Protein AF-A0A4Q4XNB4-F1 (afdb_monomer_lite)

Structure (mmCIF, N/CA/C/O backbone):
data_AF-A0A4Q4XNB4-F1
#
_entry.id   AF-A0A4Q4XNB4-F1
#
loop_
_atom_site.group_PDB
_atom_site.id
_atom_site.type_symbol
_atom_site.label_atom_id
_atom_site.label_alt_id
_atom_site.label_comp_id
_atom_site.label_asym_id
_atom_site.label_entity_id
_atom_site.label_seq_id
_atom_site.pdbx_PDB_ins_code
_atom_site.Cartn_x
_atom_site.Cartn_y
_atom_site.Cartn_z
_atom_site.occupancy
_atom_site.B_iso_or_equiv
_atom_site.auth_seq_id
_atom_site.auth_comp_id
_atom_site.auth_asym_id
_atom_site.auth_atom_id
_atom_site.pdbx_PDB_model_num
ATOM 1 N N . MET A 1 1 ? 18.491 42.499 -16.328 1.00 52.78 1 MET A N 1
ATOM 2 C CA . MET A 1 1 ? 18.107 42.067 -17.695 1.00 52.78 1 MET A CA 1
ATOM 3 C C . MET A 1 1 ? 19.271 42.086 -18.700 1.00 52.78 1 MET A C 1
ATOM 5 O O . MET A 1 1 ? 19.210 41.318 -19.648 1.00 52.78 1 MET A O 1
ATOM 9 N N . GLU A 1 2 ? 20.366 42.835 -18.490 1.00 52.53 2 GLU A N 1
ATOM 10 C CA . GLU A 1 2 ? 21.548 42.838 -19.393 1.00 52.53 2 GLU A CA 1
ATOM 11 C C . GLU A 1 2 ? 22.381 41.538 -19.425 1.00 52.53 2 GLU A C 1
ATOM 13 O O . GLU A 1 2 ? 23.162 41.324 -20.349 1.00 52.53 2 GLU A O 1
ATOM 18 N N . PHE A 1 3 ? 22.225 40.640 -18.447 1.00 54.53 3 PHE A N 1
ATOM 19 C CA . PHE A 1 3 ? 22.954 39.364 -18.424 1.00 54.53 3 PHE A CA 1
ATOM 20 C C . PHE A 1 3 ? 22.413 38.354 -19.457 1.00 54.53 3 PHE A C 1
ATOM 22 O O . PHE A 1 3 ? 23.175 37.597 -20.052 1.00 54.53 3 PHE A O 1
ATOM 29 N N . LEU A 1 4 ? 21.102 38.384 -19.734 1.00 57.94 4 LEU A N 1
ATOM 30 C CA . LEU A 1 4 ? 20.450 37.478 -20.691 1.00 57.94 4 LEU A CA 1
ATOM 31 C C . LEU A 1 4 ? 20.692 37.881 -22.156 1.00 57.94 4 LEU A C 1
ATOM 33 O O . LEU A 1 4 ? 20.670 37.018 -23.033 1.00 57.94 4 LEU A O 1
ATOM 37 N N . SER A 1 5 ? 20.964 39.164 -22.426 1.00 61.56 5 SER A N 1
ATOM 38 C CA . SER A 1 5 ? 21.263 39.674 -23.774 1.00 61.56 5 SER A CA 1
ATOM 39 C C . SER A 1 5 ? 22.709 39.425 -24.219 1.00 61.56 5 SER A C 1
ATOM 41 O O . SER A 1 5 ? 22.985 39.442 -25.417 1.00 61.56 5 SER A O 1
ATOM 43 N N . ARG A 1 6 ? 23.625 39.146 -23.280 1.00 68.56 6 ARG A N 1
ATOM 44 C CA . ARG A 1 6 ? 25.015 38.731 -23.559 1.00 68.56 6 ARG A CA 1
ATOM 45 C C . ARG A 1 6 ? 25.190 37.214 -23.666 1.00 68.56 6 ARG A C 1
ATOM 47 O O . ARG A 1 6 ? 26.278 36.749 -24.002 1.00 68.56 6 ARG A O 1
ATOM 54 N N . PHE A 1 7 ? 24.141 36.441 -23.387 1.00 70.94 7 PHE A N 1
ATOM 55 C CA . PHE A 1 7 ? 24.192 34.988 -23.469 1.00 70.94 7 PHE A CA 1
ATOM 56 C C . PHE A 1 7 ? 24.216 34.550 -24.947 1.00 70.94 7 PHE A C 1
ATOM 58 O O . PHE A 1 7 ? 23.402 35.027 -25.746 1.00 70.94 7 PHE A O 1
ATOM 65 N N . PRO A 1 8 ? 25.138 33.668 -25.367 1.00 79.88 8 PRO A N 1
ATOM 66 C CA . PRO A 1 8 ? 25.344 33.356 -26.776 1.00 79.88 8 PRO A CA 1
ATOM 67 C C . PRO A 1 8 ? 24.316 32.316 -27.263 1.00 79.88 8 PRO A C 1
ATOM 69 O O . PRO A 1 8 ? 24.637 31.167 -27.562 1.00 79.88 8 PRO A O 1
ATOM 72 N N . TRP A 1 9 ? 23.049 32.724 -27.367 1.00 84.94 9 TRP A N 1
ATOM 73 C CA . TRP A 1 9 ? 21.930 31.846 -27.736 1.00 84.94 9 TRP A CA 1
ATOM 74 C C . TRP A 1 9 ? 22.064 31.239 -29.138 1.00 84.94 9 TRP A C 1
ATOM 76 O O . TRP A 1 9 ? 21.653 30.105 -29.358 1.00 84.94 9 TRP A O 1
ATOM 86 N N . LYS A 1 10 ? 22.669 31.963 -30.091 1.00 88.12 10 LYS A N 1
ATOM 87 C CA . LYS A 1 10 ? 22.860 31.491 -31.475 1.00 88.12 10 LYS A CA 1
ATOM 88 C C . LYS A 1 10 ? 23.820 30.295 -31.586 1.00 88.12 10 LYS A C 1
ATOM 90 O O . LYS A 1 10 ? 23.414 29.294 -32.172 1.00 88.12 10 LYS A O 1
ATOM 95 N N . PRO A 1 11 ? 25.056 30.335 -31.046 1.00 89.00 11 PRO A N 1
ATOM 96 C CA . PRO A 1 11 ? 25.929 29.162 -31.065 1.00 89.00 11 PRO A CA 1
ATOM 97 C C . PRO A 1 11 ? 25.411 28.034 -30.167 1.00 89.00 11 PRO A C 1
ATOM 99 O O . PRO A 1 11 ? 25.590 26.877 -30.529 1.00 89.00 11 PRO A O 1
ATOM 102 N N . LEU A 1 12 ? 24.709 28.336 -29.065 1.00 90.62 12 LEU A N 1
ATOM 103 C CA . LEU A 1 12 ? 24.037 27.306 -28.264 1.00 90.62 12 LEU A CA 1
ATOM 104 C C . LEU A 1 12 ? 22.974 26.568 -29.089 1.00 90.62 12 LEU A C 1
ATOM 106 O O . LEU A 1 12 ? 22.984 25.341 -29.151 1.00 90.62 12 LEU A O 1
ATOM 110 N N . LEU A 1 13 ? 22.097 27.304 -29.777 1.00 92.62 13 LEU A N 1
ATOM 111 C CA . LEU A 1 13 ? 21.095 26.727 -30.671 1.00 92.62 13 LEU A CA 1
ATOM 112 C C . LEU A 1 13 ? 21.753 25.927 -31.804 1.00 92.62 13 LEU A C 1
ATOM 114 O O . LEU A 1 13 ? 21.332 24.806 -32.083 1.00 92.62 13 LEU A O 1
ATOM 118 N N . GLY A 1 14 ? 22.812 26.465 -32.417 1.00 94.31 14 GLY A N 1
ATOM 119 C CA . GLY A 1 14 ? 23.589 25.769 -33.444 1.00 94.31 14 GLY A CA 1
ATOM 120 C C . GLY A 1 14 ? 24.186 24.450 -32.944 1.00 94.31 14 GLY A C 1
ATOM 121 O O . GLY A 1 14 ? 24.055 23.426 -33.613 1.00 94.31 14 GLY A O 1
ATOM 122 N N . ALA A 1 15 ? 24.769 24.444 -31.742 1.00 93.69 15 ALA A N 1
ATOM 123 C CA . ALA A 1 15 ? 25.312 23.246 -31.109 1.00 93.69 15 ALA A CA 1
ATOM 124 C C . ALA A 1 15 ? 24.219 22.209 -30.801 1.00 93.69 15 ALA A C 1
ATOM 126 O O . ALA A 1 15 ? 24.410 21.025 -31.073 1.00 93.69 15 ALA A O 1
ATOM 127 N N . VAL A 1 16 ? 23.054 22.641 -30.301 1.00 94.06 16 VAL A N 1
ATOM 128 C CA . VAL A 1 16 ? 21.906 21.756 -30.044 1.00 94.06 16 VAL A CA 1
ATOM 129 C C . VAL A 1 16 ? 21.402 21.120 -31.339 1.00 94.06 16 VAL A C 1
ATOM 131 O O . VAL A 1 16 ? 21.210 19.907 -31.387 1.00 94.06 16 VAL A O 1
ATOM 134 N N . VAL A 1 17 ? 21.232 21.900 -32.410 1.00 95.50 17 VAL A N 1
ATOM 135 C CA . VAL A 1 17 ? 20.788 21.381 -33.715 1.00 95.50 17 VAL A CA 1
ATOM 136 C C . VAL A 1 17 ? 21.804 20.391 -34.287 1.00 95.50 17 VAL A C 1
ATOM 138 O O . VAL A 1 17 ? 21.413 19.304 -34.713 1.00 95.50 17 VAL A O 1
ATOM 141 N N . ALA A 1 18 ? 23.099 20.717 -34.253 1.00 96.19 18 ALA A N 1
ATOM 142 C CA . ALA A 1 18 ? 24.157 19.825 -34.725 1.00 96.19 18 ALA A CA 1
ATOM 143 C C . ALA A 1 18 ? 24.209 18.516 -33.916 1.00 96.19 18 ALA A C 1
ATOM 145 O O . ALA A 1 18 ? 24.305 17.426 -34.488 1.00 96.19 18 ALA A O 1
ATOM 146 N N . TYR A 1 19 ? 24.072 18.600 -32.591 1.00 96.62 19 TYR A N 1
ATOM 147 C CA . TYR A 1 19 ? 23.993 17.431 -31.720 1.00 96.62 19 TYR A CA 1
ATOM 148 C C . TYR A 1 19 ? 22.773 16.559 -32.048 1.00 96.62 19 TYR A C 1
ATOM 150 O O . TYR A 1 19 ? 22.910 15.355 -32.249 1.00 96.62 19 TYR A O 1
ATOM 158 N N . LEU A 1 20 ? 21.580 17.144 -32.181 1.00 95.81 20 LEU A N 1
ATOM 159 C CA . LEU A 1 20 ? 20.370 16.388 -32.514 1.00 95.81 20 LEU A CA 1
ATOM 160 C C . LEU A 1 20 ? 20.456 15.746 -33.904 1.00 95.81 20 LEU A C 1
ATOM 162 O O . LEU A 1 20 ? 20.110 14.574 -34.051 1.00 95.81 20 LEU A O 1
ATOM 166 N N . ALA A 1 21 ? 20.959 16.467 -34.908 1.00 96.81 21 ALA A N 1
ATOM 167 C CA . ALA A 1 21 ? 21.140 15.943 -36.260 1.00 96.81 21 ALA A CA 1
ATOM 168 C C . ALA A 1 21 ? 22.141 14.775 -36.295 1.00 96.81 21 ALA A C 1
ATOM 170 O O . ALA A 1 21 ? 21.848 13.729 -36.879 1.00 96.81 21 ALA A O 1
ATOM 171 N N . SER A 1 22 ? 23.288 14.915 -35.622 1.00 97.38 22 SER A N 1
ATOM 172 C CA . SER A 1 22 ? 24.289 13.843 -35.519 1.00 97.38 22 SER A CA 1
ATOM 173 C C . SER A 1 22 ? 23.762 12.631 -34.744 1.00 97.38 22 SER A C 1
ATOM 175 O O . SER A 1 22 ? 23.974 11.495 -35.170 1.00 97.38 22 SER A O 1
ATOM 177 N N . LEU A 1 23 ? 22.992 12.844 -33.674 1.00 97.00 23 LEU A N 1
ATOM 178 C CA . LEU A 1 23 ? 22.345 11.775 -32.914 1.00 97.00 23 LEU A CA 1
ATOM 179 C C . LEU A 1 23 ? 21.293 11.026 -33.745 1.00 97.00 23 LEU A C 1
ATOM 181 O O . LEU A 1 23 ? 21.242 9.796 -33.695 1.00 97.00 23 LEU A O 1
ATOM 185 N N . ILE A 1 24 ? 20.468 11.744 -34.516 1.00 97.94 24 ILE A N 1
ATOM 186 C CA . ILE A 1 24 ? 19.489 11.156 -35.445 1.00 97.94 24 ILE A CA 1
ATOM 187 C C . ILE A 1 24 ? 20.209 10.301 -36.487 1.00 97.94 24 ILE A C 1
ATOM 189 O O . ILE A 1 24 ? 19.843 9.142 -36.686 1.00 97.94 24 ILE A O 1
ATOM 193 N N . PHE A 1 25 ? 21.253 10.848 -37.114 1.00 98.19 25 PHE A N 1
ATOM 194 C CA . PHE A 1 25 ? 22.044 10.134 -38.110 1.00 98.19 25 PHE A CA 1
ATOM 195 C C . PHE A 1 25 ? 22.664 8.861 -37.519 1.00 98.19 25 PHE A C 1
ATOM 197 O O . PHE A 1 25 ? 22.484 7.770 -38.062 1.00 98.19 25 PHE A O 1
ATOM 204 N N . TYR A 1 26 ? 23.307 8.971 -36.354 1.00 98.38 26 TYR A N 1
ATOM 205 C CA . TYR A 1 26 ? 23.868 7.824 -35.649 1.00 98.38 26 TYR A CA 1
ATOM 206 C C . TYR A 1 26 ? 22.799 6.761 -35.360 1.00 98.38 26 TYR A C 1
ATOM 208 O O . TYR A 1 26 ? 22.970 5.601 -35.729 1.00 98.38 26 TYR A O 1
ATOM 216 N N . ARG A 1 27 ? 21.661 7.135 -34.761 1.00 97.94 27 ARG A N 1
ATOM 217 C CA . ARG A 1 27 ? 20.599 6.189 -34.372 1.00 97.94 27 ARG A CA 1
ATOM 218 C C . ARG A 1 27 ? 19.959 5.461 -35.551 1.00 97.94 27 ARG A C 1
ATOM 220 O O . ARG A 1 27 ? 19.566 4.303 -35.381 1.00 97.94 27 ARG A O 1
ATOM 227 N N . LEU A 1 28 ? 19.847 6.120 -36.703 1.00 97.81 28 LEU A N 1
ATOM 228 C CA . LEU A 1 28 ? 19.237 5.556 -37.906 1.00 97.81 28 LEU A CA 1
ATOM 229 C C . LEU A 1 28 ? 20.191 4.697 -38.735 1.00 97.81 28 LEU A C 1
ATOM 231 O O . LEU A 1 28 ? 19.729 3.718 -39.312 1.00 97.81 28 LEU A O 1
ATOM 235 N N . TYR A 1 29 ? 21.478 5.047 -38.802 1.00 97.75 29 TYR A N 1
ATOM 236 C CA . TYR A 1 29 ? 22.396 4.444 -39.778 1.00 97.75 29 TYR A CA 1
ATOM 237 C C . TYR A 1 29 ? 23.594 3.719 -39.160 1.00 97.75 29 TYR A C 1
ATOM 239 O O . TYR A 1 29 ? 24.064 2.747 -39.741 1.00 97.75 29 TYR A O 1
ATOM 247 N N . LEU A 1 30 ? 24.087 4.161 -38.000 1.00 97.81 30 LEU A N 1
ATOM 248 C CA . LEU A 1 30 ? 25.334 3.650 -37.407 1.00 97.81 30 LEU A CA 1
ATOM 249 C C . LEU A 1 30 ? 25.120 2.842 -36.122 1.00 97.81 30 LEU A C 1
ATOM 251 O O . LEU A 1 30 ? 25.980 2.058 -35.732 1.00 97.81 30 LEU A O 1
ATOM 255 N N . HIS A 1 31 ? 23.985 3.024 -35.447 1.00 97.62 31 HIS A N 1
ATOM 256 C CA . HIS A 1 31 ? 23.667 2.308 -34.218 1.00 97.62 31 HIS A CA 1
ATOM 257 C C . HIS A 1 31 ? 23.618 0.793 -34.477 1.00 97.62 31 HIS A C 1
ATOM 259 O O . HIS A 1 31 ? 23.062 0.384 -35.497 1.00 97.62 31 HIS A O 1
ATOM 265 N N . PRO A 1 32 ? 24.069 -0.071 -33.546 1.00 96.69 32 PRO A N 1
ATOM 266 C CA . PRO A 1 32 ? 24.053 -1.530 -33.737 1.00 96.69 32 PRO A CA 1
ATOM 267 C C . PRO A 1 32 ? 22.670 -2.114 -34.073 1.00 96.69 32 PRO A C 1
ATOM 269 O O . PRO A 1 32 ? 22.554 -3.167 -34.703 1.00 96.69 32 PRO A O 1
ATOM 272 N N . LEU A 1 33 ? 21.609 -1.402 -33.674 1.00 98.00 33 LEU A N 1
ATOM 273 C CA . LEU A 1 33 ? 20.217 -1.760 -33.960 1.00 98.00 33 LEU A CA 1
ATOM 274 C C . LEU A 1 33 ? 19.646 -1.156 -35.262 1.00 98.00 33 LEU A C 1
ATOM 276 O O . LEU A 1 33 ? 18.478 -1.376 -35.562 1.00 98.00 33 LEU A O 1
ATOM 280 N N . ALA A 1 34 ? 20.424 -0.400 -36.043 1.00 97.62 34 ALA A N 1
ATOM 281 C CA . ALA A 1 34 ? 19.978 0.227 -37.297 1.00 97.62 34 ALA A CA 1
ATOM 282 C C . ALA A 1 34 ? 19.527 -0.794 -38.357 1.00 97.62 34 ALA A C 1
ATOM 284 O O . ALA A 1 34 ? 18.652 -0.502 -39.165 1.00 97.62 34 ALA A O 1
ATOM 285 N N . LYS A 1 35 ? 20.085 -2.011 -38.317 1.00 96.75 35 LYS A N 1
ATOM 286 C CA . LYS A 1 35 ? 19.742 -3.116 -39.227 1.00 96.75 35 LYS A CA 1
ATOM 287 C C . LYS A 1 35 ? 18.368 -3.749 -38.969 1.00 96.75 35 LYS A C 1
ATOM 289 O O . LYS A 1 35 ? 17.878 -4.476 -39.827 1.00 96.75 35 LYS A O 1
ATOM 294 N N . PHE A 1 36 ? 17.772 -3.531 -37.794 1.00 98.19 36 PHE A N 1
ATOM 295 C CA . PHE A 1 36 ? 16.490 -4.139 -37.427 1.00 98.19 36 PHE A CA 1
ATOM 296 C C . PHE A 1 36 ? 15.323 -3.289 -37.947 1.00 98.19 36 PHE A C 1
ATOM 298 O O . PHE A 1 36 ? 15.386 -2.060 -37.866 1.00 98.19 36 PHE A O 1
ATOM 305 N N . PRO A 1 37 ? 14.249 -3.914 -38.462 1.00 98.06 37 PRO A N 1
ATOM 306 C CA . PRO A 1 37 ? 13.120 -3.183 -39.022 1.00 98.06 37 PRO A CA 1
ATOM 307 C C . PRO A 1 37 ? 12.288 -2.518 -37.915 1.00 98.06 37 PRO A C 1
ATOM 309 O O . PRO A 1 37 ? 12.283 -2.963 -36.771 1.00 98.06 37 PRO A O 1
ATOM 312 N N . GLY A 1 38 ? 11.571 -1.446 -38.244 1.00 97.75 38 GLY A N 1
ATOM 313 C CA . GLY A 1 38 ? 10.697 -0.733 -37.312 1.00 97.75 38 GLY A CA 1
ATOM 314 C C . GLY A 1 38 ? 10.481 0.728 -37.720 1.00 97.75 38 GLY A C 1
ATOM 315 O O . GLY A 1 38 ? 11.098 1.205 -38.680 1.00 97.75 38 GLY A O 1
ATOM 316 N N . PRO A 1 39 ? 9.616 1.471 -37.010 1.00 97.81 39 PRO A N 1
ATOM 317 C CA . PRO A 1 39 ? 9.386 2.883 -37.294 1.00 97.81 39 PRO A CA 1
ATOM 318 C C . PRO A 1 39 ? 10.654 3.720 -37.111 1.00 97.81 39 PRO A C 1
ATOM 320 O O . PRO A 1 39 ? 11.299 3.676 -36.062 1.00 97.81 39 PRO A O 1
ATOM 323 N N . LYS A 1 40 ? 10.971 4.577 -38.090 1.00 97.50 40 LYS A N 1
ATOM 324 C CA . LYS A 1 40 ? 12.123 5.493 -37.993 1.00 97.50 40 LYS A CA 1
ATOM 325 C C . LYS A 1 40 ? 12.022 6.422 -36.777 1.00 97.50 40 LYS A C 1
ATOM 327 O O . LYS A 1 40 ? 13.024 6.663 -36.117 1.00 97.50 40 LYS A O 1
ATOM 332 N N . LEU A 1 41 ? 10.818 6.894 -36.440 1.00 97.25 41 LEU A N 1
ATOM 333 C CA . LEU A 1 41 ? 10.595 7.738 -35.259 1.00 97.25 41 LEU A CA 1
ATOM 334 C C . LEU A 1 41 ? 10.912 7.001 -33.948 1.00 97.25 41 LEU A C 1
ATOM 336 O O . LEU A 1 41 ? 11.571 7.572 -33.080 1.00 97.25 41 LEU A O 1
ATOM 340 N N . ALA A 1 42 ? 10.529 5.724 -33.843 1.00 97.06 42 ALA A N 1
ATOM 341 C CA . ALA A 1 42 ? 10.875 4.875 -32.705 1.00 97.06 42 ALA A CA 1
ATOM 342 C C . ALA A 1 42 ? 12.391 4.652 -32.607 1.00 97.06 42 ALA A C 1
ATOM 344 O O . ALA A 1 42 ? 12.961 4.710 -31.521 1.00 97.06 42 ALA A O 1
ATOM 345 N N . ALA A 1 43 ? 13.073 4.464 -33.741 1.00 97.75 43 ALA A N 1
ATOM 346 C CA . ALA A 1 43 ? 14.530 4.354 -33.780 1.00 97.75 43 ALA A CA 1
ATOM 347 C C . ALA A 1 43 ? 15.243 5.657 -33.362 1.00 97.75 43 ALA A C 1
ATOM 349 O O . ALA A 1 43 ? 16.324 5.600 -32.773 1.00 97.75 43 ALA A O 1
ATOM 350 N N . ILE A 1 44 ? 14.648 6.823 -33.643 1.00 97.50 44 ILE A N 1
ATOM 351 C CA . ILE A 1 44 ? 15.206 8.141 -33.312 1.00 97.50 44 ILE A CA 1
ATOM 352 C C . ILE A 1 44 ? 15.029 8.485 -31.835 1.00 97.50 44 ILE A C 1
ATOM 354 O O . ILE A 1 44 ? 15.978 8.982 -31.230 1.00 97.50 44 ILE A O 1
ATOM 358 N N . SER A 1 45 ? 13.853 8.272 -31.238 1.00 94.81 45 SER A N 1
ATOM 359 C CA . SER A 1 45 ? 13.563 8.739 -29.876 1.00 94.81 45 SER A CA 1
ATOM 360 C C . SER A 1 45 ? 12.582 7.846 -29.119 1.00 94.81 45 SER A C 1
ATOM 362 O O . SER A 1 45 ? 11.633 7.315 -29.689 1.00 94.81 45 SER A O 1
ATOM 364 N N . ARG A 1 46 ? 12.760 7.765 -27.791 1.00 92.19 46 ARG A N 1
ATOM 365 C CA . ARG A 1 46 ? 11.779 7.158 -26.874 1.00 92.19 46 ARG A CA 1
ATOM 366 C C . ARG A 1 46 ? 10.470 7.952 -26.793 1.00 92.19 46 ARG A C 1
ATOM 368 O O . ARG A 1 46 ? 9.474 7.394 -26.355 1.00 92.19 46 ARG A O 1
ATOM 375 N N . TYR A 1 47 ? 10.431 9.201 -27.269 1.00 92.94 47 TYR A N 1
ATOM 376 C CA . TYR A 1 47 ? 9.184 9.974 -27.317 1.00 92.94 47 TYR A CA 1
ATOM 377 C C . TYR A 1 47 ? 8.118 9.365 -28.229 1.00 92.94 47 TYR A C 1
ATOM 379 O O . TYR A 1 47 ? 6.941 9.648 -28.043 1.00 92.94 47 TYR A O 1
ATOM 387 N N . TYR A 1 48 ? 8.505 8.488 -29.161 1.00 95.69 48 TYR A N 1
ATOM 388 C CA . TYR A 1 48 ? 7.535 7.685 -29.899 1.00 95.69 48 TYR A CA 1
ATOM 389 C C . TYR A 1 48 ? 6.728 6.783 -28.958 1.00 95.69 48 TYR A C 1
ATOM 391 O O . TYR A 1 48 ? 5.507 6.780 -29.012 1.00 95.69 48 TYR A O 1
ATOM 399 N N . GLU A 1 49 ? 7.402 6.075 -28.049 1.00 94.19 49 GLU A N 1
ATOM 400 C CA . GLU A 1 49 ? 6.740 5.289 -27.007 1.00 94.19 49 GLU A CA 1
ATOM 401 C C . GLU A 1 49 ? 6.011 6.189 -26.001 1.00 94.19 49 GLU A C 1
ATOM 403 O O . GLU A 1 49 ? 4.869 5.901 -25.660 1.00 94.19 49 GLU A O 1
ATOM 408 N N . ALA A 1 50 ? 6.622 7.303 -25.578 1.00 91.38 50 ALA A N 1
ATOM 409 C CA . ALA A 1 50 ? 5.997 8.241 -24.640 1.00 91.38 50 ALA A CA 1
ATOM 410 C C . ALA A 1 50 ? 4.668 8.800 -25.158 1.00 91.38 50 ALA A C 1
ATOM 412 O O . ALA A 1 50 ? 3.731 8.963 -24.385 1.00 91.38 50 ALA A O 1
ATOM 413 N N . TYR A 1 51 ? 4.562 9.054 -26.464 1.00 91.06 51 TYR A N 1
ATOM 414 C CA . TYR A 1 51 ? 3.312 9.473 -27.086 1.00 91.06 51 TYR A CA 1
ATOM 415 C C . TYR A 1 51 ? 2.205 8.435 -26.864 1.00 91.06 51 TYR A C 1
ATOM 417 O O . TYR A 1 51 ? 1.136 8.781 -26.374 1.00 91.06 51 TYR A O 1
ATOM 425 N N . TYR A 1 52 ? 2.464 7.155 -27.130 1.00 91.44 52 TYR A N 1
ATOM 426 C CA . TYR A 1 52 ? 1.445 6.124 -26.927 1.00 91.44 52 TYR A CA 1
ATOM 427 C C . TYR A 1 52 ? 1.179 5.819 -25.450 1.00 91.44 52 TYR A C 1
ATOM 429 O O . TYR A 1 52 ? 0.039 5.536 -25.089 1.00 91.44 52 TYR A O 1
ATOM 437 N N . ASP A 1 53 ? 2.205 5.881 -24.601 1.00 87.62 53 ASP A N 1
ATOM 438 C CA . ASP A 1 53 ? 2.087 5.628 -23.163 1.00 87.62 53 ASP A CA 1
ATOM 439 C C . ASP A 1 53 ? 1.325 6.747 -22.433 1.00 87.62 53 ASP A C 1
ATOM 441 O O . ASP A 1 53 ? 0.470 6.456 -21.596 1.00 87.62 53 ASP A O 1
ATOM 445 N N . VAL A 1 54 ? 1.621 8.011 -22.750 1.00 85.88 54 VAL A N 1
ATOM 446 C CA . VAL A 1 54 ? 1.115 9.188 -22.024 1.00 85.88 54 VAL A CA 1
ATOM 447 C C . VAL A 1 54 ? -0.030 9.865 -22.773 1.00 85.88 54 VAL A C 1
ATOM 449 O O . VAL A 1 54 ? -1.087 10.083 -22.194 1.00 85.88 54 VAL A O 1
ATOM 452 N N . VAL A 1 55 ? 0.144 10.182 -24.060 1.00 84.88 55 VAL A N 1
ATOM 453 C CA . VAL A 1 55 ? -0.856 10.941 -24.839 1.00 84.88 55 VAL A CA 1
ATOM 454 C C . VAL A 1 55 ? -1.999 10.042 -25.306 1.00 84.88 55 VAL A C 1
ATOM 456 O O . VAL A 1 55 ? -3.156 10.441 -25.241 1.00 84.88 55 VAL A O 1
ATOM 459 N N . CYS A 1 56 ? -1.704 8.812 -25.731 1.00 84.06 56 CYS A N 1
ATOM 460 C CA . CYS A 1 56 ? -2.724 7.826 -26.107 1.00 84.06 56 CYS A CA 1
ATOM 461 C C . CYS A 1 56 ? -3.111 6.896 -24.946 1.00 84.06 56 CYS A C 1
ATOM 463 O O . CYS A 1 56 ? -3.578 5.791 -25.192 1.00 84.06 56 CYS A O 1
ATOM 465 N N . ASN A 1 57 ? -2.876 7.300 -23.696 1.00 78.88 57 ASN A N 1
ATOM 466 C CA . ASN A 1 57 ? -3.253 6.569 -22.484 1.00 78.88 57 ASN A CA 1
ATOM 467 C C . ASN A 1 57 ? -2.779 5.097 -22.390 1.00 78.88 57 ASN A C 1
ATOM 469 O O . ASN A 1 57 ? -3.439 4.295 -21.752 1.00 78.88 57 ASN A O 1
ATOM 473 N N . GLY A 1 58 ? -1.638 4.698 -22.961 1.00 81.88 58 GLY A N 1
ATOM 474 C CA . GLY A 1 58 ? -1.094 3.335 -22.802 1.00 81.88 58 GLY A CA 1
ATOM 475 C C . GLY A 1 58 ? -1.315 2.384 -23.970 1.00 81.88 58 GLY A C 1
ATOM 476 O O . GLY A 1 58 ? -1.148 1.175 -23.829 1.00 81.88 58 GLY A O 1
ATOM 477 N N . GLN A 1 59 ? -1.615 2.915 -25.152 1.00 88.88 59 GLN A N 1
ATOM 478 C CA . GLN A 1 59 ? -1.888 2.134 -26.364 1.00 88.88 59 GLN A CA 1
ATOM 479 C C . GLN A 1 59 ? -0.642 1.493 -27.004 1.00 88.88 59 GLN A C 1
ATOM 481 O O . GLN A 1 59 ? -0.725 0.898 -28.081 1.00 88.88 59 GLN A O 1
ATOM 486 N N . TYR A 1 60 ? 0.538 1.578 -26.376 1.00 92.69 60 TYR A N 1
ATOM 487 C CA . TYR A 1 60 ? 1.773 1.145 -27.028 1.00 92.69 60 TYR A CA 1
ATOM 488 C C . TYR A 1 60 ? 1.861 -0.370 -27.244 1.00 92.69 60 TYR A C 1
ATOM 490 O O . TYR A 1 60 ? 2.389 -0.807 -28.264 1.00 92.69 60 TYR A O 1
ATOM 498 N N . THR A 1 61 ? 1.293 -1.183 -26.347 1.00 91.75 61 THR A N 1
ATOM 499 C CA . THR A 1 61 ? 1.209 -2.643 -26.533 1.00 91.75 61 THR A CA 1
ATOM 500 C C . THR A 1 61 ? 0.455 -3.006 -27.814 1.00 91.75 61 THR A C 1
ATOM 502 O O . THR A 1 61 ? 0.929 -3.816 -28.612 1.00 91.75 61 THR A O 1
ATOM 505 N N . PHE A 1 62 ? -0.701 -2.380 -28.039 1.00 91.44 62 PHE A N 1
ATOM 506 C CA . PHE A 1 62 ? -1.511 -2.609 -29.234 1.00 91.44 62 PHE A CA 1
ATOM 507 C C . PHE A 1 62 ? -0.829 -2.037 -30.473 1.00 91.44 62 PHE A C 1
ATOM 509 O O . PHE A 1 62 ? -0.790 -2.690 -31.517 1.00 91.44 62 PHE A O 1
ATOM 516 N N . LYS A 1 63 ? -0.155 -0.886 -30.335 1.00 95.44 63 LYS A N 1
ATOM 517 C CA . LYS A 1 63 ? 0.660 -0.346 -31.419 1.00 95.44 63 LYS A CA 1
ATOM 518 C C . LYS A 1 63 ? 1.779 -1.301 -31.827 1.00 95.44 63 LYS A C 1
ATOM 520 O O . LYS A 1 63 ? 1.993 -1.508 -33.016 1.00 95.44 63 LYS A O 1
ATOM 525 N N . ILE A 1 64 ? 2.471 -1.925 -30.876 1.00 96.62 64 ILE A N 1
ATOM 526 C CA . ILE A 1 64 ? 3.495 -2.946 -31.148 1.00 96.62 64 ILE A CA 1
ATOM 527 C C . ILE A 1 64 ? 2.903 -4.118 -31.945 1.00 96.62 64 ILE A C 1
ATOM 529 O O . ILE A 1 64 ? 3.542 -4.587 -32.889 1.00 96.62 64 ILE A O 1
ATOM 533 N N . ALA A 1 65 ? 1.681 -4.557 -31.631 1.00 95.06 65 ALA A N 1
ATOM 534 C CA . ALA A 1 65 ? 1.000 -5.603 -32.394 1.00 95.06 65 ALA A CA 1
ATOM 535 C C . ALA A 1 65 ? 0.776 -5.200 -33.863 1.00 95.06 65 ALA A C 1
ATOM 537 O O . ALA A 1 65 ? 1.062 -5.986 -34.767 1.00 95.06 65 ALA A O 1
ATOM 538 N N . GLU A 1 66 ? 0.343 -3.961 -34.121 1.00 96.44 66 GLU A N 1
ATOM 539 C CA . GLU A 1 66 ? 0.244 -3.421 -35.485 1.00 96.44 66 GLU A CA 1
ATOM 540 C C . GLU A 1 66 ? 1.607 -3.368 -36.182 1.00 96.44 66 GLU A C 1
ATOM 542 O O . GLU A 1 66 ? 1.731 -3.749 -37.345 1.00 96.44 66 GLU A O 1
ATOM 547 N N . LEU A 1 67 ? 2.651 -2.924 -35.476 1.00 97.81 67 LEU A N 1
ATOM 548 C CA . LEU A 1 67 ? 4.001 -2.831 -36.029 1.00 97.81 67 LEU A CA 1
ATOM 549 C C . LEU A 1 67 ? 4.544 -4.202 -36.444 1.00 97.81 67 LEU A C 1
ATOM 551 O O . LEU A 1 67 ? 5.208 -4.297 -37.474 1.00 97.81 67 LEU A O 1
ATOM 555 N N . HIS A 1 68 ? 4.221 -5.266 -35.710 1.00 97.81 68 HIS A N 1
ATOM 556 C CA . HIS A 1 68 ? 4.580 -6.627 -36.107 1.00 97.81 68 HIS A CA 1
ATOM 557 C C . HIS A 1 68 ? 3.911 -7.077 -37.409 1.00 97.81 68 HIS A C 1
ATOM 559 O O . HIS A 1 68 ? 4.543 -7.789 -38.190 1.00 97.81 68 HIS A O 1
ATOM 565 N N . ARG A 1 69 ? 2.682 -6.624 -37.692 1.00 96.38 69 ARG A N 1
ATOM 566 C CA . ARG A 1 69 ? 2.004 -6.901 -38.974 1.00 96.38 69 ARG A CA 1
ATOM 567 C C . ARG A 1 69 ? 2.704 -6.221 -40.156 1.00 96.38 69 ARG A C 1
ATOM 569 O O . ARG A 1 69 ? 2.670 -6.747 -41.260 1.00 96.38 69 ARG A O 1
ATOM 576 N N . ILE A 1 70 ? 3.346 -5.074 -39.923 1.00 97.81 70 ILE A N 1
ATOM 577 C CA . ILE A 1 70 ? 4.023 -4.277 -40.962 1.00 97.81 70 ILE A CA 1
ATOM 578 C C . ILE A 1 70 ? 5.470 -4.739 -41.180 1.00 97.81 70 ILE A C 1
ATOM 580 O O . ILE A 1 70 ? 5.919 -4.884 -42.313 1.00 97.81 70 ILE A O 1
ATOM 584 N N . TYR A 1 71 ? 6.223 -4.922 -40.095 1.00 98.06 71 TYR A N 1
ATOM 585 C CA . TYR A 1 71 ? 7.681 -5.072 -40.135 1.00 98.06 71 TYR A CA 1
ATOM 586 C C . TYR A 1 71 ? 8.164 -6.514 -39.924 1.00 98.06 71 TYR A C 1
ATOM 588 O O . TYR A 1 71 ? 9.335 -6.803 -40.178 1.00 98.06 71 TYR A O 1
ATOM 596 N N . GLY A 1 72 ? 7.286 -7.420 -39.484 1.00 96.69 72 GLY A N 1
ATOM 597 C CA . GLY A 1 72 ? 7.602 -8.827 -39.246 1.00 96.69 72 GLY A CA 1
ATOM 598 C C . GLY A 1 72 ? 7.828 -9.172 -37.767 1.00 96.69 72 GLY A C 1
ATOM 599 O O . GLY A 1 72 ? 7.496 -8.388 -36.880 1.00 96.69 72 GLY A O 1
ATOM 600 N N . PRO A 1 73 ? 8.377 -10.361 -37.461 1.00 96.38 73 PRO A N 1
ATOM 601 C CA . PRO A 1 73 ? 8.325 -10.949 -36.117 1.00 96.38 73 PRO A CA 1
ATOM 602 C C . PRO A 1 73 ? 9.326 -10.364 -35.110 1.00 96.38 73 PRO A C 1
ATOM 604 O O . PRO A 1 73 ? 9.187 -10.602 -33.914 1.00 96.38 73 PRO A O 1
ATOM 607 N N . ILE A 1 74 ? 10.304 -9.574 -35.559 1.00 98.44 74 ILE A N 1
ATOM 608 C CA . ILE A 1 74 ? 11.248 -8.834 -34.713 1.00 98.44 74 ILE A CA 1
ATOM 609 C C . ILE A 1 74 ? 11.303 -7.386 -35.177 1.00 98.44 74 ILE A C 1
ATOM 611 O O . ILE A 1 74 ? 11.504 -7.133 -36.363 1.00 98.44 74 ILE A O 1
ATOM 615 N N . ILE A 1 75 ? 11.132 -6.443 -34.254 1.00 98.50 75 ILE A N 1
ATOM 616 C CA . ILE A 1 75 ? 11.061 -5.016 -34.571 1.00 98.50 75 ILE A CA 1
ATOM 617 C C . ILE A 1 75 ? 11.826 -4.171 -33.553 1.00 98.50 75 ILE A C 1
ATOM 619 O O . ILE A 1 75 ? 11.914 -4.514 -32.375 1.00 98.50 75 ILE A O 1
ATOM 623 N N . ARG A 1 76 ? 12.355 -3.032 -33.995 1.00 98.44 76 ARG A N 1
ATOM 624 C CA . ARG A 1 76 ? 12.936 -1.994 -33.143 1.00 98.44 76 ARG A CA 1
ATOM 625 C C . ARG A 1 76 ? 11.851 -1.009 -32.718 1.00 98.44 76 ARG A C 1
ATOM 627 O O . ARG A 1 76 ? 11.273 -0.320 -33.556 1.00 98.44 76 ARG A O 1
ATOM 634 N N . ILE A 1 77 ? 11.606 -0.938 -31.411 1.00 97.62 77 ILE A N 1
ATOM 635 C CA . ILE A 1 77 ? 10.502 -0.167 -30.806 1.00 97.62 77 ILE A CA 1
ATOM 636 C C . ILE A 1 77 ? 10.988 1.040 -30.000 1.00 97.62 77 ILE A C 1
ATOM 638 O O . ILE A 1 77 ? 10.200 1.837 -29.507 1.00 97.62 77 ILE A O 1
ATOM 642 N N . SER A 1 78 ? 12.293 1.202 -29.842 1.00 96.25 78 SER A N 1
ATOM 643 C CA . SER A 1 78 ? 12.890 2.422 -29.308 1.00 96.25 78 SER A CA 1
ATOM 644 C C . SER A 1 78 ? 14.313 2.552 -29.855 1.00 96.25 78 SER A C 1
ATOM 646 O O . SER A 1 78 ? 14.790 1.650 -30.559 1.00 96.25 78 SER A O 1
ATOM 648 N N . PRO A 1 79 ? 15.070 3.612 -29.519 1.00 97.06 79 PRO A N 1
ATOM 649 C CA . PRO A 1 79 ? 16.463 3.680 -29.931 1.00 97.06 79 PRO A CA 1
ATOM 650 C C . PRO A 1 79 ? 17.297 2.503 -29.408 1.00 97.06 79 PRO A C 1
ATOM 652 O O . PRO A 1 79 ? 18.318 2.191 -30.013 1.00 97.06 79 PRO A O 1
ATOM 655 N N . TYR A 1 80 ? 16.845 1.838 -28.341 1.00 96.44 80 TYR A N 1
ATOM 656 C CA . TYR A 1 80 ? 17.631 0.870 -27.581 1.00 96.44 80 TYR A CA 1
ATOM 657 C C . TYR A 1 80 ? 17.003 -0.523 -27.494 1.00 96.44 80 TYR A C 1
ATOM 659 O O . TYR A 1 80 ? 17.716 -1.459 -27.178 1.00 96.44 80 TYR A O 1
ATOM 667 N N . GLU A 1 81 ? 15.703 -0.678 -27.747 1.00 97.62 81 GLU A N 1
ATOM 668 C CA . GLU A 1 81 ? 14.961 -1.905 -27.431 1.00 97.62 81 GLU A CA 1
ATOM 669 C C . GLU A 1 81 ? 14.357 -2.562 -28.675 1.00 97.62 81 GLU A C 1
ATOM 671 O O . GLU A 1 81 ? 13.837 -1.885 -29.573 1.00 97.62 81 GLU A O 1
ATOM 676 N N . LEU A 1 82 ? 14.393 -3.894 -28.680 1.00 98.62 82 LEU A N 1
ATOM 677 C CA . LEU A 1 82 ? 13.722 -4.741 -29.657 1.00 98.62 82 LEU A CA 1
ATOM 678 C C . LEU A 1 82 ? 12.514 -5.443 -29.026 1.00 98.62 82 LEU A C 1
ATOM 680 O O . LEU A 1 82 ? 12.528 -5.803 -27.848 1.00 98.62 82 LEU A O 1
ATOM 684 N N . HIS A 1 83 ? 11.491 -5.697 -29.833 1.00 98.56 83 HIS A N 1
ATOM 685 C CA . HIS A 1 83 ? 10.369 -6.551 -29.469 1.00 98.56 83 HIS A CA 1
ATOM 686 C C . HIS A 1 83 ? 10.262 -7.721 -30.446 1.00 98.56 83 HIS A C 1
ATOM 688 O O . HIS A 1 83 ? 10.432 -7.545 -31.655 1.00 98.56 83 HIS A O 1
ATOM 694 N N . ILE A 1 84 ? 9.993 -8.913 -29.915 1.00 98.38 84 ILE A N 1
ATOM 695 C CA . ILE A 1 84 ? 9.769 -10.135 -30.690 1.00 98.38 84 ILE A CA 1
ATOM 696 C C . ILE A 1 84 ? 8.337 -10.611 -30.441 1.00 98.38 84 ILE A C 1
ATOM 698 O O . ILE A 1 84 ? 7.880 -10.670 -29.302 1.00 98.38 84 ILE A O 1
ATOM 702 N N . ASN A 1 85 ? 7.627 -10.967 -31.508 1.00 96.31 85 ASN A N 1
ATOM 703 C CA . ASN A 1 85 ? 6.293 -11.557 -31.439 1.00 96.31 85 ASN A CA 1
ATOM 704 C C . ASN A 1 85 ? 6.284 -12.913 -32.151 1.00 96.31 85 ASN A C 1
ATOM 706 O O . ASN A 1 85 ? 5.673 -13.086 -33.201 1.00 96.31 85 ASN A O 1
ATOM 710 N N . ASP A 1 86 ? 7.032 -13.853 -31.579 1.00 95.06 86 ASP A N 1
ATOM 711 C CA . ASP A 1 86 ? 7.170 -15.228 -32.049 1.00 95.06 86 ASP A CA 1
ATOM 712 C C . ASP A 1 86 ? 7.169 -16.165 -30.831 1.00 95.06 86 ASP A C 1
ATOM 714 O O . ASP A 1 86 ? 8.154 -16.188 -30.083 1.00 95.06 86 ASP A O 1
ATOM 718 N N . PRO A 1 87 ? 6.088 -16.932 -30.599 1.00 93.44 87 PRO A N 1
ATOM 719 C CA . PRO A 1 87 ? 5.977 -17.790 -29.424 1.00 93.44 87 PRO A CA 1
ATOM 720 C C . PRO A 1 87 ? 7.095 -18.830 -29.294 1.00 93.44 87 PRO A C 1
ATOM 722 O O . PRO A 1 87 ? 7.472 -19.183 -28.179 1.00 93.44 87 PRO A O 1
ATOM 725 N N . SER A 1 88 ? 7.687 -19.276 -30.409 1.00 91.88 88 SER A N 1
ATOM 726 C CA . SER A 1 88 ? 8.793 -20.244 -30.392 1.00 91.88 88 SER A CA 1
ATOM 727 C C . SER A 1 88 ? 10.069 -19.688 -29.743 1.00 91.88 88 SER A C 1
ATOM 729 O O . SER A 1 88 ? 10.958 -20.442 -29.338 1.00 91.88 88 SER A O 1
ATOM 731 N N . PHE A 1 89 ? 10.163 -18.361 -29.620 1.00 94.56 89 PHE A N 1
ATOM 732 C CA . PHE A 1 89 ? 11.275 -17.673 -28.976 1.00 94.56 89 PHE A CA 1
ATOM 733 C C . PHE A 1 89 ? 11.049 -17.419 -27.477 1.00 94.56 89 PHE A C 1
ATOM 735 O O . PHE A 1 89 ? 12.002 -17.081 -26.772 1.00 94.56 89 PHE A O 1
ATOM 742 N N . TYR A 1 90 ? 9.831 -17.614 -26.960 1.00 93.75 90 TYR A N 1
ATOM 743 C CA . TYR A 1 90 ? 9.480 -17.240 -25.587 1.00 93.75 90 TYR A CA 1
ATOM 744 C C . TYR A 1 90 ? 10.361 -17.944 -24.548 1.00 93.75 90 TYR A C 1
ATOM 746 O O . TYR A 1 90 ? 10.998 -17.290 -23.721 1.00 93.75 90 TYR A O 1
ATOM 754 N N . GLU A 1 91 ? 10.513 -19.264 -24.656 1.00 91.12 91 GLU A N 1
ATOM 755 C CA . GLU A 1 91 ? 11.377 -20.045 -23.760 1.00 91.12 91 GLU A CA 1
ATOM 756 C C . GLU A 1 91 ? 12.875 -19.806 -23.993 1.00 91.12 91 GLU A C 1
ATOM 758 O O . GLU A 1 91 ? 13.689 -20.217 -23.178 1.00 91.12 91 GLU A O 1
ATOM 763 N N . LYS A 1 92 ? 13.285 -19.125 -25.070 1.00 92.31 92 LYS A N 1
ATOM 764 C CA . LYS A 1 92 ? 14.688 -18.708 -25.235 1.00 92.31 92 LYS A CA 1
ATOM 765 C C . LYS A 1 92 ? 14.988 -17.428 -24.462 1.00 92.31 92 LYS A C 1
ATOM 767 O O . LYS A 1 92 ? 16.110 -17.273 -23.984 1.00 92.31 92 LYS A O 1
ATOM 772 N N . LEU A 1 93 ? 14.003 -16.539 -24.340 1.00 94.44 93 LEU A N 1
ATOM 773 C CA . LEU A 1 93 ? 14.132 -15.251 -23.659 1.00 94.44 93 LEU A CA 1
ATOM 774 C C . LEU A 1 93 ? 13.799 -15.335 -22.159 1.00 94.44 93 LEU A C 1
ATOM 776 O O . LEU A 1 93 ? 14.459 -14.694 -21.343 1.00 94.44 93 LEU A O 1
ATOM 780 N N . TYR A 1 94 ? 12.801 -16.139 -21.781 1.00 94.81 94 TYR A N 1
ATOM 781 C CA . TYR A 1 94 ? 12.308 -16.288 -20.405 1.00 94.81 94 TYR A CA 1
ATOM 782 C C . TYR A 1 94 ? 12.634 -17.671 -19.830 1.00 94.81 94 TYR A C 1
ATOM 784 O O . TYR A 1 94 ? 11.744 -18.477 -19.563 1.00 94.81 94 TYR A O 1
ATOM 792 N N . ARG A 1 95 ? 13.927 -17.950 -19.628 1.00 91.94 95 ARG A N 1
ATOM 793 C CA . ARG A 1 95 ? 14.435 -19.264 -19.189 1.00 91.94 95 ARG A CA 1
ATOM 794 C C . ARG A 1 95 ? 15.092 -19.271 -17.812 1.00 91.94 95 ARG A C 1
ATOM 796 O O . ARG A 1 95 ? 15.247 -18.229 -17.171 1.00 91.94 95 ARG A O 1
ATOM 803 N N . GLN A 1 96 ? 15.410 -20.478 -17.345 1.00 90.25 96 GLN A N 1
ATOM 804 C CA . GLN A 1 96 ? 16.004 -20.724 -16.028 1.00 90.25 96 GLN A CA 1
ATOM 805 C C . GLN A 1 96 ? 17.533 -20.591 -16.019 1.00 90.25 96 GLN A C 1
ATOM 807 O O . GLN A 1 96 ? 18.105 -20.188 -15.013 1.00 90.25 96 GLN A O 1
ATOM 812 N N . ASP A 1 97 ? 18.201 -20.900 -17.127 1.00 91.12 97 ASP A N 1
ATOM 813 C CA . ASP A 1 97 ? 19.658 -20.855 -17.249 1.00 91.12 97 ASP A CA 1
ATOM 814 C C . ASP A 1 97 ? 20.175 -19.545 -17.856 1.00 91.12 97 ASP A C 1
ATOM 816 O O . ASP A 1 97 ? 19.492 -18.862 -18.625 1.00 91.12 97 ASP A O 1
ATOM 820 N N . GLY A 1 98 ? 21.426 -19.226 -17.529 1.00 91.62 98 GLY A N 1
ATOM 821 C CA . GLY A 1 98 ? 22.126 -18.037 -18.003 1.00 91.62 98 GLY A CA 1
ATOM 822 C C . GLY A 1 98 ? 21.780 -16.762 -17.236 1.00 91.62 98 GLY A C 1
ATOM 823 O O . GLY A 1 98 ? 20.843 -16.702 -16.436 1.00 91.62 98 GLY A O 1
ATOM 824 N N . ARG A 1 99 ? 22.560 -15.711 -17.503 1.00 95.19 99 ARG A N 1
ATOM 825 C CA . ARG A 1 99 ? 22.395 -14.406 -16.866 1.00 95.19 99 ARG A CA 1
ATOM 826 C C . ARG A 1 99 ? 21.398 -13.555 -17.652 1.00 95.19 99 ARG A C 1
ATOM 828 O O . ARG A 1 99 ? 21.533 -13.393 -18.867 1.00 95.19 99 ARG A O 1
ATOM 835 N N . TRP A 1 100 ? 20.392 -13.041 -16.946 1.00 95.62 100 TRP A N 1
ATOM 836 C CA . TRP A 1 100 ? 19.274 -12.276 -17.506 1.00 95.62 100 TRP A CA 1
ATOM 837 C C . TRP A 1 100 ? 18.945 -11.074 -16.628 1.00 95.62 100 TRP A C 1
ATOM 839 O O . TRP A 1 100 ? 18.344 -11.222 -15.554 1.00 95.62 100 TRP A O 1
ATOM 849 N N . ASN A 1 101 ? 19.315 -9.887 -17.101 1.00 97.06 101 ASN A N 1
ATOM 850 C CA . ASN A 1 101 ? 19.005 -8.629 -16.437 1.00 97.06 101 ASN A CA 1
ATOM 851 C C . ASN A 1 101 ? 17.616 -8.133 -16.863 1.00 97.06 101 ASN A C 1
ATOM 853 O O . ASN A 1 101 ? 17.169 -8.380 -17.988 1.00 97.06 101 ASN A O 1
ATOM 857 N N . LYS A 1 102 ? 16.919 -7.426 -15.972 1.00 95.62 102 LYS A N 1
ATOM 858 C CA . LYS A 1 102 ? 15.744 -6.629 -16.355 1.00 95.62 102 LYS A CA 1
ATOM 859 C C . LYS A 1 102 ? 16.207 -5.317 -16.986 1.00 95.62 102 LYS A C 1
ATOM 861 O O . LYS A 1 102 ? 17.323 -4.856 -16.754 1.00 95.62 102 LYS A O 1
ATOM 866 N N . TYR A 1 103 ? 15.335 -4.703 -17.778 1.00 94.25 103 TYR A N 1
ATOM 867 C CA . TYR A 1 103 ? 15.628 -3.406 -18.371 1.00 94.25 103 TYR A CA 1
ATOM 868 C C . TYR A 1 103 ? 15.397 -2.283 -17.358 1.00 94.25 103 TYR A C 1
ATOM 870 O O . TYR A 1 103 ? 14.265 -1.894 -17.094 1.00 94.25 103 TYR A O 1
ATOM 878 N N . GLU A 1 104 ? 16.480 -1.758 -16.791 1.00 91.88 104 GLU A N 1
ATOM 879 C CA . GLU A 1 104 ? 16.455 -0.768 -15.706 1.00 91.88 104 GLU A CA 1
ATOM 880 C C . GLU A 1 104 ? 15.502 0.412 -15.961 1.00 91.88 104 GLU A C 1
ATOM 882 O O . GLU A 1 104 ? 14.778 0.829 -15.059 1.00 91.88 104 GLU A O 1
ATOM 887 N N . TRP A 1 105 ? 15.443 0.912 -17.198 1.00 90.19 105 TRP A N 1
ATOM 888 C CA . TRP A 1 105 ? 14.592 2.044 -17.561 1.00 90.19 105 TRP A CA 1
ATOM 889 C C . TRP A 1 105 ? 13.102 1.815 -17.258 1.00 90.19 105 TRP A C 1
ATOM 891 O O . TRP A 1 105 ? 12.444 2.728 -16.767 1.00 90.19 105 TRP A O 1
ATOM 901 N N . SER A 1 106 ? 12.571 0.608 -17.488 1.00 86.38 106 SER A N 1
ATOM 902 C CA . SER A 1 106 ? 11.158 0.318 -17.213 1.00 86.38 106 SER A CA 1
ATOM 903 C C . SER A 1 106 ? 10.867 0.083 -15.730 1.00 86.38 106 SER A C 1
ATOM 905 O O . SER A 1 106 ? 9.730 0.261 -15.304 1.00 86.38 106 SER A O 1
ATOM 907 N N . TYR A 1 107 ? 11.867 -0.332 -14.945 1.00 86.56 107 TYR A N 1
ATOM 908 C CA . TYR A 1 107 ? 11.687 -0.677 -13.529 1.00 86.56 107 TYR A CA 1
ATOM 909 C C . TYR A 1 107 ? 11.999 0.485 -12.577 1.00 86.56 107 TYR A C 1
ATOM 911 O O . TYR A 1 107 ? 11.392 0.571 -11.515 1.00 86.56 107 TYR A O 1
ATOM 919 N N . LYS A 1 108 ? 12.850 1.442 -12.975 1.00 82.88 108 LYS A N 1
ATOM 920 C CA . LYS A 1 108 ? 13.072 2.691 -12.218 1.00 82.88 108 LYS A CA 1
ATOM 921 C C . LYS A 1 108 ? 11.780 3.478 -11.967 1.00 82.88 108 LYS A C 1
ATOM 923 O O . LYS A 1 108 ? 11.673 4.151 -10.949 1.00 82.88 108 LYS A O 1
ATOM 928 N N . ALA A 1 109 ? 10.797 3.344 -12.857 1.00 80.31 109 ALA A N 1
ATOM 929 C CA . ALA A 1 109 ? 9.489 3.991 -12.769 1.00 80.31 109 ALA A CA 1
ATOM 930 C C . ALA A 1 109 ? 8.683 3.629 -11.503 1.00 80.31 109 ALA A C 1
ATOM 932 O O . ALA A 1 109 ? 7.865 4.433 -11.061 1.00 80.31 109 ALA A O 1
ATOM 933 N N . PHE A 1 110 ? 8.930 2.457 -10.901 1.00 77.12 110 PHE A N 1
ATOM 934 C CA . PHE A 1 110 ? 8.262 2.012 -9.669 1.00 77.12 110 PHE A CA 1
ATOM 935 C C . PHE A 1 110 ? 8.822 2.665 -8.398 1.00 77.12 110 PHE A C 1
ATOM 937 O O . PHE A 1 110 ? 8.230 2.539 -7.334 1.00 77.12 110 PHE A O 1
ATOM 944 N N . SER A 1 111 ? 9.963 3.357 -8.481 1.00 79.12 111 SER A N 1
ATOM 945 C CA . SER A 1 111 ? 10.589 4.060 -7.353 1.00 79.12 111 SER A CA 1
ATOM 946 C C . SER A 1 111 ? 10.936 3.200 -6.120 1.00 79.12 111 SER A C 1
ATOM 948 O O . SER A 1 111 ? 11.196 3.772 -5.065 1.00 79.12 111 SER A O 1
ATOM 950 N N . ALA A 1 112 ? 11.026 1.872 -6.241 1.00 84.12 112 ALA A N 1
ATOM 951 C CA . ALA A 1 112 ? 11.417 0.943 -5.167 1.00 84.12 112 ALA A CA 1
ATOM 952 C C . ALA A 1 112 ? 12.713 0.182 -5.531 1.00 84.12 112 ALA A C 1
ATOM 954 O O . ALA A 1 112 ? 12.669 -1.027 -5.788 1.00 84.12 112 ALA A O 1
ATOM 955 N N . PRO A 1 113 ? 13.854 0.886 -5.686 1.00 85.38 113 PRO A N 1
ATOM 956 C CA . PRO A 1 113 ? 15.074 0.337 -6.283 1.00 85.38 113 PRO A CA 1
ATOM 957 C C . PRO A 1 113 ? 15.686 -0.830 -5.500 1.00 85.38 113 PRO A C 1
ATOM 959 O O . PRO A 1 113 ? 16.428 -1.615 -6.098 1.00 85.38 113 PRO A O 1
ATOM 962 N N . ASP A 1 114 ? 15.376 -0.967 -4.209 1.00 89.00 114 ASP A N 1
ATOM 963 C CA . ASP A 1 114 ? 15.953 -2.017 -3.375 1.00 89.00 114 ASP A CA 1
ATOM 964 C C . ASP A 1 114 ? 15.116 -3.303 -3.406 1.00 89.00 114 ASP A C 1
ATOM 966 O O . ASP A 1 114 ? 15.634 -4.361 -3.085 1.00 89.00 114 ASP A O 1
ATOM 970 N N . SER A 1 115 ? 13.880 -3.272 -3.911 1.00 91.50 115 SER A N 1
ATOM 971 C CA . SER A 1 115 ? 13.059 -4.483 -4.060 1.00 91.50 115 SER A CA 1
ATOM 972 C C . SER A 1 115 ? 13.606 -5.467 -5.106 1.00 91.50 115 SER A C 1
ATOM 974 O O . SER A 1 115 ? 14.113 -5.083 -6.173 1.00 91.50 115 SER A O 1
ATOM 976 N N . ALA A 1 116 ? 13.411 -6.767 -4.896 1.00 93.62 116 ALA A N 1
ATOM 977 C CA . ALA A 1 116 ? 13.707 -7.822 -5.857 1.00 93.62 116 ALA A CA 1
ATOM 978 C C . ALA A 1 116 ? 12.965 -7.589 -7.185 1.00 93.62 116 ALA A C 1
ATOM 980 O O . ALA A 1 116 ? 13.541 -7.722 -8.272 1.00 93.62 116 ALA A O 1
ATOM 981 N N . ILE A 1 117 ? 11.692 -7.180 -7.148 1.00 90.81 117 ILE A N 1
ATOM 982 C CA . ILE A 1 117 ? 10.925 -6.942 -8.378 1.00 90.81 117 ILE A CA 1
ATOM 983 C C . ILE A 1 117 ? 11.524 -5.817 -9.235 1.00 90.81 117 ILE A C 1
ATOM 985 O O . ILE A 1 117 ? 11.510 -5.942 -10.464 1.00 90.81 117 ILE A O 1
ATOM 989 N N . CYS A 1 118 ? 12.129 -4.789 -8.641 1.00 91.38 118 CYS A N 1
ATOM 990 C CA . CYS A 1 118 ? 12.757 -3.701 -9.393 1.00 91.38 118 CYS A CA 1
ATOM 991 C C . CYS A 1 118 ? 14.241 -3.932 -9.697 1.00 91.38 118 CYS A C 1
ATOM 993 O O . CYS A 1 118 ? 14.776 -3.261 -10.576 1.00 91.38 118 CYS A O 1
ATOM 995 N N . THR A 1 119 ? 14.886 -4.905 -9.045 1.00 95.19 119 THR A N 1
ATOM 996 C CA . THR A 1 119 ? 16.323 -5.196 -9.182 1.00 95.19 119 THR A CA 1
ATOM 997 C C . THR A 1 119 ? 16.700 -5.616 -10.615 1.00 95.19 119 THR A C 1
ATOM 999 O O . THR A 1 119 ? 16.336 -6.725 -11.048 1.00 95.19 119 THR A O 1
ATOM 1002 N N . PRO A 1 120 ? 17.461 -4.784 -11.365 1.00 95.56 120 PRO A N 1
ATOM 1003 C CA . PRO A 1 120 ? 17.824 -5.094 -12.744 1.00 95.56 120 PRO A CA 1
ATOM 1004 C C . PRO A 1 120 ? 18.829 -6.235 -12.860 1.00 95.56 120 PRO A C 1
ATOM 1006 O O . PRO A 1 120 ? 18.627 -7.135 -13.677 1.00 95.56 120 PRO A O 1
ATOM 1009 N N . ASP A 1 121 ? 19.879 -6.218 -12.038 1.00 96.62 121 ASP A N 1
ATOM 1010 C CA . ASP A 1 121 ? 20.939 -7.225 -12.071 1.00 96.62 121 ASP A CA 1
ATOM 1011 C C . ASP A 1 121 ? 20.402 -8.634 -11.758 1.00 96.62 121 ASP A C 1
ATOM 1013 O O . ASP A 1 121 ? 19.448 -8.819 -10.998 1.00 96.62 121 ASP A O 1
ATOM 1017 N N . HIS A 1 122 ? 20.961 -9.637 -12.431 1.00 96.56 122 HIS A N 1
ATOM 1018 C CA . HIS A 1 122 ? 20.573 -11.035 -12.278 1.00 96.56 122 HIS A CA 1
ATOM 1019 C C . HIS A 1 122 ? 20.976 -11.629 -10.937 1.00 96.56 122 HIS A C 1
ATOM 1021 O O . HIS A 1 122 ? 20.146 -12.271 -10.291 1.00 96.56 122 HIS A O 1
ATOM 1027 N N . ASP A 1 123 ? 22.223 -11.427 -10.533 1.00 96.06 123 ASP A N 1
ATOM 1028 C CA . ASP A 1 123 ? 22.805 -12.120 -9.393 1.00 96.06 123 ASP A CA 1
ATOM 1029 C C . ASP A 1 123 ? 22.266 -11.535 -8.086 1.00 96.06 123 ASP A C 1
ATOM 1031 O O . ASP A 1 123 ? 21.836 -12.289 -7.213 1.00 96.06 123 ASP A O 1
ATOM 1035 N N . LEU A 1 124 ? 22.152 -10.205 -7.997 1.00 95.81 124 LEU A N 1
ATOM 1036 C CA . LEU A 1 124 ? 21.525 -9.538 -6.854 1.00 95.81 124 LEU A CA 1
ATOM 1037 C C . LEU A 1 124 ? 20.051 -9.932 -6.704 1.00 95.81 124 LEU A C 1
ATOM 1039 O O . LEU A 1 124 ? 19.602 -10.286 -5.616 1.00 95.81 124 LEU A O 1
ATOM 1043 N N . HIS A 1 125 ? 19.291 -9.960 -7.803 1.00 96.75 125 HIS A N 1
ATOM 1044 C CA . HIS A 1 125 ? 17.913 -10.443 -7.747 1.00 96.75 125 HIS A CA 1
ATOM 1045 C C . HIS A 1 125 ? 17.832 -11.896 -7.298 1.00 96.75 125 HIS A C 1
ATOM 1047 O O . HIS A 1 125 ? 16.928 -12.241 -6.548 1.00 96.75 125 HIS A O 1
ATOM 1053 N N . LYS A 1 126 ? 18.717 -12.767 -7.795 1.00 96.25 126 LYS A N 1
ATOM 1054 C CA . LYS A 1 126 ? 18.723 -14.182 -7.419 1.00 96.25 126 LYS A CA 1
ATOM 1055 C C . LYS A 1 126 ? 18.904 -14.336 -5.908 1.00 96.25 126 LYS A C 1
ATOM 1057 O O . LYS A 1 126 ? 18.191 -15.140 -5.318 1.00 96.25 126 LYS A O 1
ATOM 1062 N N . GLN A 1 127 ? 19.788 -13.543 -5.300 1.00 95.88 127 GLN A N 1
ATOM 1063 C CA . GLN A 1 127 ? 19.982 -13.509 -3.847 1.00 95.88 127 GLN A CA 1
ATOM 1064 C C . GLN A 1 127 ? 18.714 -13.040 -3.119 1.00 95.88 127 GLN A C 1
ATOM 1066 O O . GLN A 1 127 ? 18.183 -13.779 -2.294 1.00 95.88 127 GLN A O 1
ATOM 1071 N N . ARG A 1 128 ? 18.160 -11.875 -3.487 1.00 96.12 128 ARG A N 1
ATOM 1072 C CA . ARG A 1 128 ? 16.924 -11.338 -2.876 1.00 96.12 128 ARG A CA 1
ATOM 1073 C C . ARG A 1 128 ? 15.735 -12.293 -3.029 1.00 96.12 128 ARG A C 1
ATOM 1075 O O . ARG A 1 128 ? 15.011 -12.563 -2.079 1.00 96.12 128 ARG A O 1
ATOM 1082 N N . ARG A 1 129 ? 15.576 -12.889 -4.214 1.00 95.62 129 ARG A N 1
ATOM 1083 C CA . ARG A 1 129 ? 14.522 -13.868 -4.513 1.00 95.62 129 ARG A CA 1
ATOM 1084 C C . ARG A 1 129 ? 14.672 -15.154 -3.704 1.00 95.62 129 ARG A C 1
ATOM 1086 O O . ARG A 1 129 ? 13.656 -15.747 -3.358 1.00 95.62 129 ARG A O 1
ATOM 1093 N N . ALA A 1 130 ? 15.895 -15.606 -3.428 1.00 95.62 130 ALA A N 1
ATOM 1094 C CA . ALA A 1 130 ? 16.117 -16.801 -2.618 1.00 95.62 130 ALA A CA 1
ATOM 1095 C C . ALA A 1 130 ? 15.603 -16.623 -1.180 1.00 95.62 130 ALA A C 1
ATOM 1097 O O . ALA A 1 130 ? 15.101 -17.585 -0.609 1.00 95.62 130 ALA A O 1
ATOM 1098 N N . ALA A 1 131 ? 15.651 -15.398 -0.644 1.00 94.69 131 ALA A N 1
ATOM 1099 C CA . ALA A 1 131 ? 15.124 -15.077 0.679 1.00 94.69 131 ALA A CA 1
ATOM 1100 C C . ALA A 1 131 ? 13.592 -15.090 0.750 1.00 94.69 131 ALA A C 1
ATOM 1102 O O . ALA A 1 131 ? 13.040 -15.424 1.786 1.00 94.69 131 ALA A O 1
ATOM 1103 N N . THR A 1 132 ? 12.886 -14.746 -0.331 1.00 94.81 132 THR A N 1
ATOM 1104 C CA . THR A 1 132 ? 11.417 -14.604 -0.305 1.00 94.81 132 THR A CA 1
ATOM 1105 C C . THR A 1 132 ? 10.666 -15.769 -0.951 1.00 94.81 132 THR A C 1
ATOM 1107 O O . THR A 1 132 ? 9.510 -16.028 -0.622 1.00 94.81 132 THR A O 1
ATOM 1110 N N . ALA A 1 133 ? 11.293 -16.518 -1.864 1.00 95.88 133 ALA A N 1
ATOM 1111 C CA . ALA A 1 133 ? 10.641 -17.609 -2.594 1.00 95.88 133 ALA A CA 1
ATOM 1112 C C . ALA A 1 133 ? 10.077 -18.749 -1.716 1.00 95.88 133 ALA A C 1
ATOM 1114 O O . ALA A 1 133 ? 8.981 -19.221 -2.039 1.00 95.88 133 ALA A O 1
ATOM 1115 N N . PRO A 1 134 ? 10.743 -19.210 -0.634 1.00 94.44 134 PRO A N 1
ATOM 1116 C CA . PRO A 1 134 ? 10.211 -20.284 0.210 1.00 94.44 134 PRO A CA 1
ATOM 1117 C C . PRO A 1 134 ? 8.852 -19.942 0.837 1.00 94.44 134 PRO A C 1
ATOM 1119 O O . PRO A 1 134 ? 7.964 -20.803 0.889 1.00 94.44 134 PRO A O 1
ATOM 1122 N N . PHE A 1 135 ? 8.661 -18.673 1.216 1.00 94.75 135 PHE A N 1
ATOM 1123 C CA . PHE A 1 135 ? 7.427 -18.148 1.805 1.00 94.75 135 PHE A CA 1
ATOM 1124 C C . PHE A 1 135 ? 6.206 -18.318 0.891 1.00 94.75 135 PHE A C 1
ATOM 1126 O O . PHE A 1 135 ? 5.111 -18.619 1.362 1.00 94.75 135 PHE A O 1
ATOM 1133 N N . PHE A 1 136 ? 6.406 -18.204 -0.425 1.00 96.12 136 PHE A N 1
ATOM 1134 C CA . PHE A 1 136 ? 5.362 -18.344 -1.449 1.00 96.12 136 PHE A CA 1
ATOM 1135 C C . PHE A 1 136 ? 5.357 -19.717 -2.137 1.00 96.12 136 PHE A C 1
ATOM 1137 O O . PHE A 1 136 ? 4.711 -19.903 -3.171 1.00 96.12 136 PHE A O 1
ATOM 1144 N N . SER A 1 137 ? 6.075 -20.703 -1.592 1.00 95.94 137 SER A N 1
ATOM 1145 C CA . SER A 1 137 ? 6.040 -22.073 -2.110 1.00 95.94 137 SER A CA 1
ATOM 1146 C C . SER A 1 137 ? 4.630 -22.669 -2.024 1.00 95.94 137 SER A C 1
ATOM 1148 O O . SER A 1 137 ? 3.862 -22.349 -1.115 1.00 95.94 137 SER A O 1
ATOM 1150 N N . LYS A 1 138 ? 4.299 -23.608 -2.923 1.00 95.50 138 LYS A N 1
ATOM 1151 C CA . LYS A 1 138 ? 3.003 -24.312 -2.900 1.00 95.50 138 LYS A CA 1
ATOM 1152 C C . LYS A 1 138 ? 2.691 -24.918 -1.524 1.00 95.50 138 LYS A C 1
ATOM 1154 O O . LYS A 1 138 ? 1.564 -24.816 -1.048 1.00 95.50 138 LYS A O 1
ATOM 1159 N N . ALA A 1 139 ? 3.697 -25.499 -0.868 1.00 94.19 139 ALA A N 1
ATOM 1160 C CA . ALA A 1 139 ? 3.552 -26.061 0.471 1.00 94.19 139 ALA A CA 1
ATOM 1161 C C . ALA A 1 139 ? 3.216 -24.989 1.522 1.00 94.19 139 ALA A C 1
ATOM 1163 O O . ALA A 1 139 ? 2.355 -25.223 2.361 1.00 94.19 139 ALA A O 1
ATOM 1164 N N . SER A 1 140 ? 3.866 -23.821 1.471 1.00 93.50 140 SER A N 1
ATOM 1165 C CA . SER A 1 140 ? 3.586 -22.704 2.383 1.00 93.50 140 SER A CA 1
ATOM 1166 C C . SER A 1 140 ? 2.166 -22.163 2.211 1.00 93.50 140 SER A C 1
ATOM 1168 O O . SER A 1 140 ? 1.421 -22.065 3.183 1.00 93.50 140 SER A O 1
ATOM 1170 N N . VAL A 1 141 ? 1.751 -21.924 0.963 1.00 95.25 141 VAL A N 1
ATOM 1171 C CA . VAL A 1 141 ? 0.390 -21.463 0.642 1.00 95.25 141 VAL A CA 1
ATOM 1172 C C . VAL A 1 141 ? -0.659 -22.465 1.120 1.00 95.25 141 VAL A C 1
ATOM 1174 O O . VAL A 1 141 ? -1.635 -22.076 1.750 1.00 95.25 141 VAL A O 1
ATOM 1177 N N . THR A 1 142 ? -0.430 -23.762 0.895 1.00 93.44 142 THR A N 1
ATOM 1178 C CA . THR A 1 142 ? -1.350 -24.820 1.345 1.00 93.44 142 THR A CA 1
ATOM 1179 C C . THR A 1 142 ? -1.476 -24.852 2.870 1.00 93.44 142 THR A C 1
ATOM 1181 O O . THR A 1 142 ? -2.579 -25.017 3.382 1.00 93.44 142 THR A O 1
ATOM 1184 N N . ARG A 1 143 ? -0.381 -24.662 3.622 1.00 91.25 143 ARG A N 1
ATOM 1185 C CA . ARG A 1 143 ? -0.448 -24.599 5.095 1.00 91.25 143 ARG A CA 1
ATOM 1186 C C . ARG A 1 143 ? -1.274 -23.410 5.588 1.00 91.25 143 ARG A C 1
ATOM 1188 O O . ARG A 1 143 ? -2.043 -23.556 6.527 1.00 91.25 143 ARG A O 1
ATOM 1195 N N . LYS A 1 144 ? -1.158 -22.261 4.921 1.00 91.56 144 LYS A N 1
ATOM 1196 C CA . LYS A 1 144 ? -1.847 -21.012 5.283 1.00 91.56 144 LYS A CA 1
ATOM 1197 C C . LYS A 1 144 ? -3.215 -20.819 4.606 1.00 91.56 144 LYS A C 1
ATOM 1199 O O . LYS A 1 144 ? -3.814 -19.756 4.743 1.00 91.56 144 LYS A O 1
ATOM 1204 N N . GLN A 1 145 ? -3.741 -21.826 3.900 1.00 92.88 145 GLN A N 1
ATOM 1205 C CA . GLN A 1 145 ? -4.985 -21.701 3.121 1.00 92.88 145 GLN A CA 1
ATOM 1206 C C . GLN A 1 145 ? -6.211 -21.311 3.968 1.00 92.88 145 GLN A C 1
ATOM 1208 O O . GLN A 1 145 ? -7.136 -20.699 3.443 1.00 92.88 145 GLN A O 1
ATOM 1213 N N . GLY A 1 146 ? -6.200 -21.599 5.278 1.00 93.12 146 GLY A N 1
ATOM 1214 C CA . GLY A 1 146 ? -7.275 -21.218 6.201 1.00 93.12 146 GLY A CA 1
ATOM 1215 C C . GLY A 1 146 ? -7.553 -19.710 6.241 1.00 93.12 146 GLY A C 1
ATOM 1216 O O . GLY A 1 146 ? -8.706 -19.315 6.376 1.00 93.12 146 GLY A O 1
ATOM 1217 N N . ILE A 1 147 ? -6.530 -18.869 6.028 1.00 94.12 147 ILE A N 1
ATOM 1218 C CA . ILE A 1 147 ? -6.692 -17.408 5.905 1.00 94.12 147 ILE A CA 1
ATOM 1219 C C . ILE A 1 147 ? -7.578 -17.075 4.697 1.00 94.12 147 ILE A C 1
ATOM 1221 O O . ILE A 1 147 ? -8.523 -16.297 4.801 1.00 94.12 147 ILE A O 1
ATOM 1225 N N . ILE A 1 148 ? -7.301 -17.712 3.556 1.00 95.94 148 ILE A N 1
ATOM 1226 C CA . ILE A 1 148 ? -8.023 -17.486 2.299 1.00 95.94 148 ILE A CA 1
ATOM 1227 C C . ILE A 1 148 ? -9.474 -17.960 2.432 1.00 95.94 148 ILE A C 1
ATOM 1229 O O . ILE A 1 148 ? -10.386 -17.253 2.011 1.00 95.94 148 ILE A O 1
ATOM 1233 N N . HIS A 1 149 ? -9.699 -19.123 3.054 1.00 94.81 149 HIS A N 1
ATOM 1234 C CA . HIS A 1 149 ? -11.046 -19.641 3.310 1.00 94.81 149 HIS A CA 1
ATOM 1235 C C . HIS A 1 149 ? -11.857 -18.730 4.228 1.00 94.81 149 HIS A C 1
ATOM 1237 O O . HIS A 1 149 ? -12.966 -18.357 3.860 1.00 94.81 149 HIS A O 1
ATOM 1243 N N . SER A 1 150 ? -11.285 -18.311 5.360 1.00 95.06 150 SER A N 1
ATOM 1244 C CA . SER A 1 150 ? -11.942 -17.400 6.305 1.00 95.06 150 SER A CA 1
ATOM 1245 C C . SER A 1 150 ? -12.387 -16.099 5.628 1.00 95.06 150 SER A C 1
ATOM 1247 O O . SER A 1 150 ? -13.532 -15.673 5.764 1.00 95.06 150 SER A O 1
ATOM 1249 N N . LEU A 1 151 ? -11.517 -15.500 4.812 1.00 96.88 151 LEU A N 1
ATOM 1250 C CA . LEU A 1 151 ? -11.839 -14.273 4.083 1.00 96.88 151 LEU A CA 1
ATOM 1251 C C . LEU A 1 151 ? -12.831 -14.500 2.933 1.00 96.88 151 LEU A C 1
ATOM 1253 O O . LEU A 1 151 ? -13.641 -13.620 2.647 1.00 96.88 151 LEU A O 1
ATOM 1257 N N . ALA A 1 152 ? -12.812 -15.670 2.289 1.00 96.00 152 ALA A N 1
ATOM 1258 C CA . ALA A 1 152 ? -13.785 -16.019 1.257 1.00 96.00 152 ALA A CA 1
ATOM 1259 C C . ALA A 1 152 ? -15.178 -16.259 1.857 1.00 96.00 152 ALA A C 1
ATOM 1261 O O . ALA A 1 152 ? -16.177 -15.854 1.263 1.00 96.00 152 ALA A O 1
ATOM 1262 N N . ASP A 1 153 ? -15.249 -16.880 3.035 1.00 94.69 153 ASP A N 1
ATOM 1263 C CA . ASP A 1 153 ? -16.483 -17.033 3.805 1.00 94.69 153 ASP A CA 1
ATOM 1264 C C . ASP A 1 153 ? -17.018 -15.666 4.230 1.00 94.69 153 ASP A C 1
ATOM 1266 O O . ASP A 1 153 ? -18.166 -15.348 3.935 1.00 94.69 153 ASP A O 1
ATOM 1270 N N . LYS A 1 154 ? -16.152 -14.793 4.752 1.00 95.50 154 LYS A N 1
ATOM 1271 C CA . LYS A 1 154 ? -16.504 -13.413 5.102 1.00 95.50 154 LYS A CA 1
ATOM 1272 C C . LYS A 1 154 ? -17.036 -12.601 3.916 1.00 95.50 154 LYS A C 1
ATOM 1274 O O . LYS A 1 154 ? -18.024 -11.882 4.047 1.00 95.50 154 LYS A O 1
ATOM 1279 N N . LEU A 1 155 ? -16.408 -12.723 2.744 1.00 95.81 155 LEU A N 1
ATOM 1280 C CA . LEU A 1 155 ? -16.908 -12.120 1.506 1.00 95.81 155 LEU A CA 1
ATOM 1281 C C . LEU A 1 155 ? -18.308 -12.653 1.162 1.00 95.81 155 LEU A C 1
ATOM 1283 O O . LEU A 1 155 ? -19.191 -11.876 0.805 1.00 95.81 155 LEU A O 1
ATOM 1287 N N . CYS A 1 156 ? -18.520 -13.966 1.283 1.00 94.81 156 CYS A N 1
ATOM 1288 C CA . CYS A 1 156 ? -19.829 -14.568 1.050 1.00 94.81 156 CYS A CA 1
ATOM 1289 C C . CYS A 1 156 ? -20.874 -14.061 2.051 1.00 94.81 156 CYS A C 1
ATOM 1291 O O . CYS A 1 156 ? -21.987 -13.764 1.636 1.00 94.81 156 CYS A O 1
ATOM 1293 N N . ASP A 1 157 ? -20.532 -13.899 3.328 1.00 93.44 157 ASP A N 1
ATOM 1294 C CA . ASP A 1 157 ? -21.457 -13.381 4.342 1.00 93.44 157 ASP A CA 1
ATOM 1295 C C . ASP A 1 157 ? -21.929 -11.958 4.008 1.00 93.44 157 ASP A C 1
ATOM 1297 O O . ASP A 1 157 ? -23.115 -11.647 4.124 1.00 93.44 157 ASP A O 1
ATOM 1301 N N . HIS A 1 158 ? -21.026 -11.093 3.537 1.00 90.62 158 HIS A N 1
ATOM 1302 C CA . HIS A 1 158 ? -21.376 -9.734 3.098 1.00 90.62 158 HIS A CA 1
ATOM 1303 C C . HIS A 1 158 ? -22.270 -9.722 1.851 1.00 90.62 158 HIS A C 1
ATOM 1305 O O . HIS A 1 158 ? -23.229 -8.948 1.779 1.00 90.62 158 HIS A O 1
ATOM 1311 N N . ILE A 1 159 ? -22.014 -10.617 0.892 1.00 91.00 159 ILE A N 1
ATOM 1312 C CA . ILE A 1 159 ? -22.892 -10.797 -0.274 1.00 91.00 159 ILE A CA 1
ATOM 1313 C C . ILE A 1 159 ? -24.264 -11.327 0.170 1.00 91.00 159 ILE A C 1
ATOM 1315 O O . ILE A 1 159 ? -25.286 -10.815 -0.280 1.00 91.00 159 ILE A O 1
ATOM 1319 N N . GLY A 1 160 ? -24.307 -12.293 1.092 1.00 89.62 160 GLY A N 1
ATOM 1320 C CA . GLY A 1 160 ? -25.541 -12.857 1.644 1.00 89.62 160 GLY A CA 1
ATOM 1321 C C . GLY A 1 160 ? -26.428 -11.803 2.305 1.00 89.62 160 GLY A C 1
ATOM 1322 O O . GLY A 1 160 ? -27.611 -11.717 1.986 1.00 89.62 160 GLY A O 1
ATOM 1323 N N . LYS A 1 161 ? -25.844 -10.913 3.116 1.00 86.88 161 LYS A N 1
ATOM 1324 C CA . LYS A 1 161 ? -26.570 -9.772 3.703 1.00 86.88 161 LYS A CA 1
ATOM 1325 C C . LYS A 1 161 ? -27.207 -8.875 2.639 1.00 86.88 161 LYS A C 1
ATOM 1327 O O . LYS A 1 161 ? -28.338 -8.439 2.821 1.00 86.88 161 LYS A O 1
ATOM 1332 N N . SER A 1 162 ? -26.505 -8.635 1.529 1.00 80.69 162 SER A N 1
ATOM 1333 C CA . SER A 1 162 ? -27.012 -7.820 0.414 1.00 80.69 162 SER A CA 1
ATOM 1334 C C . SER A 1 162 ? -28.177 -8.493 -0.325 1.00 80.69 162 SER A C 1
ATOM 1336 O O . SER A 1 162 ? -29.099 -7.817 -0.789 1.00 80.69 162 SER A O 1
ATOM 1338 N N . VAL A 1 163 ? -28.160 -9.829 -0.417 1.00 80.00 163 VAL A N 1
ATOM 1339 C CA . VAL A 1 163 ? -29.274 -10.626 -0.958 1.00 80.00 163 VAL A CA 1
ATOM 1340 C C . VAL A 1 163 ? -30.506 -10.498 -0.060 1.00 80.00 163 VAL A C 1
ATOM 1342 O O . VAL A 1 163 ? -31.598 -10.234 -0.567 1.00 80.00 163 VAL A O 1
ATOM 1345 N N . ASP A 1 164 ? -30.334 -10.609 1.260 1.00 77.56 164 ASP A N 1
ATOM 1346 C CA . ASP A 1 164 ? -31.426 -10.492 2.234 1.00 77.56 164 ASP A CA 1
ATOM 1347 C C . ASP A 1 164 ? -32.065 -9.094 2.223 1.00 77.56 164 ASP A C 1
ATOM 1349 O O . ASP A 1 164 ? -33.292 -8.962 2.268 1.00 77.56 164 ASP A O 1
ATOM 1353 N N . SER A 1 165 ? -31.250 -8.042 2.088 1.00 76.56 165 SER A N 1
ATOM 1354 C CA . SER A 1 165 ? -31.713 -6.653 1.967 1.00 76.56 165 SER A CA 1
ATOM 1355 C C . SER A 1 165 ? -32.212 -6.276 0.568 1.00 76.56 165 SER A C 1
ATOM 1357 O O . SER A 1 165 ? -32.727 -5.171 0.394 1.00 76.56 165 SER A O 1
ATOM 1359 N N . LYS A 1 166 ? -32.100 -7.171 -0.427 1.00 77.94 166 LYS A N 1
ATOM 1360 C CA . LYS A 1 166 ? -32.435 -6.928 -1.846 1.00 77.94 166 LYS A CA 1
ATOM 1361 C C . LYS A 1 166 ? -31.739 -5.693 -2.431 1.00 77.94 166 LYS A C 1
ATOM 1363 O O . LYS A 1 166 ? -32.328 -4.955 -3.223 1.00 77.94 166 LYS A O 1
ATOM 1368 N N . THR A 1 167 ? -30.489 -5.463 -2.042 1.00 79.56 167 THR A N 1
ATOM 1369 C CA . THR A 1 167 ? -29.673 -4.334 -2.506 1.00 79.56 167 THR A CA 1
ATOM 1370 C C . THR A 1 167 ? -28.603 -4.800 -3.488 1.00 79.56 167 THR A C 1
ATOM 1372 O O . THR A 1 167 ? -27.976 -5.838 -3.289 1.00 79.56 167 THR A O 1
ATOM 1375 N N . SER A 1 168 ? -28.351 -4.017 -4.538 1.00 83.69 168 SER A N 1
ATOM 1376 C CA . SER A 1 168 ? -27.215 -4.230 -5.443 1.00 83.69 168 SER A CA 1
ATOM 1377 C C . SER A 1 168 ? -25.902 -3.795 -4.790 1.00 83.69 168 SER A C 1
ATOM 1379 O O . SER A 1 168 ? -25.880 -2.788 -4.083 1.00 83.69 168 SER A O 1
ATOM 1381 N N . MET A 1 169 ? -24.797 -4.481 -5.090 1.00 86.19 169 MET A N 1
ATOM 1382 C CA . MET A 1 169 ? -23.463 -4.114 -4.602 1.00 86.19 169 MET A CA 1
ATOM 1383 C C . MET A 1 169 ? -22.411 -4.152 -5.715 1.00 86.19 169 MET A C 1
ATOM 1385 O O . MET A 1 169 ? -22.543 -4.894 -6.689 1.00 86.19 169 MET A O 1
ATOM 1389 N N . ASN A 1 170 ? -21.326 -3.392 -5.551 1.00 87.50 170 ASN A N 1
ATOM 1390 C CA . ASN A 1 170 ? -20.190 -3.445 -6.468 1.00 87.50 170 ASN A CA 1
ATOM 1391 C C . ASN A 1 170 ? -19.299 -4.656 -6.144 1.00 87.50 170 ASN A C 1
ATOM 1393 O O . ASN A 1 170 ? -18.421 -4.603 -5.284 1.00 87.50 170 ASN A O 1
ATOM 1397 N N . ILE A 1 171 ? -19.499 -5.760 -6.869 1.00 89.44 171 ILE A N 1
ATOM 1398 C CA . ILE A 1 171 ? -18.686 -6.973 -6.690 1.00 89.44 171 ILE A CA 1
ATOM 1399 C C . ILE A 1 171 ? -17.199 -6.730 -6.999 1.00 89.44 171 ILE A C 1
ATOM 1401 O O . ILE A 1 171 ? -16.327 -7.387 -6.439 1.00 89.44 171 ILE A O 1
ATOM 1405 N N . GLY A 1 172 ? -16.883 -5.763 -7.865 1.00 88.69 172 GLY A N 1
ATOM 1406 C CA . GLY A 1 172 ? -15.514 -5.434 -8.240 1.00 88.69 172 GLY A CA 1
ATOM 1407 C C . GLY A 1 172 ? -14.697 -4.841 -7.091 1.00 88.69 172 GLY A C 1
ATOM 1408 O O . GLY A 1 172 ? -13.522 -5.192 -6.962 1.00 88.69 172 GLY A O 1
ATOM 1409 N N . THR A 1 173 ? -15.295 -3.982 -6.259 1.00 90.00 173 THR A N 1
ATOM 1410 C CA . THR A 1 173 ? -14.637 -3.421 -5.065 1.00 90.00 173 THR A CA 1
ATOM 1411 C C . THR A 1 173 ? -14.576 -4.442 -3.935 1.00 90.00 173 THR A C 1
ATOM 1413 O O . THR A 1 173 ? -13.529 -4.566 -3.301 1.00 90.00 173 THR A O 1
ATOM 1416 N N . ALA A 1 174 ? -15.627 -5.251 -3.757 1.00 93.81 174 ALA A N 1
ATOM 1417 C CA . ALA A 1 174 ? -15.646 -6.347 -2.788 1.00 93.81 174 ALA A CA 1
ATOM 1418 C C . ALA A 1 174 ? -14.546 -7.391 -3.064 1.00 93.81 174 ALA A C 1
ATOM 1420 O O . ALA A 1 174 ? -13.835 -7.808 -2.151 1.00 93.81 174 ALA A O 1
ATOM 1421 N N . ILE A 1 175 ? -14.334 -7.761 -4.333 1.00 95.38 175 ILE A N 1
ATOM 1422 C CA . ILE A 1 175 ? -13.250 -8.672 -4.730 1.00 95.38 175 ILE A CA 1
ATOM 1423 C C . ILE A 1 175 ? -11.869 -8.054 -4.484 1.00 95.38 175 ILE A C 1
ATOM 1425 O O . ILE A 1 175 ? -10.985 -8.757 -3.998 1.00 95.38 175 ILE A O 1
ATOM 1429 N N . SER A 1 176 ? -11.670 -6.757 -4.747 1.00 93.19 176 SER A N 1
ATOM 1430 C CA . SER A 1 176 ? -10.400 -6.107 -4.385 1.00 93.19 176 SER A CA 1
ATOM 1431 C C . SER A 1 176 ? -10.192 -6.015 -2.878 1.00 93.19 176 SER A C 1
ATOM 1433 O O . SER A 1 176 ? -9.057 -6.112 -2.425 1.00 93.19 176 SER A O 1
ATOM 1435 N N . ALA A 1 177 ? -11.246 -5.831 -2.082 1.00 94.62 177 ALA A N 1
ATOM 1436 C CA . ALA A 1 177 ? -11.134 -5.882 -0.627 1.00 94.62 177 ALA A CA 1
ATOM 1437 C C . ALA A 1 177 ? -10.726 -7.277 -0.144 1.00 94.62 177 ALA A C 1
ATOM 1439 O O . ALA A 1 177 ? -9.821 -7.383 0.680 1.00 94.62 177 ALA A O 1
ATOM 1440 N N . PHE A 1 178 ? -11.314 -8.331 -0.717 1.00 97.69 178 PHE A N 1
ATOM 1441 C CA . PHE A 1 178 ? -10.936 -9.714 -0.434 1.00 97.69 178 PHE A CA 1
ATOM 1442 C C . PHE A 1 178 ? -9.451 -9.976 -0.716 1.00 97.69 178 PHE A C 1
ATOM 1444 O O . PHE A 1 178 ? -8.737 -10.431 0.175 1.00 97.69 178 PHE A O 1
ATOM 1451 N N . THR A 1 179 ? -8.952 -9.648 -1.912 1.00 96.75 179 THR A N 1
ATOM 1452 C CA . THR A 1 179 ? -7.538 -9.894 -2.251 1.00 96.75 179 THR A CA 1
ATOM 1453 C C . THR A 1 179 ? -6.587 -9.009 -1.446 1.00 96.75 179 THR A C 1
ATOM 1455 O O . THR A 1 179 ? -5.495 -9.452 -1.090 1.00 96.75 179 THR A O 1
ATOM 1458 N N . ARG A 1 180 ? -6.993 -7.777 -1.094 1.00 93.81 180 ARG A N 1
ATOM 1459 C CA . ARG A 1 180 ? -6.237 -6.9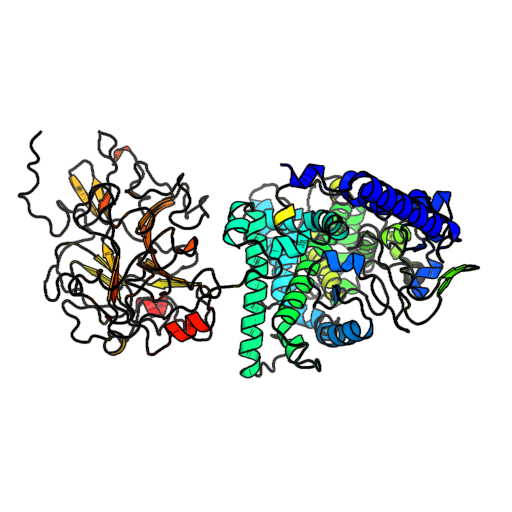18 -0.168 1.00 93.81 180 ARG A CA 1
ATOM 1460 C C . ARG A 1 180 ? -6.103 -7.552 1.208 1.00 93.81 180 ARG A C 1
ATOM 1462 O O . ARG A 1 180 ? -4.979 -7.663 1.690 1.00 93.81 180 ARG A O 1
ATOM 1469 N N . ASP A 1 181 ? -7.205 -7.997 1.806 1.00 95.38 181 ASP A N 1
ATOM 1470 C CA . ASP A 1 181 ? -7.182 -8.621 3.132 1.00 95.38 181 ASP A CA 1
ATOM 1471 C C . ASP A 1 181 ? -6.395 -9.940 3.117 1.00 95.38 181 ASP A C 1
ATOM 1473 O O . ASP A 1 181 ? -5.601 -10.189 4.027 1.00 95.38 181 ASP A O 1
ATOM 1477 N N . VAL A 1 182 ? -6.525 -10.755 2.057 1.00 96.88 182 VAL A N 1
ATOM 1478 C CA . VAL A 1 182 ? -5.717 -11.976 1.894 1.00 96.88 182 VAL A CA 1
ATOM 1479 C C . VAL A 1 182 ? -4.240 -11.616 1.845 1.00 96.88 182 VAL A C 1
ATOM 1481 O O . VAL A 1 182 ? -3.445 -12.196 2.581 1.00 96.88 182 VAL A O 1
ATOM 1484 N N . ALA A 1 183 ? -3.858 -10.651 1.010 1.00 93.62 183 ALA A N 1
ATOM 1485 C CA . ALA A 1 183 ? -2.473 -10.233 0.868 1.00 93.62 183 ALA A CA 1
ATOM 1486 C C . ALA A 1 183 ? -1.902 -9.703 2.189 1.00 93.62 183 ALA A C 1
ATOM 1488 O O . ALA A 1 183 ? -0.836 -10.151 2.610 1.00 93.62 183 ALA A O 1
ATOM 1489 N N . THR A 1 184 ? -2.595 -8.803 2.887 1.00 91.44 184 THR A N 1
ATOM 1490 C CA . THR A 1 184 ? -2.078 -8.228 4.135 1.00 91.44 184 THR A CA 1
ATOM 1491 C C . THR A 1 184 ? -2.000 -9.253 5.263 1.00 91.44 184 THR A C 1
ATOM 1493 O O . THR A 1 184 ? -0.987 -9.303 5.965 1.00 91.44 184 THR A O 1
ATOM 1496 N N . GLN A 1 185 ? -3.002 -10.125 5.410 1.00 92.62 185 GLN A N 1
ATOM 1497 C CA . GLN A 1 185 ? -2.974 -11.163 6.442 1.00 92.62 185 GLN A CA 1
ATOM 1498 C C . GLN A 1 185 ? -1.932 -12.240 6.121 1.00 92.62 185 GLN A C 1
ATOM 1500 O O . GLN A 1 185 ? -1.169 -12.641 6.995 1.00 92.62 185 GLN A O 1
ATOM 1505 N N . PHE A 1 186 ? -1.829 -12.675 4.863 1.00 93.25 186 PHE A N 1
ATOM 1506 C CA . PHE A 1 186 ? -0.880 -13.713 4.462 1.00 93.25 186 PHE A CA 1
ATOM 1507 C C . PHE A 1 186 ? 0.576 -13.234 4.526 1.00 93.25 186 PHE A C 1
ATOM 1509 O O . PHE A 1 186 ? 1.449 -13.975 4.981 1.00 93.25 186 PHE A O 1
ATOM 1516 N N . ILE A 1 187 ? 0.851 -12.017 4.043 1.00 91.44 187 ILE A N 1
ATOM 1517 C CA . ILE A 1 187 ? 2.210 -11.485 3.857 1.00 91.44 187 ILE A CA 1
ATOM 1518 C C . ILE A 1 187 ? 2.723 -10.822 5.139 1.00 91.44 187 ILE A C 1
ATOM 1520 O O . ILE A 1 187 ? 3.874 -11.050 5.522 1.00 91.44 187 ILE A O 1
ATOM 1524 N N . LEU A 1 188 ? 1.881 -10.024 5.806 1.00 86.88 188 LEU A N 1
ATOM 1525 C CA . LEU A 1 188 ? 2.261 -9.204 6.964 1.00 86.88 188 LEU A CA 1
ATOM 1526 C C . LEU A 1 188 ? 1.715 -9.725 8.292 1.00 86.88 188 LEU A C 1
ATOM 1528 O O . LEU A 1 188 ? 2.111 -9.213 9.334 1.00 86.88 188 LEU A O 1
ATOM 1532 N N . GLY A 1 189 ? 0.802 -10.700 8.278 1.00 87.44 189 GLY A N 1
ATOM 1533 C CA . GLY A 1 189 ? 0.093 -11.108 9.493 1.00 87.44 189 GLY A CA 1
ATOM 1534 C C . GLY A 1 189 ? -0.828 -10.013 10.038 1.00 87.44 189 GLY A C 1
ATOM 1535 O O . GLY A 1 189 ? -1.130 -10.016 11.228 1.00 87.44 189 GLY A O 1
ATOM 1536 N N . LYS A 1 190 ? -1.240 -9.052 9.195 1.00 83.81 190 LYS A N 1
ATOM 1537 C CA . LYS A 1 190 ? -2.058 -7.899 9.590 1.00 83.81 190 LYS A CA 1
ATOM 1538 C C . LYS A 1 190 ? -3.448 -7.940 8.970 1.00 83.81 190 LYS A C 1
ATOM 1540 O O . LYS A 1 190 ? -3.596 -8.103 7.758 1.00 83.81 190 LYS A O 1
ATOM 1545 N N . ASP A 1 191 ? -4.448 -7.714 9.812 1.00 84.75 191 ASP A N 1
ATOM 1546 C CA . ASP A 1 191 ? -5.847 -7.587 9.416 1.00 84.75 191 ASP A CA 1
ATOM 1547 C C . ASP A 1 191 ? -6.239 -6.108 9.285 1.00 84.75 191 ASP A C 1
ATOM 1549 O O . ASP A 1 191 ? -6.343 -5.400 10.284 1.00 84.75 191 ASP A O 1
ATOM 1553 N N . TYR A 1 192 ? -6.441 -5.642 8.048 1.00 79.94 192 TYR A N 1
ATOM 1554 C CA . TYR A 1 192 ? -6.892 -4.273 7.754 1.00 79.94 192 TYR A CA 1
ATOM 1555 C C . TYR A 1 192 ? -8.409 -4.172 7.579 1.00 79.94 192 TYR A C 1
ATOM 1557 O O . TYR A 1 192 ? -8.916 -3.065 7.401 1.00 79.94 192 TYR A O 1
ATOM 1565 N N . ARG A 1 193 ? -9.128 -5.303 7.630 1.00 84.56 193 ARG A N 1
ATOM 1566 C CA . ARG A 1 193 ? -10.594 -5.362 7.583 1.00 84.56 193 ARG A CA 1
ATOM 1567 C C . ARG A 1 193 ? -11.211 -4.590 6.412 1.00 84.56 193 ARG A C 1
ATOM 1569 O O . ARG A 1 193 ? -12.261 -3.970 6.566 1.00 84.56 193 ARG A O 1
ATOM 1576 N N . ASN A 1 194 ? -10.599 -4.633 5.224 1.00 86.31 194 ASN A N 1
ATOM 1577 C CA . ASN A 1 194 ? -11.142 -3.955 4.042 1.00 86.31 194 ASN A CA 1
ATOM 1578 C C . ASN A 1 194 ? -12.552 -4.462 3.710 1.00 86.31 194 ASN A C 1
ATOM 1580 O O . ASN A 1 194 ? -13.404 -3.668 3.317 1.00 86.31 194 ASN A O 1
ATOM 1584 N N . LEU A 1 195 ? -12.811 -5.760 3.898 1.00 88.75 195 LEU A N 1
ATOM 1585 C CA . LEU A 1 195 ? -14.133 -6.356 3.694 1.00 88.75 195 LEU A CA 1
ATOM 1586 C C . LEU A 1 195 ? -15.215 -5.827 4.649 1.00 88.75 195 LEU A C 1
ATOM 1588 O O . LEU A 1 195 ? -16.387 -5.977 4.335 1.00 88.75 195 LEU A O 1
ATOM 1592 N N . ASP A 1 196 ? -14.855 -5.226 5.787 1.00 88.19 196 ASP A N 1
ATOM 1593 C CA . ASP A 1 196 ? -15.824 -4.730 6.781 1.00 88.19 196 ASP A CA 1
ATOM 1594 C C . ASP A 1 196 ? -16.241 -3.275 6.560 1.00 88.19 196 ASP A C 1
ATOM 1596 O O . ASP A 1 196 ? -17.131 -2.774 7.244 1.00 88.19 196 ASP A O 1
ATOM 1600 N N . THR A 1 197 ? -15.590 -2.584 5.627 1.00 82.75 197 THR A N 1
ATOM 1601 C CA . THR A 1 197 ? -15.941 -1.206 5.276 1.00 82.75 197 THR A CA 1
ATOM 1602 C C . THR A 1 197 ? -17.180 -1.177 4.383 1.00 82.75 197 THR A C 1
ATOM 1604 O O . THR A 1 197 ? -17.339 -2.035 3.518 1.00 82.75 197 THR A O 1
ATOM 1607 N N . GLU A 1 198 ? -18.051 -0.182 4.573 1.00 79.75 198 GLU A N 1
ATOM 1608 C CA . GLU A 1 198 ? -19.343 -0.081 3.871 1.00 79.75 198 GLU A CA 1
ATOM 1609 C C . GLU A 1 198 ? -19.197 -0.072 2.337 1.00 79.75 198 GLU A C 1
ATOM 1611 O O . GLU A 1 198 ? -19.988 -0.690 1.629 1.00 79.75 198 GLU A O 1
ATOM 1616 N N . ASP A 1 199 ? -18.151 0.576 1.817 1.00 78.56 199 ASP A N 1
ATOM 1617 C CA . ASP A 1 199 ? -17.855 0.676 0.385 1.00 78.56 199 ASP A CA 1
ATOM 1618 C C . ASP A 1 199 ? -16.775 -0.314 -0.094 1.00 78.56 199 ASP A C 1
ATOM 1620 O O . ASP A 1 199 ? -16.323 -0.241 -1.243 1.00 78.56 199 ASP A O 1
ATOM 1624 N N . PHE A 1 200 ? -16.335 -1.233 0.772 1.00 85.50 200 PHE A N 1
ATOM 1625 C CA . PHE A 1 200 ? -15.185 -2.111 0.537 1.00 85.50 200 PHE A CA 1
ATOM 1626 C C . PHE A 1 200 ? -13.899 -1.339 0.209 1.00 85.50 200 PHE A C 1
ATOM 1628 O O . PHE A 1 200 ? -13.052 -1.826 -0.549 1.00 85.50 200 PHE A O 1
ATOM 1635 N N . ASN A 1 201 ? -13.745 -0.126 0.747 1.00 78.88 201 ASN A N 1
ATOM 1636 C CA . ASN A 1 201 ? -12.611 0.763 0.530 1.00 78.88 201 ASN A CA 1
ATOM 1637 C C . ASN A 1 201 ? -12.396 1.015 -0.976 1.00 78.88 201 ASN A C 1
ATOM 1639 O O . ASN A 1 201 ? -11.330 0.750 -1.554 1.00 78.88 201 ASN A O 1
ATOM 1643 N N . ALA A 1 202 ? -13.457 1.462 -1.653 1.00 75.31 202 ALA A N 1
ATOM 1644 C CA . ALA A 1 202 ? -13.500 1.638 -3.102 1.00 75.31 202 ALA A CA 1
ATOM 1645 C C . ALA A 1 202 ? -12.454 2.653 -3.582 1.00 75.31 202 ALA A C 1
ATOM 1647 O O . ALA A 1 202 ? -11.832 2.448 -4.627 1.00 75.31 202 ALA A O 1
ATOM 1648 N N . GLY A 1 203 ? -12.186 3.693 -2.787 1.00 72.88 203 GLY A N 1
ATOM 1649 C CA . GLY A 1 203 ? -11.131 4.671 -3.063 1.00 72.88 203 GLY A CA 1
ATOM 1650 C C . GLY A 1 203 ? -9.753 4.022 -3.231 1.00 72.88 203 GLY A C 1
ATOM 1651 O O . GLY A 1 203 ? -9.068 4.257 -4.227 1.00 72.88 203 GLY A O 1
ATOM 1652 N N . MET A 1 204 ? -9.373 3.124 -2.317 1.00 74.50 204 MET A N 1
ATOM 1653 C CA . MET A 1 204 ? -8.115 2.373 -2.407 1.00 74.50 204 MET A CA 1
ATOM 1654 C C . MET A 1 204 ? -8.043 1.520 -3.683 1.00 74.50 204 MET A C 1
ATOM 1656 O O . MET A 1 204 ? -6.997 1.439 -4.329 1.00 74.50 204 MET A O 1
ATOM 1660 N N . THR A 1 205 ? -9.167 0.918 -4.084 1.00 79.69 205 THR A N 1
ATOM 1661 C CA . THR A 1 205 ? -9.276 0.166 -5.347 1.00 79.69 205 THR A CA 1
ATOM 1662 C C . THR A 1 205 ? -8.997 1.066 -6.552 1.00 79.69 205 THR A C 1
ATOM 1664 O O . THR A 1 205 ? -8.168 0.723 -7.395 1.00 79.69 205 THR A O 1
ATOM 1667 N N . ALA A 1 206 ? -9.623 2.244 -6.608 1.00 73.50 206 ALA A N 1
ATOM 1668 C CA . ALA A 1 206 ? -9.446 3.198 -7.701 1.00 73.50 206 ALA A CA 1
ATOM 1669 C C . ALA A 1 206 ? -7.992 3.692 -7.822 1.00 73.50 206 ALA A C 1
ATOM 1671 O O . ALA A 1 206 ? -7.444 3.763 -8.929 1.00 73.50 206 ALA A O 1
ATOM 1672 N N . VAL A 1 207 ? -7.331 3.968 -6.692 1.00 72.56 207 VAL A N 1
ATOM 1673 C CA . VAL A 1 207 ? -5.909 4.348 -6.660 1.00 72.56 207 VAL A CA 1
ATOM 1674 C C . VAL A 1 207 ? -5.046 3.230 -7.241 1.00 72.56 207 VAL A C 1
ATOM 1676 O O . VAL A 1 207 ? -4.279 3.460 -8.178 1.00 72.56 207 VAL A O 1
ATOM 1679 N N . LEU A 1 208 ? -5.205 1.997 -6.757 1.00 76.00 208 LEU A N 1
ATOM 1680 C CA . LEU A 1 208 ? -4.410 0.854 -7.214 1.00 76.00 208 LEU A CA 1
ATOM 1681 C C . LEU A 1 208 ? -4.621 0.548 -8.703 1.00 76.00 208 LEU A C 1
ATOM 1683 O O . LEU A 1 208 ? -3.645 0.301 -9.417 1.00 76.00 208 LEU A O 1
ATOM 1687 N N . GLN A 1 209 ? -5.854 0.635 -9.202 1.00 76.31 209 GLN A N 1
ATOM 1688 C CA . GLN A 1 209 ? -6.162 0.478 -10.629 1.00 76.31 209 GLN A CA 1
ATOM 1689 C C . GLN A 1 209 ? -5.535 1.587 -11.493 1.00 76.31 209 GLN A C 1
ATOM 1691 O O . GLN A 1 209 ? -5.121 1.340 -12.628 1.00 76.31 209 GLN A O 1
ATOM 1696 N N . SER A 1 210 ? -5.356 2.788 -10.935 1.00 72.44 210 SER A N 1
ATOM 1697 C CA . SER A 1 210 ? -4.705 3.923 -11.605 1.00 72.44 210 SER A CA 1
ATOM 1698 C C . SER A 1 210 ? -3.171 3.815 -11.670 1.00 72.44 210 SER A C 1
ATOM 1700 O O . SER A 1 210 ? -2.523 4.545 -12.427 1.00 72.44 210 SER A O 1
ATOM 1702 N N . SER A 1 211 ? -2.554 2.876 -10.943 1.00 72.81 211 SER A N 1
ATOM 1703 C CA . SER A 1 211 ? -1.090 2.706 -10.883 1.00 72.81 211 SER A CA 1
ATOM 1704 C C . SER A 1 211 ? -0.422 2.485 -12.240 1.00 72.81 211 SER A C 1
ATOM 1706 O O . SER A 1 211 ? 0.683 2.982 -12.482 1.00 72.81 211 SER A O 1
ATOM 1708 N N . GLY A 1 212 ? -1.109 1.817 -13.170 1.00 76.56 212 GLY A N 1
ATOM 1709 C CA . GLY A 1 212 ? -0.617 1.618 -14.530 1.00 76.56 212 GLY A CA 1
ATOM 1710 C C . GLY A 1 212 ? -0.400 2.936 -15.276 1.00 76.56 212 GLY A C 1
ATOM 1711 O O . GLY A 1 212 ? 0.582 3.066 -16.007 1.00 76.56 212 GLY A O 1
ATOM 1712 N N . ALA A 1 213 ? -1.278 3.924 -15.084 1.00 75.31 213 ALA A N 1
ATOM 1713 C CA . ALA A 1 213 ? -1.145 5.244 -15.697 1.00 75.31 213 ALA A CA 1
ATOM 1714 C C . ALA A 1 213 ? 0.060 6.009 -15.139 1.00 75.31 213 ALA A C 1
ATOM 1716 O O . ALA A 1 213 ? 0.832 6.602 -15.892 1.00 75.31 213 ALA A O 1
ATOM 1717 N N . ILE A 1 214 ? 0.281 5.913 -13.831 1.00 75.00 214 ILE A N 1
ATOM 1718 C CA . ILE A 1 214 ? 1.404 6.566 -13.151 1.00 75.00 214 ILE A CA 1
ATOM 1719 C C . ILE A 1 214 ? 2.731 5.976 -13.609 1.00 75.00 214 ILE A C 1
ATOM 1721 O O . ILE A 1 214 ? 3.632 6.724 -13.988 1.00 75.00 214 ILE A O 1
ATOM 1725 N N . TRP A 1 215 ? 2.829 4.645 -13.678 1.00 82.94 215 TRP A N 1
ATOM 1726 C CA . TRP A 1 215 ? 4.007 3.970 -14.221 1.00 82.94 215 TRP A CA 1
ATOM 1727 C C . TRP A 1 215 ? 4.316 4.420 -15.657 1.00 82.94 215 TRP A C 1
ATOM 1729 O O . TRP A 1 215 ? 5.477 4.666 -15.992 1.00 82.94 215 TRP A O 1
ATOM 1739 N N . ARG A 1 216 ? 3.290 4.583 -16.508 1.00 84.81 216 ARG A N 1
ATOM 1740 C CA . ARG A 1 216 ? 3.463 5.081 -17.885 1.00 84.81 216 ARG A CA 1
ATOM 1741 C C . ARG A 1 216 ? 4.048 6.490 -17.918 1.00 84.81 216 ARG A C 1
ATOM 1743 O O . ARG A 1 216 ? 4.879 6.761 -18.777 1.00 84.81 216 ARG A O 1
ATOM 1750 N N . VAL A 1 217 ? 3.686 7.364 -16.981 1.00 83.50 217 VAL A N 1
ATOM 1751 C CA . VAL A 1 217 ? 4.240 8.724 -16.893 1.00 83.50 217 VAL A CA 1
ATOM 1752 C C . VAL A 1 217 ? 5.670 8.714 -16.344 1.00 83.50 217 VAL A C 1
ATOM 1754 O O . VAL A 1 217 ? 6.586 9.234 -16.986 1.00 83.50 217 VAL A O 1
ATOM 1757 N N . THR A 1 218 ? 5.907 8.101 -15.184 1.00 82.75 218 THR A N 1
ATOM 1758 C CA . THR A 1 218 ? 7.201 8.191 -14.475 1.00 82.75 218 THR A CA 1
ATOM 1759 C C . THR A 1 218 ? 8.341 7.483 -15.185 1.00 82.75 218 THR A C 1
ATOM 1761 O O . THR A 1 218 ? 9.500 7.878 -15.062 1.00 82.75 218 THR A O 1
ATOM 1764 N N . LYS A 1 219 ? 8.020 6.494 -16.017 1.00 86.38 219 LYS A N 1
ATOM 1765 C CA . LYS A 1 219 ? 8.965 5.852 -16.932 1.00 86.38 219 LYS A CA 1
ATOM 1766 C C . LYS A 1 219 ? 9.576 6.827 -17.949 1.00 86.38 219 LYS A C 1
ATOM 1768 O O . LYS A 1 219 ? 10.746 6.679 -18.313 1.00 86.38 219 LYS A O 1
ATOM 1773 N N . HIS A 1 220 ? 8.822 7.837 -18.391 1.00 87.94 220 HIS A N 1
ATOM 1774 C CA . HIS A 1 220 ? 9.295 8.874 -19.323 1.00 87.94 220 HIS A CA 1
ATOM 1775 C C . HIS A 1 220 ? 9.733 10.164 -18.619 1.00 87.94 220 HIS A C 1
ATOM 1777 O O . HIS A 1 220 ? 10.507 10.931 -19.191 1.00 87.94 220 HIS A O 1
ATOM 1783 N N . VAL A 1 221 ? 9.304 10.369 -17.370 1.00 85.69 221 VAL A N 1
ATOM 1784 C CA . VAL A 1 221 ? 9.645 11.526 -16.527 1.00 85.69 221 VAL A CA 1
ATOM 1785 C C . VAL A 1 221 ? 10.364 11.048 -15.252 1.00 85.69 221 VAL A C 1
ATOM 1787 O O . VAL A 1 221 ? 9.780 11.032 -14.169 1.00 85.69 221 VAL A O 1
ATOM 1790 N N . PRO A 1 222 ? 11.644 10.638 -15.346 1.00 77.44 222 PRO A N 1
ATOM 1791 C CA . PRO A 1 222 ? 12.330 9.907 -14.275 1.00 77.44 222 PRO A CA 1
ATOM 1792 C C . PRO A 1 222 ? 12.611 10.736 -13.016 1.00 77.44 222 PRO A C 1
ATOM 1794 O O . PRO A 1 222 ? 12.905 10.166 -11.970 1.00 77.44 222 PRO A O 1
ATOM 1797 N N . TRP A 1 223 ? 12.540 12.067 -13.101 1.00 77.75 223 TRP A N 1
ATOM 1798 C CA . TRP A 1 223 ? 12.678 12.951 -11.943 1.00 77.75 223 TRP A CA 1
ATOM 1799 C C . TRP A 1 223 ? 11.374 13.087 -11.144 1.00 77.75 223 TRP A C 1
ATOM 1801 O O . TRP A 1 223 ? 11.441 13.417 -9.968 1.00 77.75 223 TRP A O 1
ATOM 1811 N N . LEU A 1 224 ? 10.208 12.777 -11.731 1.00 75.94 224 LEU A N 1
ATOM 1812 C CA . LEU A 1 224 ? 8.907 12.997 -11.090 1.00 75.94 224 LEU A CA 1
ATOM 1813 C C . LEU A 1 224 ? 8.754 12.188 -9.795 1.00 75.94 224 LEU A C 1
ATOM 1815 O O . LEU A 1 224 ? 8.404 12.752 -8.765 1.00 75.94 224 LEU A O 1
ATOM 1819 N N . GLY A 1 225 ? 9.086 10.893 -9.825 1.00 70.50 225 GLY A N 1
ATOM 1820 C CA . GLY A 1 225 ? 9.026 10.031 -8.639 1.00 70.50 225 GLY A CA 1
ATOM 1821 C C . GLY A 1 225 ? 9.909 10.531 -7.484 1.00 70.50 225 GLY A C 1
ATOM 1822 O O . GLY A 1 225 ? 9.388 10.806 -6.405 1.00 70.50 225 GLY A O 1
ATOM 1823 N N . PRO A 1 226 ? 11.228 10.717 -7.692 1.00 70.00 226 PRO A N 1
ATOM 1824 C CA . PRO A 1 226 ? 12.120 11.285 -6.680 1.00 70.00 226 PRO A CA 1
ATOM 1825 C C . PRO A 1 226 ? 11.686 12.661 -6.165 1.00 70.00 226 PRO A C 1
ATOM 1827 O O . PRO A 1 226 ? 11.744 12.898 -4.962 1.00 70.00 226 PRO A O 1
ATOM 1830 N N . THR A 1 227 ? 11.224 13.555 -7.046 1.00 70.38 227 THR A N 1
ATOM 1831 C CA . THR A 1 227 ? 10.714 14.870 -6.637 1.00 70.38 227 THR A CA 1
ATOM 1832 C C . THR A 1 227 ? 9.507 14.727 -5.718 1.00 70.38 227 THR A C 1
ATOM 1834 O O . THR A 1 227 ? 9.450 15.399 -4.695 1.00 70.38 227 THR A O 1
ATOM 1837 N N . MET A 1 228 ? 8.583 13.815 -6.012 1.00 65.62 228 MET A N 1
ATOM 1838 C CA . MET A 1 228 ? 7.407 13.609 -5.169 1.00 65.62 228 MET A CA 1
ATOM 1839 C C . MET A 1 228 ? 7.742 13.044 -3.791 1.00 65.62 228 MET A C 1
ATOM 1841 O O . MET A 1 228 ? 7.178 13.502 -2.807 1.00 65.62 228 MET A O 1
ATOM 1845 N N . LYS A 1 229 ? 8.720 12.138 -3.693 1.00 64.44 229 LYS A N 1
ATOM 1846 C CA . LYS A 1 229 ? 9.236 11.666 -2.395 1.00 64.44 229 LYS A CA 1
ATOM 1847 C C . LYS A 1 229 ? 9.877 12.763 -1.549 1.00 64.44 229 LYS A C 1
ATOM 1849 O O . LYS A 1 229 ? 9.972 12.620 -0.339 1.00 64.44 229 LYS A O 1
ATOM 1854 N N . SER A 1 230 ? 10.379 13.818 -2.189 1.00 66.00 230 SER A N 1
ATOM 1855 C CA . SER A 1 230 ? 11.014 14.941 -1.494 1.00 66.00 230 SER A CA 1
ATOM 1856 C C . SER A 1 230 ? 10.026 16.017 -1.034 1.00 66.00 230 SER A C 1
ATOM 1858 O O . SER A 1 230 ? 10.438 16.971 -0.378 1.00 66.00 230 SER A O 1
ATOM 1860 N N . LEU A 1 231 ? 8.738 15.893 -1.383 1.00 61.84 231 LEU A N 1
ATOM 1861 C CA . LEU A 1 231 ? 7.712 16.832 -0.942 1.00 61.84 231 LEU A CA 1
ATOM 1862 C C . LEU A 1 231 ? 7.362 16.595 0.538 1.00 61.84 231 LEU A C 1
ATOM 1864 O O . LEU A 1 231 ? 7.258 15.441 0.956 1.00 61.84 231 LEU A O 1
ATOM 1868 N N . PRO A 1 232 ? 7.131 17.660 1.330 1.00 60.59 232 PRO A N 1
ATOM 1869 C CA . PRO A 1 232 ? 6.697 17.517 2.716 1.00 60.59 232 PRO A CA 1
ATOM 1870 C C . PRO A 1 232 ? 5.389 16.711 2.824 1.00 60.59 232 PRO A C 1
ATOM 1872 O O . PRO A 1 232 ? 4.472 16.966 2.035 1.00 60.59 232 PRO A O 1
ATOM 1875 N N . PRO A 1 233 ? 5.239 15.808 3.813 1.00 54.12 233 PRO A N 1
ATOM 1876 C CA . PRO A 1 233 ? 4.005 15.043 4.012 1.00 54.12 233 PRO A CA 1
ATOM 1877 C C . PRO A 1 233 ? 2.755 15.923 4.125 1.00 54.12 233 PRO A C 1
ATOM 1879 O O . PRO A 1 233 ? 1.745 15.625 3.503 1.00 54.12 233 PRO A O 1
ATOM 1882 N N . SER A 1 234 ? 2.852 17.075 4.794 1.00 50.69 234 SER A N 1
ATOM 1883 C CA . SER A 1 234 ? 1.758 18.051 4.915 1.00 50.69 234 SER A CA 1
ATOM 1884 C C . SER A 1 234 ? 1.342 18.677 3.579 1.00 50.69 234 SER A C 1
ATOM 1886 O O . SER A 1 234 ? 0.173 18.998 3.366 1.00 50.69 234 SER A O 1
ATOM 1888 N N . PHE A 1 235 ? 2.282 18.832 2.643 1.00 56.00 235 PHE A N 1
ATOM 1889 C CA . PHE A 1 235 ? 1.966 19.261 1.284 1.00 56.00 235 PHE A CA 1
ATOM 1890 C C . PHE A 1 235 ? 1.261 18.142 0.516 1.00 56.00 235 PHE A C 1
ATOM 1892 O O . PHE A 1 235 ? 0.262 18.407 -0.147 1.00 56.00 235 PHE A O 1
ATOM 1899 N N . MET A 1 236 ? 1.740 16.902 0.654 1.00 56.97 236 MET A N 1
ATOM 1900 C CA . MET A 1 236 ? 1.131 15.722 0.034 1.00 56.97 236 MET A CA 1
ATOM 1901 C C . MET A 1 236 ? -0.292 15.477 0.546 1.00 56.97 236 MET A C 1
ATOM 1903 O O . MET A 1 236 ? -1.194 15.280 -0.258 1.00 56.97 236 MET A O 1
ATOM 1907 N N . GLU A 1 237 ? -0.523 15.573 1.853 1.00 54.41 237 GLU A N 1
ATOM 1908 C CA . GLU A 1 237 ? -1.845 15.433 2.476 1.00 54.41 237 GLU A CA 1
ATOM 1909 C C . GLU A 1 237 ? -2.826 16.522 2.027 1.00 54.41 237 GLU A C 1
ATOM 1911 O O . GLU A 1 237 ? -4.014 16.251 1.866 1.00 54.41 237 GLU A O 1
ATOM 1916 N N . ARG A 1 238 ? -2.337 17.744 1.777 1.00 59.06 238 ARG A N 1
ATOM 1917 C CA . ARG A 1 238 ? -3.167 18.873 1.332 1.00 59.06 238 ARG A CA 1
ATOM 1918 C C . ARG A 1 238 ? -3.624 18.755 -0.122 1.00 59.06 238 ARG A C 1
ATOM 1920 O O . ARG A 1 238 ? -4.678 19.286 -0.463 1.00 59.06 238 ARG A O 1
ATOM 1927 N N . ILE A 1 239 ? -2.823 18.125 -0.980 1.00 56.94 239 ILE A N 1
ATOM 1928 C CA . ILE A 1 239 ? -3.135 17.964 -2.412 1.00 56.94 239 ILE A CA 1
ATOM 1929 C C . ILE A 1 239 ? -3.767 16.605 -2.738 1.00 56.94 239 ILE A C 1
ATOM 1931 O O . ILE A 1 239 ? -4.314 16.437 -3.825 1.00 56.94 239 ILE A O 1
ATOM 1935 N N . ALA A 1 240 ? -3.665 15.643 -1.821 1.00 57.00 240 ALA A N 1
ATOM 1936 C CA . ALA A 1 240 ? -4.220 14.307 -1.953 1.00 57.00 240 ALA A CA 1
ATOM 1937 C C . ALA A 1 240 ? -5.740 14.291 -1.753 1.00 57.00 240 ALA A C 1
ATOM 1939 O O . ALA A 1 240 ? -6.261 14.876 -0.802 1.00 57.00 240 ALA A O 1
ATOM 1940 N N . ASP A 1 241 ? -6.440 13.542 -2.604 1.00 57.84 241 ASP A N 1
ATOM 1941 C CA . ASP A 1 241 ? -7.802 13.096 -2.307 1.00 57.84 241 ASP A CA 1
ATOM 1942 C C . ASP A 1 241 ? -7.801 12.027 -1.194 1.00 57.84 241 ASP A C 1
ATOM 1944 O O . ASP A 1 241 ? -6.757 11.492 -0.809 1.00 57.84 241 ASP A O 1
ATOM 1948 N N . ASP A 1 242 ? -8.969 11.721 -0.631 1.00 56.91 242 ASP A N 1
ATOM 1949 C CA . ASP A 1 242 ? -9.061 10.819 0.526 1.00 56.91 242 ASP A CA 1
ATOM 1950 C C . ASP A 1 242 ? -8.612 9.391 0.197 1.00 56.91 242 ASP A C 1
ATOM 1952 O O . ASP A 1 242 ? -7.949 8.744 1.006 1.00 56.91 242 ASP A O 1
ATOM 1956 N N . ALA A 1 243 ? -8.864 8.935 -1.030 1.00 56.78 243 ALA A N 1
ATOM 1957 C CA . ALA A 1 243 ? -8.375 7.656 -1.530 1.00 56.78 243 ALA A CA 1
ATOM 1958 C C . ALA A 1 243 ? -6.836 7.595 -1.553 1.00 56.78 243 ALA A C 1
ATOM 1960 O O . ALA A 1 243 ? -6.226 6.613 -1.119 1.00 56.78 243 ALA A O 1
ATOM 1961 N N . THR A 1 244 ? -6.196 8.668 -2.017 1.00 60.50 244 THR A N 1
ATOM 1962 C CA . THR A 1 244 ? -4.743 8.838 -2.003 1.00 60.50 244 THR A CA 1
ATOM 1963 C C . THR A 1 244 ? -4.209 8.838 -0.579 1.00 60.50 244 THR A C 1
ATOM 1965 O O . THR A 1 244 ? -3.224 8.152 -0.305 1.00 60.50 244 THR A O 1
ATOM 1968 N N . LYS A 1 245 ? -4.857 9.553 0.348 1.00 63.62 245 LYS A N 1
ATOM 1969 C CA . LYS A 1 245 ? -4.460 9.553 1.764 1.00 63.62 245 LYS A CA 1
ATOM 1970 C C . LYS A 1 245 ? -4.520 8.144 2.352 1.00 63.62 245 LYS A C 1
ATOM 1972 O O . LYS A 1 245 ? -3.546 7.723 2.968 1.00 63.62 245 LYS A O 1
ATOM 1977 N N . SER A 1 246 ? -5.586 7.382 2.101 1.00 63.72 246 SER A N 1
ATOM 1978 C CA . SER A 1 246 ? -5.699 5.984 2.547 1.00 63.72 246 SER A CA 1
ATOM 1979 C C . SER A 1 246 ? -4.566 5.104 2.015 1.00 63.72 246 SER A C 1
ATOM 1981 O O . SER A 1 246 ? -4.011 4.291 2.756 1.00 63.72 246 SER A O 1
ATOM 1983 N N . PHE A 1 247 ? -4.159 5.300 0.759 1.00 67.69 247 PHE A N 1
ATOM 1984 C CA . PHE A 1 247 ? -3.015 4.594 0.186 1.00 67.69 247 PHE A CA 1
ATOM 1985 C C . PHE A 1 247 ? -1.678 5.002 0.828 1.00 67.69 247 PHE A C 1
ATOM 1987 O O . PHE A 1 247 ? -0.853 4.143 1.143 1.00 67.69 247 PHE A O 1
ATOM 1994 N N . LEU A 1 248 ? -1.464 6.296 1.075 1.00 67.25 248 LEU A N 1
ATOM 1995 C CA . LEU A 1 248 ? -0.270 6.797 1.763 1.00 67.25 248 LEU A CA 1
ATOM 1996 C C . LEU A 1 248 ? -0.184 6.287 3.211 1.00 67.25 248 LEU A C 1
ATOM 1998 O O . LEU A 1 248 ? 0.893 5.892 3.658 1.00 67.25 248 LEU A O 1
ATOM 2002 N N . ILE A 1 249 ? -1.315 6.227 3.919 1.00 67.06 249 ILE A N 1
ATOM 2003 C CA . ILE A 1 249 ? -1.423 5.639 5.262 1.00 67.06 249 ILE A CA 1
ATOM 2004 C C . ILE A 1 249 ? -1.033 4.160 5.229 1.00 67.06 249 ILE A C 1
ATOM 2006 O O . ILE A 1 249 ? -0.251 3.716 6.067 1.00 67.06 249 ILE A O 1
ATOM 2010 N N . PHE A 1 250 ? -1.513 3.405 4.240 1.00 71.94 250 PHE A N 1
ATOM 2011 C CA . PHE A 1 250 ? -1.128 2.005 4.062 1.00 71.94 250 PHE A CA 1
ATOM 2012 C C . PHE A 1 250 ? 0.384 1.836 3.839 1.00 71.94 250 PHE A C 1
ATOM 2014 O O . PHE A 1 250 ? 1.007 0.983 4.474 1.00 71.94 250 PHE A O 1
ATOM 2021 N N . LEU A 1 251 ? 0.999 2.658 2.980 1.00 71.00 251 LEU A N 1
ATOM 2022 C CA . LEU A 1 251 ? 2.450 2.613 2.757 1.00 71.00 251 LEU A CA 1
ATOM 2023 C C . LEU A 1 251 ? 3.241 2.959 4.025 1.00 71.00 251 LEU A C 1
ATOM 2025 O O . LEU A 1 251 ? 4.250 2.315 4.315 1.00 71.00 251 LEU A O 1
ATOM 2029 N N . LYS A 1 252 ? 2.765 3.934 4.803 1.00 70.25 252 LYS A N 1
ATOM 2030 C CA . LYS A 1 252 ? 3.348 4.295 6.099 1.00 70.25 252 LYS A CA 1
ATOM 2031 C C . LYS A 1 252 ? 3.245 3.145 7.103 1.00 70.25 252 LYS A C 1
ATOM 2033 O O . LYS A 1 252 ? 4.217 2.844 7.792 1.00 70.25 252 LYS A O 1
ATOM 2038 N N . ASP A 1 253 ? 2.104 2.461 7.161 1.00 69.00 253 ASP A N 1
ATOM 2039 C CA . ASP A 1 253 ? 1.930 1.310 8.049 1.00 69.00 253 ASP A CA 1
ATOM 2040 C C . ASP A 1 253 ? 2.793 0.110 7.625 1.00 69.00 253 ASP A C 1
ATOM 2042 O O . ASP A 1 253 ? 3.338 -0.590 8.480 1.00 69.00 253 ASP A O 1
ATOM 2046 N N . CYS A 1 254 ? 3.011 -0.101 6.322 1.00 70.00 254 CYS A N 1
ATOM 2047 C CA . CYS A 1 254 ? 3.980 -1.086 5.831 1.00 70.00 254 CYS A CA 1
ATOM 2048 C C . CYS A 1 254 ? 5.398 -0.795 6.350 1.00 70.00 254 CYS A C 1
ATOM 2050 O O . CYS A 1 254 ? 6.060 -1.705 6.857 1.00 70.00 254 CYS A O 1
ATOM 2052 N N . GLU A 1 255 ? 5.843 0.465 6.295 1.00 71.94 255 GLU A N 1
ATOM 2053 C CA . GLU A 1 255 ? 7.155 0.871 6.815 1.00 71.94 255 GLU A CA 1
ATOM 2054 C C . GLU A 1 255 ? 7.258 0.649 8.328 1.00 71.94 255 GLU A C 1
ATOM 2056 O O . GLU A 1 255 ? 8.247 0.089 8.810 1.00 71.94 255 GLU A O 1
ATOM 2061 N N . LEU A 1 256 ? 6.229 1.045 9.080 1.00 67.81 256 LEU A N 1
ATOM 2062 C CA . LEU A 1 256 ? 6.163 0.836 10.528 1.00 67.81 256 LEU A CA 1
ATOM 2063 C C . LEU A 1 256 ? 6.210 -0.650 10.889 1.00 67.81 256 LEU A C 1
ATOM 2065 O O . LEU A 1 256 ? 6.931 -1.043 11.806 1.00 67.81 256 LEU A O 1
ATOM 2069 N N . THR A 1 257 ? 5.505 -1.489 10.130 1.00 70.62 257 THR A N 1
ATOM 2070 C CA . THR A 1 257 ? 5.523 -2.950 10.297 1.00 70.62 257 THR A CA 1
ATOM 2071 C C . THR A 1 257 ? 6.919 -3.511 10.064 1.00 70.62 257 THR A C 1
ATOM 2073 O O . THR A 1 257 ? 7.423 -4.269 10.893 1.00 70.62 257 THR A O 1
ATOM 2076 N N . ALA A 1 258 ? 7.569 -3.110 8.967 1.00 71.81 258 ALA A N 1
ATOM 2077 C CA . ALA A 1 258 ? 8.938 -3.503 8.654 1.00 71.81 258 ALA A CA 1
ATOM 2078 C C . ALA A 1 258 ? 9.905 -3.088 9.770 1.00 71.81 258 ALA A C 1
ATOM 2080 O O . ALA A 1 258 ? 10.709 -3.899 10.226 1.00 71.81 258 ALA A O 1
ATOM 2081 N N . ARG A 1 259 ? 9.790 -1.851 10.261 1.00 73.50 259 ARG A N 1
ATOM 2082 C CA . ARG A 1 259 ? 10.621 -1.316 11.344 1.00 73.50 259 ARG A CA 1
ATOM 2083 C C . ARG A 1 259 ? 10.429 -2.090 12.646 1.00 73.50 259 ARG A C 1
ATOM 2085 O O . ARG A 1 259 ? 11.416 -2.526 13.232 1.00 73.50 259 ARG A O 1
ATOM 2092 N N . ALA A 1 260 ? 9.184 -2.309 13.065 1.00 68.94 260 ALA A N 1
ATOM 2093 C CA . ALA A 1 260 ? 8.868 -3.055 14.281 1.00 68.94 260 ALA A CA 1
ATOM 2094 C C . ALA A 1 260 ? 9.381 -4.502 14.218 1.00 68.94 260 ALA A C 1
ATOM 2096 O O . ALA A 1 260 ? 9.956 -4.999 15.186 1.00 68.94 260 ALA A O 1
ATOM 2097 N N . ALA A 1 261 ? 9.224 -5.167 13.072 1.00 70.25 261 ALA A N 1
ATOM 2098 C CA . ALA A 1 261 ? 9.697 -6.532 12.875 1.00 70.25 261 ALA A CA 1
ATOM 2099 C C . ALA A 1 261 ? 11.234 -6.629 12.863 1.00 70.25 261 ALA A C 1
ATOM 2101 O O . ALA A 1 261 ? 11.785 -7.542 13.474 1.00 70.25 261 ALA A O 1
ATOM 2102 N N . ILE A 1 262 ? 11.936 -5.669 12.247 1.00 70.88 262 ILE A N 1
ATOM 2103 C CA . ILE A 1 262 ? 13.408 -5.596 12.290 1.00 70.88 262 ILE A CA 1
ATOM 2104 C C . ILE A 1 262 ? 13.905 -5.431 13.726 1.00 70.88 262 ILE A C 1
ATOM 2106 O O . ILE A 1 262 ? 14.806 -6.158 14.144 1.00 70.88 262 ILE A O 1
ATOM 2110 N N . SER A 1 263 ? 13.300 -4.521 14.491 1.00 68.56 263 SER A N 1
ATOM 2111 C CA . SER A 1 263 ? 13.662 -4.299 15.895 1.00 68.56 263 SER A CA 1
ATOM 2112 C C . SER A 1 263 ? 13.395 -5.535 16.762 1.00 68.56 263 SER A C 1
ATOM 2114 O O . SER A 1 263 ? 14.221 -5.889 17.600 1.00 68.56 263 SER A O 1
ATOM 2116 N N . ALA A 1 264 ? 12.279 -6.233 16.531 1.00 65.38 264 ALA A N 1
ATOM 2117 C CA . ALA A 1 264 ? 11.906 -7.436 17.277 1.00 65.38 264 ALA A CA 1
ATOM 2118 C C . ALA A 1 264 ? 12.736 -8.678 16.909 1.00 65.38 264 ALA A C 1
ATOM 2120 O O . ALA A 1 264 ? 12.879 -9.590 17.724 1.00 65.38 264 ALA A O 1
ATOM 2121 N N . HIS A 1 265 ? 13.301 -8.741 15.700 1.00 63.50 265 HIS A N 1
ATOM 2122 C CA . HIS A 1 265 ? 14.113 -9.882 15.272 1.00 63.50 265 HIS A CA 1
ATOM 2123 C C . HIS A 1 265 ? 15.396 -10.049 16.102 1.00 63.50 265 HIS A C 1
ATOM 2125 O O . HIS A 1 265 ? 15.911 -11.157 16.213 1.00 63.50 265 HIS A O 1
ATOM 2131 N N . ALA A 1 266 ? 15.877 -8.981 16.745 1.00 51.56 266 ALA A N 1
ATOM 2132 C CA . ALA A 1 266 ? 16.995 -9.057 17.683 1.00 51.56 266 ALA A CA 1
ATOM 2133 C C . ALA A 1 266 ? 16.649 -9.787 19.000 1.00 51.56 266 ALA A C 1
ATOM 2135 O O . ALA A 1 266 ? 17.562 -10.149 19.739 1.00 51.56 266 ALA A O 1
ATOM 2136 N N . THR A 1 267 ? 15.361 -9.990 19.313 1.00 44.38 267 THR A N 1
ATOM 2137 C CA . THR A 1 267 ? 14.902 -10.453 20.637 1.00 44.38 267 THR A CA 1
ATOM 2138 C C . THR A 1 267 ? 13.941 -11.647 20.621 1.00 44.38 267 THR A C 1
ATOM 2140 O O . THR A 1 267 ? 13.765 -12.275 21.663 1.00 44.38 267 THR A O 1
ATOM 2143 N N . LYS A 1 268 ? 13.326 -12.001 19.482 1.00 48.88 268 LYS A N 1
ATOM 2144 C CA . LYS A 1 268 ? 12.332 -13.090 19.391 1.00 48.88 268 LYS A CA 1
ATOM 2145 C C . LYS A 1 268 ? 12.768 -14.263 18.506 1.00 48.88 268 LYS A C 1
ATOM 2147 O O . LYS A 1 268 ? 12.756 -14.168 17.276 1.00 48.88 268 LYS A O 1
ATOM 2152 N N . ASP A 1 269 ? 12.960 -15.422 19.133 1.00 52.91 269 ASP A N 1
ATOM 2153 C CA . ASP A 1 269 ? 12.891 -16.726 18.464 1.00 52.91 269 ASP A CA 1
ATOM 2154 C C . ASP A 1 269 ? 11.418 -17.134 18.281 1.00 52.91 269 ASP A C 1
ATOM 2156 O O . ASP A 1 269 ? 10.822 -17.841 19.091 1.00 52.91 269 ASP A O 1
ATOM 2160 N N . VAL A 1 270 ? 10.777 -16.633 17.220 1.00 54.28 270 VAL A N 1
ATOM 2161 C CA . VAL A 1 270 ? 9.499 -17.199 16.753 1.00 54.28 270 VAL A CA 1
ATOM 2162 C C . VAL A 1 270 ? 9.810 -18.485 15.990 1.00 54.28 270 VAL A C 1
ATOM 2164 O O . VAL A 1 270 ? 10.119 -18.460 14.795 1.00 54.28 270 VAL A O 1
ATOM 2167 N N . ASP A 1 271 ? 9.793 -19.610 16.701 1.00 59.09 271 ASP A N 1
ATOM 2168 C CA . ASP A 1 271 ? 10.155 -20.909 16.125 1.00 59.09 271 ASP A CA 1
ATOM 2169 C C . ASP A 1 271 ? 9.024 -21.497 15.255 1.00 59.09 271 ASP A C 1
ATOM 2171 O O . ASP A 1 271 ? 9.271 -22.232 14.295 1.00 59.09 271 ASP A O 1
ATOM 2175 N N . ASP A 1 272 ? 7.779 -21.075 15.497 1.00 69.06 272 ASP A N 1
ATOM 2176 C CA . ASP A 1 272 ? 6.619 -21.467 14.701 1.00 69.06 272 ASP A CA 1
ATOM 2177 C C . ASP A 1 272 ? 6.707 -20.914 13.265 1.00 69.06 272 ASP A C 1
ATOM 2179 O O . ASP A 1 272 ? 6.859 -19.716 13.039 1.00 69.06 272 ASP A O 1
ATOM 2183 N N . LYS A 1 273 ? 6.646 -21.807 12.271 1.00 67.62 273 LYS A N 1
ATOM 2184 C CA . LYS A 1 273 ? 6.695 -21.458 10.841 1.00 67.62 273 LYS A CA 1
ATOM 2185 C C . LYS A 1 273 ? 5.382 -20.876 10.331 1.00 67.62 273 LYS A C 1
ATOM 2187 O O . LYS A 1 273 ? 5.401 -20.200 9.300 1.00 67.62 273 LYS A O 1
ATOM 2192 N N . ASP A 1 274 ? 4.273 -21.135 11.011 1.00 64.44 274 ASP A N 1
ATOM 2193 C CA . ASP A 1 274 ? 2.946 -20.764 10.530 1.00 64.44 274 ASP A CA 1
ATOM 2194 C C . ASP A 1 274 ? 2.607 -19.302 10.861 1.00 64.44 274 ASP A C 1
ATOM 2196 O O . ASP A 1 274 ? 1.939 -18.636 10.068 1.00 64.44 274 ASP A O 1
ATOM 2200 N N . SER A 1 275 ? 3.188 -18.752 11.929 1.00 70.62 275 SER A N 1
ATOM 2201 C CA . SER A 1 275 ? 3.084 -17.334 12.310 1.00 70.62 275 SER A CA 1
ATOM 2202 C C . SER A 1 275 ? 4.103 -16.397 11.642 1.00 70.62 275 SER A C 1
ATOM 2204 O O . SER A 1 275 ? 4.008 -15.181 11.805 1.00 70.62 275 SER A O 1
ATOM 2206 N N . ARG A 1 276 ? 5.059 -16.913 10.854 1.00 84.44 276 ARG A N 1
ATOM 2207 C CA . ARG A 1 276 ? 6.084 -16.072 10.199 1.00 84.44 276 ARG A CA 1
ATOM 2208 C C . ARG A 1 276 ? 5.477 -15.175 9.126 1.00 84.44 276 ARG A C 1
ATOM 2210 O O . ARG A 1 276 ? 4.655 -15.627 8.322 1.00 84.44 276 ARG A O 1
ATOM 2217 N N . THR A 1 277 ? 5.953 -13.937 9.068 1.00 89.50 277 THR A N 1
ATOM 2218 C CA . THR A 1 277 ? 5.677 -12.957 8.007 1.00 89.50 277 THR A CA 1
ATOM 2219 C C . THR A 1 277 ? 6.746 -13.001 6.909 1.00 89.50 277 THR A C 1
ATOM 2221 O O . THR A 1 277 ? 7.764 -13.685 7.034 1.00 89.50 277 THR A O 1
ATOM 2224 N N . ILE A 1 278 ? 6.565 -12.251 5.817 1.00 91.06 278 ILE A N 1
ATOM 2225 C CA . ILE A 1 278 ? 7.631 -12.114 4.811 1.00 91.06 278 ILE A CA 1
ATOM 2226 C C . ILE A 1 278 ? 8.870 -11.408 5.378 1.00 91.06 278 ILE A C 1
ATOM 2228 O O . ILE A 1 278 ? 9.992 -11.698 4.967 1.00 91.06 278 ILE A O 1
ATOM 2232 N N . ILE A 1 279 ? 8.674 -10.505 6.343 1.00 90.31 279 ILE A N 1
ATOM 2233 C CA . ILE A 1 279 ? 9.765 -9.776 6.992 1.00 90.31 279 ILE A CA 1
ATOM 2234 C C . ILE A 1 279 ? 10.608 -10.755 7.809 1.00 90.31 279 ILE A C 1
ATOM 2236 O O . ILE A 1 279 ? 11.830 -10.763 7.689 1.00 90.31 279 ILE A O 1
ATOM 2240 N N . ASP A 1 280 ? 9.953 -11.644 8.559 1.00 88.06 280 ASP A N 1
ATOM 2241 C CA . ASP A 1 280 ? 10.606 -12.729 9.293 1.00 88.06 280 ASP A CA 1
ATOM 2242 C C . ASP A 1 280 ? 11.474 -13.614 8.398 1.00 88.06 280 ASP A C 1
ATOM 2244 O O . ASP A 1 280 ? 12.563 -14.018 8.812 1.00 88.06 280 ASP A O 1
ATOM 2248 N N . GLU A 1 281 ? 10.996 -13.916 7.190 1.00 89.81 281 GLU A N 1
ATOM 2249 C CA . GLU A 1 281 ? 11.718 -14.742 6.223 1.00 89.81 281 GLU A CA 1
ATOM 2250 C C . GLU A 1 281 ? 12.955 -14.011 5.678 1.00 89.81 281 GLU A C 1
ATOM 2252 O O . GLU A 1 281 ? 14.053 -14.571 5.660 1.00 89.81 281 GLU A O 1
ATOM 2257 N N . ILE A 1 282 ? 12.820 -12.729 5.313 1.00 92.12 282 ILE A N 1
ATOM 2258 C CA . ILE A 1 282 ? 13.944 -11.901 4.847 1.00 92.12 282 ILE A CA 1
ATOM 2259 C C . ILE A 1 282 ? 15.020 -11.809 5.931 1.00 92.12 282 ILE A C 1
ATOM 2261 O O . ILE A 1 282 ? 16.204 -12.012 5.648 1.00 92.12 282 ILE A O 1
ATOM 2265 N N . LEU A 1 283 ? 14.628 -11.547 7.178 1.00 89.81 283 LEU A N 1
ATOM 2266 C CA . LEU A 1 283 ? 15.567 -11.354 8.279 1.00 89.81 283 LEU A CA 1
ATOM 2267 C C . LEU A 1 283 ? 16.276 -12.647 8.700 1.00 89.81 283 LEU A C 1
ATOM 2269 O O . LEU A 1 283 ? 17.456 -12.592 9.045 1.00 89.81 283 LEU A O 1
ATOM 2273 N N . ARG A 1 284 ? 15.623 -13.808 8.569 1.00 87.56 284 ARG A N 1
ATOM 2274 C CA . ARG A 1 284 ? 16.222 -15.129 8.842 1.00 87.56 284 ARG A CA 1
ATOM 2275 C C . ARG A 1 284 ? 17.013 -15.719 7.677 1.00 87.56 284 ARG A C 1
ATOM 2277 O O . ARG A 1 284 ? 17.762 -16.666 7.885 1.00 87.56 284 ARG A O 1
ATOM 2284 N N . SER A 1 285 ? 16.854 -15.188 6.469 1.00 91.38 285 SER A N 1
ATOM 2285 C CA . SER A 1 285 ? 17.545 -15.693 5.279 1.00 91.38 285 SER A CA 1
ATOM 2286 C C . SER A 1 285 ? 19.069 -15.517 5.336 1.00 91.38 285 SER A C 1
ATOM 2288 O O . SER A 1 285 ? 19.595 -14.730 6.124 1.00 91.38 285 SER A O 1
ATOM 2290 N N . ASP A 1 286 ? 19.779 -16.157 4.407 1.00 92.44 286 ASP A N 1
ATOM 2291 C CA . ASP A 1 286 ? 21.232 -16.009 4.229 1.00 92.44 286 ASP A CA 1
ATOM 2292 C C . ASP A 1 286 ? 21.646 -14.677 3.567 1.00 92.44 286 ASP A C 1
ATOM 2294 O O . ASP A 1 286 ? 22.790 -14.518 3.132 1.00 92.44 286 ASP A O 1
ATOM 2298 N N . LEU A 1 287 ? 20.732 -13.705 3.449 1.00 93.06 287 LEU A N 1
ATOM 2299 C CA . LEU A 1 287 ? 21.080 -12.380 2.941 1.00 93.06 287 LEU A CA 1
ATOM 2300 C C . LEU A 1 287 ? 22.126 -11.704 3.845 1.00 93.06 287 LEU A C 1
ATOM 2302 O O . LEU A 1 287 ? 22.015 -11.766 5.076 1.00 93.06 287 LEU A O 1
ATOM 2306 N N . PRO A 1 288 ? 23.119 -11.007 3.263 1.00 91.31 288 PRO A N 1
ATOM 2307 C CA . PRO A 1 288 ? 24.079 -10.241 4.045 1.00 91.31 288 PRO A CA 1
ATOM 2308 C C . PRO A 1 288 ? 23.373 -9.101 4.790 1.00 91.31 288 PRO A C 1
ATOM 2310 O O . PRO A 1 288 ? 22.346 -8.596 4.341 1.00 91.31 288 PRO A O 1
ATOM 2313 N N . SER A 1 289 ? 23.951 -8.625 5.896 1.00 86.62 289 SER A N 1
ATOM 2314 C CA . SER A 1 289 ? 23.351 -7.549 6.704 1.00 86.62 289 SER A CA 1
ATOM 2315 C C . SER A 1 289 ? 23.098 -6.257 5.912 1.00 86.62 289 SER A C 1
ATOM 2317 O O . SER A 1 289 ? 22.147 -5.537 6.202 1.00 86.62 289 SER A O 1
ATOM 2319 N N . SER A 1 290 ? 23.890 -5.985 4.866 1.00 86.62 290 SER A N 1
ATOM 2320 C CA . SER A 1 290 ? 23.666 -4.862 3.938 1.00 86.62 290 SER A CA 1
ATOM 2321 C C . SER A 1 290 ? 22.348 -4.966 3.159 1.00 86.62 290 SER A C 1
ATOM 2323 O O . SER A 1 290 ? 21.803 -3.954 2.732 1.00 86.62 290 SER A O 1
ATOM 2325 N N . GLU A 1 291 ? 21.820 -6.179 3.004 1.00 90.31 291 GLU A N 1
ATOM 2326 C CA . GLU A 1 291 ? 20.548 -6.503 2.358 1.00 90.31 291 GLU A CA 1
ATOM 2327 C C . GLU A 1 291 ? 19.433 -6.766 3.389 1.00 90.31 291 GLU A C 1
ATOM 2329 O O . GLU A 1 291 ? 18.364 -7.241 3.029 1.00 90.31 291 GLU A O 1
ATOM 2334 N N . LYS A 1 292 ? 19.630 -6.446 4.673 1.00 89.00 292 LYS A N 1
ATOM 2335 C CA . LYS A 1 292 ? 18.591 -6.531 5.721 1.00 89.00 292 LYS A CA 1
ATOM 2336 C C . LYS A 1 292 ? 18.275 -5.162 6.331 1.00 89.00 292 LYS A C 1
ATOM 2338 O O . LYS A 1 292 ? 17.861 -5.050 7.480 1.00 89.00 292 LYS A O 1
ATOM 2343 N N . THR A 1 293 ? 18.507 -4.100 5.563 1.00 86.50 293 THR A N 1
ATOM 2344 C CA . THR A 1 293 ? 18.224 -2.722 5.981 1.00 86.50 293 THR A CA 1
ATOM 2345 C C . THR A 1 293 ? 16.725 -2.438 5.946 1.00 86.50 293 THR A C 1
ATOM 2347 O O . THR A 1 293 ? 16.005 -2.993 5.116 1.00 86.50 293 THR A O 1
ATOM 2350 N N . LEU A 1 294 ? 16.258 -1.511 6.791 1.00 81.19 294 LEU A N 1
ATOM 2351 C CA . LEU A 1 294 ? 14.862 -1.059 6.782 1.00 81.19 294 LEU A CA 1
ATOM 2352 C C . LEU A 1 294 ? 14.402 -0.633 5.386 1.00 81.19 294 LEU A C 1
ATOM 2354 O O . LEU A 1 294 ? 13.303 -0.978 4.973 1.00 81.19 294 LEU A O 1
ATOM 2358 N N . LYS A 1 295 ? 15.260 0.069 4.641 1.00 83.56 295 LYS A N 1
ATOM 2359 C CA . LYS A 1 295 ? 14.945 0.530 3.290 1.00 83.56 295 LYS A CA 1
ATOM 2360 C C . LYS A 1 295 ? 14.657 -0.631 2.335 1.00 83.56 295 LYS A C 1
ATOM 2362 O O . LYS A 1 295 ? 13.634 -0.607 1.659 1.00 83.56 295 LYS A O 1
ATOM 2367 N N . HIS A 1 296 ? 15.513 -1.656 2.315 1.00 88.12 296 HIS A N 1
ATOM 2368 C CA . HIS A 1 296 ? 15.288 -2.833 1.475 1.00 88.12 296 HIS A CA 1
ATOM 2369 C C . HIS A 1 296 ? 14.044 -3.607 1.916 1.00 88.12 296 HIS A C 1
ATOM 2371 O O . HIS A 1 296 ? 13.204 -3.920 1.080 1.00 88.12 296 HIS A O 1
ATOM 2377 N N . VAL A 1 297 ? 13.886 -3.867 3.217 1.00 88.62 297 VAL A N 1
ATOM 2378 C CA . VAL A 1 297 ? 12.717 -4.594 3.736 1.00 88.62 297 VAL A CA 1
ATOM 2379 C C . VAL A 1 297 ? 11.420 -3.843 3.422 1.00 88.62 297 VAL A C 1
ATOM 2381 O O . VAL A 1 297 ? 10.455 -4.472 3.004 1.00 88.62 297 VAL A O 1
ATOM 2384 N N . ASN A 1 298 ? 11.398 -2.515 3.559 1.00 84.31 298 ASN A N 1
ATOM 2385 C CA . ASN A 1 298 ? 10.235 -1.691 3.230 1.00 84.31 298 ASN A CA 1
ATOM 2386 C C . ASN A 1 298 ? 9.909 -1.721 1.727 1.00 84.31 298 ASN A C 1
ATOM 2388 O O . ASN A 1 298 ? 8.759 -1.949 1.355 1.00 84.31 298 ASN A O 1
ATOM 2392 N N . ASP A 1 299 ? 10.915 -1.556 0.858 1.00 86.75 299 ASP A N 1
ATOM 2393 C CA . ASP A 1 299 ? 10.741 -1.672 -0.596 1.00 86.75 299 ASP A CA 1
ATOM 2394 C C . ASP A 1 299 ? 10.209 -3.070 -0.980 1.00 86.75 299 ASP A C 1
ATOM 2396 O O . ASP A 1 299 ? 9.315 -3.193 -1.822 1.00 86.75 299 ASP A O 1
ATOM 2400 N N . GLU A 1 300 ? 10.724 -4.135 -0.360 1.00 89.56 300 GLU A N 1
ATOM 2401 C CA . GLU A 1 300 ? 10.304 -5.516 -0.617 1.00 89.56 300 GLU A CA 1
ATOM 2402 C C . GLU A 1 300 ? 8.865 -5.760 -0.134 1.00 89.56 300 GLU A C 1
ATOM 2404 O O . GLU A 1 300 ? 8.022 -6.217 -0.905 1.00 89.56 300 GLU A O 1
ATOM 2409 N N . VAL A 1 301 ? 8.539 -5.371 1.100 1.00 87.44 301 VAL A N 1
ATOM 2410 C CA . VAL A 1 301 ? 7.193 -5.491 1.682 1.00 87.44 301 VAL A CA 1
ATOM 2411 C C . VAL A 1 301 ? 6.158 -4.714 0.875 1.00 87.44 301 VAL A C 1
ATOM 2413 O O . VAL A 1 301 ? 5.128 -5.280 0.499 1.00 87.44 301 VAL A O 1
ATOM 2416 N N . GLY A 1 302 ? 6.425 -3.440 0.581 1.00 84.44 302 GLY A N 1
ATOM 2417 C CA . GLY A 1 302 ? 5.489 -2.580 -0.138 1.00 84.44 302 GLY A CA 1
ATOM 2418 C C . GLY A 1 302 ? 5.217 -3.093 -1.551 1.00 84.44 302 GLY A C 1
ATOM 2419 O O . GLY A 1 302 ? 4.065 -3.155 -1.983 1.00 84.44 302 GLY A O 1
ATOM 2420 N N . THR A 1 303 ? 6.261 -3.535 -2.263 1.00 86.38 303 THR A N 1
ATOM 2421 C CA . THR A 1 303 ? 6.103 -4.045 -3.632 1.00 86.38 303 THR A CA 1
ATOM 2422 C C . THR A 1 303 ? 5.458 -5.428 -3.694 1.00 86.38 303 THR A C 1
ATOM 2424 O O . THR A 1 303 ? 4.615 -5.647 -4.564 1.00 86.38 303 THR A O 1
ATOM 2427 N N . ILE A 1 304 ? 5.797 -6.352 -2.787 1.00 90.31 304 ILE A N 1
ATOM 2428 C CA . ILE A 1 304 ? 5.179 -7.686 -2.732 1.00 90.31 304 ILE A CA 1
ATOM 2429 C C . ILE A 1 304 ? 3.698 -7.573 -2.361 1.00 90.31 304 ILE A C 1
ATOM 2431 O O . ILE A 1 304 ? 2.859 -8.167 -3.039 1.00 90.31 304 ILE A O 1
ATOM 2435 N N . THR A 1 305 ? 3.372 -6.793 -1.327 1.00 88.06 305 THR A N 1
ATOM 2436 C CA . THR A 1 305 ? 1.988 -6.632 -0.852 1.00 88.06 305 THR A CA 1
ATOM 2437 C C . THR A 1 305 ? 1.136 -5.920 -1.901 1.00 88.06 305 THR A C 1
ATOM 2439 O O . THR A 1 305 ? 0.089 -6.431 -2.289 1.00 88.06 305 THR A O 1
ATOM 2442 N N . GLY A 1 306 ? 1.624 -4.808 -2.464 1.00 83.50 306 GLY A N 1
ATOM 2443 C CA . GLY A 1 306 ? 0.903 -4.073 -3.507 1.00 83.50 306 GLY A CA 1
ATOM 2444 C C . GLY A 1 306 ? 0.677 -4.885 -4.788 1.00 83.50 306 GLY A C 1
ATOM 2445 O O . GLY A 1 306 ? -0.381 -4.778 -5.407 1.00 83.50 306 GLY A O 1
ATOM 2446 N N . ALA A 1 307 ? 1.627 -5.745 -5.177 1.00 86.75 307 ALA A N 1
ATOM 2447 C CA . ALA A 1 307 ? 1.472 -6.613 -6.345 1.00 86.75 307 ALA A CA 1
ATOM 2448 C C . ALA A 1 307 ? 0.355 -7.660 -6.179 1.00 86.75 307 ALA A C 1
ATOM 2450 O O . ALA A 1 307 ? -0.238 -8.067 -7.180 1.00 86.75 307 ALA A O 1
ATOM 2451 N N . ALA A 1 308 ? 0.067 -8.088 -4.947 1.00 88.50 308 ALA A N 1
ATOM 2452 C CA . ALA A 1 308 ? -0.940 -9.106 -4.647 1.00 88.50 308 ALA A CA 1
ATOM 2453 C C . ALA A 1 308 ? -2.382 -8.564 -4.631 1.00 88.50 308 ALA A C 1
ATOM 2455 O O . ALA A 1 308 ? -3.319 -9.342 -4.749 1.00 88.50 308 ALA A O 1
ATOM 2456 N N . PHE A 1 309 ? -2.573 -7.245 -4.543 1.00 88.81 309 PHE A N 1
ATOM 2457 C CA . PHE A 1 309 ? -3.901 -6.640 -4.433 1.00 88.81 309 PHE A CA 1
ATOM 2458 C C . PHE A 1 309 ? -4.723 -6.780 -5.719 1.00 88.81 309 PHE A C 1
ATOM 2460 O O . PHE A 1 309 ? -5.680 -7.548 -5.792 1.00 88.81 309 PHE A O 1
ATOM 2467 N N . GLU A 1 310 ? -4.357 -6.032 -6.758 1.00 87.12 310 GLU A N 1
ATOM 2468 C CA . GLU A 1 310 ? -5.251 -5.840 -7.903 1.00 87.12 310 GLU A CA 1
ATOM 2469 C C . GLU A 1 310 ? -5.063 -6.899 -8.999 1.00 87.12 310 GLU A C 1
ATOM 2471 O O . GLU A 1 310 ? -5.968 -7.144 -9.793 1.00 87.12 310 GLU A O 1
ATOM 2476 N N . THR A 1 311 ? -3.908 -7.575 -9.037 1.00 87.94 311 THR A N 1
ATOM 2477 C CA . THR A 1 311 ? -3.612 -8.574 -10.078 1.00 87.94 311 THR A CA 1
ATOM 2478 C C . THR A 1 311 ? -4.514 -9.804 -9.967 1.00 87.94 311 THR A C 1
ATOM 2480 O O . THR A 1 311 ? -5.106 -10.218 -10.967 1.00 87.94 311 THR A O 1
ATOM 2483 N N . THR A 1 312 ? -4.673 -10.356 -8.759 1.00 93.44 312 THR A N 1
ATOM 2484 C CA . THR A 1 312 ? -5.603 -11.461 -8.493 1.00 93.44 312 THR A CA 1
ATOM 2485 C C . THR A 1 312 ? -7.054 -10.996 -8.607 1.00 93.44 312 THR A C 1
ATOM 2487 O O . THR A 1 312 ? -7.869 -11.696 -9.210 1.00 93.44 312 THR A O 1
ATOM 2490 N N . ALA A 1 313 ? -7.372 -9.789 -8.116 1.00 93.88 313 ALA A N 1
ATOM 2491 C CA . ALA A 1 313 ? -8.720 -9.226 -8.198 1.00 93.88 313 ALA A CA 1
ATOM 2492 C C . ALA A 1 313 ? -9.195 -9.110 -9.650 1.00 93.88 313 ALA A C 1
ATOM 2494 O O . ALA A 1 313 ? -10.307 -9.521 -9.975 1.00 93.88 313 ALA A O 1
ATOM 2495 N N . GLN A 1 314 ? -8.330 -8.634 -10.551 1.00 90.31 314 GLN A N 1
ATOM 2496 C CA . GLN A 1 314 ? -8.655 -8.524 -11.969 1.00 90.31 314 GLN A CA 1
ATOM 2497 C C . GLN A 1 314 ? -8.935 -9.889 -12.610 1.00 90.31 314 GLN A C 1
ATOM 2499 O O . GLN A 1 314 ? -9.895 -10.030 -13.370 1.00 90.31 314 GLN A O 1
ATOM 2504 N N . ALA A 1 315 ? -8.142 -10.912 -12.281 1.00 92.81 315 ALA A N 1
ATOM 2505 C CA . ALA A 1 315 ? -8.394 -12.268 -12.759 1.00 92.81 315 ALA A CA 1
ATOM 2506 C C . ALA A 1 315 ? -9.729 -12.817 -12.222 1.00 92.81 315 ALA A C 1
ATOM 2508 O O . ALA A 1 315 ? -10.499 -13.389 -12.992 1.00 92.81 315 ALA A O 1
ATOM 2509 N N . LEU A 1 316 ? -10.050 -12.583 -10.945 1.00 95.94 316 LEU A N 1
ATOM 2510 C CA . LEU A 1 316 ? -11.338 -12.961 -10.354 1.00 95.94 316 LEU A CA 1
ATOM 2511 C C . LEU A 1 316 ? -12.518 -12.239 -11.015 1.00 95.94 316 LEU A C 1
ATOM 2513 O O . LEU A 1 316 ? -13.520 -12.883 -11.311 1.00 95.94 316 LEU A O 1
ATOM 2517 N N . ARG A 1 317 ? -12.409 -10.942 -11.329 1.00 93.00 317 ARG A N 1
ATOM 2518 C CA . ARG A 1 317 ? -13.460 -10.225 -12.077 1.00 93.00 317 ARG A CA 1
ATOM 2519 C C . ARG A 1 317 ? -13.704 -10.834 -13.449 1.00 93.00 317 ARG A C 1
ATOM 2521 O O . ARG A 1 317 ? -14.857 -11.063 -13.806 1.00 93.00 317 ARG A O 1
ATOM 2528 N N . GLN A 1 318 ? -12.638 -11.155 -14.186 1.00 93.00 318 GLN A N 1
ATOM 2529 C CA . GLN A 1 318 ? -12.751 -11.852 -15.467 1.00 93.00 318 GLN A CA 1
ATOM 2530 C C . GLN A 1 318 ? -13.455 -13.208 -15.298 1.00 93.00 318 GLN A C 1
ATOM 2532 O O . GLN A 1 318 ? -14.340 -13.535 -16.083 1.00 93.00 318 GLN A O 1
ATOM 2537 N N . VAL A 1 319 ? -13.097 -13.989 -14.274 1.00 96.25 319 VAL A N 1
ATOM 2538 C CA . VAL A 1 319 ? -13.738 -15.280 -13.978 1.00 96.25 319 VAL A CA 1
ATOM 2539 C C . VAL A 1 319 ? -15.231 -15.100 -13.696 1.00 96.25 319 VAL A C 1
ATOM 2541 O O . VAL A 1 319 ? -16.055 -15.742 -14.346 1.00 96.25 319 VAL A O 1
ATOM 2544 N N . LEU A 1 320 ? -15.590 -14.210 -12.769 1.00 95.38 320 LEU A N 1
ATOM 2545 C CA . LEU A 1 320 ? -16.976 -13.994 -12.353 1.00 95.38 320 LEU A CA 1
ATOM 2546 C C . LEU A 1 320 ? -17.831 -13.458 -13.502 1.00 95.38 320 LEU A C 1
ATOM 2548 O O . LEU A 1 320 ? -18.908 -13.994 -13.752 1.00 95.38 320 LEU A O 1
ATOM 2552 N N . TYR A 1 321 ? -17.335 -12.473 -14.254 1.00 94.50 321 TYR A N 1
ATOM 2553 C CA . TYR A 1 321 ? -18.043 -11.950 -15.420 1.00 94.50 321 TYR A CA 1
ATOM 2554 C C . TYR A 1 321 ? -18.353 -13.055 -16.432 1.00 94.50 321 TYR A C 1
ATOM 2556 O O . TYR A 1 321 ? -19.488 -13.171 -16.886 1.00 94.50 321 TYR A O 1
ATOM 2564 N N . GLN A 1 322 ? -17.373 -13.900 -16.762 1.00 94.69 322 GLN A N 1
ATOM 2565 C CA . GLN A 1 322 ? -17.548 -14.952 -17.769 1.00 94.69 322 GLN A CA 1
ATOM 2566 C C . GLN A 1 322 ? -18.476 -16.073 -17.294 1.00 94.69 322 GLN A C 1
ATOM 2568 O O . GLN A 1 322 ? -19.258 -16.598 -18.085 1.00 94.69 322 GLN A O 1
ATOM 2573 N N . ILE A 1 323 ? -18.424 -16.420 -16.006 1.00 96.25 323 ILE A N 1
ATOM 2574 C CA . ILE A 1 323 ? -19.320 -17.412 -15.408 1.00 96.25 323 ILE A CA 1
ATOM 2575 C C . ILE A 1 323 ? -20.763 -16.895 -15.404 1.00 96.25 323 ILE A C 1
ATOM 2577 O O . ILE A 1 323 ? -21.648 -17.562 -15.936 1.00 96.25 323 ILE A O 1
ATOM 2581 N N . TYR A 1 324 ? -21.011 -15.708 -14.845 1.00 94.75 324 TYR A N 1
ATOM 2582 C CA . TYR A 1 324 ? -22.374 -15.198 -14.659 1.00 94.75 324 TYR A CA 1
ATOM 2583 C C . TYR A 1 324 ? -22.992 -14.615 -15.938 1.00 94.75 324 TYR A C 1
ATOM 2585 O O . TYR A 1 324 ? -24.212 -14.588 -16.067 1.00 94.75 324 TYR A O 1
ATOM 2593 N N . SER A 1 325 ? -22.183 -14.263 -16.944 1.00 93.12 325 SER A N 1
ATOM 2594 C CA . SER A 1 325 ? -22.686 -13.905 -18.282 1.00 93.12 325 SER A CA 1
ATOM 2595 C C . SER A 1 325 ? -23.037 -15.122 -19.149 1.00 93.12 325 SER A C 1
ATOM 2597 O O . SER A 1 325 ? -23.650 -14.967 -20.206 1.00 93.12 325 SER A O 1
ATOM 2599 N N . ASN A 1 326 ? -22.654 -16.342 -18.748 1.00 94.56 326 ASN A N 1
ATOM 2600 C CA . ASN A 1 326 ? -22.863 -17.554 -19.539 1.00 94.56 326 ASN A CA 1
ATOM 2601 C C . ASN A 1 326 ? -23.461 -18.695 -18.703 1.00 94.56 326 ASN A C 1
ATOM 2603 O O . ASN A 1 326 ? -22.756 -19.484 -18.069 1.00 94.56 326 ASN A O 1
ATOM 2607 N N . LYS A 1 327 ? -24.787 -18.855 -18.800 1.00 94.19 327 LYS A N 1
ATOM 2608 C CA . LYS A 1 327 ? -25.545 -19.885 -18.067 1.00 94.19 327 LYS A CA 1
ATOM 2609 C C . LYS A 1 327 ? -25.051 -21.315 -18.311 1.00 94.19 327 LYS A C 1
ATOM 2611 O O . LYS A 1 327 ? -25.171 -22.148 -17.413 1.00 94.19 327 LYS A O 1
ATOM 2616 N N . ALA A 1 328 ? -24.493 -21.619 -19.487 1.00 96.81 328 ALA A N 1
ATOM 2617 C CA . ALA A 1 328 ? -23.960 -22.949 -19.783 1.00 96.81 328 ALA A CA 1
ATOM 2618 C C . ALA A 1 328 ? -22.661 -23.225 -19.008 1.00 96.81 328 ALA A C 1
ATOM 2620 O O . ALA A 1 328 ? -22.516 -24.304 -18.431 1.00 96.81 328 ALA A O 1
ATOM 2621 N N . ILE A 1 329 ? -21.760 -22.236 -18.937 1.00 97.69 329 ILE A N 1
ATOM 2622 C CA . ILE A 1 329 ? -20.534 -22.315 -18.128 1.00 97.69 329 ILE A CA 1
ATOM 2623 C C . ILE A 1 329 ? -20.899 -22.446 -16.648 1.00 97.69 329 ILE A C 1
ATOM 2625 O O . ILE A 1 329 ? -20.426 -23.372 -15.988 1.00 97.69 329 ILE A O 1
ATOM 2629 N N . LEU A 1 330 ? -21.787 -21.582 -16.143 1.00 97.62 330 LEU A N 1
ATOM 2630 C CA . LEU A 1 330 ? -22.239 -21.615 -14.750 1.00 97.62 330 LEU A CA 1
ATOM 2631 C C . LEU A 1 330 ? -22.851 -22.970 -14.371 1.00 97.62 330 LEU A C 1
ATOM 2633 O O . LEU A 1 330 ? -22.465 -23.563 -13.365 1.00 97.62 330 LEU A O 1
ATOM 2637 N N . SER A 1 331 ? -23.767 -23.492 -15.192 1.00 97.31 331 SER A N 1
ATOM 2638 C CA . SER A 1 331 ? -24.447 -24.766 -14.917 1.00 97.31 331 SER A CA 1
ATOM 2639 C C . SER A 1 331 ? -23.473 -25.943 -14.897 1.00 97.31 331 SER A C 1
ATOM 2641 O O . SER A 1 331 ? -23.537 -26.785 -14.002 1.00 97.31 331 SER A O 1
ATOM 2643 N N . ARG A 1 332 ? -22.534 -25.996 -15.851 1.00 97.75 332 ARG A N 1
ATOM 2644 C CA . ARG A 1 332 ? -21.526 -27.061 -15.905 1.00 97.75 332 ARG A CA 1
ATOM 2645 C C . ARG A 1 332 ? -20.529 -26.970 -14.753 1.00 97.75 332 ARG A C 1
ATOM 2647 O O . ARG A 1 332 ? -20.181 -28.000 -14.183 1.00 97.75 332 ARG A O 1
ATOM 2654 N N . LEU A 1 333 ? -20.105 -25.761 -14.383 1.00 97.62 333 LEU A N 1
ATOM 2655 C CA . LEU A 1 333 ? -19.229 -25.556 -13.233 1.00 97.62 333 LEU A CA 1
ATOM 2656 C C . LEU A 1 333 ? -19.917 -25.968 -11.927 1.00 97.62 333 LEU A C 1
ATOM 2658 O O . LEU A 1 333 ? -19.315 -26.682 -11.133 1.00 97.62 333 LEU A O 1
ATOM 2662 N N . ARG A 1 334 ? -21.187 -25.596 -11.719 1.00 96.38 334 ARG A N 1
ATOM 2663 C CA . ARG A 1 334 ? -21.968 -26.051 -10.556 1.00 96.38 334 ARG A CA 1
ATOM 2664 C C . ARG A 1 334 ? -22.111 -27.574 -10.524 1.00 96.38 334 ARG A C 1
ATOM 2666 O O . ARG A 1 334 ? -21.952 -28.163 -9.459 1.00 96.38 334 ARG A O 1
ATOM 2673 N N . ALA A 1 335 ? -22.351 -28.213 -11.672 1.00 96.62 335 ALA A N 1
ATOM 2674 C CA . ALA A 1 335 ? -22.412 -29.671 -11.759 1.00 96.62 335 ALA A CA 1
ATOM 2675 C C . ALA A 1 335 ? -21.083 -30.324 -11.343 1.00 96.62 335 ALA A C 1
ATOM 2677 O O . ALA A 1 335 ? -21.091 -31.250 -10.537 1.00 96.62 335 ALA A O 1
ATOM 2678 N N . GLU A 1 336 ? -19.941 -29.813 -11.810 1.00 95.75 336 GLU A N 1
ATOM 2679 C CA . GLU A 1 336 ? -18.628 -30.306 -11.377 1.00 95.75 336 GLU A CA 1
ATOM 2680 C C . GLU A 1 336 ? -18.394 -30.061 -9.878 1.00 95.75 336 GLU A C 1
ATOM 2682 O O . GLU A 1 336 ? -18.028 -30.982 -9.149 1.00 95.75 336 GLU A O 1
ATOM 2687 N N . LEU A 1 337 ? -18.672 -28.851 -9.390 1.00 94.00 337 LEU A N 1
ATOM 2688 C CA . LEU A 1 337 ? -18.521 -28.498 -7.979 1.00 94.00 337 LEU A CA 1
ATOM 2689 C C . LEU A 1 337 ? -19.410 -29.347 -7.060 1.00 94.00 337 LEU A C 1
ATOM 2691 O O . LEU A 1 337 ? -19.016 -29.609 -5.929 1.00 94.00 337 LEU A O 1
ATOM 2695 N N . SER A 1 338 ? -20.575 -29.809 -7.518 1.00 91.94 338 SER A N 1
ATOM 2696 C CA . SER A 1 338 ? -21.459 -30.689 -6.737 1.00 91.94 338 SER A CA 1
ATOM 2697 C C . SER A 1 338 ? -20.895 -32.096 -6.496 1.00 91.94 338 SER A C 1
ATOM 2699 O O . SER A 1 338 ? -21.438 -32.840 -5.686 1.00 91.94 338 SER A O 1
ATOM 2701 N N . THR A 1 339 ? -19.806 -32.472 -7.180 1.00 91.00 339 THR A N 1
ATOM 2702 C CA . THR A 1 339 ? -19.179 -33.795 -7.018 1.00 91.00 339 THR A CA 1
ATOM 2703 C C . THR A 1 339 ? -18.260 -33.902 -5.800 1.00 91.00 339 THR A C 1
ATOM 2705 O O . THR A 1 339 ? -17.894 -35.013 -5.415 1.00 91.00 339 THR A O 1
ATOM 2708 N N . LEU A 1 340 ? -17.880 -32.778 -5.187 1.00 86.81 340 LEU A N 1
ATOM 2709 C CA . LEU A 1 340 ? -17.048 -32.782 -3.986 1.00 86.81 340 LEU A CA 1
ATOM 2710 C C . LEU A 1 340 ? -17.890 -33.079 -2.727 1.00 86.81 340 LEU A C 1
ATOM 2712 O O . LEU A 1 340 ? -18.990 -32.543 -2.589 1.00 86.81 340 LEU A O 1
ATOM 2716 N N . PRO A 1 341 ? -17.387 -33.907 -1.792 1.00 75.31 341 PRO A N 1
ATOM 2717 C CA . PRO A 1 341 ? -18.004 -34.100 -0.481 1.00 75.31 341 PRO A CA 1
ATOM 2718 C C . PRO A 1 341 ? -18.010 -32.815 0.356 1.00 75.31 341 PRO A C 1
ATOM 2720 O O . PRO A 1 341 ? -17.033 -32.071 0.342 1.00 75.31 341 PRO A O 1
ATOM 2723 N N . SER A 1 342 ? -19.024 -32.628 1.209 1.00 68.06 342 SER A N 1
ATOM 2724 C CA . SER A 1 342 ? -19.153 -31.424 2.051 1.00 68.06 342 SER A CA 1
ATOM 2725 C C . SER A 1 342 ? -17.961 -31.135 2.979 1.00 68.06 342 SER A C 1
ATOM 2727 O O . SER A 1 342 ? -17.753 -29.994 3.372 1.00 68.06 342 SER A O 1
ATOM 2729 N N . ALA A 1 343 ? -17.158 -32.150 3.326 1.00 54.19 343 ALA A N 1
ATOM 2730 C CA . ALA A 1 343 ? -15.937 -31.998 4.128 1.00 54.19 343 ALA A CA 1
ATOM 2731 C C . ALA A 1 343 ? -14.693 -31.596 3.301 1.00 54.19 343 ALA A C 1
ATOM 2733 O O . ALA A 1 343 ? -13.758 -31.019 3.851 1.00 54.19 343 ALA A O 1
ATOM 2734 N N . ASP A 1 344 ? -14.687 -31.870 1.991 1.00 58.16 344 ASP A N 1
ATOM 2735 C CA . ASP A 1 344 ? -13.621 -31.478 1.053 1.00 58.16 344 ASP A CA 1
ATOM 2736 C C . ASP A 1 344 ? -13.883 -30.102 0.417 1.00 58.16 344 ASP A C 1
ATOM 2738 O O . ASP A 1 344 ? -13.029 -29.565 -0.293 1.00 58.16 344 ASP A O 1
ATOM 2742 N N . ASP A 1 345 ? -15.047 -29.510 0.698 1.00 56.06 345 ASP A N 1
ATOM 2743 C CA . ASP A 1 345 ? -15.524 -28.249 0.126 1.00 56.06 345 ASP A CA 1
ATOM 2744 C C . ASP A 1 345 ? -14.614 -27.046 0.387 1.00 56.06 345 ASP A C 1
ATOM 2746 O O . ASP A 1 345 ? -14.711 -26.046 -0.326 1.00 56.06 345 ASP A O 1
ATOM 2750 N N . GLN A 1 346 ? -13.719 -27.155 1.370 1.00 65.12 346 GLN A N 1
ATOM 2751 C CA . GLN A 1 346 ? -12.746 -26.130 1.737 1.00 65.12 346 GLN A CA 1
ATOM 2752 C C . GLN A 1 346 ? -11.286 -26.592 1.598 1.00 65.12 346 GLN A C 1
ATOM 2754 O O . GLN A 1 346 ? -10.395 -26.013 2.205 1.00 65.12 346 GLN A O 1
ATOM 2759 N N . ASN A 1 347 ? -11.001 -27.653 0.837 1.00 85.19 347 ASN A N 1
ATOM 2760 C CA . ASN A 1 347 ? -9.622 -28.095 0.630 1.00 85.19 347 ASN A CA 1
ATOM 2761 C C . ASN A 1 347 ? -9.106 -27.651 -0.744 1.00 85.19 347 ASN A C 1
ATOM 2763 O O . ASN A 1 347 ? -9.556 -28.153 -1.778 1.00 85.19 347 ASN A O 1
ATOM 2767 N N . LEU A 1 348 ? -8.095 -26.777 -0.769 1.00 92.81 348 LEU A N 1
ATOM 2768 C CA . LEU A 1 348 ? -7.442 -26.320 -1.999 1.00 92.81 348 LEU A CA 1
ATOM 2769 C C . LEU A 1 348 ? -7.012 -27.489 -2.900 1.00 92.81 348 LEU A C 1
ATOM 2771 O O . LEU A 1 348 ? -7.200 -27.438 -4.113 1.00 92.81 348 LEU A O 1
ATOM 2775 N N . ALA A 1 349 ? -6.488 -28.573 -2.321 1.00 92.81 349 ALA A N 1
ATOM 2776 C CA . ALA A 1 349 ? -6.031 -29.731 -3.088 1.00 92.81 349 ALA A CA 1
ATOM 2777 C C . ALA A 1 349 ? -7.177 -30.492 -3.781 1.00 92.81 349 ALA A C 1
ATOM 2779 O O . ALA A 1 349 ? -6.936 -31.173 -4.779 1.00 92.81 349 ALA A O 1
ATOM 2780 N N . ALA A 1 350 ? -8.404 -30.405 -3.258 1.00 92.81 350 ALA A N 1
ATOM 2781 C CA . ALA A 1 350 ? -9.589 -30.964 -3.899 1.00 92.81 350 ALA A CA 1
ATOM 2782 C C . ALA A 1 350 ? -10.040 -30.077 -5.070 1.00 92.81 350 ALA A C 1
ATOM 2784 O O . ALA A 1 350 ? -10.270 -30.588 -6.166 1.00 92.81 350 ALA A O 1
ATOM 2785 N N . LEU A 1 351 ? -10.062 -28.753 -4.875 1.00 94.62 351 LEU A N 1
ATOM 2786 C CA . LEU A 1 351 ? -10.399 -27.780 -5.922 1.00 94.62 351 LEU A CA 1
ATOM 2787 C C . LEU A 1 351 ? -9.425 -27.835 -7.110 1.00 94.62 351 LEU A C 1
ATOM 2789 O O . LEU A 1 351 ? -9.857 -27.819 -8.259 1.00 94.62 351 LEU A O 1
ATOM 2793 N N . GLU A 1 352 ? -8.123 -27.991 -6.851 1.00 94.62 352 GLU A N 1
ATOM 2794 C CA . GLU A 1 352 ? -7.087 -28.137 -7.888 1.00 94.62 352 GLU A CA 1
ATOM 2795 C C . GLU A 1 352 ? -7.276 -29.376 -8.786 1.00 94.62 352 GLU A C 1
ATOM 2797 O O . GLU A 1 352 ? -6.693 -29.452 -9.869 1.00 94.62 352 GLU A O 1
ATOM 2802 N N . ARG A 1 353 ? -8.056 -30.375 -8.349 1.00 93.50 353 ARG A N 1
ATOM 2803 C CA . ARG A 1 353 ? -8.329 -31.592 -9.133 1.00 93.50 353 ARG A CA 1
ATOM 2804 C C . ARG A 1 353 ? -9.521 -31.442 -10.069 1.00 93.50 353 ARG A C 1
ATOM 2806 O O . ARG A 1 353 ? -9.713 -32.318 -10.908 1.00 93.50 353 ARG A O 1
ATOM 2813 N N . LEU A 1 354 ? -10.300 -30.368 -9.943 1.00 94.69 354 LEU A N 1
ATOM 2814 C CA . LEU A 1 354 ? -11.489 -30.130 -10.752 1.00 94.69 354 LEU A CA 1
ATOM 2815 C C . LEU A 1 354 ? -11.097 -29.616 -12.149 1.00 94.69 354 LEU A C 1
ATOM 2817 O O . LEU A 1 354 ? -10.593 -28.490 -12.279 1.00 94.69 354 LEU A O 1
ATOM 2821 N N . PRO A 1 355 ? -11.262 -30.426 -13.212 1.00 95.75 355 PRO A N 1
ATOM 2822 C CA . PRO A 1 355 ? -10.719 -30.098 -14.523 1.00 95.75 355 PRO A CA 1
ATOM 2823 C C . PRO A 1 355 ? -11.403 -28.904 -15.194 1.00 95.75 355 PRO A C 1
ATOM 2825 O O . PRO A 1 355 ? -10.707 -28.174 -15.907 1.00 95.75 355 PRO A O 1
ATOM 2828 N N . TYR A 1 356 ? -12.707 -28.694 -14.996 1.00 97.75 356 TYR A N 1
ATOM 2829 C CA . TYR A 1 356 ? -13.458 -27.605 -15.620 1.00 97.75 356 TYR A CA 1
ATOM 2830 C C . TYR A 1 356 ? -13.281 -26.277 -14.876 1.00 97.75 356 TYR A C 1
ATOM 2832 O O . TYR A 1 356 ? -13.038 -25.260 -15.523 1.00 97.75 356 TYR A O 1
ATOM 2840 N N . LEU A 1 357 ? -13.267 -26.275 -13.540 1.00 97.56 357 LEU A N 1
ATOM 2841 C CA . LEU A 1 357 ? -12.854 -25.113 -12.745 1.00 97.56 357 LEU A CA 1
ATOM 2842 C C . LEU A 1 357 ? -11.450 -24.657 -13.156 1.00 97.56 357 LEU A C 1
ATOM 2844 O O . LEU A 1 357 ? -11.258 -23.500 -13.524 1.00 97.56 357 LEU A O 1
ATOM 2848 N N . THR A 1 358 ? -10.486 -25.581 -13.197 1.00 96.75 358 THR A N 1
ATOM 2849 C CA . THR A 1 358 ? -9.119 -25.284 -13.657 1.00 96.75 358 THR A CA 1
ATOM 2850 C C . THR A 1 358 ? -9.116 -24.693 -15.068 1.00 96.75 358 THR A C 1
ATOM 2852 O O . THR A 1 358 ? -8.406 -23.725 -15.331 1.00 96.75 358 THR A O 1
ATOM 2855 N N . ALA A 1 359 ? -9.930 -25.235 -15.980 1.00 97.31 359 ALA A N 1
ATOM 2856 C CA . ALA A 1 359 ? -10.048 -24.735 -17.346 1.00 97.31 359 ALA A CA 1
ATOM 2857 C C . ALA A 1 359 ? -10.559 -23.287 -17.415 1.00 97.31 359 ALA A C 1
ATOM 2859 O O . ALA A 1 359 ? -10.014 -22.481 -18.169 1.00 97.31 359 ALA A O 1
ATOM 2860 N N . ILE A 1 360 ? -11.574 -22.945 -16.617 1.00 98.12 360 ILE A N 1
ATOM 2861 C CA . ILE A 1 360 ? -12.122 -21.585 -16.517 1.00 98.12 360 ILE A CA 1
ATOM 2862 C C . ILE A 1 360 ? -11.049 -20.617 -16.014 1.00 98.12 360 ILE A C 1
ATOM 2864 O O . ILE A 1 360 ? -10.843 -19.561 -16.613 1.00 98.12 360 ILE A O 1
ATOM 2868 N N . LEU A 1 361 ? -10.332 -20.988 -14.950 1.00 97.81 361 LEU A N 1
ATOM 2869 C CA . LEU A 1 361 ? -9.274 -20.154 -14.378 1.00 97.81 361 LEU A CA 1
ATOM 2870 C C . LEU A 1 361 ? -8.105 -19.962 -15.358 1.00 97.81 361 LEU A C 1
ATOM 2872 O O . LEU A 1 361 ? -7.602 -18.848 -15.507 1.00 97.81 361 LEU A O 1
ATOM 2876 N N . MET A 1 362 ? -7.698 -21.018 -16.073 1.00 96.56 362 MET A N 1
ATOM 2877 C CA . MET A 1 362 ? -6.675 -20.928 -17.120 1.00 96.56 362 MET A CA 1
ATOM 2878 C C . MET A 1 362 ? -7.101 -19.989 -18.252 1.00 96.56 362 MET A C 1
ATOM 2880 O O . MET A 1 362 ? -6.307 -19.148 -18.674 1.00 96.56 362 MET A O 1
ATOM 2884 N N . GLU A 1 363 ? -8.347 -20.085 -18.720 1.00 96.38 363 GLU A N 1
ATOM 2885 C CA . GLU A 1 363 ? -8.848 -19.221 -19.792 1.00 96.38 363 GLU A CA 1
ATOM 2886 C C . GLU A 1 363 ? -8.967 -17.757 -19.350 1.00 96.38 363 GLU A C 1
ATOM 2888 O O . GLU A 1 363 ? -8.617 -16.848 -20.108 1.00 96.38 363 GLU A O 1
ATOM 2893 N N . ALA A 1 364 ? -9.367 -17.514 -18.099 1.00 95.50 364 ALA A N 1
ATOM 2894 C CA . ALA A 1 364 ? -9.395 -16.171 -17.528 1.00 95.50 364 ALA A CA 1
ATOM 2895 C C . ALA A 1 364 ? -7.991 -15.564 -17.450 1.00 95.50 364 ALA A C 1
ATOM 2897 O O . ALA A 1 364 ? -7.782 -14.444 -17.912 1.00 95.50 364 ALA A O 1
ATOM 2898 N N . LEU A 1 365 ? -7.005 -16.321 -16.963 1.00 94.94 365 LEU A N 1
ATOM 2899 C CA . LEU A 1 365 ? -5.603 -15.896 -16.924 1.00 94.94 365 LEU A CA 1
ATOM 2900 C C . LEU A 1 365 ? -4.994 -15.716 -18.325 1.00 94.94 365 LEU A C 1
ATOM 2902 O O . LEU A 1 365 ? -4.097 -14.888 -18.505 1.00 94.94 365 LEU A O 1
ATOM 2906 N N . ARG A 1 366 ? -5.464 -16.463 -19.335 1.00 95.25 366 ARG A N 1
ATOM 2907 C CA . ARG A 1 366 ? -5.041 -16.278 -20.730 1.00 95.25 366 ARG A CA 1
ATOM 2908 C C . ARG A 1 366 ? -5.461 -14.900 -21.242 1.00 95.25 366 ARG A C 1
ATOM 2910 O O . ARG A 1 366 ? -4.619 -14.191 -21.795 1.00 95.25 366 ARG A O 1
ATOM 2917 N N . LEU A 1 367 ? -6.733 -14.541 -21.057 1.00 91.62 367 LEU A N 1
ATOM 2918 C CA . LEU A 1 367 ? -7.313 -13.280 -21.538 1.00 91.62 367 LEU A CA 1
ATOM 2919 C C . LEU A 1 367 ? -6.951 -12.068 -20.675 1.00 91.62 367 LEU A C 1
ATOM 2921 O O . LEU A 1 367 ? -6.838 -10.963 -21.202 1.00 91.62 367 LEU A O 1
ATOM 2925 N N . SER A 1 368 ? -6.726 -12.279 -19.381 1.00 87.62 368 SER A N 1
ATOM 2926 C CA . SER A 1 368 ? -6.383 -11.242 -18.411 1.00 87.62 368 SER A CA 1
ATOM 2927 C C . SER A 1 368 ? -5.081 -11.585 -17.672 1.00 87.62 368 SER A C 1
ATOM 2929 O O . SER A 1 368 ? -5.100 -11.854 -16.466 1.00 87.62 368 SER A O 1
ATOM 2931 N N . PRO A 1 369 ? -3.921 -11.598 -18.362 1.00 86.81 369 PRO A N 1
ATOM 2932 C CA . PRO A 1 369 ? -2.643 -11.756 -17.685 1.00 86.81 369 PRO A CA 1
ATOM 2933 C C . PRO A 1 369 ? -2.394 -10.541 -16.785 1.00 86.81 369 PRO A C 1
ATOM 2935 O O . PRO A 1 369 ? -2.574 -9.403 -17.218 1.00 86.81 369 PRO A O 1
ATOM 2938 N N . GLY A 1 370 ? -1.908 -10.766 -15.560 1.00 80.19 370 GLY A N 1
ATOM 2939 C CA . GLY A 1 370 ? -1.692 -9.685 -14.585 1.00 80.19 370 GLY A CA 1
ATOM 2940 C C . GLY A 1 370 ? -0.747 -8.577 -15.072 1.00 80.19 370 GLY A C 1
ATOM 2941 O O . GLY A 1 370 ? -0.825 -7.446 -14.605 1.00 80.19 370 GLY A O 1
ATOM 2942 N N . VAL A 1 371 ? 0.122 -8.875 -16.049 1.00 85.88 371 VAL A N 1
ATOM 2943 C CA . VAL A 1 371 ? 0.927 -7.875 -16.761 1.00 85.88 371 VAL A CA 1
ATOM 2944 C C . VAL A 1 371 ? 0.681 -7.976 -18.266 1.00 85.88 371 VAL A C 1
ATOM 2946 O O . VAL A 1 371 ? 1.142 -8.904 -18.932 1.00 85.88 371 VAL A O 1
ATOM 2949 N N . ALA A 1 372 ? -0.004 -6.972 -18.813 1.00 85.31 372 ALA A N 1
ATOM 2950 C CA . ALA A 1 372 ? -0.352 -6.882 -20.232 1.00 85.31 372 ALA A CA 1
ATOM 2951 C C . ALA A 1 372 ? 0.705 -6.170 -21.103 1.00 85.31 372 ALA A C 1
ATOM 2953 O O . ALA A 1 372 ? 0.544 -6.081 -22.319 1.00 85.31 372 ALA A O 1
ATOM 2954 N N . THR A 1 373 ? 1.784 -5.649 -20.511 1.00 88.81 373 THR A N 1
ATOM 2955 C CA . THR A 1 373 ? 2.883 -4.992 -21.241 1.00 88.81 373 THR A CA 1
ATOM 2956 C C . THR A 1 373 ? 4.083 -5.919 -21.435 1.00 88.81 373 THR A C 1
ATOM 2958 O O . THR A 1 373 ? 4.188 -6.984 -20.822 1.00 88.81 373 THR A O 1
ATOM 2961 N N . ARG A 1 374 ? 5.007 -5.521 -22.310 1.00 92.62 374 ARG A N 1
ATOM 2962 C CA . ARG A 1 374 ? 6.209 -6.296 -22.630 1.00 92.62 374 ARG A CA 1
ATOM 2963 C C . ARG A 1 374 ? 7.162 -6.383 -21.437 1.00 92.62 374 ARG A C 1
ATOM 2965 O O . ARG A 1 374 ? 7.413 -5.398 -20.744 1.00 92.62 374 ARG A O 1
ATOM 2972 N N . LEU A 1 375 ? 7.774 -7.549 -21.248 1.00 93.00 375 LEU A N 1
ATOM 2973 C CA . LEU A 1 375 ? 8.734 -7.787 -20.167 1.00 93.00 375 LEU A CA 1
ATOM 2974 C C . LEU A 1 375 ? 10.153 -7.922 -20.723 1.00 93.00 375 LEU A C 1
ATOM 2976 O O . LEU A 1 375 ? 10.623 -9.032 -20.952 1.00 93.00 375 LEU A O 1
ATOM 2980 N N . ALA A 1 376 ? 10.859 -6.812 -20.931 1.00 95.75 376 ALA A N 1
ATOM 2981 C CA . ALA A 1 376 ? 12.204 -6.855 -21.505 1.00 95.75 376 ALA A CA 1
ATOM 2982 C C . ALA A 1 376 ? 13.219 -7.620 -20.629 1.00 95.75 376 ALA A C 1
ATOM 2984 O O . ALA A 1 376 ? 13.212 -7.536 -19.391 1.00 95.75 376 ALA A O 1
ATOM 2985 N N . ARG A 1 377 ? 14.114 -8.357 -21.290 1.00 96.81 377 ARG A N 1
ATOM 2986 C CA . ARG A 1 377 ? 15.286 -9.022 -20.714 1.00 96.81 377 ARG A CA 1
ATOM 2987 C C . ARG A 1 377 ? 16.533 -8.621 -21.489 1.00 96.81 377 ARG A C 1
ATOM 2989 O O . ARG A 1 377 ? 16.478 -8.369 -22.689 1.00 96.81 377 ARG A O 1
ATOM 2996 N N . ILE A 1 378 ? 17.652 -8.560 -20.783 1.00 97.69 378 ILE A N 1
ATOM 2997 C CA . ILE A 1 378 ? 18.968 -8.249 -21.332 1.00 97.69 378 ILE A CA 1
ATOM 2998 C C . ILE A 1 378 ? 19.880 -9.437 -21.043 1.00 97.69 378 ILE A C 1
ATOM 3000 O O . ILE A 1 378 ? 19.999 -9.852 -19.889 1.00 97.69 378 ILE A O 1
ATOM 3004 N N . ALA A 1 379 ? 20.539 -9.954 -22.077 1.00 97.00 379 ALA A N 1
ATOM 3005 C CA . ALA A 1 379 ? 21.682 -10.846 -21.926 1.00 97.00 379 ALA A CA 1
ATOM 3006 C C . ALA A 1 379 ? 22.961 -9.985 -21.920 1.00 97.00 379 ALA A C 1
ATOM 3008 O O . ALA A 1 379 ? 23.299 -9.407 -22.955 1.00 97.00 379 ALA A O 1
ATOM 3009 N N . PRO A 1 380 ? 23.632 -9.804 -20.768 1.00 95.62 380 PRO A N 1
ATOM 3010 C CA . PRO A 1 380 ? 24.773 -8.891 -20.671 1.00 95.62 380 PRO A CA 1
ATOM 3011 C C . PRO A 1 380 ? 26.071 -9.480 -21.246 1.00 95.62 380 PRO A C 1
ATOM 3013 O O . PRO A 1 380 ? 26.990 -8.741 -21.573 1.00 95.62 380 PRO A O 1
ATOM 3016 N N . ASP A 1 381 ? 26.149 -10.801 -21.357 1.00 96.06 381 ASP A N 1
ATOM 3017 C CA . ASP A 1 381 ? 27.368 -11.585 -21.573 1.00 96.06 381 ASP A CA 1
ATOM 3018 C C . ASP A 1 381 ? 27.440 -12.252 -22.954 1.00 96.06 381 ASP A C 1
ATOM 3020 O O . ASP A 1 381 ? 28.453 -12.860 -23.293 1.00 96.06 381 ASP A O 1
ATOM 3024 N N . ARG A 1 382 ? 26.374 -12.161 -23.756 1.00 96.19 382 ARG A N 1
ATOM 3025 C CA . ARG A 1 382 ? 26.281 -12.831 -25.057 1.00 96.19 382 ARG A CA 1
ATOM 3026 C C . ARG A 1 382 ? 25.296 -12.154 -25.994 1.00 96.19 382 ARG A C 1
ATOM 3028 O O . ARG A 1 382 ? 24.307 -11.565 -25.555 1.00 96.19 382 ARG A O 1
ATOM 3035 N N . ASP A 1 383 ? 25.544 -12.321 -27.284 1.00 97.06 383 ASP A N 1
ATOM 3036 C CA . ASP A 1 383 ? 24.574 -12.000 -28.322 1.00 97.06 383 ASP A CA 1
ATOM 3037 C C . ASP A 1 383 ? 23.392 -12.979 -28.270 1.00 97.06 383 ASP A C 1
ATOM 3039 O O . ASP A 1 383 ? 23.549 -14.174 -27.996 1.00 97.06 383 ASP A O 1
ATOM 3043 N N . LEU A 1 384 ? 22.190 -12.480 -28.562 1.00 96.81 384 LEU A N 1
ATOM 3044 C CA . LEU A 1 384 ? 21.008 -13.318 -28.746 1.00 96.81 384 LEU A CA 1
ATOM 3045 C C . LEU A 1 384 ? 20.798 -13.594 -30.231 1.00 96.81 384 LEU A C 1
ATOM 3047 O O . LEU A 1 384 ? 20.798 -12.681 -31.054 1.00 96.81 384 LEU A O 1
ATOM 3051 N N . VAL A 1 385 ? 20.563 -14.858 -30.573 1.00 96.62 385 VAL A N 1
ATOM 3052 C CA . VAL A 1 385 ? 20.311 -15.272 -31.957 1.00 96.62 385 VAL A CA 1
ATOM 3053 C C . VAL A 1 385 ? 18.820 -15.528 -32.158 1.00 96.62 385 VAL A C 1
ATOM 3055 O O . VAL A 1 385 ? 18.246 -16.423 -31.534 1.00 96.62 385 VAL A O 1
ATOM 3058 N N . TYR A 1 386 ? 18.201 -14.768 -33.062 1.00 97.12 386 TYR A N 1
ATOM 3059 C CA . TYR A 1 386 ? 16.822 -14.965 -33.511 1.00 97.12 386 TYR A CA 1
ATOM 3060 C C . TYR A 1 386 ? 16.780 -15.156 -35.031 1.00 97.12 386 TYR A C 1
ATOM 3062 O O . TYR A 1 386 ? 16.882 -14.199 -35.802 1.00 97.12 386 TYR A O 1
ATOM 3070 N N . GLY A 1 387 ? 16.653 -16.406 -35.482 1.00 94.75 387 GLY A N 1
ATOM 3071 C CA . GLY A 1 387 ? 16.757 -16.742 -36.903 1.00 94.75 387 GLY A CA 1
ATOM 3072 C C . GLY A 1 387 ? 18.093 -16.261 -37.479 1.00 94.75 387 GLY A C 1
ATOM 3073 O O . GLY A 1 387 ? 19.152 -16.632 -36.983 1.00 94.75 387 GLY A O 1
ATOM 3074 N N . LYS A 1 388 ? 18.042 -15.393 -38.496 1.00 94.62 388 LYS A N 1
ATOM 3075 C CA . LYS A 1 388 ? 19.231 -14.766 -39.105 1.00 94.62 388 LYS A CA 1
ATOM 3076 C C . LYS A 1 388 ? 19.795 -13.570 -38.325 1.00 94.62 388 LYS A C 1
ATOM 3078 O O . LYS A 1 388 ? 20.811 -13.003 -38.719 1.00 94.62 388 LYS A O 1
ATOM 3083 N N . TRP A 1 389 ? 19.105 -13.116 -37.282 1.00 96.94 389 TRP A N 1
ATOM 3084 C CA . TRP A 1 389 ? 19.468 -11.909 -36.552 1.00 96.94 389 TRP A CA 1
ATOM 3085 C C . TRP A 1 389 ? 20.399 -12.236 -35.387 1.00 96.94 389 TRP A C 1
ATOM 3087 O O . TRP A 1 389 ? 20.008 -12.965 -34.479 1.00 96.94 389 TRP A O 1
ATOM 3097 N N . SER A 1 390 ? 21.593 -11.633 -35.384 1.00 97.25 390 SER A N 1
ATOM 3098 C CA . SER A 1 390 ? 22.422 -11.506 -34.175 1.00 97.25 390 SER A CA 1
ATOM 3099 C C . SER A 1 390 ? 22.102 -10.183 -33.490 1.00 97.25 390 SER A C 1
ATOM 3101 O O . SER A 1 390 ? 22.334 -9.106 -34.065 1.00 97.25 390 SER A O 1
ATOM 3103 N N . ILE A 1 391 ? 21.518 -10.278 -32.300 1.00 98.31 391 ILE A N 1
ATOM 3104 C CA . ILE A 1 391 ? 21.167 -9.170 -31.419 1.00 98.31 391 ILE A CA 1
ATOM 3105 C C . ILE A 1 391 ? 22.349 -8.950 -30.469 1.00 98.31 391 ILE A C 1
ATOM 3107 O O . ILE A 1 391 ? 22.653 -9.862 -29.700 1.00 98.31 391 ILE A O 1
ATOM 3111 N N . PRO A 1 392 ? 22.991 -7.769 -30.498 1.00 98.00 392 PRO A N 1
ATOM 3112 C CA . PRO A 1 392 ? 24.157 -7.495 -29.664 1.00 98.00 392 PRO A CA 1
ATOM 3113 C C . PRO A 1 392 ? 23.878 -7.688 -28.171 1.00 98.00 392 PRO A C 1
ATOM 3115 O O . PRO A 1 392 ? 22.799 -7.311 -27.691 1.00 98.00 392 PRO A O 1
ATOM 3118 N N . SER A 1 393 ? 24.861 -8.203 -27.433 1.00 97.62 393 SER A N 1
ATOM 3119 C CA . SER A 1 393 ? 24.829 -8.242 -25.968 1.00 97.62 393 SER A CA 1
ATOM 3120 C C . SER A 1 393 ? 24.495 -6.869 -25.366 1.00 97.62 393 SER A C 1
ATOM 3122 O O . SER A 1 393 ? 24.756 -5.812 -25.945 1.00 97.62 393 SER A O 1
ATOM 3124 N N . GLY A 1 394 ? 23.824 -6.870 -24.215 1.00 96.81 394 GLY A N 1
ATOM 3125 C CA . GLY A 1 394 ? 23.354 -5.641 -23.569 1.00 96.81 394 GLY A CA 1
ATOM 3126 C C . GLY A 1 394 ? 22.077 -5.037 -24.174 1.00 96.81 394 GLY A C 1
ATOM 3127 O O . GLY A 1 394 ? 21.516 -4.116 -23.583 1.00 96.81 394 GLY A O 1
ATOM 3128 N N . THR A 1 395 ? 21.567 -5.561 -25.295 1.00 98.31 395 THR A N 1
ATOM 3129 C CA . THR A 1 395 ? 20.311 -5.090 -25.904 1.00 98.31 395 THR A CA 1
ATOM 3130 C C . THR A 1 395 ? 19.087 -5.604 -25.128 1.00 98.31 395 THR A C 1
ATOM 3132 O O . THR A 1 395 ? 18.925 -6.818 -24.987 1.00 98.31 395 THR A O 1
ATOM 3135 N N . PRO A 1 396 ? 18.177 -4.724 -24.667 1.00 98.12 396 PRO A N 1
ATOM 3136 C CA . PRO A 1 396 ? 16.861 -5.118 -24.177 1.00 98.12 396 PRO A CA 1
ATOM 3137 C C . PRO A 1 396 ? 16.009 -5.731 -25.292 1.00 98.12 396 PRO A C 1
ATOM 3139 O O . PRO A 1 396 ? 15.761 -5.100 -26.324 1.00 98.12 396 PRO A O 1
ATOM 3142 N N . VAL A 1 397 ? 15.528 -6.949 -25.056 1.00 98.44 397 VAL A N 1
ATOM 3143 C CA . VAL A 1 397 ? 14.583 -7.654 -25.927 1.00 98.44 397 VAL A CA 1
ATOM 3144 C C . VAL A 1 397 ? 13.361 -8.035 -25.103 1.00 98.44 397 VAL A C 1
ATOM 3146 O O . VAL A 1 397 ? 13.500 -8.646 -24.044 1.00 98.44 397 VAL A O 1
ATOM 3149 N N . GLY A 1 398 ? 12.168 -7.657 -25.555 1.00 97.12 398 GLY A N 1
ATOM 3150 C CA . GLY A 1 398 ? 10.907 -7.962 -24.878 1.00 97.12 398 GLY A CA 1
ATOM 3151 C C . GLY A 1 398 ? 9.932 -8.751 -25.743 1.00 97.12 398 GLY A C 1
ATOM 3152 O O . GLY A 1 398 ? 9.968 -8.683 -26.970 1.00 97.12 398 GLY A O 1
ATOM 3153 N N . MET A 1 399 ? 9.032 -9.471 -25.082 1.00 97.00 399 MET A N 1
ATOM 3154 C CA . MET A 1 399 ? 7.813 -10.027 -25.666 1.00 97.00 399 MET A CA 1
ATOM 3155 C C . MET A 1 399 ? 6.639 -9.696 -24.740 1.00 97.00 399 MET A C 1
ATOM 3157 O O . MET A 1 399 ? 6.829 -9.467 -23.540 1.00 97.00 399 MET A O 1
ATOM 3161 N N . THR A 1 400 ? 5.426 -9.699 -25.287 1.00 95.38 400 THR A N 1
ATOM 3162 C CA . THR A 1 400 ? 4.197 -9.422 -24.535 1.00 95.38 400 THR A CA 1
ATOM 3163 C C . THR A 1 400 ? 3.354 -10.688 -24.411 1.00 95.38 400 THR A C 1
ATOM 3165 O O . THR A 1 400 ? 2.897 -11.222 -25.421 1.00 95.38 400 THR A O 1
ATOM 3168 N N . ALA A 1 401 ? 3.102 -11.138 -23.175 1.00 92.75 401 ALA A N 1
ATOM 3169 C CA . ALA A 1 401 ? 2.293 -12.330 -22.909 1.00 92.75 401 ALA A CA 1
ATOM 3170 C C . ALA A 1 401 ? 0.872 -12.201 -23.478 1.00 92.75 401 ALA A C 1
ATOM 3172 O O . ALA A 1 401 ? 0.406 -13.130 -24.123 1.00 92.75 401 ALA A O 1
ATOM 3173 N N . LEU A 1 402 ? 0.235 -11.030 -23.349 1.00 92.56 402 LEU A N 1
ATOM 3174 C CA . LEU A 1 402 ? -1.090 -10.767 -23.925 1.00 92.56 402 LEU A CA 1
ATOM 3175 C C . LEU A 1 402 ? -1.129 -10.982 -25.449 1.00 92.56 402 LEU A C 1
ATOM 3177 O O . LEU A 1 402 ? -2.053 -11.610 -25.952 1.00 92.56 402 LEU A O 1
ATOM 3181 N N . LEU A 1 403 ? -0.115 -10.516 -26.191 1.00 93.94 403 LEU A N 1
ATOM 3182 C CA . LEU A 1 403 ? -0.052 -10.710 -27.647 1.00 93.94 403 LEU A CA 1
ATOM 3183 C C . LEU A 1 403 ? 0.173 -12.181 -28.015 1.00 93.94 403 LEU A C 1
ATOM 3185 O O . LEU A 1 403 ? -0.424 -12.675 -28.967 1.00 93.94 403 LEU A O 1
ATOM 3189 N N . MET A 1 404 ? 0.993 -12.892 -27.237 1.00 93.62 404 MET A N 1
ATOM 3190 C CA . MET A 1 404 ? 1.203 -14.332 -27.404 1.00 93.62 404 MET A CA 1
ATOM 3191 C C . MET A 1 404 ? -0.073 -15.131 -27.099 1.00 93.62 404 MET A C 1
ATOM 3193 O O . MET A 1 404 ? -0.434 -16.027 -27.854 1.00 93.62 404 MET A O 1
ATOM 3197 N N . HIS A 1 405 ? -0.781 -14.788 -26.025 1.00 94.06 405 HIS A N 1
ATOM 3198 C CA . HIS A 1 405 ? -2.041 -15.409 -25.615 1.00 94.06 405 HIS A CA 1
ATOM 3199 C C . HIS A 1 405 ? -3.200 -15.124 -26.575 1.00 94.06 405 HIS A C 1
ATOM 3201 O O . HIS A 1 405 ? -4.164 -15.886 -26.607 1.00 94.06 405 HIS A O 1
ATOM 3207 N N . LYS A 1 406 ? -3.097 -14.047 -27.360 1.00 91.69 406 LYS A N 1
ATOM 3208 C CA . LYS A 1 406 ? -4.032 -13.689 -28.431 1.00 91.69 406 LYS A CA 1
ATOM 3209 C C . LYS A 1 406 ? -3.571 -14.137 -29.822 1.00 91.69 406 LYS A C 1
ATOM 3211 O O . LYS A 1 406 ? -4.172 -13.759 -30.823 1.00 91.69 406 LYS A O 1
ATOM 3216 N N . ASN A 1 407 ? -2.499 -14.925 -29.911 1.00 92.50 407 ASN A N 1
ATOM 3217 C CA . ASN A 1 407 ? -2.044 -15.451 -31.188 1.00 92.50 407 ASN A CA 1
ATOM 3218 C C . ASN A 1 407 ? -2.978 -16.575 -31.657 1.00 92.50 407 ASN A C 1
ATOM 3220 O O . ASN A 1 407 ? -3.017 -17.649 -31.059 1.00 92.50 407 ASN A O 1
ATOM 3224 N N . GLU A 1 408 ? -3.681 -16.328 -32.759 1.00 92.38 408 GLU A N 1
ATOM 3225 C CA . GLU A 1 408 ? -4.644 -17.249 -33.367 1.00 92.38 408 GLU A CA 1
ATOM 3226 C C . GLU A 1 408 ? -4.029 -18.597 -33.775 1.00 92.38 408 GLU A C 1
ATOM 3228 O O . GLU A 1 408 ? -4.706 -19.622 -33.737 1.00 92.38 408 GLU A O 1
ATOM 3233 N N . SER A 1 409 ? -2.724 -18.643 -34.079 1.00 90.38 409 SER A N 1
ATOM 3234 C CA . SER A 1 409 ? -2.037 -19.904 -34.387 1.00 90.38 409 SER A CA 1
ATOM 3235 C C . SER A 1 409 ? -1.861 -20.813 -33.167 1.00 90.38 409 SER A C 1
ATOM 3237 O O . SER A 1 409 ? -1.596 -22.002 -33.324 1.00 90.38 409 SER A O 1
ATOM 3239 N N . LEU A 1 410 ? -1.922 -20.251 -31.957 1.00 90.81 410 LEU A N 1
ATOM 3240 C CA . LEU A 1 410 ? -1.846 -20.992 -30.695 1.00 90.81 410 LEU A CA 1
ATOM 3241 C C . LEU A 1 410 ? -3.234 -21.227 -30.102 1.00 90.81 410 LEU A C 1
ATOM 3243 O O . LEU A 1 410 ? -3.510 -22.304 -29.580 1.00 90.81 410 LEU A O 1
ATOM 3247 N N . TYR A 1 411 ? -4.089 -20.209 -30.185 1.00 92.19 411 TYR A N 1
ATOM 3248 C CA . TYR A 1 411 ? -5.422 -20.186 -29.606 1.00 92.19 411 TYR A CA 1
ATOM 3249 C C . TYR A 1 411 ? -6.421 -19.768 -30.697 1.00 92.19 411 TYR A C 1
ATOM 3251 O O . TYR A 1 411 ? -6.636 -18.570 -30.874 1.00 92.19 411 TYR A O 1
ATOM 3259 N N . PRO A 1 412 ? -7.019 -20.719 -31.442 1.00 91.88 412 PRO A N 1
ATOM 3260 C CA . PRO A 1 412 ? -8.020 -20.415 -32.472 1.00 91.88 412 PRO A CA 1
ATOM 3261 C C . PRO A 1 412 ? -9.188 -19.609 -31.894 1.00 91.88 412 PRO A C 1
ATOM 3263 O O . PRO A 1 412 ? -9.617 -19.914 -30.790 1.00 91.88 412 PRO A O 1
ATOM 3266 N N . ASP A 1 413 ? -9.723 -18.600 -32.579 1.00 94.44 413 ASP A N 1
ATOM 3267 C CA . ASP A 1 413 ? -10.692 -17.652 -31.990 1.00 94.44 413 ASP A CA 1
ATOM 3268 C C . ASP A 1 413 ? -10.194 -17.026 -30.666 1.00 94.44 413 ASP A C 1
ATOM 3270 O O . ASP A 1 413 ? -10.844 -17.154 -29.623 1.00 94.44 413 ASP A O 1
ATOM 3274 N N . PRO A 1 414 ? -9.022 -16.365 -30.658 1.00 93.06 414 PRO A N 1
ATOM 3275 C CA . PRO A 1 414 ? -8.298 -16.021 -29.432 1.00 93.06 414 PRO A CA 1
ATOM 3276 C C . PRO A 1 414 ? -9.048 -15.074 -28.486 1.00 93.06 414 PRO A C 1
ATOM 3278 O O . PRO A 1 414 ? -8.725 -15.020 -27.302 1.00 93.06 414 PRO A O 1
ATOM 3281 N N . GLU A 1 415 ? -10.035 -14.323 -28.969 1.00 91.19 415 GLU A N 1
ATOM 3282 C CA . GLU A 1 415 ? -10.837 -13.401 -28.151 1.00 91.19 415 GLU A CA 1
ATOM 3283 C C . GLU A 1 415 ? -12.005 -14.098 -27.434 1.00 91.19 415 GLU A C 1
ATOM 3285 O O . GLU A 1 415 ? -12.535 -13.578 -26.454 1.00 91.19 415 GLU A O 1
ATOM 3290 N N . LYS A 1 416 ? -12.404 -15.293 -27.888 1.00 93.44 416 LYS A N 1
ATOM 3291 C CA . LYS A 1 416 ? -13.487 -16.063 -27.273 1.00 93.44 416 LYS A CA 1
ATOM 3292 C C . LYS A 1 416 ? -13.001 -16.678 -25.963 1.00 93.44 416 LYS A C 1
ATOM 3294 O O . LYS A 1 416 ? -12.016 -17.419 -25.970 1.00 93.44 416 LYS A O 1
ATOM 3299 N N . PHE A 1 417 ? -13.737 -16.430 -24.878 1.00 95.12 417 PHE A N 1
ATOM 3300 C CA . PHE A 1 417 ? -13.581 -17.162 -23.623 1.00 95.12 417 PHE A CA 1
ATOM 3301 C C . PHE A 1 417 ? -14.109 -18.589 -23.794 1.00 95.12 417 PHE A C 1
ATOM 3303 O O . PHE A 1 417 ? -15.319 -18.809 -23.876 1.00 95.12 417 PHE A O 1
ATOM 3310 N N . ASP A 1 418 ? -13.200 -19.554 -23.900 1.00 95.38 418 ASP A N 1
ATOM 3311 C CA . ASP A 1 418 ? -13.541 -20.954 -24.138 1.00 95.38 418 ASP A CA 1
ATOM 3312 C C . ASP A 1 418 ? -12.764 -21.896 -23.200 1.00 95.38 418 ASP A C 1
ATOM 3314 O O . ASP A 1 418 ? -11.616 -22.259 -23.483 1.00 95.38 418 ASP A O 1
ATOM 3318 N N . PRO A 1 419 ? -13.379 -22.326 -22.080 1.00 96.31 419 PRO A N 1
ATOM 3319 C CA . PRO A 1 419 ? -12.772 -23.303 -21.182 1.00 96.31 419 PRO A CA 1
ATOM 3320 C C . PRO A 1 419 ? -12.470 -24.651 -21.861 1.00 96.31 419 PRO A C 1
ATOM 3322 O O . PRO A 1 419 ? -11.544 -25.347 -21.443 1.00 96.31 419 PRO A O 1
ATOM 3325 N N . GLU A 1 420 ? -13.181 -25.036 -22.930 1.00 95.00 420 GLU A N 1
ATOM 3326 C CA . GLU A 1 420 ? -12.969 -26.337 -23.586 1.00 95.00 420 GLU A CA 1
ATOM 3327 C C . GLU A 1 420 ? -11.565 -26.480 -24.174 1.00 95.00 420 GLU A C 1
ATOM 3329 O O . GLU A 1 420 ? -11.054 -27.597 -24.259 1.00 95.00 420 GLU A O 1
ATOM 3334 N N . ARG A 1 421 ? -10.889 -25.364 -24.490 1.00 93.25 421 ARG A N 1
ATOM 3335 C CA . ARG A 1 421 ? -9.480 -25.341 -24.936 1.00 93.25 421 ARG A CA 1
ATOM 3336 C C . ARG A 1 421 ? -8.557 -26.110 -24.012 1.00 93.25 421 ARG A C 1
ATOM 3338 O O . ARG A 1 421 ? -7.553 -26.672 -24.444 1.00 93.25 421 ARG A O 1
ATOM 3345 N N . TRP A 1 422 ? -8.894 -26.092 -22.731 1.00 94.44 422 TRP A N 1
ATOM 3346 C CA . TRP A 1 422 ? -8.099 -26.698 -21.694 1.00 94.44 422 TRP A CA 1
ATOM 3347 C C . TRP A 1 422 ? -8.606 -28.103 -21.374 1.00 94.44 422 TRP A C 1
ATOM 3349 O O . TRP A 1 422 ? -7.902 -28.831 -20.711 1.00 94.44 422 TRP A O 1
ATOM 3359 N N . MET A 1 423 ? -9.780 -28.559 -21.798 1.00 94.69 423 MET A N 1
ATOM 3360 C CA . MET A 1 423 ? -10.270 -29.877 -21.356 1.00 94.69 423 MET A CA 1
ATOM 3361 C C . MET A 1 423 ? -9.461 -31.055 -21.925 1.00 94.69 423 MET A C 1
ATOM 3363 O O . MET A 1 423 ? -9.360 -32.096 -21.277 1.00 94.69 423 MET A O 1
ATOM 3367 N N . ASP A 1 424 ? -8.814 -30.878 -23.080 1.00 89.94 424 ASP A N 1
ATOM 3368 C CA . ASP A 1 424 ? -7.847 -31.841 -23.613 1.00 89.94 424 ASP A CA 1
ATOM 3369 C C . ASP A 1 424 ? -6.480 -31.705 -22.910 1.00 89.94 424 ASP A C 1
ATOM 3371 O O . ASP A 1 424 ? -5.787 -30.690 -23.021 1.00 89.94 424 ASP A O 1
ATOM 3375 N N . ILE A 1 425 ? -6.061 -32.766 -22.214 1.00 86.62 425 ILE A N 1
ATOM 3376 C CA . ILE A 1 425 ? -4.769 -32.852 -21.515 1.00 86.62 425 ILE A CA 1
ATOM 3377 C C . ILE A 1 425 ? -3.595 -32.668 -22.484 1.00 86.62 425 ILE A C 1
ATOM 3379 O O . ILE A 1 425 ? -2.602 -32.026 -22.134 1.00 86.62 425 ILE A O 1
ATOM 3383 N N . GLU A 1 426 ? -3.682 -33.201 -23.702 1.00 84.44 426 GLU A N 1
ATOM 3384 C CA . GLU A 1 426 ? -2.609 -33.062 -24.684 1.00 84.44 426 GLU A CA 1
ATOM 3385 C C . GLU A 1 426 ? -2.560 -31.637 -25.248 1.00 84.44 426 GLU A C 1
ATOM 3387 O O . GLU A 1 426 ? -1.470 -31.093 -25.445 1.00 84.44 426 GLU A O 1
ATOM 3392 N N . ALA A 1 427 ? -3.711 -30.981 -25.433 1.00 83.19 427 ALA A N 1
ATOM 3393 C CA . ALA A 1 427 ? -3.765 -29.552 -25.744 1.00 83.19 427 ALA A CA 1
ATOM 3394 C C . ALA A 1 427 ? -3.155 -28.699 -24.624 1.00 83.19 427 ALA A C 1
ATOM 3396 O O . ALA A 1 427 ? -2.308 -27.853 -24.916 1.00 83.19 427 ALA A O 1
ATOM 3397 N N . ARG A 1 428 ? -3.482 -28.975 -23.352 1.00 85.94 428 ARG A N 1
ATOM 3398 C CA . ARG A 1 428 ? -2.860 -28.313 -22.187 1.00 85.94 428 ARG A CA 1
ATOM 3399 C C . ARG A 1 428 ? -1.339 -28.450 -22.203 1.00 85.94 428 ARG A C 1
ATOM 3401 O O . ARG A 1 428 ? -0.637 -27.453 -22.062 1.00 85.94 428 ARG A O 1
ATOM 3408 N N . LYS A 1 429 ? -0.816 -29.663 -22.414 1.00 85.44 429 LYS A N 1
ATOM 3409 C CA . LYS A 1 429 ? 0.636 -29.917 -22.470 1.00 85.44 429 LYS A CA 1
ATOM 3410 C C . LYS A 1 429 ? 1.317 -29.158 -23.606 1.00 85.44 429 LYS A C 1
ATOM 3412 O O . LYS A 1 429 ? 2.412 -28.634 -23.413 1.00 85.44 429 LYS A O 1
ATOM 3417 N N . ARG A 1 430 ? 0.688 -29.079 -24.785 1.00 82.94 430 ARG A N 1
ATOM 3418 C CA . ARG A 1 430 ? 1.204 -28.275 -25.909 1.00 82.94 430 ARG A CA 1
ATOM 3419 C C . ARG A 1 430 ? 1.223 -26.787 -25.566 1.00 82.94 430 ARG A C 1
ATOM 3421 O O . ARG A 1 430 ? 2.209 -26.115 -25.863 1.00 82.94 430 ARG A O 1
ATOM 3428 N N . ALA A 1 431 ? 0.162 -26.298 -24.927 1.00 84.88 431 ALA A N 1
ATOM 3429 C CA . ALA A 1 431 ? 0.021 -24.902 -24.545 1.00 84.88 431 ALA A CA 1
ATOM 3430 C C . ALA A 1 431 ? 0.965 -24.486 -23.411 1.00 84.88 431 ALA A C 1
ATOM 3432 O O . ALA A 1 431 ? 1.292 -23.306 -23.347 1.00 84.88 431 ALA A O 1
ATOM 3433 N N . ASP A 1 432 ? 1.443 -25.410 -22.565 1.00 83.25 432 ASP A N 1
ATOM 3434 C CA . ASP A 1 432 ? 2.290 -25.108 -21.401 1.00 83.25 432 ASP A CA 1
ATOM 3435 C C . ASP A 1 432 ? 3.431 -24.139 -21.753 1.00 83.25 432 ASP A C 1
ATOM 3437 O O . ASP A 1 432 ? 3.566 -23.082 -21.144 1.00 83.25 432 ASP A O 1
ATOM 3441 N N . LYS A 1 433 ? 4.165 -24.392 -22.840 1.00 82.62 433 LYS A N 1
ATOM 3442 C CA . LYS A 1 433 ? 5.299 -23.553 -23.280 1.00 82.62 433 LYS A CA 1
ATOM 3443 C C . LYS A 1 433 ? 4.932 -22.105 -23.628 1.00 82.62 433 LYS A C 1
ATOM 3445 O O . LYS A 1 433 ? 5.788 -21.223 -23.592 1.00 82.62 433 LYS A O 1
ATOM 3450 N N . THR A 1 434 ? 3.674 -21.864 -23.982 1.00 85.94 434 THR A N 1
ATOM 3451 C CA . THR A 1 434 ? 3.152 -20.582 -24.481 1.00 85.94 434 THR A CA 1
ATOM 3452 C C . THR A 1 434 ? 2.034 -20.000 -23.615 1.00 85.94 434 THR A C 1
ATOM 3454 O O . THR A 1 434 ? 1.531 -18.918 -23.909 1.00 85.94 434 THR A O 1
ATOM 3457 N N . PHE A 1 435 ? 1.629 -20.697 -22.555 1.00 93.38 435 PHE A N 1
ATOM 3458 C CA . PHE A 1 435 ? 0.737 -20.205 -21.518 1.00 93.38 435 PHE A CA 1
ATOM 3459 C C . PHE A 1 435 ? 1.600 -19.660 -20.380 1.00 93.38 435 PHE A C 1
ATOM 3461 O O . PHE A 1 435 ? 2.224 -20.403 -19.620 1.00 93.38 435 PHE A O 1
ATOM 3468 N N . ALA A 1 436 ? 1.701 -18.336 -20.306 1.00 93.62 436 ALA A N 1
ATOM 3469 C CA . ALA A 1 436 ? 2.609 -17.650 -19.394 1.00 93.62 436 ALA A CA 1
ATOM 3470 C C . ALA A 1 436 ? 1.969 -16.419 -18.720 1.00 93.62 436 ALA A C 1
ATOM 3472 O O . ALA A 1 436 ? 2.559 -15.334 -18.753 1.00 93.62 436 ALA A O 1
ATOM 3473 N N . PRO A 1 437 ? 0.799 -16.554 -18.059 1.00 94.00 437 PRO A N 1
ATOM 3474 C CA . PRO A 1 437 ? 0.162 -15.432 -17.356 1.00 94.00 437 PRO A CA 1
ATOM 3475 C C . PRO A 1 437 ? 1.015 -14.886 -16.199 1.00 94.00 437 PRO A C 1
ATOM 3477 O O . PRO A 1 437 ? 0.896 -13.720 -15.837 1.00 94.00 437 PRO A O 1
ATOM 3480 N N . PHE A 1 438 ? 1.927 -15.706 -15.669 1.00 94.00 438 PHE A N 1
ATOM 3481 C CA . PHE A 1 438 ? 2.865 -15.362 -14.598 1.00 94.00 438 PHE A CA 1
ATOM 3482 C C . PHE A 1 438 ? 4.304 -15.130 -15.095 1.00 94.00 438 PHE A C 1
ATOM 3484 O O . PHE A 1 438 ? 5.234 -15.088 -14.283 1.00 94.00 438 PHE A O 1
ATOM 3491 N N . SER A 1 439 ? 4.503 -14.975 -16.415 1.00 92.75 439 SER A N 1
ATOM 3492 C CA . SER A 1 439 ? 5.813 -15.048 -17.085 1.00 92.75 439 SER A CA 1
ATOM 3493 C C . SER A 1 439 ? 6.474 -16.433 -16.915 1.00 92.75 439 SER A C 1
ATOM 3495 O O . SER A 1 439 ? 5.864 -17.378 -16.420 1.00 92.75 439 SER A O 1
ATOM 3497 N N . ARG A 1 440 ? 7.726 -16.585 -17.365 1.00 92.25 440 ARG A N 1
ATOM 3498 C CA . ARG A 1 440 ? 8.574 -17.770 -17.145 1.00 92.25 440 ARG A CA 1
ATOM 3499 C C . ARG A 1 440 ? 10.001 -17.396 -16.715 1.00 92.25 440 ARG A C 1
ATOM 3501 O O . ARG A 1 440 ? 10.372 -16.216 -16.666 1.00 92.25 440 ARG A O 1
ATOM 3508 N N . GLY A 1 441 ? 10.791 -18.423 -16.400 1.00 92.69 441 GLY A N 1
ATOM 3509 C CA . GLY A 1 441 ? 12.220 -18.333 -16.098 1.00 92.69 441 GLY A CA 1
ATOM 3510 C C . GLY A 1 441 ? 12.542 -17.858 -14.681 1.00 92.69 441 GLY A C 1
ATOM 3511 O O . GLY A 1 441 ? 11.686 -17.836 -13.799 1.00 92.69 441 GLY A O 1
ATOM 3512 N N . THR A 1 442 ? 13.784 -17.418 -14.474 1.00 92.69 442 THR A N 1
ATOM 3513 C CA . THR A 1 442 ? 14.290 -16.966 -13.157 1.00 92.69 442 THR A CA 1
ATOM 3514 C C . THR A 1 442 ? 13.563 -15.747 -12.580 1.00 92.69 442 THR A C 1
ATOM 3516 O O . THR A 1 442 ? 13.756 -15.401 -11.419 1.00 92.69 442 THR A O 1
ATOM 3519 N N . ARG A 1 443 ? 12.736 -15.072 -13.387 1.00 93.50 443 ARG A N 1
ATOM 3520 C CA . ARG A 1 443 ? 11.978 -13.862 -13.031 1.00 93.50 443 ARG A CA 1
ATOM 3521 C C . ARG A 1 443 ? 10.460 -14.099 -13.030 1.00 93.50 443 ARG A C 1
ATOM 3523 O O . ARG A 1 443 ? 9.708 -13.149 -13.237 1.00 93.50 443 ARG A O 1
ATOM 3530 N N . ILE A 1 444 ? 10.026 -15.352 -12.889 1.00 94.75 444 ILE A N 1
ATOM 3531 C CA . ILE A 1 444 ? 8.610 -15.725 -12.781 1.00 94.75 444 ILE A CA 1
ATOM 3532 C C . ILE A 1 444 ? 7.963 -15.086 -11.538 1.00 94.75 444 ILE A C 1
ATOM 3534 O O . ILE A 1 444 ? 8.652 -14.789 -10.552 1.00 94.75 444 ILE A O 1
ATOM 3538 N N . CYS A 1 445 ? 6.646 -14.859 -11.588 1.00 96.00 445 CYS A N 1
ATOM 3539 C CA . CYS A 1 445 ? 5.868 -14.301 -10.478 1.00 96.00 445 CYS A CA 1
ATOM 3540 C C . CYS A 1 445 ? 6.226 -14.959 -9.130 1.00 96.00 445 CYS A C 1
ATOM 3542 O O . CYS A 1 445 ? 6.429 -16.172 -9.045 1.00 96.00 445 CYS A O 1
ATOM 3544 N N . LEU A 1 446 ? 6.359 -14.147 -8.077 1.00 96.62 446 LEU A N 1
ATOM 3545 C CA . LEU A 1 446 ? 6.615 -14.631 -6.716 1.00 96.62 446 LEU A CA 1
ATOM 3546 C C . LEU A 1 446 ? 5.371 -15.289 -6.120 1.00 96.62 446 LEU A C 1
ATOM 3548 O O . LEU A 1 446 ? 5.435 -16.436 -5.695 1.00 96.62 446 LEU A O 1
ATOM 3552 N N . GLY A 1 447 ? 4.238 -14.590 -6.178 1.00 96.00 447 GLY A N 1
ATOM 3553 C CA . GLY A 1 447 ? 2.970 -15.009 -5.583 1.00 96.00 447 GLY A CA 1
ATOM 3554 C C . GLY A 1 447 ? 2.122 -15.948 -6.441 1.00 96.00 447 GLY A C 1
ATOM 3555 O O . GLY A 1 447 ? 0.929 -16.052 -6.192 1.00 96.00 447 GLY A O 1
ATOM 3556 N N . MET A 1 448 ? 2.685 -16.629 -7.450 1.00 96.56 448 MET A N 1
ATOM 3557 C CA . MET A 1 448 ? 1.903 -17.460 -8.383 1.00 96.56 448 MET A CA 1
ATOM 3558 C C . MET A 1 448 ? 1.016 -18.483 -7.659 1.00 96.56 448 MET A C 1
ATOM 3560 O O . MET A 1 448 ? -0.148 -18.640 -8.008 1.00 96.56 448 MET A O 1
ATOM 3564 N N . HIS A 1 449 ? 1.554 -19.180 -6.656 1.00 97.94 449 HIS A N 1
ATOM 3565 C CA . HIS A 1 449 ? 0.796 -20.192 -5.918 1.00 97.94 449 HIS A CA 1
ATOM 3566 C C . HIS A 1 449 ? -0.306 -19.589 -5.041 1.00 97.94 449 HIS A C 1
ATOM 3568 O O . HIS A 1 449 ? -1.370 -20.191 -4.936 1.00 97.94 449 HIS A O 1
ATOM 3574 N N . LEU A 1 450 ? -0.069 -18.408 -4.460 1.00 97.75 450 LEU A N 1
ATOM 3575 C CA . LEU A 1 450 ? -1.074 -17.684 -3.680 1.00 97.75 450 LEU A CA 1
ATOM 3576 C C . LEU A 1 450 ? -2.233 -17.236 -4.582 1.00 97.75 450 LEU A C 1
ATOM 3578 O O . LEU A 1 450 ? -3.377 -17.566 -4.295 1.00 97.75 450 LEU A O 1
ATOM 3582 N N . ALA A 1 451 ? -1.923 -16.636 -5.736 1.00 97.31 451 ALA A N 1
ATOM 3583 C CA . ALA A 1 451 ? -2.929 -16.216 -6.710 1.00 97.31 451 ALA A CA 1
ATOM 3584 C C . ALA A 1 451 ? -3.792 -17.389 -7.206 1.00 97.31 451 ALA A C 1
ATOM 3586 O O . ALA A 1 451 ? -5.009 -17.267 -7.302 1.00 97.31 451 ALA A O 1
ATOM 3587 N N . TRP A 1 452 ? -3.189 -18.552 -7.490 1.00 98.00 452 TRP A N 1
ATOM 3588 C CA . TRP A 1 452 ? -3.958 -19.756 -7.827 1.00 98.00 452 TRP A CA 1
ATOM 3589 C C . TRP A 1 452 ? -4.887 -20.185 -6.688 1.00 98.00 452 TRP A C 1
ATOM 3591 O O . TRP A 1 452 ? -6.041 -20.507 -6.954 1.00 98.00 452 TRP A O 1
ATOM 3601 N N . ALA A 1 453 ? -4.410 -20.177 -5.441 1.00 97.94 453 ALA A N 1
ATOM 3602 C CA . ALA A 1 453 ? -5.224 -20.554 -4.290 1.00 97.94 453 ALA A CA 1
ATOM 3603 C C . ALA A 1 453 ? -6.435 -19.628 -4.112 1.00 97.94 453 ALA A C 1
ATOM 3605 O O . ALA A 1 453 ? -7.557 -20.115 -3.984 1.00 97.94 453 ALA A O 1
ATOM 3606 N N . GLU A 1 454 ? -6.226 -18.313 -4.191 1.00 97.69 454 GLU A N 1
ATOM 3607 C CA . GLU A 1 454 ? -7.300 -17.314 -4.177 1.00 97.69 454 GLU A CA 1
ATOM 3608 C C . GLU A 1 454 ? -8.316 -17.555 -5.303 1.00 97.69 454 GLU A C 1
ATOM 3610 O O . GLU A 1 454 ? -9.520 -17.582 -5.050 1.00 97.69 454 GLU A O 1
ATOM 3615 N N . LEU A 1 455 ? -7.841 -17.796 -6.533 1.00 98.00 455 LEU A N 1
ATOM 3616 C CA . LEU A 1 455 ? -8.695 -18.057 -7.694 1.00 98.00 455 LEU A CA 1
ATOM 3617 C C . LEU A 1 455 ? -9.565 -19.305 -7.514 1.00 98.00 455 LEU A C 1
ATOM 3619 O O . LEU A 1 455 ? -10.761 -19.251 -7.802 1.00 98.00 455 LEU A O 1
ATOM 3623 N N . TYR A 1 456 ? -8.997 -20.412 -7.030 1.00 98.06 456 TYR A N 1
ATOM 3624 C CA . TYR A 1 456 ? -9.760 -21.634 -6.762 1.00 98.06 456 TYR A CA 1
ATOM 3625 C C . TYR A 1 456 ? -10.804 -21.414 -5.668 1.00 98.06 456 TYR A C 1
ATOM 3627 O O . TYR A 1 456 ? -11.983 -21.704 -5.882 1.00 98.06 456 TYR A O 1
ATOM 3635 N N . ILE A 1 457 ? -10.373 -20.899 -4.515 1.00 96.75 457 ILE A N 1
ATOM 3636 C CA . ILE A 1 457 ? -11.199 -20.809 -3.309 1.00 96.75 457 ILE A CA 1
ATOM 3637 C C . ILE A 1 457 ? -12.333 -19.804 -3.509 1.00 96.75 457 ILE A C 1
ATOM 3639 O O . ILE A 1 457 ? -13.495 -20.163 -3.338 1.00 96.75 457 ILE A O 1
ATOM 3643 N N . ALA A 1 458 ? -12.030 -18.577 -3.938 1.00 96.69 458 ALA A N 1
ATOM 3644 C CA . ALA A 1 458 ? -13.052 -17.544 -4.093 1.00 96.69 458 ALA A CA 1
ATOM 3645 C C . ALA A 1 458 ? -14.081 -17.915 -5.173 1.00 96.69 458 ALA A C 1
ATOM 3647 O O . ALA A 1 458 ? -15.283 -17.770 -4.954 1.00 96.69 458 ALA A O 1
ATOM 3648 N N . THR A 1 459 ? -13.635 -18.462 -6.312 1.00 97.31 459 THR A N 1
ATOM 3649 C CA . THR A 1 459 ? -14.549 -18.877 -7.390 1.00 97.31 459 THR A CA 1
ATOM 3650 C C . THR A 1 459 ? -15.484 -19.990 -6.928 1.00 97.31 459 THR A C 1
ATOM 3652 O O . THR A 1 459 ? -16.695 -19.896 -7.129 1.00 97.31 459 THR A O 1
ATOM 3655 N N . ALA A 1 460 ? -14.948 -21.035 -6.288 1.00 95.50 460 ALA A N 1
ATOM 3656 C CA . ALA A 1 460 ? -15.755 -22.151 -5.806 1.00 95.50 460 ALA A CA 1
ATOM 3657 C C . ALA A 1 460 ? -16.763 -21.706 -4.735 1.00 95.50 460 ALA A C 1
ATOM 3659 O O . ALA A 1 460 ? -17.938 -22.073 -4.822 1.00 95.50 460 ALA A O 1
ATOM 3660 N N . SER A 1 461 ? -16.334 -20.882 -3.772 1.00 93.94 461 SER A N 1
ATOM 3661 C CA . SER A 1 461 ? -17.196 -20.360 -2.705 1.00 93.94 461 SER A CA 1
ATOM 3662 C C . SER A 1 461 ? -18.357 -19.529 -3.252 1.00 93.94 461 SER A C 1
ATOM 3664 O O . SER A 1 461 ? -19.505 -19.752 -2.869 1.00 93.94 461 SER A O 1
ATOM 3666 N N . LEU A 1 462 ? -18.088 -18.618 -4.192 1.00 94.50 462 LEU A N 1
ATOM 3667 C CA . LEU A 1 462 ? -19.110 -17.733 -4.753 1.00 94.50 462 LEU A CA 1
ATOM 3668 C C . LEU A 1 462 ? -20.121 -18.490 -5.624 1.00 94.50 462 LEU A C 1
ATOM 3670 O O . LEU A 1 462 ? -21.326 -18.341 -5.440 1.00 94.50 462 LEU A O 1
ATOM 3674 N N . VAL A 1 463 ? -19.645 -19.333 -6.546 1.00 95.31 463 VAL A N 1
ATOM 3675 C CA . VAL A 1 463 ? -20.499 -20.038 -7.527 1.00 95.31 463 VAL A CA 1
ATOM 3676 C C . VAL A 1 463 ? -21.449 -21.043 -6.875 1.00 95.31 463 VAL A C 1
ATOM 3678 O O . VAL A 1 463 ? -22.543 -21.297 -7.391 1.00 95.31 463 VAL A O 1
ATOM 3681 N N . ARG A 1 464 ? -21.039 -21.628 -5.746 1.00 90.81 464 ARG A N 1
ATOM 3682 C CA . ARG A 1 464 ? -21.866 -22.563 -4.975 1.00 90.81 464 ARG A CA 1
ATOM 3683 C C . ARG A 1 464 ? -22.982 -21.876 -4.199 1.00 90.81 464 ARG A C 1
ATOM 3685 O O . ARG A 1 464 ? -24.042 -22.473 -4.044 1.00 90.81 464 ARG A O 1
ATOM 3692 N N . ARG A 1 465 ? -22.732 -20.671 -3.683 1.00 91.56 465 ARG A N 1
ATOM 3693 C CA . ARG A 1 465 ? -23.624 -20.001 -2.726 1.00 91.56 465 ARG A CA 1
ATOM 3694 C C . ARG A 1 465 ? -24.594 -19.025 -3.379 1.00 91.56 465 ARG A C 1
ATOM 3696 O O . ARG A 1 465 ? -25.680 -18.832 -2.846 1.00 91.56 465 ARG A O 1
ATOM 3703 N N . PHE A 1 466 ? -24.230 -18.437 -4.517 1.00 92.62 466 PHE A N 1
ATOM 3704 C CA . PHE A 1 466 ? -24.982 -17.319 -5.083 1.00 92.62 466 PHE A CA 1
ATOM 3705 C C . PHE A 1 466 ? -25.356 -17.532 -6.542 1.00 92.62 466 PHE A C 1
ATOM 3707 O O . PHE A 1 466 ? -24.606 -18.129 -7.315 1.00 92.62 466 PHE A O 1
ATOM 3714 N N . ASP A 1 467 ? -26.517 -16.992 -6.914 1.00 90.50 467 ASP A N 1
ATOM 3715 C CA . ASP A 1 467 ? -26.919 -16.748 -8.295 1.00 90.50 467 ASP A CA 1
ATOM 3716 C C . ASP A 1 467 ? -26.913 -15.236 -8.516 1.00 90.50 467 ASP A C 1
ATOM 3718 O O . ASP A 1 467 ? -27.798 -14.527 -8.045 1.00 90.50 467 ASP A O 1
ATOM 3722 N N . LEU A 1 468 ? -25.841 -14.736 -9.130 1.00 89.56 468 LEU A N 1
ATOM 3723 C CA . LEU A 1 468 ? -25.640 -13.307 -9.333 1.00 89.56 468 LEU A CA 1
ATOM 3724 C C . LEU A 1 468 ? -26.142 -12.909 -10.719 1.00 89.56 468 LEU A C 1
ATOM 3726 O O . LEU A 1 468 ? -25.765 -13.518 -11.722 1.00 89.56 468 LEU A O 1
ATOM 3730 N N . GLU A 1 469 ? -26.938 -11.847 -10.772 1.00 88.81 469 GLU A N 1
ATOM 3731 C CA . GLU A 1 469 ? -27.272 -11.155 -12.014 1.00 88.81 469 GLU A CA 1
ATOM 3732 C C . GLU A 1 469 ? -26.409 -9.898 -12.124 1.00 88.81 469 GLU A C 1
ATOM 3734 O O . GLU A 1 469 ? -26.341 -9.085 -11.202 1.00 88.81 469 GLU A O 1
ATOM 3739 N N . LEU A 1 470 ? -25.699 -9.760 -13.244 1.00 88.25 470 LEU A N 1
ATOM 3740 C CA . LEU A 1 470 ? -24.841 -8.607 -13.485 1.00 88.25 470 LEU A CA 1
ATOM 3741 C C . LEU A 1 470 ? -25.689 -7.447 -14.009 1.00 88.25 470 LEU A C 1
ATOM 3743 O O . LEU A 1 470 ? -26.179 -7.500 -15.136 1.00 88.25 470 LEU A O 1
ATOM 3747 N N . ASP A 1 471 ? -25.826 -6.396 -13.206 1.00 82.00 471 ASP A N 1
ATOM 3748 C CA . ASP A 1 471 ? -26.438 -5.142 -13.639 1.00 82.00 471 ASP A CA 1
ATOM 3749 C C . ASP A 1 471 ? -25.377 -4.213 -14.245 1.00 82.00 471 ASP A C 1
ATOM 3751 O O . ASP A 1 471 ? -24.307 -4.014 -13.669 1.00 82.00 471 ASP A O 1
ATOM 3755 N N . ASN A 1 472 ? -25.661 -3.655 -15.423 1.00 73.31 472 ASN A N 1
ATOM 3756 C CA . ASN A 1 472 ? -24.807 -2.692 -16.133 1.00 73.31 472 ASN A CA 1
ATOM 3757 C C . ASN A 1 472 ? -23.338 -3.111 -16.400 1.00 73.31 472 ASN A C 1
ATOM 3759 O O . ASN A 1 472 ? -22.524 -2.252 -16.741 1.00 73.31 472 ASN A O 1
ATOM 3763 N N . ALA A 1 473 ? -22.989 -4.400 -16.313 1.00 76.38 473 ALA A N 1
ATOM 3764 C CA . ALA A 1 473 ? -21.650 -4.900 -16.641 1.00 76.38 473 ALA A CA 1
ATOM 3765 C C . ALA A 1 473 ? -21.533 -5.310 -18.118 1.00 76.38 473 ALA A C 1
ATOM 3767 O O . ALA A 1 473 ? -22.423 -5.953 -18.678 1.00 76.38 473 ALA A O 1
ATOM 3768 N N . GLY A 1 474 ? -20.404 -4.995 -18.750 1.00 77.69 474 GLY A N 1
ATOM 3769 C CA . GLY A 1 474 ? -20.093 -5.394 -20.119 1.00 77.69 474 GLY A CA 1
ATOM 3770 C C . GLY A 1 474 ? -18.630 -5.796 -20.318 1.00 77.69 474 GLY A C 1
ATOM 3771 O O . GLY A 1 474 ? -17.820 -5.731 -19.395 1.00 77.69 474 GLY A O 1
ATOM 3772 N N . PRO A 1 475 ? -18.242 -6.180 -21.550 1.00 73.44 475 PRO A N 1
ATOM 3773 C CA . PRO A 1 475 ? -16.879 -6.626 -21.836 1.00 73.44 475 PRO A CA 1
ATOM 3774 C C . PRO A 1 475 ? -15.808 -5.596 -21.455 1.00 73.44 475 PRO A C 1
ATOM 3776 O O . PRO A 1 475 ? -14.735 -5.976 -21.000 1.00 73.44 475 PRO A O 1
ATOM 3779 N N . LYS A 1 476 ? -16.112 -4.299 -21.580 1.00 71.88 476 LYS A N 1
ATOM 3780 C CA . LYS A 1 476 ? -15.221 -3.186 -21.206 1.00 71.88 476 LYS A CA 1
ATOM 3781 C C . LYS A 1 476 ? -14.771 -3.206 -19.737 1.00 71.88 476 LYS A C 1
ATOM 3783 O O . LYS A 1 476 ? -13.709 -2.683 -19.432 1.00 71.88 476 LYS A O 1
ATOM 3788 N N . ASP A 1 477 ? -15.546 -3.827 -18.845 1.00 70.31 477 ASP A N 1
ATOM 3789 C CA . ASP A 1 477 ? -15.281 -3.829 -17.399 1.00 70.31 477 ASP A CA 1
ATOM 3790 C C . ASP A 1 477 ? -14.298 -4.939 -16.982 1.00 70.31 477 ASP A C 1
ATOM 3792 O O . ASP A 1 477 ? -13.835 -4.983 -15.842 1.00 70.31 477 ASP A O 1
ATOM 3796 N N . VAL A 1 478 ? -13.966 -5.851 -17.905 1.00 74.44 478 VAL A N 1
ATOM 3797 C CA . VAL A 1 478 ? -13.069 -6.993 -17.651 1.00 74.44 478 VAL A CA 1
ATOM 3798 C C . VAL A 1 478 ? -11.988 -7.186 -18.715 1.00 74.44 478 VAL A C 1
ATOM 3800 O O . VAL A 1 478 ? -10.933 -7.760 -18.437 1.00 74.44 478 VAL A O 1
ATOM 3803 N N . VAL A 1 479 ? -12.204 -6.665 -19.925 1.00 65.62 479 VAL A N 1
ATOM 3804 C CA . VAL A 1 479 ? -11.163 -6.555 -20.945 1.00 65.62 479 VAL A CA 1
ATOM 3805 C C . VAL A 1 479 ? -10.116 -5.549 -20.454 1.00 65.62 479 VAL A C 1
ATOM 3807 O O . VAL A 1 479 ? -10.480 -4.546 -19.846 1.00 65.62 479 VAL A O 1
ATOM 3810 N N . PRO A 1 480 ? -8.817 -5.773 -20.724 1.00 55.25 480 PRO A N 1
ATOM 3811 C CA . PRO A 1 480 ? -7.774 -4.784 -20.470 1.00 55.25 480 PRO A CA 1
ATOM 3812 C C . PRO A 1 480 ? -7.955 -3.519 -21.339 1.00 55.25 480 PRO A C 1
ATOM 3814 O O . PRO A 1 480 ? -7.225 -3.310 -22.308 1.00 55.25 480 PRO A O 1
ATOM 3817 N N . GLU A 1 481 ? -8.934 -2.677 -21.019 1.00 46.12 481 GLU A N 1
ATOM 3818 C CA . GLU A 1 481 ? -9.039 -1.297 -21.483 1.00 46.12 481 GLU A CA 1
ATOM 3819 C C . GLU A 1 481 ? -8.495 -0.351 -20.407 1.00 46.12 481 GLU A C 1
ATOM 3821 O O . GLU A 1 481 ? -8.453 -0.653 -19.214 1.00 46.12 481 GLU A O 1
ATOM 3826 N N . LEU A 1 482 ? -7.931 0.765 -20.855 1.00 45.34 482 LEU A N 1
ATOM 3827 C CA . LEU A 1 482 ? -7.088 1.617 -20.025 1.00 45.34 482 LEU A CA 1
ATOM 3828 C C . LEU A 1 482 ? -7.972 2.544 -19.193 1.00 45.34 482 LEU A C 1
ATOM 3830 O O . LEU A 1 482 ? -8.687 3.363 -19.763 1.00 45.34 482 LEU A O 1
ATOM 3834 N N . ALA A 1 483 ? -7.880 2.436 -17.864 1.00 40.22 483 ALA A N 1
ATOM 3835 C CA . ALA A 1 483 ? -8.528 3.355 -16.931 1.00 40.22 483 ALA A CA 1
ATOM 3836 C C . ALA A 1 483 ? -8.250 4.822 -17.317 1.00 40.22 483 ALA A C 1
ATOM 3838 O O . ALA A 1 483 ? -7.123 5.178 -17.696 1.00 40.22 483 ALA A O 1
ATOM 3839 N N . GLU A 1 484 ? -9.280 5.666 -17.253 1.00 31.27 484 GLU A N 1
ATOM 3840 C CA . GLU A 1 484 ? -9.138 7.107 -17.451 1.00 31.27 484 GLU A CA 1
ATOM 3841 C C . GLU A 1 484 ? -8.308 7.717 -16.312 1.00 31.27 484 GLU A C 1
ATOM 3843 O O . GLU A 1 484 ? -8.478 7.389 -15.140 1.00 31.27 484 GLU A O 1
ATOM 3848 N N . LEU A 1 485 ? -7.379 8.608 -16.666 1.00 33.25 485 LEU A N 1
ATOM 3849 C CA . LEU A 1 485 ? -6.604 9.389 -15.704 1.00 33.25 485 LEU A CA 1
ATOM 3850 C C . LEU A 1 485 ? -7.505 10.459 -15.078 1.00 33.25 485 LEU A C 1
ATOM 3852 O O . LEU A 1 485 ? -7.780 11.477 -15.715 1.00 33.25 485 LEU A O 1
ATOM 3856 N N . SER A 1 486 ? -7.875 10.303 -13.807 1.00 29.80 486 SER A N 1
ATOM 3857 C CA . SER A 1 486 ? -8.150 11.479 -12.984 1.00 29.80 486 SER A CA 1
ATOM 3858 C C . SER A 1 486 ? -6.796 12.096 -12.592 1.00 29.80 486 SER A C 1
ATOM 3860 O O . SER A 1 486 ? -5.896 11.427 -12.083 1.00 29.80 486 SER A O 1
ATOM 3862 N N . PHE A 1 487 ? -6.603 13.385 -12.883 1.00 28.84 487 PHE A N 1
ATOM 3863 C CA . PHE A 1 487 ? -5.338 14.100 -12.641 1.00 28.84 487 PHE A CA 1
ATOM 3864 C C . PHE A 1 487 ? -4.918 14.141 -11.151 1.00 28.84 487 PHE A C 1
ATOM 3866 O O . PHE A 1 487 ? -3.766 14.453 -10.860 1.00 28.84 487 PHE A O 1
ATOM 3873 N N . LEU A 1 488 ? -5.826 13.816 -10.222 1.00 29.48 488 LEU A N 1
ATOM 3874 C CA . LEU A 1 488 ? -5.611 13.839 -8.769 1.00 29.48 488 LEU A CA 1
ATOM 3875 C C . LEU A 1 488 ? -5.023 12.522 -8.221 1.00 29.48 488 LEU A C 1
ATOM 3877 O O . LEU A 1 488 ? -4.099 12.570 -7.412 1.00 29.48 488 LEU A O 1
ATOM 3881 N N . CYS A 1 489 ? -5.423 11.353 -8.742 1.00 31.47 489 CYS A N 1
ATOM 3882 C CA . CYS A 1 489 ? -4.897 10.055 -8.284 1.00 31.47 489 CYS A CA 1
ATOM 3883 C C . CYS A 1 489 ? -3.416 9.821 -8.654 1.00 31.47 489 CYS A C 1
ATOM 3885 O O . CYS A 1 489 ? -2.753 8.952 -8.084 1.00 31.47 489 CYS A O 1
ATOM 3887 N N . ALA A 1 490 ? -2.864 10.613 -9.584 1.00 33.00 490 ALA A N 1
ATOM 3888 C CA . ALA A 1 490 ? -1.465 10.538 -10.008 1.00 33.00 490 ALA A CA 1
ATOM 3889 C C . ALA A 1 490 ? -0.454 10.878 -8.893 1.00 33.00 490 ALA A C 1
ATOM 3891 O O . ALA A 1 490 ? 0.712 10.483 -8.977 1.00 33.00 490 ALA A O 1
ATOM 3892 N N . PHE A 1 491 ? -0.892 11.585 -7.845 1.00 38.44 491 PHE A N 1
ATOM 3893 C CA . PHE A 1 491 ? -0.016 12.081 -6.786 1.00 38.44 491 PHE A CA 1
ATOM 3894 C C . PHE A 1 491 ? 0.319 11.029 -5.702 1.00 38.44 491 PHE A C 1
ATOM 3896 O O . PHE A 1 491 ? 1.324 11.162 -5.012 1.00 38.44 491 PHE A O 1
ATOM 3903 N N . ALA A 1 492 ? -0.447 9.941 -5.582 1.00 39.34 492 ALA A N 1
ATOM 3904 C CA . ALA A 1 492 ? -0.350 8.977 -4.474 1.00 39.34 492 ALA A CA 1
ATOM 3905 C C . ALA A 1 492 ? 0.797 7.957 -4.577 1.00 39.34 492 ALA A C 1
ATOM 3907 O O . ALA A 1 492 ? 1.492 7.651 -3.610 1.00 39.34 492 ALA A O 1
ATOM 3908 N N . LEU A 1 493 ? 0.972 7.376 -5.766 1.00 39.06 493 LEU A N 1
ATOM 3909 C CA . LEU A 1 493 ? 1.698 6.108 -5.944 1.00 39.06 493 LEU A CA 1
ATOM 3910 C C . LEU A 1 493 ? 3.217 6.251 -6.057 1.00 39.06 493 LEU A C 1
ATOM 3912 O O . LEU A 1 493 ? 3.921 5.270 -6.289 1.00 39.06 493 LEU A O 1
ATOM 3916 N N . LEU A 1 494 ? 3.733 7.469 -5.892 1.00 42.78 494 LEU A N 1
ATOM 3917 C CA . LEU A 1 494 ? 5.155 7.780 -6.040 1.00 42.78 494 LEU A CA 1
ATOM 3918 C C . LEU A 1 494 ? 5.872 8.027 -4.713 1.00 42.78 494 LEU A C 1
ATOM 3920 O O . LEU A 1 494 ? 7.061 8.342 -4.729 1.00 42.78 494 LEU A O 1
ATOM 3924 N N . ALA A 1 495 ? 5.199 7.808 -3.582 1.00 37.81 495 ALA A N 1
ATOM 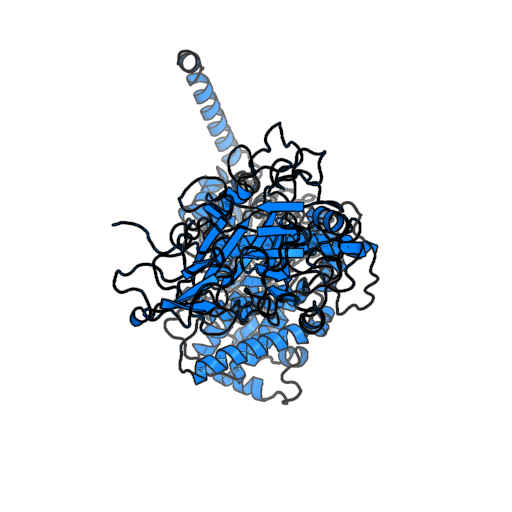3925 C CA . ALA A 1 495 ? 5.767 7.982 -2.250 1.00 37.81 495 ALA A CA 1
ATOM 3926 C C . ALA A 1 495 ? 6.151 6.655 -1.560 1.00 37.81 495 ALA A C 1
ATOM 3928 O O . ALA A 1 495 ? 5.489 6.240 -0.615 1.00 37.81 495 ALA A O 1
ATOM 3929 N N . PRO A 1 496 ? 7.246 5.977 -1.953 1.00 35.81 496 PRO A N 1
ATOM 3930 C CA . PRO A 1 496 ? 7.939 5.137 -0.980 1.00 35.81 496 PRO A CA 1
ATOM 3931 C C . PRO A 1 496 ? 8.717 6.014 0.004 1.00 35.81 496 PRO A C 1
ATOM 3933 O O . PRO A 1 496 ? 9.699 6.650 -0.394 1.00 35.81 496 PRO A O 1
ATOM 3936 N N . GLY A 1 497 ? 8.261 6.010 1.258 1.00 40.97 497 GLY A N 1
ATOM 3937 C CA . GLY A 1 497 ? 8.891 6.653 2.413 1.00 40.97 497 GLY A CA 1
ATOM 3938 C C . GLY A 1 497 ? 8.125 7.882 2.894 1.00 40.97 497 GLY A C 1
ATOM 3939 O O . GLY A 1 497 ? 8.479 9.001 2.538 1.00 40.97 497 GLY A O 1
ATOM 3940 N N . ILE A 1 498 ? 7.092 7.676 3.716 1.00 38.44 498 ILE A N 1
ATOM 3941 C CA . ILE A 1 498 ? 6.624 8.722 4.630 1.00 38.44 498 ILE A CA 1
ATOM 3942 C C . ILE A 1 498 ? 7.249 8.378 5.971 1.00 38.44 498 ILE A C 1
ATOM 3944 O O . ILE A 1 498 ? 6.799 7.448 6.637 1.00 38.44 498 ILE A O 1
ATOM 3948 N N . TYR A 1 499 ? 8.283 9.133 6.338 1.00 39.00 499 TYR A N 1
ATOM 3949 C CA . TYR A 1 499 ? 8.922 9.042 7.643 1.00 39.00 499 TYR A CA 1
ATOM 3950 C C . TYR A 1 499 ? 7.841 9.072 8.731 1.00 39.00 499 TYR A C 1
ATOM 3952 O O . TYR A 1 499 ? 7.048 10.013 8.833 1.00 39.00 499 TYR A O 1
ATOM 3960 N N . ALA A 1 500 ? 7.730 7.974 9.475 1.00 42.09 500 ALA A N 1
ATOM 3961 C CA . ALA A 1 500 ? 6.782 7.865 10.563 1.00 42.09 500 ALA A CA 1
ATOM 3962 C C . ALA A 1 500 ? 7.375 8.477 11.830 1.00 42.09 500 ALA A C 1
ATOM 3964 O O . ALA A 1 500 ? 8.374 7.981 12.345 1.00 42.09 500 ALA A O 1
ATOM 3965 N N . ASN A 1 501 ? 6.720 9.526 12.321 1.00 59.84 501 ASN A N 1
ATOM 3966 C CA . ASN A 1 501 ? 6.947 10.077 13.652 1.00 59.84 501 ASN A CA 1
ATOM 3967 C C . ASN A 1 501 ? 6.030 9.372 14.659 1.00 59.84 501 ASN A C 1
ATOM 3969 O O . ASN A 1 501 ? 4.941 8.921 14.283 1.00 59.84 501 ASN A O 1
ATOM 3973 N N . ALA A 1 502 ? 6.469 9.269 15.915 1.00 58.91 502 ALA A N 1
ATOM 3974 C CA . ALA A 1 502 ? 5.685 8.692 17.006 1.00 58.91 502 ALA A CA 1
ATOM 3975 C C . ALA A 1 502 ? 4.303 9.365 17.125 1.00 58.91 502 ALA A C 1
ATOM 3977 O O . ALA A 1 502 ? 4.222 10.589 17.151 1.00 58.91 502 ALA A O 1
ATOM 3978 N N . VAL A 1 503 ? 3.223 8.594 17.244 1.00 79.50 503 VAL A N 1
ATOM 3979 C CA . VAL A 1 503 ? 1.884 9.101 17.596 1.00 79.50 503 VAL A CA 1
ATOM 3980 C C . VAL A 1 503 ? 1.252 8.107 18.555 1.00 79.50 503 VAL A C 1
ATOM 3982 O O . VAL A 1 503 ? 0.590 7.169 18.122 1.00 79.50 503 VAL A O 1
ATOM 3985 N N . LEU A 1 504 ? 1.437 8.276 19.858 1.00 86.69 504 LEU A N 1
ATOM 3986 C CA . LEU A 1 504 ? 0.663 7.506 20.827 1.00 86.69 504 LEU A CA 1
ATOM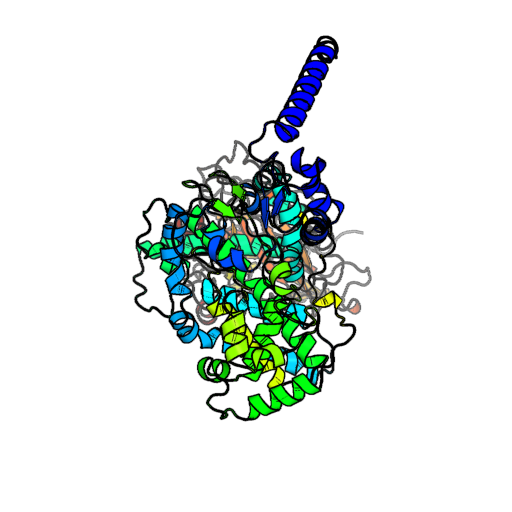 3987 C C . LEU A 1 504 ? -0.764 8.046 20.823 1.00 86.69 504 LEU A C 1
ATOM 3989 O O . LEU A 1 504 ? -0.955 9.248 20.979 1.00 86.69 504 LEU A O 1
ATOM 3993 N N . ARG A 1 505 ? -1.746 7.165 20.627 1.00 87.88 505 ARG A N 1
ATOM 3994 C CA . ARG A 1 505 ? -3.182 7.465 20.731 1.00 87.88 505 ARG A CA 1
ATOM 3995 C C . ARG A 1 505 ? -3.834 6.359 21.540 1.00 87.88 505 ARG A C 1
ATOM 3997 O O . ARG A 1 505 ? -3.843 5.213 21.086 1.00 87.88 505 ARG A O 1
ATOM 4004 N N . PHE A 1 506 ? -4.403 6.702 22.685 1.00 90.56 506 PHE A N 1
ATOM 4005 C CA . PHE A 1 506 ? -5.023 5.741 23.594 1.00 90.56 506 PHE A CA 1
ATOM 4006 C C . PHE A 1 506 ? -6.159 6.386 24.395 1.00 90.56 506 PHE A C 1
ATOM 4008 O O . PHE A 1 506 ? -6.225 7.609 24.514 1.00 90.56 506 PHE A O 1
ATOM 4015 N N . GLY A 1 507 ? -7.078 5.556 24.889 1.00 92.25 507 GLY A N 1
ATOM 4016 C CA . GLY A 1 507 ? -8.206 5.995 25.712 1.00 92.25 507 GLY A CA 1
ATOM 4017 C C . GLY A 1 507 ? -7.889 5.915 27.196 1.00 92.25 507 GLY A C 1
ATOM 4018 O O . GLY A 1 507 ? -7.097 5.063 27.617 1.00 92.25 507 GLY A O 1
ATOM 4019 N N . CYS A 1 508 ? -8.531 6.779 27.974 1.00 96.50 508 CYS A N 1
ATOM 4020 C CA . CYS A 1 508 ? -8.465 6.785 29.425 1.00 96.50 508 CYS A CA 1
ATOM 4021 C C . CYS A 1 508 ? -9.868 7.002 29.988 1.00 96.50 508 CYS A C 1
ATOM 4023 O O . CYS A 1 508 ? -10.418 8.098 29.885 1.00 96.50 508 CYS A O 1
ATOM 4025 N N . SER A 1 509 ? -10.426 5.979 30.636 1.00 96.69 509 SER A N 1
ATOM 4026 C CA . SER A 1 509 ? -11.765 6.072 31.222 1.00 96.69 509 SER A CA 1
ATOM 4027 C C . SER A 1 509 ? -11.836 7.111 32.340 1.00 96.69 509 SER A C 1
ATOM 4029 O O . SER A 1 509 ? -10.834 7.466 32.968 1.00 96.69 509 SER A O 1
ATOM 4031 N N . THR A 1 510 ? -13.048 7.574 32.632 1.00 95.81 510 THR A N 1
ATOM 4032 C CA . THR A 1 510 ? -13.331 8.453 33.776 1.00 95.81 510 THR A CA 1
ATOM 4033 C C . THR A 1 510 ? -12.847 7.825 35.078 1.00 95.81 510 THR A C 1
ATOM 4035 O O . THR A 1 510 ? -13.297 6.733 35.415 1.00 95.81 510 THR A O 1
ATOM 4038 N N . ILE A 1 511 ? -11.992 8.518 35.838 1.00 96.00 511 ILE A N 1
ATOM 4039 C CA . ILE A 1 511 ? -11.644 8.080 37.199 1.00 96.00 511 ILE A CA 1
ATOM 4040 C C . ILE A 1 511 ? -12.562 8.714 38.246 1.00 96.00 511 ILE A C 1
ATOM 4042 O O . ILE A 1 511 ? -12.999 8.031 39.170 1.00 96.00 511 ILE A O 1
ATOM 4046 N N . VAL A 1 512 ? -12.883 10.004 38.088 1.00 95.31 512 VAL A N 1
ATOM 4047 C CA . VAL A 1 512 ? -13.848 10.735 38.919 1.00 95.31 512 VAL A CA 1
ATOM 4048 C C . VAL A 1 512 ? -14.306 12.020 38.215 1.00 95.31 512 VAL A C 1
ATOM 4050 O O . VAL A 1 512 ? -13.587 12.588 37.391 1.00 95.31 512 VAL A O 1
ATOM 4053 N N . VAL A 1 513 ? -15.520 12.473 38.540 1.00 95.25 513 VAL A N 1
ATOM 4054 C CA . VAL A 1 513 ? -16.070 13.780 38.152 1.00 95.25 513 VAL A CA 1
ATOM 4055 C C . VAL A 1 513 ? -16.401 14.546 39.423 1.00 95.25 513 VAL A C 1
ATOM 4057 O O . VAL A 1 513 ? -17.333 14.187 40.147 1.00 95.25 513 VAL A O 1
ATOM 4060 N N . GLU A 1 514 ? -15.626 15.582 39.725 1.00 95.31 514 GLU A N 1
ATOM 4061 C CA . GLU A 1 514 ? -15.824 16.400 40.920 1.00 95.31 514 GLU A CA 1
ATOM 4062 C C . GLU A 1 514 ? -15.151 17.772 40.807 1.00 95.31 514 GLU A C 1
ATOM 4064 O O . GLU A 1 514 ? -14.477 18.088 39.826 1.00 95.31 514 GLU A O 1
ATOM 4069 N N . ARG A 1 515 ? -15.362 18.612 41.820 1.00 95.00 515 ARG A N 1
ATOM 4070 C CA . ARG A 1 515 ? -14.735 19.931 41.941 1.00 95.00 515 ARG A CA 1
ATOM 4071 C C . ARG A 1 515 ? -13.465 19.837 42.765 1.00 95.00 515 ARG A C 1
ATOM 4073 O O . ARG A 1 515 ? -13.430 20.265 43.917 1.00 95.00 515 ARG A O 1
ATOM 4080 N N . LEU A 1 516 ? -12.442 19.247 42.170 1.00 95.06 516 LEU A N 1
ATOM 4081 C CA . LEU A 1 516 ? -11.080 19.292 42.678 1.00 95.06 516 LEU A CA 1
ATOM 4082 C C . LEU A 1 516 ? -10.150 19.760 41.569 1.00 95.06 516 LEU A C 1
ATOM 4084 O O . LEU A 1 516 ? -10.385 19.489 40.393 1.00 95.06 516 LEU A O 1
ATOM 4088 N N . ASP A 1 517 ? -9.113 20.480 41.969 1.00 94.50 517 ASP A N 1
ATOM 4089 C CA . ASP A 1 517 ? -8.064 20.960 41.081 1.00 94.50 517 ASP A CA 1
ATOM 4090 C C . ASP A 1 517 ? -6.774 21.135 41.893 1.00 94.50 517 ASP A C 1
ATOM 4092 O O . ASP A 1 517 ? -6.533 22.201 42.473 1.00 94.50 517 ASP A O 1
ATOM 4096 N N . PRO A 1 518 ? -5.968 20.069 42.022 1.00 93.50 518 PRO A N 1
ATOM 4097 C CA . PRO A 1 518 ? -4.726 20.122 42.780 1.00 93.50 518 PRO A CA 1
ATOM 4098 C C . PRO A 1 518 ? -3.630 20.946 42.104 1.00 93.50 518 PRO A C 1
ATOM 4100 O O . PRO A 1 518 ? -2.596 21.168 42.738 1.00 93.50 518 PRO A O 1
ATOM 4103 N N . LEU A 1 519 ? -3.808 21.352 40.842 1.00 91.50 519 LEU A N 1
ATOM 4104 C CA . LEU A 1 519 ? -2.840 22.176 40.128 1.00 91.50 519 LEU A CA 1
ATOM 4105 C C . LEU A 1 519 ? -3.105 23.652 40.426 1.00 91.50 519 LEU A C 1
ATOM 4107 O O . LEU A 1 519 ? -2.240 24.317 40.986 1.00 91.50 519 LEU A O 1
ATOM 4111 N N . VAL A 1 520 ? -4.318 24.139 40.156 1.00 92.31 520 VAL A N 1
ATOM 4112 C CA . VAL A 1 520 ? -4.664 25.565 40.281 1.00 92.31 520 VAL A CA 1
ATOM 4113 C C . VAL A 1 520 ? -5.059 25.954 41.707 1.00 92.31 520 VAL A C 1
ATOM 4115 O O . VAL A 1 520 ? -4.684 27.026 42.185 1.00 92.31 520 VAL A O 1
ATOM 4118 N N . THR A 1 521 ? -5.794 25.095 42.419 1.00 92.62 521 THR A N 1
ATOM 4119 C CA . THR A 1 521 ? -6.300 25.368 43.779 1.00 92.62 521 THR A CA 1
ATOM 4120 C C . THR A 1 521 ? -5.911 24.259 44.766 1.00 92.62 521 THR A C 1
ATOM 4122 O O . THR A 1 521 ? -6.774 23.584 45.336 1.00 92.62 521 THR A O 1
ATOM 4125 N N . PRO A 1 522 ? -4.603 24.032 45.002 1.00 92.69 522 PRO A N 1
ATOM 4126 C CA . PRO A 1 522 ? -4.127 22.910 45.804 1.00 92.69 522 PRO A CA 1
ATOM 4127 C C . PRO A 1 522 ? -4.639 22.967 47.250 1.00 92.69 522 PRO A C 1
ATOM 4129 O O . PRO A 1 522 ? -4.265 23.845 48.036 1.00 92.69 522 PRO A O 1
ATOM 4132 N N . GLY A 1 523 ? -5.411 21.953 47.637 1.00 92.62 523 GLY A N 1
ATOM 4133 C CA . GLY A 1 523 ? -6.026 21.775 48.953 1.00 92.62 523 GLY A CA 1
ATOM 4134 C C . GLY A 1 523 ? -7.401 22.427 49.115 1.00 92.62 523 GLY A C 1
ATOM 4135 O O . GLY A 1 523 ? -7.954 22.363 50.212 1.00 92.62 523 GLY A O 1
ATOM 4136 N N . GLU A 1 524 ? -7.948 23.054 48.073 1.00 93.69 524 GLU A N 1
ATOM 4137 C CA . GLU A 1 524 ? -9.296 23.620 48.095 1.00 93.69 524 GLU A CA 1
ATOM 4138 C C . GLU A 1 524 ? -10.341 22.531 47.813 1.00 93.69 524 GLU A C 1
ATOM 4140 O O . GLU A 1 524 ? -10.286 21.843 46.794 1.00 93.69 524 GLU A O 1
ATOM 4145 N N . ILE A 1 525 ? -11.298 22.368 48.730 1.00 92.69 525 ILE A N 1
ATOM 4146 C CA . ILE A 1 525 ? -12.410 21.422 48.597 1.00 92.69 525 ILE A CA 1
ATOM 4147 C C . ILE A 1 525 ? -13.711 22.177 48.906 1.00 92.69 525 ILE A C 1
ATOM 4149 O O . ILE A 1 525 ? -13.947 22.495 50.077 1.00 92.69 525 ILE A O 1
ATOM 4153 N N . PRO A 1 526 ? -14.586 22.445 47.921 1.00 93.56 526 PRO A N 1
ATOM 4154 C CA . PRO A 1 526 ? -14.452 22.184 46.480 1.00 93.56 526 PRO A CA 1
ATOM 4155 C C . PRO A 1 526 ? -13.701 23.294 45.715 1.00 93.56 526 PRO A C 1
ATOM 4157 O O . PRO A 1 526 ? -13.815 24.461 46.076 1.00 93.56 526 PRO A O 1
ATOM 4160 N N . SER A 1 527 ? -13.042 22.951 44.604 1.00 93.69 527 SER A N 1
ATOM 4161 C CA . SER A 1 527 ? -12.467 23.905 43.636 1.00 93.69 527 SER A CA 1
ATOM 4162 C C . SER A 1 527 ? -13.554 24.724 42.906 1.00 93.69 527 SER A C 1
ATOM 4164 O O . SER A 1 527 ? -14.741 24.396 42.998 1.00 93.69 527 SER A O 1
ATOM 4166 N N . PRO A 1 528 ? -13.228 25.794 42.155 1.00 93.44 528 PRO A N 1
ATOM 4167 C CA . PRO A 1 528 ? -14.238 26.699 41.589 1.00 93.44 528 PRO A CA 1
ATOM 4168 C C . PRO A 1 528 ? -15.260 26.071 40.626 1.00 93.44 528 PRO A C 1
ATOM 4170 O O . PRO A 1 528 ? -16.385 26.560 40.552 1.00 93.44 528 PRO A O 1
ATOM 4173 N N . HIS A 1 529 ? -14.907 25.005 39.899 1.00 95.12 529 HIS A N 1
ATOM 4174 C CA . HIS A 1 529 ? -15.780 24.381 38.899 1.00 95.12 529 HIS A CA 1
ATOM 4175 C C . HIS A 1 529 ? -15.499 22.882 38.721 1.00 95.12 529 HIS A C 1
ATOM 4177 O O . HIS A 1 529 ? -14.527 22.352 39.253 1.00 95.12 529 HIS A O 1
ATOM 4183 N N . VAL A 1 530 ? -16.417 22.179 38.045 1.00 96.38 530 VAL A N 1
ATOM 4184 C CA . VAL A 1 530 ? -16.387 20.710 37.910 1.00 96.38 530 VAL A CA 1
ATOM 4185 C C . VAL A 1 530 ? -15.422 20.289 36.815 1.00 96.38 530 VAL A C 1
ATOM 4187 O O . VAL A 1 530 ? -15.563 20.740 35.673 1.00 96.38 530 VAL A O 1
ATOM 4190 N N . HIS A 1 531 ? -14.548 19.342 37.132 1.00 96.06 531 HIS A N 1
ATOM 4191 C CA . HIS A 1 531 ? -13.655 18.710 36.174 1.00 96.06 531 HIS A CA 1
ATOM 4192 C C . HIS A 1 531 ? -14.084 17.276 35.871 1.00 96.06 531 HIS A C 1
ATOM 4194 O O . HIS A 1 531 ? -14.713 16.596 36.684 1.00 96.06 531 HIS A O 1
ATOM 4200 N N . GLN A 1 532 ? -13.737 16.829 34.671 1.00 93.88 532 GLN A N 1
ATOM 4201 C CA . GLN A 1 532 ? -13.665 15.427 34.288 1.00 93.88 532 GLN A CA 1
ATOM 4202 C C . GLN A 1 532 ? -12.207 14.990 34.433 1.00 93.88 532 GLN A C 1
ATOM 4204 O O . GLN A 1 532 ? -11.347 15.572 33.773 1.00 93.88 532 GLN A O 1
ATOM 4209 N N . ILE A 1 533 ? -11.933 13.978 35.256 1.00 96.50 533 ILE A N 1
ATOM 4210 C CA . ILE A 1 533 ? -10.572 13.520 35.546 1.00 96.50 533 ILE A CA 1
ATOM 4211 C C . ILE A 1 533 ? -10.376 12.099 35.013 1.00 96.50 533 ILE A C 1
ATOM 4213 O O . ILE A 1 533 ? -11.267 11.250 35.135 1.00 96.50 533 ILE A O 1
ATOM 4217 N N . VAL A 1 534 ? -9.199 11.826 34.448 1.00 97.69 534 VAL A N 1
ATOM 4218 C CA . VAL A 1 534 ? -8.750 10.485 34.036 1.00 97.69 534 VAL A CA 1
ATOM 4219 C C . VAL A 1 534 ? -7.282 10.248 34.428 1.00 97.69 534 VAL A C 1
ATOM 4221 O O . VAL A 1 534 ? -6.565 11.178 34.816 1.00 97.69 534 VAL A O 1
ATOM 4224 N N . GLY A 1 535 ? -6.821 9.004 34.293 1.00 97.19 535 GLY A N 1
ATOM 4225 C CA . GLY A 1 535 ? -5.425 8.615 34.482 1.00 97.19 535 GLY A CA 1
ATOM 4226 C C . GLY A 1 535 ? -5.177 7.892 35.805 1.00 97.19 535 GLY A C 1
ATOM 4227 O O . GLY A 1 535 ? -5.949 7.011 36.183 1.00 97.19 535 GLY A O 1
ATOM 4228 N N . GLY A 1 536 ? -4.078 8.219 36.486 1.00 96.88 536 GLY A N 1
ATOM 4229 C CA . GLY A 1 536 ? -3.631 7.536 37.703 1.00 96.88 536 GLY A CA 1
ATOM 4230 C C . GLY A 1 536 ? -4.497 7.804 38.942 1.00 96.88 536 GLY A C 1
ATOM 4231 O O . GLY A 1 536 ? -5.018 8.901 39.135 1.00 96.88 536 GLY A O 1
ATOM 4232 N N . ASN A 1 537 ? -4.591 6.843 39.863 1.00 96.25 537 ASN A N 1
ATOM 4233 C CA . ASN A 1 537 ? -5.341 7.019 41.121 1.00 96.25 537 ASN A CA 1
ATOM 4234 C C . ASN A 1 537 ? -4.625 7.838 42.215 1.00 96.25 537 ASN A C 1
ATOM 4236 O O . ASN A 1 537 ? -5.050 7.819 43.369 1.00 96.25 537 ASN A O 1
ATOM 4240 N N . ALA A 1 538 ? -3.559 8.562 41.867 1.00 94.25 538 ALA A N 1
ATOM 4241 C CA . ALA A 1 538 ? -2.901 9.524 42.755 1.00 94.25 538 ALA A CA 1
ATOM 4242 C C . ALA A 1 538 ? -3.652 10.861 42.866 1.00 94.25 538 ALA A C 1
ATOM 4244 O O . ALA A 1 538 ? -3.279 11.699 43.689 1.00 94.25 538 ALA A O 1
ATOM 4245 N N . PHE A 1 539 ? -4.686 11.076 42.044 1.00 94.75 539 PHE A N 1
ATOM 4246 C CA . PHE A 1 539 ? -5.456 12.312 42.051 1.00 94.75 539 PHE A CA 1
ATOM 4247 C C . PHE A 1 539 ? -6.100 12.557 43.424 1.00 94.75 539 PHE A C 1
ATOM 4249 O O . PHE A 1 539 ? -6.806 11.702 43.959 1.00 94.75 539 PHE A O 1
ATOM 4256 N N . ALA A 1 540 ? -5.846 13.731 43.996 1.00 92.94 540 ALA A N 1
ATOM 4257 C CA . ALA A 1 540 ? -6.304 14.135 45.323 1.00 92.94 540 ALA A CA 1
ATOM 4258 C C . ALA A 1 540 ? -6.410 15.664 45.396 1.00 92.94 540 ALA A C 1
ATOM 4260 O O . ALA A 1 540 ? -5.922 16.357 44.510 1.00 92.94 540 ALA A O 1
ATOM 4261 N N . GLU A 1 541 ? -6.979 16.213 46.473 1.00 92.56 541 GLU A N 1
ATOM 4262 C CA . GLU A 1 541 ? -7.080 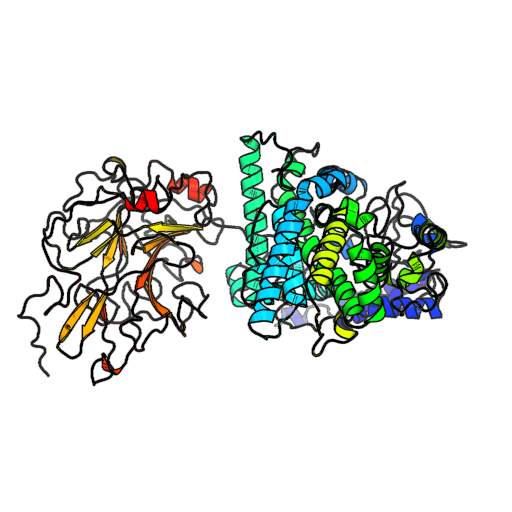17.662 46.702 1.00 92.56 541 GLU A CA 1
ATOM 4263 C C . GLU A 1 541 ? -5.717 18.369 46.715 1.00 92.56 541 GLU A C 1
ATOM 4265 O O . GLU A 1 541 ? -5.593 19.532 46.336 1.00 92.56 541 GLU A O 1
ATOM 4270 N N . ARG A 1 542 ? -4.679 17.662 47.167 1.00 91.56 542 ARG A N 1
ATOM 4271 C CA . ARG A 1 542 ? -3.291 18.108 47.202 1.00 91.56 542 ARG A CA 1
ATOM 4272 C C . ARG A 1 542 ? -2.412 16.907 46.916 1.00 91.56 542 ARG A C 1
ATOM 4274 O O . ARG A 1 542 ? -2.476 15.914 47.633 1.00 91.56 542 ARG A O 1
ATOM 4281 N N . ILE A 1 543 ? -1.538 17.042 45.928 1.00 87.75 543 ILE A N 1
ATOM 4282 C CA . ILE A 1 543 ? -0.592 15.992 45.560 1.00 87.75 543 ILE A CA 1
ATOM 4283 C C . ILE A 1 543 ? 0.776 16.345 46.172 1.00 87.75 543 ILE A C 1
ATOM 4285 O O . ILE A 1 543 ? 1.369 17.358 45.788 1.00 87.75 543 ILE A O 1
ATOM 4289 N N . PRO A 1 544 ? 1.241 15.588 47.188 1.00 75.62 544 PRO A N 1
ATOM 4290 C CA . PRO A 1 544 ? 2.396 15.961 48.006 1.00 75.62 544 PRO A CA 1
ATOM 4291 C C . PRO A 1 544 ? 3.746 15.649 47.351 1.00 75.62 544 PRO A C 1
ATOM 4293 O O . PRO A 1 544 ? 4.750 16.226 47.759 1.00 75.62 544 PRO A O 1
ATOM 4296 N N . GLU A 1 545 ? 3.768 14.752 46.364 1.00 75.25 545 GLU A N 1
ATOM 4297 C CA . GLU A 1 545 ? 4.964 14.384 45.605 1.00 75.25 545 GLU A CA 1
ATOM 4298 C C . GLU A 1 545 ? 4.926 15.035 44.219 1.00 75.25 545 GLU A C 1
ATOM 4300 O O . GLU A 1 545 ? 3.872 15.182 43.599 1.00 75.25 545 GLU A O 1
ATOM 4305 N N . SER A 1 546 ? 6.089 15.457 43.739 1.00 77.38 546 SER A N 1
ATOM 4306 C CA . SER A 1 546 ? 6.244 16.033 42.404 1.00 77.38 546 SER A CA 1
ATOM 4307 C C . SER A 1 546 ? 6.039 14.987 41.305 1.00 77.38 546 SER A C 1
ATOM 4309 O O . SER A 1 546 ? 5.424 15.283 40.283 1.00 77.38 546 SER A O 1
ATOM 4311 N N . ASP A 1 547 ? 6.491 13.758 41.551 1.00 88.44 547 ASP A N 1
ATOM 4312 C CA . ASP A 1 547 ? 6.296 12.599 40.687 1.00 88.44 547 ASP A CA 1
ATOM 4313 C C . ASP A 1 547 ? 5.053 11.796 41.098 1.00 88.44 547 ASP A C 1
ATOM 4315 O O . ASP A 1 547 ? 5.074 11.001 42.043 1.00 88.44 547 ASP A O 1
ATOM 4319 N N . VAL A 1 548 ? 3.954 11.978 40.365 1.00 90.25 548 VAL A N 1
ATOM 4320 C CA . VAL A 1 548 ? 2.690 11.287 40.665 1.00 90.25 548 VAL A CA 1
ATOM 4321 C C . VAL A 1 548 ? 2.757 9.783 40.380 1.00 90.25 548 VAL A C 1
ATOM 4323 O O . VAL A 1 548 ? 1.969 9.017 40.941 1.00 90.25 548 VAL A O 1
ATOM 4326 N N . SER A 1 549 ? 3.735 9.332 39.584 1.00 92.19 549 SER A N 1
ATOM 4327 C CA . SER A 1 549 ? 3.924 7.913 39.267 1.00 92.19 549 SER A CA 1
ATOM 4328 C C . SER A 1 549 ? 4.375 7.083 40.476 1.00 92.19 549 SER A C 1
ATOM 4330 O O . SER A 1 549 ? 4.150 5.873 40.507 1.00 92.19 549 SER A O 1
ATOM 4332 N N . LEU A 1 550 ? 4.950 7.727 41.501 1.00 92.81 550 LEU A N 1
ATOM 4333 C CA . LEU A 1 550 ? 5.341 7.089 42.764 1.00 92.81 550 LEU A CA 1
ATOM 4334 C C . LEU A 1 550 ? 4.168 6.915 43.739 1.00 92.81 550 LEU A C 1
ATOM 4336 O O . LEU A 1 550 ? 4.271 6.143 44.693 1.00 92.81 550 LEU A O 1
ATOM 4340 N N . LEU A 1 551 ? 3.070 7.644 43.522 1.00 92.94 551 LEU A N 1
ATOM 4341 C CA . LEU A 1 551 ? 1.883 7.629 44.378 1.00 92.94 551 LEU A CA 1
ATOM 4342 C C . LEU A 1 551 ? 0.780 6.725 43.818 1.00 92.94 551 LEU A C 1
ATOM 4344 O O . LEU A 1 551 ? 0.090 6.046 44.581 1.00 92.94 551 LEU A O 1
ATOM 4348 N N . ALA A 1 552 ? 0.605 6.725 42.496 1.00 94.94 552 ALA A N 1
ATOM 4349 C CA . ALA A 1 552 ? -0.424 5.943 41.827 1.00 94.94 552 ALA A CA 1
ATOM 4350 C C . ALA A 1 552 ? -0.016 4.467 41.712 1.00 94.94 552 ALA A C 1
ATOM 4352 O O . ALA A 1 552 ? 1.131 4.124 41.433 1.00 94.94 552 ALA A O 1
ATOM 4353 N N . ASN A 1 553 ? -0.984 3.571 41.889 1.00 95.19 553 ASN A N 1
ATOM 4354 C CA . ASN A 1 553 ? -0.791 2.127 41.726 1.00 95.19 553 ASN A CA 1
ATOM 4355 C C . ASN A 1 553 ? -1.648 1.517 40.605 1.00 95.19 553 ASN A C 1
ATOM 4357 O O . ASN A 1 553 ? -1.406 0.375 40.218 1.00 95.19 553 ASN A O 1
ATOM 4361 N N . CYS A 1 554 ? -2.594 2.278 40.053 1.00 97.06 554 CYS A N 1
ATOM 4362 C CA . CYS A 1 554 ? -3.367 1.929 38.866 1.00 97.06 554 CYS A CA 1
ATOM 4363 C C . CYS A 1 554 ? -3.622 3.174 38.006 1.00 97.06 554 CYS A C 1
ATOM 4365 O O . CYS A 1 554 ? -3.439 4.300 38.473 1.00 97.06 554 CYS A O 1
ATOM 4367 N N . THR A 1 555 ? -4.067 2.964 36.766 1.00 97.94 555 THR A N 1
ATOM 4368 C CA . THR A 1 555 ? -4.482 4.020 35.830 1.00 97.94 555 THR A CA 1
ATOM 4369 C C . THR A 1 555 ? -5.706 3.587 35.034 1.00 97.94 555 THR A C 1
ATOM 4371 O O . THR A 1 555 ? -5.861 2.397 34.744 1.00 97.94 555 THR A O 1
ATOM 4374 N N . THR A 1 556 ? -6.558 4.544 34.664 1.00 97.62 556 THR A N 1
ATOM 4375 C CA . THR A 1 556 ? -7.684 4.318 33.746 1.00 97.62 556 THR A CA 1
ATOM 4376 C C . THR A 1 556 ? -7.280 4.342 32.267 1.00 97.62 556 THR A C 1
ATOM 4378 O O . THR A 1 556 ? -8.125 4.103 31.403 1.00 97.62 556 THR A O 1
ATOM 4381 N N . CYS A 1 557 ? -6.006 4.603 31.956 1.00 96.25 557 CYS A N 1
ATOM 4382 C CA . CYS A 1 557 ? -5.464 4.637 30.597 1.00 96.25 557 CYS A CA 1
ATOM 4383 C C . CYS A 1 557 ? -5.081 3.254 30.053 1.00 96.25 557 CYS A C 1
ATOM 4385 O O . CYS A 1 557 ? -4.708 2.351 30.804 1.00 96.25 557 CYS A O 1
ATOM 4387 N N . SER A 1 558 ? -5.099 3.086 28.724 1.00 92.75 558 SER A N 1
ATOM 4388 C CA . SER A 1 558 ? -4.719 1.810 28.094 1.00 92.75 558 SER A CA 1
ATOM 4389 C C . SER A 1 558 ? -3.254 1.411 28.326 1.00 92.75 558 SER A C 1
ATOM 4391 O O . SER A 1 558 ? -2.971 0.218 28.324 1.00 92.75 558 SER A O 1
ATOM 4393 N N . PHE A 1 559 ? -2.326 2.358 28.524 1.00 95.00 559 PHE A N 1
ATOM 4394 C CA . PHE A 1 559 ? -0.922 2.069 28.854 1.00 95.00 559 PHE A CA 1
ATOM 4395 C C . PHE A 1 559 ? -0.701 2.078 30.370 1.00 95.00 559 PHE A C 1
ATOM 4397 O O . PHE A 1 559 ? -0.999 3.061 31.039 1.00 95.00 559 PHE A O 1
ATOM 4404 N N . THR A 1 560 ? -0.152 0.995 30.921 1.00 95.62 560 THR A N 1
ATOM 4405 C CA . THR A 1 560 ? -0.018 0.820 32.384 1.00 95.62 560 THR A CA 1
ATOM 4406 C C . THR A 1 560 ? 1.115 1.639 33.007 1.00 95.62 560 THR A C 1
ATOM 4408 O O . THR A 1 560 ? 1.152 1.855 34.221 1.00 95.62 560 THR A O 1
ATOM 4411 N N . GLU A 1 561 ? 2.070 2.064 32.185 1.00 96.31 561 GLU A N 1
ATOM 4412 C CA . GLU A 1 561 ? 3.168 2.943 32.565 1.00 96.31 561 GLU A CA 1
ATOM 4413 C C . GLU A 1 561 ? 2.731 4.405 32.664 1.00 96.31 561 GLU A C 1
ATOM 4415 O O . GLU A 1 561 ? 3.447 5.193 33.275 1.00 96.31 561 GLU A O 1
ATOM 4420 N N . ASP A 1 562 ? 1.576 4.763 32.099 1.00 96.81 562 ASP A N 1
ATOM 4421 C CA . ASP A 1 562 ? 1.029 6.110 32.167 1.00 96.81 562 ASP A CA 1
ATOM 4422 C C . ASP A 1 562 ? 0.145 6.285 33.407 1.00 96.81 562 ASP A C 1
ATOM 4424 O O . ASP A 1 562 ? -1.052 5.985 33.408 1.00 96.81 562 ASP A O 1
ATOM 4428 N N . LEU A 1 563 ? 0.754 6.773 34.486 1.00 97.25 563 LEU A N 1
ATOM 4429 C CA . LEU A 1 563 ? 0.066 7.130 35.726 1.00 97.25 563 LEU A CA 1
ATOM 4430 C C . LEU A 1 563 ? -0.185 8.640 35.837 1.00 97.25 563 LEU A C 1
ATOM 4432 O O . LEU A 1 563 ? -0.432 9.142 36.933 1.00 97.25 563 LEU A O 1
ATOM 4436 N N . SER A 1 564 ? -0.093 9.368 34.724 1.00 97.38 564 SER A N 1
ATOM 4437 C CA . SER A 1 564 ? -0.347 10.807 34.687 1.00 97.38 564 SER A CA 1
ATOM 4438 C C . SER A 1 564 ? -1.784 11.122 35.099 1.00 97.38 564 SER A C 1
ATOM 4440 O O . SER A 1 564 ? -2.674 10.275 35.008 1.00 97.38 564 SER A O 1
ATOM 4442 N N . ASN A 1 565 ? -2.031 12.360 35.519 1.00 97.00 565 ASN A N 1
ATOM 4443 C CA . ASN A 1 565 ? -3.387 12.870 35.687 1.00 97.00 565 ASN A CA 1
ATOM 4444 C C . ASN A 1 565 ? -3.696 13.899 34.606 1.00 97.00 565 ASN A C 1
ATOM 4446 O O . ASN A 1 565 ? -2.907 14.815 34.361 1.00 97.00 565 ASN A O 1
ATOM 4450 N N . TYR A 1 566 ? -4.864 13.729 33.991 1.00 97.50 566 TYR A N 1
ATOM 4451 C CA . TYR A 1 566 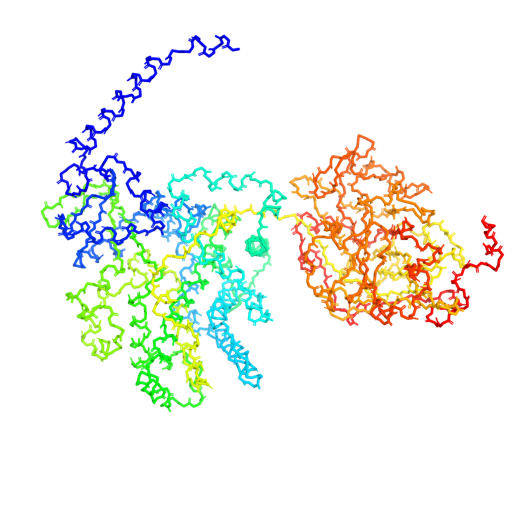? -5.385 14.587 32.936 1.00 97.50 566 TYR A CA 1
ATOM 4452 C C . TYR A 1 566 ? -6.786 15.032 33.323 1.00 97.50 566 TYR A C 1
ATOM 4454 O O . TYR A 1 566 ? -7.623 14.193 33.678 1.00 97.50 566 TYR A O 1
ATOM 4462 N N . TRP A 1 567 ? -7.064 16.328 33.246 1.00 96.94 567 TRP A N 1
ATOM 4463 C CA . TRP A 1 567 ? -8.422 16.812 33.447 1.00 96.94 567 TRP A CA 1
ATOM 4464 C C . TRP A 1 567 ? -8.751 18.039 32.610 1.00 96.94 567 TRP A C 1
ATOM 4466 O O . TRP A 1 567 ? -7.889 18.692 32.026 1.00 96.94 567 TRP A O 1
ATOM 4476 N N . THR A 1 568 ? -10.050 18.276 32.468 1.00 96.44 568 THR A N 1
ATOM 4477 C CA . THR A 1 568 ? -10.616 19.409 31.736 1.00 96.44 568 THR A CA 1
ATOM 4478 C C . THR A 1 568 ? -12.001 19.733 32.290 1.00 96.44 568 THR A C 1
ATOM 4480 O O . THR A 1 568 ? -12.625 18.907 32.970 1.00 96.44 568 THR A O 1
ATOM 4483 N N . ALA A 1 569 ? -12.492 20.935 32.005 1.00 95.44 569 ALA A N 1
ATOM 4484 C CA . ALA A 1 569 ? -13.832 21.359 32.376 1.00 95.44 56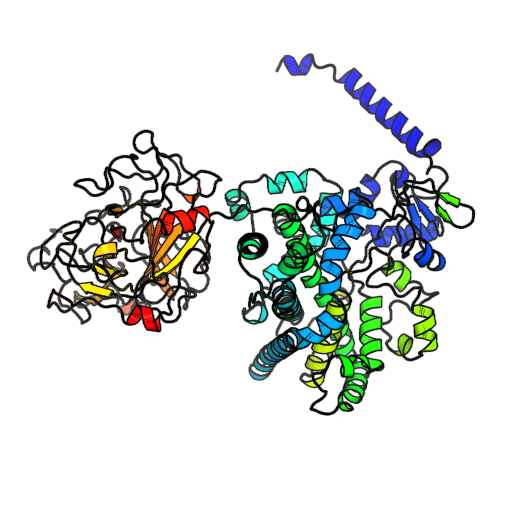9 ALA A CA 1
ATOM 4485 C C . ALA A 1 569 ? -14.921 20.466 31.760 1.00 95.44 569 ALA A C 1
ATOM 4487 O O . ALA A 1 569 ? -14.806 19.970 30.639 1.00 95.44 569 ALA A O 1
ATOM 4488 N N . ASN A 1 570 ? -16.011 20.285 32.504 1.00 95.69 570 ASN A N 1
ATOM 4489 C CA . ASN A 1 570 ? -17.159 19.499 32.062 1.00 95.69 570 ASN A CA 1
ATOM 4490 C C . ASN A 1 570 ? -18.157 20.348 31.254 1.00 95.69 570 ASN A C 1
ATOM 4492 O O . ASN A 1 570 ? -18.245 21.559 31.464 1.00 95.69 570 ASN A O 1
ATOM 4496 N N . LEU A 1 571 ? -18.940 19.721 30.374 1.00 97.56 571 LEU A N 1
ATOM 4497 C CA . LEU A 1 571 ? -19.957 20.389 29.561 1.00 97.56 571 LEU A CA 1
ATOM 4498 C C . LEU A 1 571 ? -21.357 20.156 30.145 1.00 97.56 571 LEU A C 1
ATOM 4500 O O . LEU A 1 571 ? -21.706 19.048 30.544 1.00 97.56 571 LEU A O 1
ATOM 4504 N N . TYR A 1 572 ? -22.183 21.197 30.161 1.00 98.12 572 TYR A N 1
ATOM 4505 C CA . TYR A 1 572 ? -23.568 21.167 30.622 1.00 98.12 572 TYR A CA 1
ATOM 4506 C C . TYR A 1 572 ? -24.498 21.721 29.546 1.00 98.12 572 TYR A C 1
ATOM 4508 O O . TYR A 1 572 ? -24.189 22.713 28.895 1.00 98.12 572 TYR A O 1
ATOM 4516 N N . PHE A 1 573 ? -25.667 21.113 29.394 1.00 97.81 573 PHE A N 1
ATOM 4517 C CA . PHE A 1 573 ? -26.789 21.644 28.631 1.00 97.81 573 PHE A CA 1
ATOM 4518 C C . PHE A 1 573 ? -27.694 22.471 29.552 1.00 97.81 573 PHE A C 1
ATOM 4520 O O . PHE A 1 573 ? -28.054 22.002 30.633 1.00 97.81 573 PHE A O 1
ATOM 4527 N N . LYS A 1 574 ? -28.090 23.676 29.130 1.00 96.88 574 LYS A N 1
ATOM 4528 C CA . LYS A 1 574 ? -29.068 24.517 29.830 1.00 96.88 574 LYS A CA 1
ATOM 4529 C C . LYS A 1 574 ? -30.429 24.453 29.132 1.00 96.88 574 LYS A C 1
ATOM 4531 O O . LYS A 1 574 ? -30.575 24.925 28.008 1.00 96.88 574 LYS A O 1
ATOM 4536 N N . ALA A 1 575 ? -31.435 23.920 29.819 1.00 93.06 575 ALA A N 1
ATOM 4537 C CA . ALA A 1 575 ? -32.804 23.841 29.316 1.00 93.06 575 ALA A CA 1
ATOM 4538 C C . ALA A 1 575 ? -33.527 25.201 29.363 1.00 93.06 575 ALA A C 1
ATOM 4540 O O . ALA A 1 575 ? -33.186 26.080 30.159 1.00 93.06 575 ALA A O 1
ATOM 4541 N N . ARG A 1 576 ? -34.605 25.346 28.574 1.00 91.69 576 ARG A N 1
ATOM 4542 C CA . ARG A 1 576 ? -35.476 26.546 28.556 1.00 91.69 576 ARG A CA 1
ATOM 4543 C C . ARG A 1 576 ? -36.004 26.959 29.935 1.00 91.69 576 ARG A C 1
ATOM 4545 O O . ARG A 1 576 ? -36.184 28.142 30.193 1.00 91.69 576 ARG A O 1
ATOM 4552 N N . ASN A 1 577 ? -36.236 26.000 30.832 1.00 90.06 577 ASN A N 1
ATOM 4553 C CA . ASN A 1 577 ? -36.692 26.270 32.201 1.00 90.06 577 ASN A CA 1
ATOM 4554 C C . ASN A 1 577 ? -35.575 26.794 33.136 1.00 90.06 577 ASN A C 1
ATOM 4556 O O . ASN A 1 577 ? -35.835 27.026 34.313 1.00 90.06 577 ASN A O 1
ATOM 4560 N N . GLY A 1 578 ? -34.346 26.958 32.635 1.00 91.50 578 GLY A N 1
ATOM 4561 C CA . GLY A 1 578 ? -33.190 27.461 33.377 1.00 91.50 578 GLY A CA 1
ATOM 4562 C C . GLY A 1 578 ? -32.363 26.392 34.095 1.00 91.50 578 GLY A C 1
ATOM 4563 O O . GLY A 1 578 ? -31.296 26.730 34.603 1.00 91.50 578 GLY A O 1
ATOM 4564 N N . THR A 1 579 ? -32.815 25.134 34.116 1.00 95.06 579 THR A N 1
ATOM 4565 C CA . THR A 1 579 ? -32.083 24.018 34.737 1.00 95.06 579 THR A CA 1
ATOM 4566 C C . THR A 1 579 ? -30.954 23.501 33.840 1.00 95.06 579 THR A C 1
ATOM 4568 O O . THR A 1 579 ? -30.993 23.650 32.618 1.00 95.06 579 THR A O 1
ATOM 4571 N N . TYR A 1 580 ? -29.942 22.889 34.450 1.00 97.25 580 TYR A N 1
ATOM 4572 C CA . TYR A 1 580 ? -28.739 22.377 33.800 1.00 97.25 580 TYR A CA 1
ATOM 4573 C C . TYR A 1 580 ? -28.673 20.855 33.898 1.00 97.25 580 TYR A C 1
ATOM 4575 O O . TYR A 1 580 ? -29.053 20.282 34.915 1.00 97.25 580 TYR A O 1
ATOM 4583 N N . LYS A 1 581 ? -28.137 20.202 32.872 1.00 97.38 581 LYS A N 1
ATOM 4584 C CA . LYS A 1 581 ? -27.852 18.764 32.856 1.00 97.38 581 LYS A CA 1
ATOM 4585 C C . LYS A 1 581 ? -26.447 18.550 32.321 1.00 97.38 581 LYS A C 1
ATOM 4587 O O . LYS A 1 581 ? -26.104 19.109 31.281 1.00 97.38 581 LYS A O 1
ATOM 4592 N N . ARG A 1 582 ? -25.627 17.765 33.017 1.00 97.31 582 ARG A N 1
ATOM 4593 C CA . ARG A 1 582 ? -24.290 17.421 32.526 1.00 97.31 582 ARG A CA 1
ATOM 4594 C C . ARG A 1 582 ? -24.396 16.604 31.242 1.00 97.31 582 ARG A C 1
ATOM 4596 O O . ARG A 1 582 ? -25.235 15.710 31.147 1.00 97.31 582 ARG A O 1
ATOM 4603 N N . VAL A 1 583 ? -23.559 16.932 30.266 1.00 97.31 583 VAL A N 1
ATOM 4604 C CA . VAL A 1 583 ? -23.437 16.182 29.017 1.00 97.31 583 VAL A CA 1
ATOM 4605 C C . VAL A 1 583 ? -22.473 15.028 29.259 1.00 97.31 583 VAL A C 1
ATOM 4607 O O . VAL A 1 583 ? -21.354 15.231 29.734 1.00 97.31 583 VAL A O 1
ATOM 4610 N N . GLU A 1 584 ? -22.920 13.811 28.972 1.00 94.88 584 GLU A N 1
ATOM 4611 C CA . GLU A 1 584 ? -22.096 12.618 29.145 1.00 94.88 584 GLU A CA 1
ATOM 4612 C C . GLU A 1 584 ? -20.985 12.570 28.096 1.00 94.88 584 GLU A C 1
ATOM 4614 O O . GLU A 1 584 ? -21.140 13.050 26.970 1.00 94.88 584 GLU A O 1
ATOM 4619 N N . GLN A 1 585 ? -19.845 11.996 28.472 1.00 93.88 585 GLN A N 1
ATOM 4620 C CA . GLN A 1 585 ? -18.785 11.684 27.528 1.00 93.88 585 GLN A CA 1
ATOM 4621 C C . GLN A 1 585 ? -19.001 10.291 26.952 1.00 93.88 585 GLN A C 1
ATOM 4623 O O . GLN A 1 585 ? -19.404 9.377 27.672 1.00 93.88 585 GLN A O 1
ATOM 4628 N N . ILE A 1 586 ? -18.673 10.114 25.678 1.00 91.12 586 ILE A N 1
ATOM 4629 C CA . ILE A 1 586 ? -18.678 8.803 25.026 1.00 91.12 586 ILE A CA 1
ATOM 4630 C C . ILE A 1 586 ? -17.286 8.456 24.495 1.00 91.12 586 ILE A C 1
ATOM 4632 O O . ILE A 1 586 ? -16.510 9.363 24.175 1.00 91.12 586 ILE A O 1
ATOM 4636 N N . PRO A 1 587 ? -16.966 7.156 24.369 1.00 88.94 587 PRO A N 1
ATOM 4637 C CA . PRO A 1 587 ? -15.697 6.724 23.807 1.00 88.94 587 PRO A CA 1
ATOM 4638 C C . PRO A 1 587 ? -15.469 7.298 22.414 1.00 88.94 587 PRO A C 1
ATOM 4640 O O . PRO A 1 587 ? -16.375 7.361 21.578 1.00 88.94 587 PRO A O 1
ATOM 4643 N N . ASN A 1 588 ? -14.230 7.684 22.140 1.00 83.19 588 ASN A N 1
ATOM 4644 C CA . ASN A 1 588 ? -13.824 8.073 20.797 1.00 83.19 588 ASN A CA 1
ATOM 4645 C C . ASN A 1 588 ? -13.706 6.827 19.899 1.00 83.19 588 ASN A C 1
ATOM 4647 O O . ASN A 1 588 ? -13.655 5.688 20.367 1.00 83.19 588 ASN A O 1
ATOM 4651 N N . ARG A 1 589 ? -13.616 7.025 18.580 1.00 77.06 589 ARG A N 1
ATOM 4652 C CA . ARG A 1 589 ? -13.523 5.925 17.607 1.00 77.06 589 ARG A CA 1
ATOM 4653 C C . ARG A 1 589 ? -12.413 4.935 17.973 1.00 77.06 589 ARG A C 1
ATOM 4655 O O . ARG A 1 589 ? -11.281 5.347 18.256 1.00 77.06 589 ARG A O 1
ATOM 4662 N N . PHE A 1 590 ? -12.719 3.643 17.854 1.00 74.19 590 PHE A N 1
ATOM 4663 C CA . PHE A 1 590 ? -11.797 2.522 18.083 1.00 74.19 590 PHE A CA 1
ATOM 4664 C C . PHE A 1 590 ? -11.344 2.328 19.541 1.00 74.19 590 PHE A C 1
ATOM 4666 O O . PHE A 1 590 ? -10.312 1.698 19.769 1.00 74.19 590 PHE A O 1
ATOM 4673 N N . LEU A 1 591 ? -12.079 2.872 20.515 1.00 80.19 591 LEU A N 1
ATOM 4674 C CA . LEU A 1 591 ? -11.813 2.721 21.952 1.00 80.19 591 LEU A CA 1
ATOM 4675 C C . LEU A 1 591 ? -13.002 2.054 22.666 1.00 80.19 591 LEU A C 1
ATOM 4677 O O . LEU A 1 591 ? -13.404 2.451 23.756 1.00 80.19 591 LEU A O 1
ATOM 4681 N N . ASP A 1 592 ? -13.589 1.041 22.023 1.00 78.00 592 ASP A N 1
ATOM 4682 C CA . ASP A 1 592 ? -14.742 0.313 22.555 1.00 78.00 592 ASP A CA 1
ATOM 4683 C C . ASP A 1 592 ? -14.418 -0.301 23.932 1.00 78.00 592 ASP A C 1
ATOM 4685 O O . ASP A 1 592 ? -13.446 -1.045 24.081 1.00 78.00 592 ASP A O 1
ATOM 4689 N N . GLY A 1 593 ? -15.241 0.012 24.938 1.00 83.38 593 GLY A N 1
ATOM 4690 C CA . GLY A 1 593 ? -15.069 -0.431 26.329 1.00 83.38 593 GLY A CA 1
ATOM 4691 C C . GLY A 1 593 ? -14.594 0.657 27.302 1.00 83.38 593 GLY A C 1
ATOM 4692 O O . GLY A 1 593 ? -14.684 0.457 28.515 1.00 83.38 593 GLY A O 1
ATOM 4693 N N . GLU A 1 594 ? -14.136 1.810 26.803 1.00 88.12 594 GLU A N 1
ATOM 4694 C CA . GLU A 1 594 ? -13.908 3.007 27.625 1.00 88.12 594 GLU A CA 1
ATOM 4695 C C . GLU A 1 594 ? -15.231 3.464 28.283 1.00 88.12 594 GLU A C 1
ATOM 4697 O O . GLU A 1 594 ? -16.304 3.367 27.681 1.00 88.12 594 GLU A O 1
ATOM 4702 N N . ILE A 1 595 ? -15.181 3.938 29.534 1.00 92.19 595 ILE A N 1
ATOM 4703 C CA . ILE A 1 595 ? -16.357 4.451 30.261 1.00 92.19 595 ILE A CA 1
ATOM 4704 C C . ILE A 1 595 ? -16.215 5.965 30.436 1.00 92.19 595 ILE A C 1
ATOM 4706 O O . ILE A 1 595 ? -15.470 6.455 31.295 1.00 92.19 595 ILE A O 1
ATOM 4710 N N . GLY A 1 596 ? -16.950 6.716 29.613 1.00 89.00 596 GLY A N 1
ATOM 4711 C CA . GLY A 1 596 ? -16.769 8.161 29.492 1.00 89.00 596 GLY A CA 1
ATOM 4712 C C . GLY A 1 596 ? -15.340 8.485 29.063 1.00 89.00 596 GLY A C 1
ATOM 4713 O O . GLY A 1 596 ? -14.843 7.881 28.121 1.00 89.00 596 GLY A O 1
ATOM 4714 N N . GLY A 1 597 ? -14.671 9.380 29.789 1.00 91.50 597 GLY A N 1
ATOM 4715 C CA . GLY A 1 597 ? -13.222 9.543 29.679 1.00 91.50 597 GLY A CA 1
ATOM 4716 C C . GLY A 1 597 ? -12.755 10.549 28.628 1.00 91.50 597 GLY A C 1
ATOM 4717 O O . GLY A 1 597 ? -13.454 11.513 28.301 1.00 91.50 597 GLY A O 1
ATOM 4718 N N . MET A 1 598 ? -11.518 10.360 28.173 1.00 95.25 598 MET A N 1
ATOM 4719 C CA . MET A 1 598 ? -10.878 11.172 27.141 1.00 95.25 598 MET A CA 1
ATOM 4720 C C . MET A 1 598 ? -9.819 10.373 26.380 1.00 95.25 598 MET A C 1
ATOM 4722 O O . MET A 1 598 ? -9.124 9.516 26.925 1.00 95.25 598 MET A O 1
ATOM 4726 N N . THR A 1 599 ? -9.631 10.721 25.109 1.00 94.81 599 THR A N 1
ATOM 4727 C CA . THR A 1 599 ? -8.513 10.213 24.310 1.00 94.81 599 THR A CA 1
ATOM 4728 C C . THR A 1 599 ? -7.294 11.100 24.493 1.00 94.81 599 THR A C 1
ATOM 4730 O O . THR A 1 599 ? -7.357 12.307 24.246 1.00 94.81 599 THR A O 1
ATOM 4733 N N . VAL A 1 600 ? -6.172 10.491 24.863 1.00 95.75 600 VAL A N 1
ATOM 4734 C CA . VAL A 1 600 ? -4.894 11.171 25.072 1.00 95.75 600 VAL A CA 1
ATOM 4735 C C . VAL A 1 600 ? -3.951 10.859 23.914 1.00 95.75 600 VAL A C 1
ATOM 4737 O O . VAL A 1 600 ? -3.860 9.722 23.436 1.00 95.75 600 VAL A O 1
ATOM 4740 N N . TYR A 1 601 ? -3.245 11.892 23.457 1.00 93.12 601 TYR A N 1
ATOM 4741 C CA . TYR A 1 601 ? -2.258 11.797 22.393 1.00 93.12 601 TYR A CA 1
ATOM 4742 C C . TYR A 1 601 ? -0.898 12.311 22.848 1.00 93.12 601 TYR A C 1
ATOM 4744 O O . TYR A 1 601 ? -0.819 13.406 23.396 1.00 93.12 601 TYR A O 1
ATOM 4752 N N . TYR A 1 602 ? 0.167 11.580 22.513 1.00 93.50 602 TYR A N 1
ATOM 4753 C CA . TYR A 1 602 ? 1.541 12.093 22.522 1.00 93.50 602 TYR A CA 1
ATOM 4754 C C . TYR A 1 602 ? 2.133 11.945 21.129 1.00 93.50 602 TYR A C 1
ATOM 4756 O O . TYR A 1 602 ? 2.384 10.830 20.668 1.00 93.50 602 TYR A O 1
ATOM 4764 N N . THR A 1 603 ? 2.359 13.070 20.457 1.00 85.00 603 THR A N 1
ATOM 4765 C CA . THR A 1 603 ? 2.846 13.082 19.074 1.00 85.00 603 THR A CA 1
ATOM 4766 C C . THR A 1 603 ? 4.267 13.633 19.002 1.00 85.00 603 THR A C 1
ATOM 4768 O O . THR A 1 603 ? 4.538 14.737 19.469 1.00 85.00 603 THR A O 1
ATOM 4771 N N . GLY A 1 604 ? 5.185 12.865 18.415 1.00 83.06 604 GLY A N 1
ATOM 4772 C CA . GLY A 1 604 ? 6.514 13.329 18.020 1.00 83.06 604 GLY A CA 1
ATOM 4773 C C . GLY A 1 604 ? 6.429 14.332 16.862 1.00 83.06 604 GLY A C 1
ATOM 4774 O O . GLY A 1 604 ? 5.419 14.379 16.159 1.00 83.06 604 GLY A O 1
ATOM 4775 N N . PRO A 1 605 ? 7.459 15.164 16.657 1.00 69.69 605 PRO A N 1
ATOM 4776 C CA . PRO A 1 605 ? 7.402 16.253 15.689 1.00 69.69 605 PRO A CA 1
ATOM 4777 C C . PRO A 1 605 ? 7.288 15.704 14.264 1.00 69.69 605 PRO A C 1
ATOM 4779 O O . PRO A 1 605 ? 7.689 14.580 13.998 1.00 69.69 605 PRO A O 1
ATOM 4782 N N . TYR A 1 606 ? 6.751 16.490 13.328 1.00 63.66 606 TYR A N 1
ATOM 4783 C CA . TYR A 1 606 ? 6.563 16.042 11.940 1.00 63.66 606 TYR A CA 1
ATOM 4784 C C . TYR A 1 606 ? 7.859 16.009 11.098 1.00 63.66 606 TYR A C 1
ATOM 4786 O O . TYR A 1 606 ? 7.812 15.710 9.903 1.00 63.66 606 TYR A O 1
ATOM 4794 N N . ASP A 1 607 ? 9.006 16.312 11.706 1.00 65.81 607 ASP A N 1
ATOM 4795 C CA . ASP A 1 607 ? 10.348 16.300 11.123 1.00 65.81 607 ASP A CA 1
ATOM 4796 C C . ASP A 1 607 ? 11.284 15.357 11.905 1.00 65.81 607 ASP A C 1
ATOM 4798 O O . ASP A 1 607 ? 10.944 14.876 12.979 1.00 65.81 607 ASP A O 1
ATOM 4802 N N . ASP A 1 608 ? 12.508 15.141 11.413 1.00 63.78 608 ASP A N 1
ATOM 4803 C CA . ASP A 1 608 ? 13.529 14.346 12.120 1.00 63.78 608 ASP A CA 1
ATOM 4804 C C . ASP A 1 608 ? 14.119 15.072 13.356 1.00 63.78 608 ASP A C 1
ATOM 4806 O O . ASP A 1 608 ? 15.223 14.750 13.813 1.00 63.78 608 ASP A O 1
ATOM 4810 N N . SER A 1 609 ? 13.452 16.108 13.882 1.00 70.00 609 SER A N 1
ATOM 4811 C CA . SER A 1 609 ? 13.963 16.811 15.056 1.00 70.00 609 SER A CA 1
ATOM 4812 C C . SER A 1 609 ? 13.798 15.960 16.309 1.00 70.00 609 SER A C 1
ATOM 4814 O O . SER A 1 609 ? 12.807 15.262 16.509 1.00 70.00 609 SER A O 1
ATOM 4816 N N . LYS A 1 610 ? 14.804 16.012 17.183 1.00 80.62 610 LYS A N 1
ATOM 4817 C CA . LYS A 1 610 ? 14.704 15.370 18.490 1.00 80.62 610 LYS A CA 1
ATOM 4818 C C . LYS A 1 610 ? 13.770 16.177 19.383 1.00 80.62 610 LYS A C 1
ATOM 4820 O O . LYS A 1 610 ? 13.919 17.395 19.480 1.00 80.62 610 LYS A O 1
ATOM 4825 N N . VAL A 1 611 ? 12.872 15.476 20.065 1.00 88.56 611 VAL A N 1
ATOM 4826 C CA . VAL A 1 611 ? 12.082 16.018 21.173 1.00 88.56 611 VAL A CA 1
ATOM 4827 C C . VAL A 1 611 ? 12.530 15.405 22.485 1.00 88.56 611 VAL A C 1
ATOM 4829 O O . VAL A 1 611 ? 12.950 14.248 22.539 1.00 88.56 611 VAL A O 1
ATOM 4832 N N . THR A 1 612 ? 12.406 16.196 23.539 1.00 93.06 612 THR A N 1
ATOM 4833 C CA . THR A 1 612 ? 12.579 15.745 24.915 1.00 93.06 612 THR A CA 1
ATOM 4834 C C . THR A 1 612 ? 11.189 15.488 25.479 1.00 93.06 612 THR A C 1
ATOM 4836 O O . THR A 1 612 ? 10.360 16.396 25.511 1.00 93.06 612 THR A O 1
ATOM 4839 N N . ALA A 1 613 ? 10.901 14.252 25.871 1.00 93.56 613 ALA A N 1
ATOM 4840 C CA . ALA A 1 613 ? 9.681 13.926 26.588 1.00 93.56 613 ALA A CA 1
ATOM 4841 C C . ALA A 1 613 ? 9.668 14.620 27.957 1.00 93.56 613 ALA A C 1
ATOM 4843 O O . ALA A 1 613 ? 10.706 14.978 28.514 1.00 93.56 613 ALA A O 1
ATOM 4844 N N . PHE A 1 614 ? 8.468 14.799 28.493 1.00 94.69 614 PHE A N 1
ATOM 4845 C CA . PHE A 1 614 ? 8.263 15.299 29.846 1.00 94.69 614 PHE A CA 1
ATOM 4846 C C . PHE A 1 614 ? 8.960 14.389 30.878 1.00 94.69 614 PHE A C 1
ATOM 4848 O O . PHE A 1 614 ? 9.118 13.190 30.645 1.00 94.69 614 PHE A O 1
ATOM 4855 N N . THR A 1 615 ? 9.364 14.955 32.016 1.00 90.88 615 THR A N 1
ATOM 4856 C CA . THR A 1 615 ? 10.045 14.233 33.105 1.00 90.88 615 THR A CA 1
ATOM 4857 C C . THR A 1 615 ? 9.257 14.333 34.415 1.00 90.88 615 THR A C 1
ATOM 4859 O O . THR A 1 615 ? 8.435 15.241 34.550 1.00 90.88 615 THR A O 1
ATOM 4862 N N . PRO A 1 616 ? 9.513 13.460 35.409 1.00 92.38 616 PRO A N 1
ATOM 4863 C CA . PRO A 1 616 ? 8.899 13.553 36.734 1.00 92.38 616 PRO A CA 1
ATOM 4864 C C . PRO A 1 616 ? 8.919 14.968 37.317 1.00 92.38 616 PRO A C 1
ATOM 4866 O O . PRO A 1 616 ? 9.951 15.636 37.268 1.00 92.38 616 PRO A O 1
ATOM 4869 N N . GLY A 1 617 ? 7.783 15.430 37.845 1.00 90.75 617 GLY A N 1
ATOM 4870 C CA . GLY A 1 617 ? 7.606 16.806 38.318 1.00 90.75 617 GLY A CA 1
ATOM 4871 C C . GLY A 1 617 ? 7.070 17.788 37.275 1.00 90.75 617 GLY A C 1
ATOM 4872 O O . GLY A 1 617 ? 6.758 18.917 37.647 1.00 90.75 617 GLY A O 1
ATOM 4873 N N . PHE A 1 618 ? 6.940 17.388 36.004 1.00 95.56 618 PHE A N 1
ATOM 4874 C CA . PHE A 1 618 ? 6.432 18.271 34.954 1.00 95.56 618 PHE A CA 1
ATOM 4875 C C . PHE A 1 618 ? 4.923 18.514 35.081 1.00 95.56 618 PHE A C 1
ATOM 4877 O O . PHE A 1 618 ? 4.138 17.564 35.173 1.00 95.56 618 PHE A O 1
ATOM 4884 N N . ARG A 1 619 ? 4.503 19.781 35.050 1.00 94.88 619 ARG A N 1
ATOM 4885 C CA . ARG A 1 619 ? 3.093 20.186 35.158 1.00 94.88 619 ARG A CA 1
ATOM 4886 C C . ARG A 1 619 ? 2.805 21.316 34.187 1.00 94.88 619 ARG A C 1
ATOM 4888 O O . ARG A 1 619 ? 3.627 22.207 34.046 1.00 94.88 619 ARG A O 1
ATOM 4895 N N . MET A 1 620 ? 1.655 21.297 33.521 1.00 94.62 620 MET A N 1
ATOM 4896 C CA . MET A 1 620 ? 1.293 22.388 32.613 1.00 94.62 620 MET A CA 1
ATOM 4897 C C . MET A 1 620 ? -0.212 22.571 32.473 1.00 94.62 620 MET A C 1
ATOM 4899 O O . MET A 1 620 ? -0.982 21.612 32.538 1.00 94.62 620 MET A O 1
ATOM 4903 N N . LEU A 1 621 ? -0.593 23.817 32.205 1.00 93.38 621 LEU A N 1
ATOM 4904 C CA . LEU A 1 621 ? -1.932 24.207 31.787 1.00 93.38 621 LEU A CA 1
ATOM 4905 C C . LEU A 1 621 ? -1.939 24.575 30.303 1.00 93.38 621 LEU A C 1
ATOM 4907 O O . LEU A 1 621 ? -1.028 25.234 29.793 1.00 93.38 621 LEU A O 1
ATOM 4911 N N . ALA A 1 622 ? -3.007 24.192 29.614 1.00 93.44 622 ALA A N 1
ATOM 4912 C CA . ALA A 1 622 ? -3.314 24.660 28.272 1.00 93.44 622 ALA A CA 1
ATOM 4913 C C . ALA A 1 622 ? -4.644 25.407 28.278 1.00 93.44 622 ALA A C 1
ATOM 4915 O O . ALA A 1 622 ? -5.656 24.861 28.696 1.00 93.44 622 ALA A O 1
ATOM 4916 N N . GLY A 1 623 ? -4.645 26.633 27.758 1.00 91.44 623 GLY A N 1
ATOM 4917 C CA . GLY A 1 623 ? -5.833 27.480 27.674 1.00 91.44 623 GLY A CA 1
ATOM 4918 C C . GLY A 1 623 ? -6.028 28.407 28.870 1.00 91.44 623 GLY A C 1
ATOM 4919 O O . GLY A 1 623 ? -5.138 28.553 29.701 1.00 91.44 623 GLY A O 1
ATOM 4920 N N . ASP A 1 624 ? -7.167 29.097 28.903 1.00 90.62 624 ASP A N 1
ATOM 4921 C CA . ASP A 1 624 ? -7.515 30.080 29.933 1.00 90.62 624 ASP A CA 1
ATOM 4922 C C . ASP A 1 624 ? -9.000 29.968 30.309 1.00 90.62 624 ASP A C 1
ATOM 4924 O O . ASP A 1 624 ? -9.879 30.345 29.532 1.00 90.62 624 ASP A O 1
ATOM 4928 N N . ALA A 1 625 ? -9.276 29.499 31.529 1.00 91.62 625 ALA A N 1
ATOM 4929 C CA . ALA A 1 625 ? -10.628 29.326 32.062 1.00 91.62 625 ALA A CA 1
ATOM 4930 C C . ALA A 1 625 ? -11.429 30.638 32.198 1.00 91.62 625 ALA A C 1
ATOM 4932 O O . ALA A 1 625 ? -12.663 30.605 32.276 1.00 91.62 625 ALA A O 1
ATOM 4933 N N . ALA A 1 626 ? -10.770 31.801 32.214 1.00 91.31 626 ALA A N 1
ATOM 4934 C CA . ALA A 1 626 ? -11.407 33.115 32.309 1.00 91.31 626 ALA A CA 1
ATOM 4935 C C . ALA A 1 626 ? -11.750 33.726 30.938 1.00 91.31 626 ALA A C 1
ATOM 4937 O O . ALA A 1 626 ? -12.502 34.703 30.870 1.00 91.31 626 ALA A O 1
ATOM 4938 N N . GLN A 1 627 ? -11.250 33.162 29.836 1.00 90.69 627 GLN A N 1
ATOM 4939 C CA . GLN A 1 627 ? -11.449 33.726 28.505 1.00 90.69 627 GLN A CA 1
ATOM 4940 C C . GLN A 1 627 ? -12.907 33.553 28.026 1.00 90.69 627 GLN A C 1
ATOM 4942 O O . GLN A 1 627 ? -13.499 32.483 28.142 1.00 90.69 627 GLN A O 1
ATOM 4947 N N . ARG A 1 628 ? -13.516 34.626 27.498 1.00 92.00 628 ARG A N 1
ATOM 4948 C CA . ARG A 1 628 ? -14.921 34.658 27.010 1.00 92.00 628 ARG A CA 1
ATOM 4949 C C . ARG A 1 628 ? -15.077 35.252 25.607 1.00 92.00 628 ARG A C 1
ATOM 4951 O O . ARG A 1 628 ? -16.183 35.513 25.148 1.00 92.00 628 ARG A O 1
ATOM 4958 N N . ALA A 1 629 ? -13.967 35.519 24.929 1.00 89.38 629 ALA A N 1
ATOM 4959 C CA . ALA A 1 629 ? -13.937 36.163 23.621 1.00 89.38 629 ALA A CA 1
ATOM 4960 C C . ALA A 1 629 ? -12.908 35.473 22.711 1.00 89.38 629 ALA A C 1
ATOM 4962 O O . ALA A 1 629 ? -11.954 34.875 23.222 1.00 89.38 629 ALA A O 1
ATOM 4963 N N . PRO A 1 630 ? -13.059 35.560 21.376 1.00 83.94 630 PRO A N 1
ATOM 4964 C CA . PRO A 1 630 ? -12.079 35.009 20.447 1.00 83.94 630 PRO A CA 1
ATOM 4965 C C . PRO A 1 630 ? -10.711 35.687 20.601 1.00 83.94 630 PRO A C 1
ATOM 4967 O O . PRO A 1 630 ? -10.624 36.893 20.829 1.00 83.94 630 PRO A O 1
ATOM 4970 N N . GLY A 1 631 ? -9.634 34.919 20.413 1.00 79.38 631 GLY A N 1
ATOM 4971 C CA . GLY A 1 631 ? -8.251 35.396 20.523 1.00 79.38 631 GLY A CA 1
ATOM 4972 C C . GLY A 1 631 ? -7.496 34.727 21.671 1.00 79.38 631 GLY A C 1
ATOM 4973 O O . GLY A 1 631 ? -7.742 33.563 21.968 1.00 79.38 631 GLY A O 1
ATOM 4974 N N . GLY A 1 632 ? -6.556 35.448 22.287 1.00 78.25 632 GLY A N 1
ATOM 4975 C CA . GLY A 1 632 ? -5.849 34.986 23.487 1.00 78.25 632 GLY A CA 1
ATOM 4976 C C . GLY A 1 632 ? -5.033 33.697 23.309 1.00 78.25 632 GLY A C 1
ATOM 4977 O O . GLY A 1 632 ? -4.468 33.439 22.238 1.00 78.25 632 GLY A O 1
ATOM 4978 N N . ILE A 1 633 ? -4.953 32.918 24.392 1.00 70.62 633 ILE A N 1
ATOM 4979 C CA . ILE A 1 633 ? -4.273 31.612 24.442 1.00 70.62 633 ILE A CA 1
ATOM 4980 C C . ILE A 1 633 ? -5.123 30.560 23.716 1.00 70.62 633 ILE A C 1
ATOM 4982 O O . ILE A 1 633 ? -4.588 29.767 22.941 1.00 70.62 633 ILE A O 1
ATOM 4986 N N . ASN A 1 634 ? -6.450 30.643 23.856 1.00 65.38 634 ASN A N 1
ATOM 4987 C CA . ASN A 1 634 ? -7.434 29.754 23.231 1.00 65.38 634 ASN A CA 1
ATOM 4988 C C . ASN A 1 634 ? -7.772 30.122 21.777 1.00 65.38 634 ASN A C 1
ATOM 4990 O O . ASN A 1 634 ? -8.922 30.101 21.352 1.00 65.38 634 ASN A O 1
ATOM 4994 N N . LYS A 1 635 ? -6.758 30.472 20.982 1.00 69.56 635 LYS A N 1
ATOM 4995 C CA . LYS A 1 635 ? -6.867 30.566 19.514 1.00 69.56 635 LYS A CA 1
ATOM 4996 C C . LYS A 1 635 ? -6.814 29.164 18.886 1.00 69.56 635 LYS A C 1
ATOM 4998 O O . LYS A 1 635 ? -6.525 28.201 19.585 1.00 69.56 635 LYS A O 1
ATOM 5003 N N . TRP A 1 636 ? -6.976 29.053 17.562 1.00 64.25 636 TRP A N 1
ATOM 5004 C CA . TRP A 1 636 ? -6.929 27.786 16.791 1.00 64.25 636 TRP A CA 1
ATOM 5005 C C . TRP A 1 636 ? -5.779 26.815 17.132 1.00 64.25 636 TRP A C 1
ATOM 5007 O O . TRP A 1 636 ? -5.874 25.623 16.860 1.00 64.25 636 TRP A O 1
ATOM 5017 N N . ASN A 1 637 ? -4.691 27.311 17.723 1.00 68.50 637 ASN A N 1
ATOM 5018 C CA . ASN A 1 637 ? -3.540 26.503 18.112 1.00 68.50 637 ASN A CA 1
ATOM 5019 C C . ASN A 1 637 ? -3.676 25.840 19.497 1.00 68.50 637 ASN A C 1
ATOM 5021 O O . ASN A 1 637 ? -2.924 24.906 19.756 1.00 68.50 637 ASN A O 1
ATOM 5025 N N . GLY A 1 638 ? -4.570 26.326 20.367 1.00 77.25 638 GLY A N 1
ATOM 5026 C CA . GLY A 1 638 ? -4.723 25.874 21.756 1.00 77.25 638 GLY A CA 1
ATOM 5027 C C . GLY A 1 638 ? -5.957 25.003 21.997 1.00 77.25 638 GLY A C 1
ATOM 5028 O O . GLY A 1 638 ? -5.867 23.996 22.694 1.00 77.25 638 GLY A O 1
ATOM 5029 N N . SER A 1 639 ? -7.098 25.319 21.382 1.00 89.06 639 SER A N 1
ATOM 5030 C CA . SER A 1 639 ? -8.302 24.488 21.490 1.00 89.06 639 SER A CA 1
ATOM 5031 C C . SER A 1 639 ? -9.270 24.692 20.323 1.00 89.06 639 SER A C 1
ATOM 5033 O O . SER A 1 639 ? -9.234 25.708 19.623 1.00 89.06 639 SER A O 1
ATOM 5035 N N . CYS A 1 640 ? -10.120 23.694 20.085 1.00 91.50 640 CYS A N 1
ATOM 5036 C CA . CYS A 1 640 ? -11.243 23.792 19.158 1.00 91.50 640 CYS A CA 1
ATOM 5037 C C . CYS A 1 640 ? -12.362 22.807 19.519 1.00 91.50 640 CYS A C 1
ATOM 5039 O O . CYS A 1 640 ? -12.157 21.831 20.243 1.00 91.50 640 CYS A O 1
ATOM 5041 N N . PHE A 1 641 ? -13.535 23.039 18.946 1.00 94.38 641 PHE A N 1
ATOM 5042 C CA . PHE A 1 641 ? -14.691 22.160 18.972 1.00 94.38 641 PHE A CA 1
ATOM 5043 C C . PHE A 1 641 ? -14.981 21.669 17.557 1.00 94.38 641 PHE A C 1
ATOM 5045 O O . PHE A 1 641 ? -14.860 22.441 16.613 1.00 94.38 641 PHE A O 1
ATOM 5052 N N . ARG A 1 642 ? -15.406 20.415 17.408 1.00 92.69 642 ARG A N 1
ATOM 5053 C CA . ARG A 1 642 ? -15.976 19.871 16.173 1.00 92.69 642 ARG A CA 1
ATOM 5054 C C . ARG A 1 642 ? -17.429 19.507 16.401 1.00 92.69 642 ARG A C 1
ATOM 5056 O O . ARG A 1 642 ? -17.737 18.759 17.325 1.00 92.69 642 ARG A O 1
ATOM 5063 N N . CYS A 1 643 ? -18.294 19.978 15.515 1.00 92.44 643 CYS A N 1
ATOM 5064 C CA . CYS A 1 643 ? -19.687 19.564 15.449 1.00 92.44 643 CYS A CA 1
ATOM 5065 C C . CYS A 1 643 ? -19.828 18.420 14.440 1.00 92.44 643 CYS A C 1
ATOM 5067 O O . CYS A 1 643 ? -19.699 18.664 13.241 1.00 92.44 643 CYS A O 1
ATOM 5069 N N . TYR A 1 644 ? -20.065 17.187 14.901 1.00 89.75 644 TYR A N 1
ATOM 5070 C CA . TYR A 1 644 ? -20.197 16.047 13.990 1.00 89.75 644 TYR A CA 1
ATOM 5071 C C . TYR A 1 644 ? -21.509 16.108 13.212 1.00 89.75 644 TYR A C 1
ATOM 5073 O O . TYR A 1 644 ? -22.588 16.208 13.805 1.00 89.75 644 TYR A O 1
ATOM 5081 N N . ASN A 1 645 ? -21.420 16.002 11.887 1.00 85.25 645 ASN A N 1
ATOM 5082 C CA . ASN A 1 645 ? -22.558 16.174 10.984 1.00 85.25 645 ASN A CA 1
ATOM 5083 C C . ASN A 1 645 ? -23.473 14.943 10.884 1.00 85.25 645 ASN A C 1
ATOM 5085 O O . ASN A 1 645 ? -24.589 15.066 10.380 1.00 85.25 645 ASN A O 1
ATOM 5089 N N . ALA A 1 646 ? -23.040 13.771 11.358 1.00 83.44 646 ALA A N 1
ATOM 5090 C CA . ALA A 1 646 ? -23.846 12.552 11.369 1.00 83.44 646 ALA A CA 1
ATOM 5091 C C . ALA A 1 646 ? -23.587 11.696 12.627 1.00 83.44 646 ALA A C 1
ATOM 5093 O O . ALA A 1 646 ? -22.507 11.797 13.217 1.00 83.44 646 ALA A O 1
ATOM 5094 N N . PRO A 1 647 ? -24.544 10.830 13.028 1.00 78.31 647 PRO A N 1
ATOM 5095 C CA . PRO A 1 647 ? -24.362 9.870 14.120 1.00 78.31 647 PRO A CA 1
ATOM 5096 C C . PRO A 1 647 ? -23.103 9.006 13.966 1.00 78.31 647 PRO A C 1
ATOM 5098 O O . PRO A 1 647 ? -22.604 8.814 12.855 1.00 78.31 647 PRO A O 1
ATOM 5101 N N . ASN A 1 648 ? -22.595 8.461 15.079 1.00 67.00 648 ASN A N 1
ATOM 5102 C CA . ASN A 1 648 ? -21.359 7.662 15.122 1.00 67.00 648 ASN A CA 1
ATOM 5103 C C . ASN A 1 648 ? -20.164 8.376 14.477 1.00 67.00 648 ASN A C 1
ATOM 5105 O O . ASN A 1 648 ? -19.352 7.758 13.784 1.00 67.00 648 ASN A O 1
ATOM 5109 N N . PHE A 1 649 ? -20.070 9.692 14.686 1.00 71.75 649 PHE A N 1
ATOM 5110 C CA . PHE A 1 649 ? -19.015 10.538 14.133 1.00 71.75 649 PHE A CA 1
ATOM 5111 C C . PHE A 1 649 ? -19.005 10.615 12.590 1.00 71.75 649 PHE A C 1
ATOM 5113 O O . PHE A 1 649 ? -17.995 11.035 12.030 1.00 71.75 649 PHE A O 1
ATOM 5120 N N . GLY A 1 650 ? -20.045 10.165 11.880 1.00 55.94 650 GLY A N 1
ATOM 5121 C CA . GLY A 1 650 ? -20.018 9.972 10.426 1.00 55.94 650 GLY A CA 1
ATOM 5122 C C . GLY A 1 650 ? -19.711 11.242 9.616 1.00 55.94 650 GLY A C 1
ATOM 5123 O O . GLY A 1 650 ? -20.120 12.340 9.979 1.00 55.94 650 GLY A O 1
ATOM 5124 N N . GLY A 1 651 ? -19.000 11.078 8.495 1.00 55.44 651 GLY A N 1
ATOM 5125 C CA . GLY A 1 651 ? -18.762 12.134 7.496 1.00 55.44 651 GLY A CA 1
ATOM 5126 C C . GLY A 1 651 ? -17.534 13.029 7.714 1.00 55.44 651 GLY A C 1
ATOM 5127 O O . GLY A 1 651 ? -17.048 13.603 6.745 1.00 55.44 651 GLY A O 1
ATOM 5128 N N . ASP A 1 652 ? -16.967 13.089 8.926 1.00 65.12 652 ASP A N 1
ATOM 5129 C CA . ASP A 1 652 ? -15.954 14.101 9.272 1.00 65.12 652 ASP A CA 1
ATOM 5130 C C . ASP A 1 652 ? -14.600 13.466 9.675 1.00 65.12 652 ASP A C 1
ATOM 5132 O O . ASP A 1 652 ? -14.352 13.169 10.847 1.00 65.12 652 ASP A O 1
ATOM 5136 N N . ASN A 1 653 ? -13.705 13.240 8.700 1.00 58.72 653 ASN A N 1
ATOM 5137 C CA . ASN A 1 653 ? -12.430 12.508 8.878 1.00 58.72 653 ASN A CA 1
ATOM 5138 C C . ASN A 1 653 ? -11.164 13.386 8.918 1.00 58.72 653 ASN A C 1
ATOM 5140 O O . ASN A 1 653 ? -10.053 12.861 8.996 1.00 58.72 653 ASN A O 1
ATOM 5144 N N . TYR A 1 654 ? -11.296 14.713 8.860 1.00 60.22 654 TYR A N 1
ATOM 5145 C CA . TYR A 1 654 ? -10.143 15.615 8.916 1.00 60.22 654 TYR A CA 1
ATOM 5146 C C . TYR A 1 654 ? -9.449 15.592 10.283 1.00 60.22 654 TYR A C 1
ATOM 5148 O O . TYR A 1 654 ? -10.078 15.307 11.308 1.00 60.22 654 TYR A O 1
ATOM 5156 N N . ALA A 1 655 ? -8.166 15.966 10.315 1.00 67.75 655 ALA A N 1
ATOM 5157 C CA . ALA A 1 655 ? -7.433 16.177 11.561 1.00 67.75 655 ALA A CA 1
ATOM 5158 C C . ALA A 1 655 ? -8.170 17.179 12.478 1.00 67.75 655 ALA A C 1
ATOM 5160 O O . ALA A 1 655 ? -8.938 18.014 11.981 1.00 67.75 655 ALA A O 1
ATOM 5161 N N . PRO A 1 656 ? -7.996 17.104 13.808 1.00 74.69 656 PRO A N 1
ATOM 5162 C CA . PRO A 1 656 ? -8.622 18.053 14.725 1.00 74.69 656 PRO A CA 1
ATOM 5163 C C . PRO A 1 656 ? -8.244 19.497 14.391 1.00 74.69 656 PRO A C 1
ATOM 5165 O O . PRO A 1 656 ? -7.129 19.744 13.939 1.00 74.69 656 PRO A O 1
ATOM 5168 N N . CYS A 1 657 ? -9.155 20.445 14.610 1.00 77.12 657 CYS A N 1
ATOM 5169 C CA . CYS A 1 657 ? -8.924 21.883 14.415 1.00 77.12 657 CYS A CA 1
ATOM 5170 C C . CYS A 1 657 ? -8.418 22.275 13.011 1.00 77.12 657 CYS A C 1
ATOM 5172 O O . CYS A 1 657 ? -7.703 23.264 12.866 1.00 77.12 657 CYS A O 1
ATOM 5174 N N . SER A 1 658 ? -8.738 21.479 11.989 1.00 72.69 658 SER A N 1
ATOM 5175 C CA . SER A 1 658 ? -8.173 21.606 10.637 1.00 72.69 658 SER A CA 1
ATOM 5176 C C . SER A 1 658 ? -9.227 21.802 9.550 1.00 72.69 658 SER A C 1
ATOM 5178 O O . SER A 1 658 ? -8.870 22.129 8.419 1.00 72.69 658 SER A O 1
ATOM 5180 N N . ASP A 1 659 ? -10.509 21.616 9.866 1.00 77.69 659 ASP A N 1
ATOM 5181 C CA . ASP A 1 659 ? -11.608 21.797 8.924 1.00 77.69 659 ASP A CA 1
ATOM 5182 C C . ASP A 1 659 ? -12.522 22.939 9.391 1.00 77.69 659 ASP A C 1
ATOM 5184 O O . ASP A 1 659 ? -13.396 22.725 10.229 1.00 77.69 659 ASP A O 1
ATOM 5188 N N . PRO A 1 660 ? -12.376 24.155 8.839 1.00 77.75 660 PRO A N 1
ATOM 5189 C CA . PRO A 1 660 ? -13.167 25.308 9.262 1.00 77.75 660 PRO A CA 1
ATOM 5190 C C . PRO A 1 660 ? -14.665 25.190 8.929 1.00 77.75 660 PRO A C 1
ATOM 5192 O O . PRO A 1 660 ? -15.433 26.067 9.316 1.00 77.75 660 PRO A O 1
ATOM 5195 N N . SER A 1 661 ? -15.098 24.160 8.187 1.00 80.12 661 SER A N 1
ATOM 5196 C CA . SER A 1 661 ? -16.518 23.921 7.905 1.00 80.12 661 SER A CA 1
ATOM 5197 C C . SER A 1 661 ? -17.255 23.211 9.049 1.00 80.12 661 SER A C 1
ATOM 5199 O O . SER A 1 661 ? -18.478 23.333 9.163 1.00 80.12 661 SER A O 1
ATOM 5201 N N . VAL A 1 662 ? -16.518 22.503 9.910 1.00 84.06 662 VAL A N 1
ATOM 5202 C CA . VAL A 1 662 ? -17.062 21.715 11.033 1.00 84.06 662 VAL A CA 1
ATOM 5203 C C . VAL A 1 662 ? -16.375 21.991 12.366 1.00 84.06 662 VAL A C 1
ATOM 5205 O O . VAL A 1 662 ? -16.948 21.680 13.412 1.00 84.06 662 VAL A O 1
ATOM 5208 N N . ASP A 1 663 ? -15.177 22.576 12.337 1.00 88.44 663 ASP A N 1
ATOM 5209 C CA . ASP A 1 663 ? -14.429 23.009 13.507 1.00 88.44 663 ASP A CA 1
ATOM 5210 C C . ASP A 1 663 ? -14.691 24.488 13.810 1.00 88.44 663 ASP A C 1
ATOM 5212 O O . ASP A 1 663 ? -14.750 25.337 12.918 1.00 88.44 663 ASP A O 1
ATOM 5216 N N . THR A 1 664 ? -14.781 24.813 15.094 1.00 90.56 664 THR A N 1
ATOM 5217 C CA . THR A 1 664 ? -14.926 26.172 15.618 1.00 90.56 664 THR A CA 1
ATOM 5218 C C . THR A 1 664 ? -14.033 26.357 16.839 1.00 90.56 664 THR A C 1
ATOM 5220 O O . THR A 1 664 ? -13.731 25.406 17.550 1.00 90.56 664 THR A O 1
ATOM 5223 N N . VAL A 1 665 ? -13.585 27.584 17.111 1.00 88.25 665 VAL A N 1
ATOM 5224 C CA . VAL A 1 665 ? -12.840 27.873 18.354 1.00 88.25 665 VAL A CA 1
ATOM 5225 C C . VAL A 1 665 ? -13.791 27.964 19.551 1.00 88.25 665 VAL A C 1
ATOM 5227 O O . VAL A 1 665 ? -13.482 27.460 20.622 1.00 88.25 665 VAL A O 1
ATOM 5230 N N . GLY A 1 666 ? -14.956 28.588 19.362 1.00 92.31 666 GLY A N 1
ATOM 5231 C CA . GLY A 1 666 ? -16.035 28.591 20.349 1.00 92.31 666 GLY A CA 1
ATOM 5232 C C . GLY A 1 666 ? -16.962 27.384 20.202 1.00 92.31 666 GLY A C 1
ATOM 5233 O O . GLY A 1 666 ? -16.840 26.609 19.249 1.00 92.31 666 GLY A O 1
ATOM 5234 N N . LEU A 1 667 ? -17.920 27.257 21.119 1.00 95.31 667 LEU A N 1
ATOM 5235 C CA . LEU A 1 667 ? -18.957 26.228 21.058 1.00 95.31 667 LEU A CA 1
ATOM 5236 C C . LEU A 1 667 ? -19.771 26.347 19.751 1.00 95.31 667 LEU A C 1
ATOM 5238 O O . LEU A 1 667 ? -20.108 27.466 19.343 1.00 95.31 667 LEU A O 1
ATOM 5242 N N . PRO A 1 668 ? -20.100 25.222 19.086 1.00 93.62 668 PRO A N 1
ATOM 5243 C CA . PRO A 1 668 ? -20.929 25.221 17.888 1.00 93.62 668 PRO A CA 1
ATOM 5244 C C . PRO A 1 668 ? -22.270 25.926 18.110 1.00 93.62 668 PRO A C 1
ATOM 5246 O O . PRO A 1 668 ? -22.955 25.701 19.103 1.00 93.62 668 PRO A O 1
ATOM 5249 N N . ASN A 1 669 ? -22.678 26.747 17.144 1.00 91.31 669 ASN A N 1
ATOM 5250 C CA . ASN A 1 669 ? -23.940 27.491 17.179 1.00 91.31 669 ASN A CA 1
ATOM 5251 C C . ASN A 1 669 ? -25.115 26.752 16.512 1.00 91.31 669 ASN A C 1
ATOM 5253 O O . ASN A 1 669 ? -26.118 27.368 16.161 1.00 91.31 669 ASN A O 1
ATOM 5257 N N . LYS A 1 670 ? -24.970 25.444 16.294 1.00 91.31 670 LYS A N 1
ATOM 5258 C CA . LYS A 1 670 ? -25.956 24.567 15.657 1.00 91.31 670 LYS A CA 1
ATOM 5259 C C . LYS A 1 670 ? -25.981 23.220 16.370 1.00 91.31 670 LYS A C 1
ATOM 5261 O O . LYS A 1 670 ? -24.984 22.831 16.977 1.00 91.31 670 LYS A O 1
ATOM 5266 N N . ALA A 1 671 ? -27.101 22.510 16.268 1.00 92.25 671 ALA A N 1
ATOM 5267 C CA . ALA A 1 671 ? -27.198 21.132 16.731 1.00 92.25 671 ALA A CA 1
ATOM 5268 C C . ALA A 1 671 ? -26.182 20.242 15.993 1.00 92.25 671 ALA A C 1
ATOM 5270 O O . ALA A 1 671 ? -25.926 20.439 14.800 1.00 92.25 671 ALA A O 1
ATOM 5271 N N . CYS A 1 672 ? -25.615 19.268 16.705 1.00 92.88 672 CYS A N 1
ATOM 5272 C CA . CYS A 1 672 ? -24.561 18.392 16.201 1.00 92.88 672 CYS A CA 1
ATOM 5273 C C . CYS A 1 672 ? -25.068 16.946 16.194 1.00 92.88 672 CYS A C 1
ATOM 5275 O O . CYS A 1 672 ? -25.057 16.292 17.241 1.00 92.88 672 CYS A O 1
ATOM 5277 N N . PRO A 1 673 ? -25.538 16.431 15.039 1.00 90.88 673 PRO A N 1
ATOM 5278 C CA . PRO A 1 673 ? -26.144 15.102 14.937 1.00 90.88 673 PRO A CA 1
ATOM 5279 C C . PRO A 1 673 ? -25.313 13.952 15.516 1.00 90.88 673 PRO A C 1
ATOM 5281 O O . PRO A 1 673 ? -25.890 12.965 15.960 1.00 90.88 673 PRO A O 1
ATOM 5284 N N . GLY A 1 674 ? -23.982 14.067 15.512 1.00 89.50 674 GLY A N 1
ATOM 5285 C CA . GLY A 1 674 ? -23.063 13.059 16.053 1.00 89.50 674 GLY A CA 1
ATOM 5286 C C . GLY A 1 674 ? -22.367 13.428 17.360 1.00 89.50 674 GLY A C 1
ATOM 5287 O O . GLY A 1 674 ? -21.361 12.802 17.680 1.00 89.50 674 GLY A O 1
ATOM 5288 N N . GLY A 1 675 ? -22.834 14.457 18.070 1.00 93.75 675 GLY A N 1
ATOM 5289 C CA . GLY A 1 675 ? -22.168 14.972 19.265 1.00 93.75 675 GLY A CA 1
ATOM 5290 C C . GLY A 1 675 ? -21.158 16.086 18.972 1.00 93.75 675 GLY A C 1
ATOM 5291 O O . GLY A 1 675 ? -20.929 16.477 17.821 1.00 93.75 675 GLY A O 1
ATOM 5292 N N . ILE A 1 676 ? -20.537 16.601 20.032 1.00 95.06 676 ILE A N 1
ATOM 5293 C CA . ILE A 1 676 ? -19.478 17.614 19.954 1.00 95.06 676 ILE A CA 1
ATOM 5294 C C . ILE A 1 676 ? -18.169 16.981 20.406 1.00 95.06 676 ILE A C 1
ATOM 5296 O O . ILE A 1 676 ? -18.096 16.444 21.505 1.00 95.06 676 ILE A O 1
ATOM 5300 N N . ARG A 1 677 ? -17.101 17.098 19.615 1.00 93.75 677 ARG A N 1
ATOM 5301 C CA . ARG A 1 677 ? -15.744 16.835 20.112 1.00 93.75 677 ARG A CA 1
ATOM 5302 C C . ARG A 1 677 ? -15.106 18.131 20.563 1.00 93.75 677 ARG A C 1
ATOM 5304 O O . ARG A 1 677 ? -15.089 19.089 19.800 1.00 93.75 677 ARG A O 1
ATOM 5311 N N . THR A 1 678 ? -14.470 18.124 21.721 1.00 94.88 678 THR A N 1
ATOM 5312 C CA . THR A 1 678 ? -13.524 19.164 22.116 1.00 94.88 678 THR A CA 1
ATOM 5313 C C . THR A 1 678 ? -12.102 18.646 22.011 1.00 94.88 678 THR A C 1
ATOM 5315 O O . THR A 1 678 ? -11.812 17.529 22.434 1.00 94.88 678 THR A O 1
ATOM 5318 N N . THR A 1 679 ? -11.212 19.468 21.466 1.00 93.56 679 THR A N 1
ATOM 5319 C CA . THR A 1 679 ? -9.780 19.198 21.383 1.00 93.56 679 THR A CA 1
ATOM 5320 C C . THR A 1 679 ? -9.017 20.271 22.148 1.00 93.56 679 THR A C 1
ATOM 5322 O O . THR A 1 679 ? -9.200 21.459 21.882 1.00 93.56 679 THR A O 1
ATOM 5325 N N . VAL A 1 680 ? -8.139 19.858 23.064 1.00 94.19 680 VAL A N 1
ATOM 5326 C CA . VAL A 1 680 ? -7.214 20.743 23.794 1.00 94.19 680 VAL A CA 1
ATOM 5327 C C . VAL A 1 680 ? -5.790 20.358 23.423 1.00 94.19 680 VAL A C 1
ATOM 5329 O O . VAL A 1 680 ? -5.419 19.191 23.520 1.00 94.19 680 VAL A O 1
ATOM 5332 N N . ARG A 1 681 ? -4.996 21.322 22.962 1.00 92.38 681 ARG A N 1
ATOM 5333 C CA . ARG A 1 681 ? -3.621 21.127 22.494 1.00 92.38 681 ARG A CA 1
ATOM 5334 C C . ARG A 1 681 ? -2.678 21.828 23.448 1.00 92.38 681 ARG A C 1
ATOM 5336 O O . ARG A 1 681 ? -2.840 23.015 23.686 1.00 92.38 681 ARG A O 1
ATOM 5343 N N . PHE A 1 682 ? -1.679 21.120 23.949 1.00 95.19 682 PHE A N 1
ATOM 5344 C CA . PHE A 1 682 ? -0.718 21.713 24.867 1.00 95.19 682 PHE A CA 1
ATOM 5345 C C . PHE A 1 682 ? 0.427 22.414 24.124 1.00 95.19 682 PHE A C 1
ATOM 5347 O O . PHE A 1 682 ? 0.739 22.062 22.979 1.00 95.19 682 PHE A O 1
ATOM 5354 N N . PRO A 1 683 ? 1.071 23.401 24.772 1.00 94.56 683 PRO A N 1
ATOM 5355 C CA . PRO A 1 683 ? 2.349 23.957 24.341 1.00 94.56 683 PRO A CA 1
ATOM 5356 C C . PRO A 1 683 ? 3.393 22.882 23.990 1.00 94.56 683 PRO A C 1
ATOM 5358 O O . PRO A 1 683 ? 3.488 21.852 24.651 1.00 94.56 683 PRO A O 1
ATOM 5361 N N . THR A 1 684 ? 4.211 23.135 22.963 1.00 93.81 684 THR A N 1
ATOM 5362 C CA . THR A 1 684 ? 5.195 22.161 22.436 1.00 93.81 684 THR A CA 1
ATOM 5363 C C . THR A 1 684 ? 6.644 22.638 22.546 1.00 93.81 684 THR A C 1
ATOM 5365 O O . THR A 1 684 ? 7.545 22.037 21.962 1.00 93.81 684 THR A O 1
ATOM 5368 N N . CYS A 1 685 ? 6.875 23.741 23.254 1.00 94.88 685 CYS A N 1
ATOM 5369 C CA . CYS A 1 685 ? 8.185 24.344 23.458 1.00 94.88 685 CYS A CA 1
ATOM 5370 C C . CYS A 1 685 ? 8.416 24.574 24.948 1.00 94.88 685 CYS A C 1
ATOM 5372 O O . CYS A 1 685 ? 7.528 25.069 25.635 1.00 94.88 685 CYS A O 1
ATOM 5374 N N . TRP A 1 686 ? 9.606 24.246 25.435 1.00 97.25 686 TRP A N 1
ATOM 5375 C CA . TRP A 1 686 ? 9.985 24.287 26.843 1.00 97.25 686 TRP A CA 1
ATOM 5376 C C . TRP A 1 686 ? 11.249 25.122 27.052 1.00 97.25 686 TRP A C 1
ATOM 5378 O O . TRP A 1 686 ? 12.162 25.107 26.221 1.00 97.25 686 TRP A O 1
ATOM 5388 N N . ASP A 1 687 ? 11.325 25.845 28.171 1.00 96.50 687 ASP A N 1
ATOM 5389 C CA . ASP A 1 687 ? 12.495 26.654 28.552 1.00 96.50 687 ASP A CA 1
ATOM 5390 C C . ASP A 1 687 ? 13.767 25.831 28.837 1.00 96.50 687 ASP A C 1
ATOM 5392 O O . ASP A 1 687 ? 14.870 26.383 28.914 1.00 96.50 687 ASP A O 1
ATOM 5396 N N . GLY A 1 688 ? 13.624 24.505 28.940 1.00 94.62 688 GLY A N 1
ATOM 5397 C CA . GLY A 1 688 ? 14.714 23.560 29.165 1.00 94.62 688 GLY A CA 1
ATOM 5398 C C . GLY A 1 688 ? 15.229 23.532 30.603 1.00 94.62 688 GLY A C 1
ATOM 5399 O O . GLY A 1 688 ? 16.289 22.953 30.847 1.00 94.62 688 GLY A O 1
ATOM 5400 N N . LYS A 1 689 ? 14.546 24.202 31.538 1.00 94.31 689 LYS A N 1
ATOM 5401 C CA . LYS A 1 689 ? 15.006 24.415 32.915 1.00 94.31 689 LYS A CA 1
ATOM 5402 C C . LYS A 1 689 ? 13.936 24.117 33.955 1.00 94.31 689 LYS A C 1
ATOM 5404 O O . LYS A 1 689 ? 14.220 23.385 34.899 1.00 94.31 689 LYS A O 1
ATOM 5409 N N . ASN A 1 690 ? 12.748 24.698 33.823 1.00 95.62 690 ASN A N 1
ATOM 5410 C CA . ASN A 1 690 ? 11.715 24.646 34.853 1.00 95.62 690 ASN A CA 1
ATOM 5411 C C . ASN A 1 690 ? 10.685 23.574 34.506 1.00 95.62 690 ASN A C 1
ATOM 5413 O O . ASN A 1 690 ? 10.048 23.649 33.465 1.00 95.62 690 ASN A O 1
ATOM 5417 N N . LEU A 1 691 ? 10.514 22.581 35.376 1.00 94.56 691 LEU A N 1
ATOM 5418 C CA . LEU A 1 691 ? 9.504 21.528 35.194 1.00 94.56 691 LEU A CA 1
ATOM 5419 C C . LEU A 1 691 ? 8.079 22.032 35.465 1.00 94.56 691 LEU A C 1
ATOM 5421 O O . LEU A 1 691 ? 7.112 21.448 34.995 1.00 94.56 691 LEU A O 1
ATOM 5425 N N . ASP A 1 692 ? 7.971 23.111 36.229 1.00 94.56 692 ASP A N 1
ATOM 5426 C CA . ASP A 1 692 ? 6.726 23.792 36.529 1.00 94.56 692 ASP A CA 1
ATOM 5427 C C . ASP A 1 692 ? 7.026 25.274 36.803 1.00 94.56 692 ASP A C 1
ATOM 5429 O O . ASP A 1 692 ? 8.128 25.628 37.240 1.00 94.56 692 ASP A O 1
ATOM 5433 N N . SER A 1 693 ? 6.052 26.146 36.570 1.00 93.69 693 SER A N 1
ATOM 5434 C CA . SER A 1 693 ? 6.098 27.566 36.924 1.00 93.69 693 SER A CA 1
ATOM 5435 C C . SER A 1 693 ? 4.970 27.895 37.905 1.00 93.69 693 SER A C 1
ATOM 5437 O O . SER A 1 693 ? 3.969 27.189 37.926 1.00 93.69 693 SER A O 1
ATOM 5439 N N . PRO A 1 694 ? 5.059 28.974 38.709 1.00 90.88 694 PRO A N 1
ATOM 5440 C CA . PRO A 1 694 ? 3.989 29.322 39.654 1.00 90.88 694 PRO A CA 1
ATOM 5441 C C . PRO A 1 694 ? 2.606 29.537 39.017 1.00 90.88 694 PRO A C 1
ATOM 5443 O O . PRO A 1 694 ? 1.601 29.484 39.713 1.00 90.88 694 PRO A O 1
ATOM 5446 N N . ASP A 1 695 ? 2.572 29.825 37.715 1.00 90.62 695 ASP A N 1
ATOM 5447 C CA . ASP A 1 695 ? 1.367 29.988 36.896 1.00 90.62 695 ASP A CA 1
ATOM 5448 C C . ASP A 1 695 ? 1.098 28.796 35.958 1.00 90.62 695 ASP A C 1
ATOM 5450 O O . ASP A 1 695 ? 0.216 28.883 35.106 1.00 90.62 695 ASP A O 1
ATOM 5454 N N . HIS A 1 696 ? 1.895 27.726 36.061 1.00 94.38 696 HIS A N 1
ATOM 5455 C CA . HIS A 1 696 ? 1.835 26.489 35.273 1.00 94.38 696 HIS A CA 1
ATOM 5456 C C . HIS A 1 696 ? 1.869 26.664 33.742 1.00 94.38 696 HIS A C 1
ATOM 5458 O O . HIS A 1 696 ? 1.570 25.730 32.997 1.00 94.38 696 HIS A O 1
ATOM 5464 N N . THR A 1 697 ? 2.230 27.851 33.246 1.00 93.19 697 THR A N 1
ATOM 5465 C CA . THR A 1 697 ? 2.199 28.183 31.813 1.00 93.19 697 THR A CA 1
ATOM 5466 C C . THR A 1 697 ? 3.466 28.881 31.329 1.00 93.19 697 THR A C 1
ATOM 5468 O O . THR A 1 697 ? 3.879 28.645 30.200 1.00 93.19 697 THR A O 1
ATOM 5471 N N . SER A 1 698 ? 4.129 29.704 32.147 1.00 95.19 698 SER A N 1
ATOM 5472 C CA . SER A 1 698 ? 5.269 30.531 31.710 1.00 95.19 698 SER A CA 1
ATOM 5473 C C . SER A 1 698 ? 6.570 29.781 31.406 1.00 95.19 698 SER A C 1
ATOM 5475 O O . SER A 1 698 ? 7.454 30.368 30.784 1.00 95.19 698 SER A O 1
ATOM 5477 N N . HIS A 1 699 ? 6.699 28.517 31.820 1.00 96.25 699 HIS A N 1
ATOM 5478 C CA . HIS A 1 699 ? 7.841 27.653 31.488 1.00 96.25 699 HIS A CA 1
ATOM 5479 C C . HIS A 1 699 ? 7.672 26.907 30.151 1.00 96.25 699 HIS A C 1
ATOM 5481 O O . HIS A 1 699 ? 8.614 26.264 29.676 1.00 96.25 699 HIS A O 1
ATOM 5487 N N . VAL A 1 700 ? 6.488 26.985 29.531 1.00 96.06 700 VAL A N 1
ATOM 5488 C CA . VAL A 1 700 ? 6.178 26.394 28.225 1.00 96.06 700 VAL A CA 1
ATOM 5489 C C . VAL A 1 700 ? 5.609 27.428 27.256 1.00 96.06 700 VAL A C 1
ATOM 5491 O O . VAL A 1 700 ? 5.098 28.481 27.624 1.00 96.06 700 VAL A O 1
ATOM 5494 N N . SER A 1 701 ? 5.687 27.140 25.960 1.00 94.31 701 SER A N 1
ATOM 5495 C CA . SER A 1 701 ? 5.148 28.021 24.932 1.00 94.31 701 SER A CA 1
ATOM 5496 C C . SER A 1 701 ? 4.644 27.260 23.713 1.00 94.31 701 SER A C 1
ATOM 5498 O O . SER A 1 701 ? 5.123 26.177 23.372 1.00 94.31 701 SER A O 1
ATOM 5500 N N . TYR A 1 702 ? 3.663 27.841 23.030 1.00 92.06 702 TYR A N 1
ATOM 5501 C CA . TYR A 1 702 ? 3.339 27.428 21.669 1.00 92.06 702 TYR A CA 1
ATOM 5502 C C . TYR A 1 702 ? 4.446 27.901 20.711 1.00 92.06 702 TYR A C 1
ATOM 5504 O O . TYR A 1 702 ? 5.189 28.831 21.039 1.00 92.06 702 TYR A O 1
ATOM 5512 N N . PRO A 1 703 ? 4.556 27.313 19.508 1.00 89.50 703 PRO A N 1
ATOM 5513 C CA . PRO A 1 703 ? 5.506 27.780 18.505 1.00 89.50 703 PRO A CA 1
ATOM 5514 C C . PRO A 1 703 ? 5.408 29.289 18.240 1.00 89.50 703 PRO A C 1
ATOM 5516 O O . PRO A 1 703 ? 4.314 29.857 18.185 1.00 89.50 703 PRO A O 1
ATOM 5519 N N . ALA A 1 704 ? 6.558 29.934 18.022 1.00 87.38 704 ALA A N 1
ATOM 5520 C CA . ALA A 1 704 ? 6.650 31.378 17.786 1.00 87.38 704 ALA A CA 1
ATOM 5521 C C . ALA A 1 704 ? 5.894 31.817 16.519 1.00 87.38 704 ALA A C 1
ATOM 5523 O O . ALA A 1 704 ? 5.438 32.954 16.402 1.00 87.38 704 ALA A O 1
ATOM 5524 N N . SER A 1 705 ? 5.763 30.900 15.560 1.00 82.19 705 SER A N 1
ATOM 5525 C CA . SER A 1 705 ? 4.940 31.044 14.362 1.00 82.19 705 SER A CA 1
ATOM 5526 C C . SER A 1 705 ? 4.416 29.676 13.923 1.00 82.19 705 SER A C 1
ATOM 5528 O O . SER A 1 705 ? 5.031 28.653 14.219 1.00 82.19 705 SER A O 1
ATOM 5530 N N . GLY A 1 706 ? 3.286 29.655 13.211 1.00 79.19 706 GLY A N 1
ATOM 5531 C CA . GLY A 1 706 ? 2.662 28.411 12.753 1.00 79.19 706 GLY A CA 1
ATOM 5532 C C . GLY A 1 706 ? 2.028 27.591 13.882 1.00 79.19 706 GLY A C 1
ATOM 5533 O O . GLY A 1 706 ? 1.592 28.139 14.896 1.00 79.19 706 GLY A O 1
ATOM 5534 N N . THR A 1 707 ? 1.944 26.279 13.676 1.00 75.38 707 THR A N 1
ATOM 5535 C CA . THR A 1 707 ? 1.425 25.276 14.614 1.00 75.38 707 THR A CA 1
ATOM 5536 C C . THR A 1 707 ? 2.418 24.122 14.751 1.00 75.38 707 THR A C 1
ATOM 5538 O O . THR A 1 707 ? 3.444 24.080 14.067 1.00 75.38 707 THR A O 1
ATOM 5541 N N . PHE A 1 708 ? 2.118 23.164 15.624 1.00 75.31 708 PHE A N 1
ATOM 5542 C CA . PHE A 1 708 ? 2.894 21.931 15.718 1.00 75.31 708 PHE A CA 1
ATOM 5543 C C . PHE A 1 708 ? 2.904 21.150 14.388 1.00 75.31 708 PHE A C 1
ATOM 5545 O O . PHE A 1 708 ? 3.959 20.711 13.936 1.00 75.31 708 PHE A O 1
ATOM 5552 N N . GLU A 1 709 ? 1.763 21.060 13.698 1.00 70.56 709 GLU A N 1
ATOM 5553 C CA . GLU A 1 709 ? 1.624 20.380 12.400 1.00 70.56 709 GLU A CA 1
ATOM 5554 C C . GLU A 1 709 ? 2.403 21.066 11.279 1.00 70.56 709 GLU A C 1
ATOM 5556 O O . GLU A 1 709 ? 2.894 20.410 10.361 1.00 70.56 709 GLU A O 1
ATOM 5561 N N . SER A 1 710 ? 2.562 22.390 11.352 1.00 69.00 710 SER A N 1
ATOM 5562 C CA . SER A 1 710 ? 3.423 23.127 10.426 1.00 69.00 710 SER A CA 1
ATOM 5563 C C . SER A 1 710 ? 4.899 23.117 10.840 1.00 69.00 710 SER A C 1
ATOM 5565 O O . SER A 1 710 ? 5.685 23.851 10.242 1.00 69.00 710 SER A O 1
ATOM 5567 N N . ASN A 1 711 ? 5.264 22.353 11.876 1.00 72.56 711 ASN A N 1
ATOM 5568 C CA . ASN A 1 711 ? 6.592 22.327 12.486 1.00 72.56 711 ASN A CA 1
ATOM 5569 C C . ASN A 1 711 ? 7.102 23.733 12.855 1.00 72.56 711 ASN A C 1
ATOM 5571 O O . ASN A 1 711 ? 8.223 24.127 12.526 1.00 72.56 711 ASN A O 1
ATOM 5575 N N . GLY A 1 712 ? 6.232 24.524 13.488 1.00 80.88 712 GLY A N 1
ATOM 5576 C CA . GLY A 1 712 ? 6.554 25.876 13.920 1.00 80.88 712 GLY A CA 1
ATOM 5577 C C . GLY A 1 712 ? 7.791 25.901 14.831 1.00 80.88 712 GLY A C 1
ATOM 5578 O O . GLY A 1 712 ? 7.916 25.049 15.714 1.00 80.88 712 GLY A O 1
ATOM 5579 N N . PRO A 1 713 ? 8.718 26.859 14.651 1.00 87.81 713 PRO A N 1
ATOM 5580 C CA . PRO A 1 713 ? 9.911 26.940 15.478 1.00 87.81 713 PRO A CA 1
ATOM 5581 C C . PRO A 1 713 ? 9.553 27.365 16.901 1.00 87.81 713 PRO A C 1
ATOM 5583 O O . PRO A 1 713 ? 8.703 28.238 17.116 1.00 87.81 713 PRO A O 1
ATOM 5586 N N . CYS A 1 714 ? 10.249 26.784 17.871 1.00 92.50 714 CYS A N 1
ATOM 5587 C CA . CYS A 1 714 ? 10.170 27.252 19.241 1.00 92.50 714 CYS A CA 1
ATOM 5588 C C . CYS A 1 714 ? 10.808 28.640 19.392 1.00 92.50 714 CYS A C 1
ATOM 5590 O O . CYS A 1 714 ? 11.797 28.926 18.712 1.00 92.50 714 CYS A O 1
ATOM 5592 N N . PRO A 1 715 ? 10.251 29.518 20.245 1.00 94.88 715 PRO A N 1
ATOM 5593 C CA . PRO A 1 715 ? 10.869 30.806 20.526 1.00 94.88 715 PRO A CA 1
ATOM 5594 C C . PRO A 1 715 ? 12.198 30.611 21.265 1.00 94.88 715 PRO A C 1
ATOM 5596 O O . PRO A 1 715 ? 12.363 29.643 22.005 1.00 94.88 715 PRO A O 1
ATOM 5599 N N . ASP A 1 716 ? 13.115 31.572 21.140 1.00 95.12 716 ASP A N 1
ATOM 5600 C CA . ASP A 1 716 ? 14.428 31.523 21.808 1.00 95.12 716 ASP A CA 1
ATOM 5601 C C . ASP A 1 716 ? 14.322 31.420 23.341 1.00 95.12 716 ASP A C 1
ATOM 5603 O O . ASP A 1 716 ? 15.234 30.931 24.004 1.00 95.12 716 ASP A O 1
ATOM 5607 N N . THR A 1 717 ? 13.199 31.867 23.913 1.00 96.19 717 THR A N 1
ATOM 5608 C CA . THR A 1 717 ? 12.894 31.733 25.343 1.00 96.19 717 THR A CA 1
ATOM 5609 C C . THR A 1 717 ? 12.547 30.301 25.756 1.00 96.19 717 THR A C 1
ATOM 5611 O O . THR A 1 717 ? 12.712 29.970 26.925 1.00 96.19 717 THR A O 1
ATOM 5614 N N . HIS A 1 718 ? 12.102 29.458 24.817 1.00 97.19 718 HIS A N 1
ATOM 5615 C CA . HIS A 1 718 ? 11.654 28.081 25.046 1.00 97.19 718 HIS A CA 1
ATOM 5616 C C . HIS A 1 718 ? 12.274 27.106 24.034 1.00 97.19 718 HIS A C 1
ATOM 5618 O O . HIS A 1 718 ? 11.552 26.497 23.250 1.00 97.19 718 HIS A O 1
ATOM 5624 N N . PRO A 1 719 ? 13.608 26.960 23.991 1.00 95.12 719 PRO A N 1
ATOM 5625 C CA . PRO A 1 719 ? 14.294 26.341 22.859 1.00 95.12 719 PRO A CA 1
ATOM 5626 C C . PRO A 1 719 ? 14.122 24.817 22.750 1.00 95.12 719 PRO A C 1
ATOM 5628 O O . PRO A 1 719 ? 14.493 24.243 21.724 1.00 95.12 719 PRO A O 1
ATOM 5631 N N . VAL A 1 720 ? 13.610 24.135 23.779 1.00 95.06 720 VAL A N 1
ATOM 5632 C CA . VAL A 1 720 ? 13.502 22.669 23.794 1.00 95.06 720 VAL A CA 1
ATOM 5633 C C . VAL A 1 720 ? 12.154 22.237 23.223 1.00 95.06 720 VAL A C 1
ATOM 5635 O O . VAL A 1 720 ? 11.110 22.608 23.749 1.00 95.06 720 VAL A O 1
ATOM 5638 N N . LYS A 1 721 ? 12.161 21.428 22.157 1.00 93.50 721 LYS A N 1
ATOM 5639 C CA . LYS A 1 721 ? 10.927 20.857 21.601 1.00 93.50 721 LYS A CA 1
ATOM 5640 C C . LYS A 1 721 ? 10.411 19.718 22.486 1.00 93.50 721 LYS A C 1
ATOM 5642 O O . LYS A 1 721 ? 11.165 18.805 22.828 1.00 93.50 721 LYS A O 1
ATOM 5647 N N . LEU A 1 722 ? 9.118 19.753 22.779 1.00 94.75 722 LEU A N 1
ATOM 5648 C CA . LEU A 1 722 ? 8.373 18.707 23.478 1.00 94.75 722 LEU A CA 1
ATOM 5649 C C . LEU A 1 722 ? 7.513 17.907 22.482 1.00 94.75 722 LEU A C 1
ATOM 5651 O O . LEU A 1 722 ? 7.139 18.449 21.434 1.00 94.75 722 LEU A O 1
ATOM 5655 N N . PRO A 1 723 ? 7.151 16.645 22.783 1.00 93.44 723 PRO A N 1
ATOM 5656 C CA . PRO A 1 723 ? 6.066 15.981 22.069 1.00 93.44 723 PRO A CA 1
ATOM 5657 C C . PRO A 1 723 ? 4.747 16.742 22.286 1.00 93.44 723 PRO A C 1
ATOM 5659 O O . PRO A 1 723 ? 4.501 17.282 23.366 1.00 93.44 723 PRO A O 1
ATOM 5662 N N . GLN A 1 724 ? 3.873 16.774 21.279 1.00 92.12 724 GLN A N 1
ATOM 5663 C CA . GLN A 1 724 ? 2.552 17.379 21.423 1.00 92.12 724 GLN A CA 1
ATOM 5664 C C . GLN A 1 724 ? 1.653 16.476 22.266 1.00 92.12 724 GLN A C 1
ATOM 5666 O O . GLN A 1 724 ? 1.250 15.406 21.804 1.00 92.12 724 GLN A O 1
ATOM 5671 N N . LEU A 1 725 ? 1.318 16.946 23.470 1.00 95.75 725 LEU A N 1
ATOM 5672 C CA . LEU A 1 725 ? 0.203 16.423 24.252 1.00 95.75 725 LEU A CA 1
ATOM 5673 C C . LEU A 1 725 ? -1.107 17.029 23.737 1.00 95.75 725 LEU A C 1
ATOM 5675 O O . LEU A 1 725 ? -1.212 18.245 23.551 1.00 95.75 725 LEU A O 1
ATOM 5679 N N . MET A 1 726 ? -2.110 16.189 23.507 1.00 93.94 726 MET A N 1
ATOM 5680 C CA . MET A 1 726 ? -3.440 16.631 23.092 1.00 93.94 726 MET A CA 1
ATOM 5681 C C . MET A 1 726 ? -4.524 15.757 23.719 1.00 93.94 726 MET A C 1
ATOM 5683 O O . MET A 1 726 ? -4.368 14.538 23.799 1.00 93.94 726 MET A O 1
ATOM 5687 N N . TYR A 1 727 ? -5.625 16.387 24.129 1.00 94.31 727 TYR A N 1
ATOM 5688 C CA . TYR A 1 727 ? -6.829 15.718 24.622 1.00 94.31 727 TYR A CA 1
ATOM 5689 C C . TYR A 1 727 ? -7.929 15.798 23.577 1.00 94.31 727 TYR A C 1
ATOM 5691 O O . TYR A 1 727 ? -8.126 16.847 22.959 1.00 94.31 727 TYR A O 1
ATOM 5699 N N . GLU A 1 728 ? -8.690 14.721 23.430 1.00 94.12 728 GLU A N 1
ATOM 5700 C CA . GLU A 1 728 ? -10.000 14.750 22.791 1.00 94.12 728 GLU A CA 1
ATOM 5701 C C . GLU A 1 728 ? -11.061 14.229 23.754 1.00 94.12 728 GLU A C 1
ATOM 5703 O O . GLU A 1 728 ? -10.952 13.116 24.267 1.00 94.12 728 GLU A O 1
ATOM 5708 N N . VAL A 1 729 ? -12.111 15.021 23.953 1.00 95.31 729 VAL A N 1
ATOM 5709 C CA . VAL A 1 729 ? -13.311 14.612 24.687 1.00 95.31 729 VAL A CA 1
ATOM 5710 C C . VAL A 1 729 ? -14.480 14.634 23.724 1.00 95.31 729 VAL A C 1
ATOM 5712 O O . VAL A 1 729 ? -14.682 15.633 23.030 1.00 95.31 729 VAL A O 1
ATOM 5715 N N . ILE A 1 730 ? -15.240 13.544 23.667 1.00 93.88 730 ILE A N 1
ATOM 5716 C CA . ILE A 1 730 ? -16.479 13.502 22.899 1.00 93.88 730 ILE A CA 1
ATOM 5717 C C . ILE A 1 730 ? -17.650 13.667 23.857 1.00 93.88 730 ILE A C 1
ATOM 5719 O O . ILE A 1 730 ? -17.880 12.813 24.705 1.00 93.88 730 ILE A O 1
ATOM 5723 N N . TRP A 1 731 ? -18.404 14.742 23.679 1.00 95.88 731 TRP A N 1
ATOM 5724 C CA . TRP A 1 731 ? -19.634 15.035 24.397 1.00 95.88 731 TRP A CA 1
ATOM 5725 C C . TRP A 1 731 ? -20.829 14.491 23.618 1.00 95.88 731 TRP A C 1
ATOM 5727 O O . TRP A 1 731 ? -21.069 14.902 22.474 1.00 95.88 731 TRP A O 1
ATOM 5737 N N . ASP A 1 732 ? -21.606 13.607 24.239 1.00 95.06 732 ASP A N 1
ATOM 5738 C CA . ASP A 1 732 ? -22.861 13.121 23.677 1.00 95.06 732 ASP A CA 1
ATOM 5739 C C . ASP A 1 732 ? -23.957 14.179 23.820 1.00 95.06 732 ASP A C 1
ATOM 5741 O O . ASP A 1 732 ? -24.799 14.165 24.718 1.00 95.06 732 ASP A O 1
ATOM 5745 N N . THR A 1 733 ? -23.930 15.144 22.905 1.00 95.44 733 THR A N 1
ATOM 5746 C CA . THR A 1 733 ? -24.968 16.167 22.807 1.00 95.44 733 THR A CA 1
ATOM 5747 C C . THR A 1 733 ? -26.201 15.693 22.046 1.00 95.44 733 THR A C 1
ATOM 5749 O O . THR A 1 733 ? -27.158 16.458 21.910 1.00 95.44 733 THR A O 1
ATOM 5752 N N . THR A 1 734 ? -26.219 14.446 21.561 1.00 94.31 734 THR A N 1
ATOM 5753 C CA . THR A 1 734 ? -27.306 13.940 20.717 1.00 94.31 734 THR A CA 1
ATOM 5754 C C . THR A 1 734 ? -28.688 13.969 21.380 1.00 94.31 734 THR A C 1
ATOM 5756 O O . THR A 1 734 ? -29.643 14.323 20.678 1.00 94.31 734 THR A O 1
ATOM 5759 N N . PRO A 1 735 ? -28.837 13.750 22.708 1.00 95.19 735 PRO A N 1
ATOM 5760 C CA . PRO A 1 735 ? -30.127 13.889 23.387 1.00 95.19 735 PRO A CA 1
ATOM 5761 C C . PRO A 1 735 ? -30.679 15.323 23.391 1.00 95.19 735 PRO A C 1
ATOM 5763 O O . PRO A 1 735 ? -31.861 15.525 23.661 1.00 95.19 735 PRO A O 1
ATOM 5766 N N . PHE A 1 736 ? -29.843 16.321 23.090 1.00 94.75 736 PHE A N 1
ATOM 5767 C CA . PHE A 1 736 ? -30.177 17.747 23.140 1.00 94.75 736 PHE A CA 1
ATOM 5768 C C . PHE A 1 736 ? -30.269 18.391 21.748 1.00 94.75 736 PHE A C 1
ATOM 5770 O O . PHE A 1 736 ? -30.271 19.616 21.633 1.00 94.75 736 PHE A O 1
ATOM 5777 N N . ASN A 1 737 ? -30.327 17.592 20.678 1.00 93.62 737 ASN A N 1
ATOM 5778 C CA . ASN A 1 737 ? -30.366 18.099 19.302 1.00 93.62 737 ASN A CA 1
ATOM 5779 C C . ASN A 1 737 ? -31.727 18.669 18.873 1.00 93.62 737 ASN A C 1
ATOM 5781 O O . ASN A 1 737 ? -31.793 19.299 17.819 1.00 93.62 737 ASN A O 1
ATOM 5785 N N . ASP A 1 738 ? -32.793 18.457 19.650 1.00 92.31 738 ASP A N 1
ATOM 5786 C CA . ASP A 1 738 ? -34.105 19.047 19.377 1.00 92.31 738 ASP A CA 1
ATOM 5787 C C . ASP A 1 738 ? -34.056 20.576 19.590 1.00 92.31 738 ASP A C 1
ATOM 5789 O O . ASP A 1 738 ? -33.844 21.024 20.725 1.00 92.31 738 ASP A O 1
ATOM 5793 N N . PRO A 1 739 ? -34.262 21.398 18.539 1.00 87.44 739 PRO A N 1
ATOM 5794 C CA . PRO A 1 739 ? -34.265 22.856 18.657 1.00 87.44 739 PRO A CA 1
ATOM 5795 C C . PRO A 1 739 ? -35.321 23.393 19.635 1.00 87.44 739 PRO A C 1
ATOM 5797 O O . PRO A 1 739 ? -35.158 24.491 20.167 1.00 87.44 739 PRO A O 1
ATOM 5800 N N . GLU A 1 740 ? -36.382 22.634 19.929 1.00 89.75 740 GLU A N 1
ATOM 5801 C CA . GLU A 1 740 ? -37.384 23.019 20.930 1.00 89.75 740 GLU A CA 1
ATOM 5802 C C . GLU A 1 740 ? -36.858 22.974 22.372 1.00 89.75 740 GLU A C 1
ATOM 5804 O O . GLU A 1 740 ? -37.475 23.519 23.287 1.00 89.75 740 GLU A O 1
ATOM 5809 N N . LEU A 1 741 ? -35.694 22.365 22.597 1.00 90.31 741 LEU A N 1
ATOM 5810 C CA . LEU A 1 741 ? -35.015 22.394 23.890 1.00 90.31 741 LEU A CA 1
ATOM 5811 C C . LEU A 1 741 ? -34.099 23.621 24.036 1.00 90.31 741 LEU A C 1
ATOM 5813 O O . LEU A 1 741 ? -33.734 23.977 25.158 1.00 90.31 741 LEU A O 1
ATOM 5817 N N . TRP A 1 742 ? -33.742 24.275 22.926 1.00 92.69 742 TRP A N 1
ATOM 5818 C CA . TRP A 1 742 ? -32.799 25.396 22.876 1.00 92.69 742 TRP A CA 1
ATOM 5819 C C . TRP A 1 742 ? -33.486 26.725 23.229 1.00 92.69 742 TRP A C 1
ATOM 5821 O O . TRP A 1 742 ? -34.701 26.841 23.055 1.00 92.69 742 TRP A O 1
ATOM 5831 N N . PRO A 1 743 ? -32.754 27.743 23.714 1.00 91.44 743 PRO A N 1
ATOM 5832 C CA . PRO A 1 743 ? -33.276 29.092 23.937 1.00 91.44 743 PRO A CA 1
ATOM 5833 C C . PRO A 1 743 ? -34.105 29.646 22.765 1.00 91.44 743 PRO A C 1
ATOM 5835 O O . PRO A 1 743 ? -33.779 29.423 21.602 1.00 91.44 743 PRO A O 1
ATOM 5838 N N . GLU A 1 744 ? -35.167 30.403 23.067 1.00 89.88 744 GLU A N 1
ATOM 5839 C CA . GLU A 1 744 ? -36.066 30.984 22.048 1.00 89.88 744 GLU A CA 1
ATOM 5840 C C . GLU A 1 744 ? -35.354 31.956 21.092 1.00 89.88 744 GLU A C 1
ATOM 5842 O O . GLU A 1 744 ? -35.790 32.141 19.958 1.00 89.88 744 GLU A O 1
ATOM 5847 N N . ASP A 1 745 ? -34.246 32.560 21.531 1.00 89.81 745 ASP A N 1
ATOM 5848 C CA . ASP A 1 745 ? -33.410 33.443 20.711 1.00 89.81 745 ASP A CA 1
ATOM 5849 C C . ASP A 1 745 ? -32.478 32.685 19.743 1.00 89.81 745 ASP A C 1
ATOM 5851 O O . ASP A 1 745 ? -31.758 33.310 18.962 1.00 89.81 745 ASP A O 1
ATOM 5855 N N . GLY A 1 746 ? -32.494 31.348 19.775 1.00 86.25 746 GLY A N 1
ATOM 5856 C CA . GLY A 1 746 ? -31.659 30.484 18.943 1.00 86.25 746 GLY A CA 1
ATOM 5857 C C . GLY A 1 746 ? -30.193 30.418 19.375 1.00 86.25 746 GLY A C 1
ATOM 5858 O O . GLY A 1 746 ? -29.370 29.882 18.631 1.00 86.25 746 GLY A O 1
ATOM 5859 N N . SER A 1 747 ? -29.837 30.961 20.545 1.00 90.75 747 SER A N 1
ATOM 5860 C CA . SER A 1 747 ? -28.484 30.844 21.090 1.00 90.75 747 SER A CA 1
ATOM 5861 C C . SER A 1 747 ? -28.136 29.394 21.449 1.00 90.75 747 SER A C 1
ATOM 5863 O O . SER A 1 747 ? -29.000 28.578 21.772 1.00 90.75 747 SER A O 1
ATOM 5865 N N . GLN A 1 748 ? -26.845 29.054 21.369 1.00 94.00 748 GLN A N 1
ATOM 5866 C CA . GLN A 1 748 ? -26.381 27.705 21.690 1.00 94.00 748 GLN A CA 1
ATOM 5867 C C . GLN A 1 748 ? -26.512 27.433 23.209 1.00 94.00 748 GLN A C 1
ATOM 5869 O O . GLN A 1 748 ? -26.149 28.304 24.005 1.00 94.00 748 GLN A O 1
ATOM 5874 N N . PRO A 1 749 ? -27.028 26.264 23.636 1.00 96.06 749 PRO A N 1
ATOM 5875 C CA . PRO A 1 749 ? -27.455 26.021 25.017 1.00 96.06 749 PRO A CA 1
ATOM 5876 C C . PRO A 1 749 ? -26.364 25.446 25.930 1.00 96.06 749 PRO A C 1
ATOM 5878 O O . PRO A 1 749 ? -26.645 25.145 27.092 1.00 96.06 749 PRO A O 1
ATOM 5881 N N . PHE A 1 750 ? -25.147 25.224 25.430 1.00 97.88 750 PHE A N 1
ATOM 5882 C CA . PHE A 1 750 ? -24.104 24.532 26.176 1.00 97.88 750 PHE A CA 1
ATOM 5883 C C . PHE A 1 750 ? -23.224 25.493 26.979 1.00 97.88 750 PHE A C 1
ATOM 5885 O O . PHE A 1 750 ? -22.881 26.589 26.538 1.00 97.88 750 PHE A O 1
ATOM 5892 N N . TYR A 1 751 ? -22.848 25.061 28.177 1.00 97.62 751 TYR A N 1
ATOM 5893 C CA . TYR A 1 751 ? -22.011 25.791 29.118 1.00 97.62 751 TYR A CA 1
ATOM 5894 C C . TYR A 1 751 ? -20.891 24.872 29.591 1.00 97.62 751 TYR A C 1
ATOM 5896 O O . TYR A 1 751 ? -21.154 23.768 30.063 1.00 97.62 751 TYR A O 1
ATOM 5904 N N . LEU A 1 752 ? -19.647 25.329 29.522 1.00 97.25 752 LEU A N 1
ATOM 5905 C CA . LEU A 1 752 ? -18.578 24.708 30.292 1.00 97.25 752 LEU A CA 1
ATOM 5906 C C . LEU A 1 752 ? -18.798 24.999 31.786 1.00 97.25 752 LEU A C 1
ATOM 5908 O O . LEU A 1 752 ? -19.390 26.014 32.163 1.00 97.25 752 LEU A O 1
ATOM 5912 N N . SER A 1 753 ? -18.326 24.108 32.650 1.00 96.69 753 SER A N 1
ATOM 5913 C CA . SER A 1 753 ? -18.668 24.063 34.078 1.00 96.69 753 SER A CA 1
ATOM 5914 C C . SER A 1 753 ? -18.275 25.304 34.891 1.00 96.69 753 SER A C 1
ATOM 5916 O O . SER A 1 753 ? -18.849 25.531 35.952 1.00 96.69 753 SER A O 1
ATOM 5918 N N . MET A 1 754 ? -17.369 26.148 34.392 1.00 94.94 754 MET A N 1
ATOM 5919 C CA . MET A 1 754 ? -17.043 27.467 34.962 1.00 94.94 754 MET A CA 1
ATOM 5920 C C . MET A 1 754 ? -18.007 28.591 34.522 1.00 94.94 754 MET A C 1
ATOM 5922 O O . MET A 1 754 ? -17.730 29.778 34.714 1.00 94.94 754 MET A O 1
ATOM 5926 N N . GLY A 1 755 ? -19.131 28.234 33.895 1.00 95.25 755 GLY A N 1
ATOM 5927 C CA . GLY A 1 755 ? -20.154 29.160 33.414 1.00 95.25 755 GLY A CA 1
ATOM 5928 C C . GLY A 1 755 ? -19.841 29.812 32.069 1.00 95.25 755 GLY A C 1
ATOM 5929 O O . GLY A 1 755 ? -20.411 30.857 31.761 1.00 95.25 755 GLY A O 1
ATOM 5930 N N . ASP A 1 756 ? -18.936 29.238 31.276 1.00 95.62 756 ASP A N 1
ATOM 5931 C CA . ASP A 1 756 ? -18.635 29.737 29.935 1.00 95.62 756 ASP A CA 1
ATOM 5932 C C . ASP A 1 756 ? -19.604 29.173 28.887 1.00 95.62 756 ASP A C 1
ATOM 5934 O O . ASP A 1 756 ? -19.552 27.992 28.557 1.00 95.62 756 ASP A O 1
ATOM 5938 N N . ASN A 1 757 ? -20.446 30.034 28.314 1.00 94.81 757 ASN A N 1
ATOM 5939 C CA . ASN A 1 757 ? -21.324 29.710 27.184 1.00 94.81 757 ASN A CA 1
ATOM 5940 C C . ASN A 1 757 ? -20.756 30.116 25.821 1.00 94.81 757 ASN A C 1
ATOM 5942 O O . ASN A 1 757 ? -21.489 30.186 24.834 1.00 94.81 757 ASN A O 1
ATOM 5946 N N . THR A 1 758 ? -19.473 30.446 25.755 1.00 94.56 758 THR A N 1
ATOM 5947 C CA . THR A 1 758 ? -18.801 30.817 24.509 1.00 94.56 758 THR A CA 1
ATOM 5948 C C . THR A 1 758 ? -17.893 29.702 24.000 1.00 94.56 758 THR A C 1
ATOM 5950 O O . THR A 1 758 ? -17.687 29.590 22.795 1.00 94.56 758 THR A O 1
ATOM 5953 N N . GLY A 1 759 ? -17.375 28.857 24.895 1.00 93.75 759 GLY A N 1
ATOM 5954 C CA . GLY A 1 759 ? -16.384 27.818 24.612 1.00 93.75 759 GLY A CA 1
ATOM 5955 C C . GLY A 1 759 ? -14.938 28.315 24.664 1.00 93.75 759 GLY A C 1
ATOM 5956 O O . GLY A 1 759 ? -14.020 27.501 24.724 1.00 93.75 759 GLY A O 1
ATOM 5957 N N . TYR A 1 760 ? -14.710 29.634 24.672 1.00 93.44 760 TYR A N 1
ATOM 5958 C CA . TYR A 1 760 ? -13.363 30.209 24.698 1.00 93.44 760 TYR A CA 1
ATOM 5959 C C . TYR A 1 760 ? -12.631 29.987 26.021 1.00 93.44 760 TYR A C 1
ATOM 5961 O O . TYR A 1 760 ? -11.420 30.173 26.056 1.00 93.44 760 TYR A O 1
ATOM 5969 N N . GLY A 1 761 ? -13.334 29.597 27.083 1.00 93.06 761 GLY A N 1
ATOM 5970 C CA . GLY A 1 761 ? -12.790 29.243 28.391 1.00 93.06 761 GLY A CA 1
ATOM 5971 C C . GLY A 1 761 ? -12.261 27.810 28.472 1.00 93.06 761 GLY A C 1
ATOM 5972 O O . GLY A 1 761 ? -11.885 27.353 29.554 1.00 93.06 761 GLY A O 1
ATOM 5973 N N . GLN A 1 762 ? -12.269 27.066 27.361 1.00 94.44 762 GLN A N 1
ATOM 5974 C CA . GLN A 1 762 ? -11.827 25.681 27.375 1.00 94.44 762 GLN A CA 1
ATOM 5975 C C . GLN A 1 762 ? -10.341 25.573 27.700 1.00 94.44 762 GLN A C 1
ATOM 5977 O O . GLN A 1 762 ? -9.517 26.306 27.155 1.00 94.44 762 GLN A O 1
ATOM 5982 N N . HIS A 1 763 ? -10.004 24.637 28.576 1.00 94.69 763 HIS A N 1
ATOM 5983 C CA . HIS A 1 763 ? -8.639 24.415 29.027 1.00 94.69 763 HIS A CA 1
ATOM 5984 C C . HIS A 1 763 ? -8.416 22.942 29.365 1.00 94.69 763 HIS A C 1
ATOM 5986 O O . HIS A 1 763 ? -9.359 22.147 29.391 1.00 94.69 763 HIS A O 1
ATOM 5992 N N . GLY A 1 764 ? -7.162 22.573 29.579 1.00 95.62 764 GLY A N 1
ATOM 5993 C CA . GLY A 1 764 ? -6.781 21.256 30.051 1.00 95.62 764 GLY A CA 1
ATOM 5994 C C . GLY A 1 764 ? -5.592 21.344 30.986 1.00 95.62 764 GLY A C 1
ATOM 5995 O O . GLY A 1 764 ? -4.718 22.204 30.839 1.00 95.62 764 GLY A O 1
ATOM 5996 N N . ASP A 1 765 ? -5.557 20.394 31.900 1.00 96.69 765 ASP A N 1
ATOM 5997 C CA . ASP A 1 765 ? -4.625 20.352 33.003 1.00 96.69 765 ASP A CA 1
ATOM 5998 C C . ASP A 1 765 ? -3.867 19.038 32.973 1.00 96.69 765 ASP A C 1
ATOM 6000 O O . ASP A 1 765 ? -4.449 17.960 32.795 1.00 96.69 765 ASP A O 1
ATOM 6004 N N . TYR A 1 766 ? -2.557 19.142 33.161 1.00 96.81 766 TYR A N 1
ATOM 6005 C CA . TYR A 1 766 ? -1.663 18.011 33.045 1.00 96.81 766 TYR A CA 1
ATOM 6006 C C . TYR A 1 766 ? -0.693 17.929 34.213 1.00 96.81 766 TYR A C 1
ATOM 6008 O O . TYR A 1 766 ? 0.082 18.857 34.467 1.00 96.81 766 TYR A O 1
ATOM 6016 N N . MET A 1 767 ? -0.657 16.759 34.844 1.00 95.75 767 MET A N 1
ATOM 6017 C CA . MET A 1 767 ? 0.433 16.347 35.721 1.00 95.75 767 MET A CA 1
ATOM 6018 C C . MET A 1 767 ? 1.087 15.091 35.159 1.00 95.75 767 MET A C 1
ATOM 6020 O O . MET A 1 767 ? 0.450 14.040 35.063 1.00 95.75 767 MET A O 1
ATOM 6024 N N . PHE A 1 768 ? 2.366 15.202 34.801 1.00 96.31 768 PHE A N 1
ATOM 6025 C CA . PHE A 1 768 ? 3.132 14.092 34.250 1.00 96.31 768 PHE A CA 1
ATOM 6026 C C . PHE A 1 768 ? 3.320 12.974 35.279 1.00 96.31 768 PHE A C 1
ATOM 6028 O O . PHE A 1 768 ? 3.802 13.221 36.385 1.00 96.31 768 PHE A O 1
ATOM 6035 N N . GLY A 1 769 ? 3.014 11.742 34.872 1.00 95.81 769 GLY A N 1
ATOM 6036 C CA . GLY A 1 769 ? 3.168 10.541 35.691 1.00 95.81 769 GLY A CA 1
ATOM 6037 C C . GLY A 1 769 ? 3.559 9.298 34.900 1.00 95.81 769 GLY A C 1
ATOM 6038 O O . GLY A 1 769 ? 3.259 8.188 35.337 1.00 95.81 769 GLY A O 1
ATOM 6039 N N . TRP A 1 770 ? 4.205 9.438 33.740 1.00 96.62 770 TRP A N 1
ATOM 6040 C CA . TRP A 1 770 ? 4.774 8.263 33.081 1.00 96.62 770 TRP A CA 1
ATOM 6041 C C . TRP A 1 770 ? 5.925 7.704 33.917 1.00 96.62 770 TRP A C 1
ATOM 6043 O O . TRP A 1 770 ? 6.800 8.451 34.352 1.00 96.62 770 TRP A O 1
ATOM 6053 N N . LYS A 1 771 ? 5.939 6.384 34.112 1.00 94.31 771 LYS A N 1
ATOM 6054 C CA . LYS A 1 771 ? 6.989 5.697 34.873 1.00 94.31 771 LYS A CA 1
ATOM 6055 C C . LYS A 1 771 ? 8.342 5.791 34.172 1.00 94.31 771 LYS A C 1
ATOM 6057 O O . LYS A 1 771 ? 8.460 5.457 32.989 1.00 94.31 771 LYS A O 1
ATOM 6062 N N . ASP A 1 772 ? 9.370 6.146 34.938 1.00 90.81 772 ASP A N 1
ATOM 6063 C CA . ASP A 1 772 ? 10.763 6.213 34.488 1.00 90.81 772 ASP A CA 1
ATOM 6064 C C . ASP A 1 772 ? 10.912 7.019 33.176 1.00 90.81 772 ASP A C 1
ATOM 6066 O O . ASP A 1 772 ? 10.350 8.101 33.022 1.00 90.81 772 ASP A O 1
ATOM 6070 N N . ASP A 1 773 ? 11.661 6.498 32.201 1.00 92.94 773 ASP A N 1
ATOM 6071 C CA . ASP A 1 773 ? 11.818 7.066 30.861 1.00 92.94 773 ASP A CA 1
ATOM 6072 C C . ASP A 1 773 ? 10.833 6.476 29.830 1.00 92.94 773 ASP A C 1
ATOM 6074 O O . ASP A 1 773 ? 11.059 6.599 28.627 1.00 92.94 773 ASP A O 1
ATOM 6078 N N . ALA A 1 774 ? 9.728 5.842 30.255 1.00 94.94 774 ALA A N 1
ATOM 6079 C CA . ALA A 1 774 ? 8.833 5.091 29.363 1.00 94.94 774 ALA A CA 1
ATOM 6080 C C . ALA A 1 774 ? 8.295 5.915 28.189 1.00 94.94 774 ALA A C 1
ATOM 6082 O O . ALA A 1 774 ? 8.324 5.445 27.048 1.00 94.94 774 ALA A O 1
ATOM 6083 N N . LEU A 1 775 ? 7.872 7.157 28.440 1.00 94.81 775 LEU A N 1
ATOM 6084 C CA . LEU A 1 775 ? 7.406 8.041 27.375 1.00 94.81 775 LEU A CA 1
ATOM 6085 C C . LEU A 1 775 ? 8.535 8.388 26.394 1.00 94.81 775 LEU A C 1
ATOM 6087 O O . LEU A 1 775 ? 8.325 8.320 25.185 1.00 94.81 775 LEU A O 1
ATOM 6091 N N . GLN A 1 776 ? 9.740 8.703 26.883 1.00 94.50 776 GLN A N 1
ATOM 6092 C CA . GLN A 1 776 ? 10.885 8.978 26.009 1.00 94.50 776 GLN A CA 1
ATOM 6093 C C . GLN A 1 776 ? 11.224 7.751 25.159 1.00 94.50 776 GLN A C 1
ATOM 6095 O O . GLN A 1 776 ? 11.369 7.884 23.947 1.00 94.50 776 GLN A O 1
ATOM 6100 N N . ARG A 1 777 ? 11.268 6.549 25.755 1.00 92.44 777 ARG A N 1
ATOM 6101 C CA . ARG A 1 777 ? 11.505 5.297 25.016 1.00 92.44 777 ARG A CA 1
ATOM 6102 C C . ARG A 1 777 ? 10.448 5.068 23.941 1.00 92.44 777 ARG A C 1
ATOM 6104 O O . ARG A 1 777 ? 10.785 4.628 22.846 1.00 92.44 777 ARG A O 1
ATOM 6111 N N . ALA A 1 778 ? 9.182 5.366 24.227 1.00 88.44 778 ALA A N 1
ATOM 6112 C CA . ALA A 1 778 ? 8.094 5.221 23.265 1.00 88.44 778 ALA A CA 1
ATOM 6113 C C . ALA A 1 778 ? 8.199 6.222 22.100 1.00 88.44 778 ALA A C 1
ATOM 6115 O O . ALA A 1 778 ? 7.994 5.838 20.944 1.00 88.44 778 ALA A O 1
ATOM 6116 N N . ILE A 1 779 ? 8.558 7.478 22.385 1.00 85.75 779 ILE A N 1
ATOM 6117 C CA . ILE A 1 779 ? 8.784 8.511 21.367 1.00 85.75 779 ILE A CA 1
ATOM 6118 C C . ILE A 1 779 ? 10.021 8.182 20.517 1.00 85.75 779 ILE A C 1
ATOM 6120 O O . ILE A 1 779 ? 9.927 8.173 19.291 1.00 85.75 779 ILE A O 1
ATOM 6124 N N . ASP A 1 780 ? 11.142 7.811 21.137 1.00 84.69 780 ASP A N 1
ATOM 6125 C CA . ASP A 1 780 ? 12.379 7.427 20.440 1.00 84.69 780 ASP A CA 1
ATOM 6126 C C . ASP A 1 780 ? 12.195 6.163 19.584 1.00 84.69 780 ASP A C 1
ATOM 6128 O O . ASP A 1 780 ? 12.790 6.027 18.510 1.00 84.69 780 ASP A O 1
ATOM 6132 N N . ALA A 1 781 ? 11.332 5.243 20.025 1.00 75.75 781 ALA A N 1
ATOM 6133 C CA . ALA A 1 781 ? 10.952 4.054 19.270 1.00 75.75 781 ALA A CA 1
ATOM 6134 C C . ALA A 1 781 ? 9.937 4.329 18.142 1.00 75.75 781 ALA A C 1
ATOM 6136 O O . ALA A 1 781 ? 9.599 3.399 17.407 1.00 75.75 781 ALA A O 1
ATOM 6137 N N . ASN A 1 782 ? 9.466 5.571 17.977 1.00 71.69 782 ASN A N 1
ATOM 6138 C CA . ASN A 1 782 ? 8.417 5.957 17.028 1.00 71.69 782 ASN A CA 1
ATOM 6139 C C . ASN A 1 782 ? 7.137 5.114 17.154 1.00 71.69 782 ASN A C 1
ATOM 6141 O O . ASN A 1 782 ? 6.564 4.669 16.157 1.00 71.69 782 ASN A O 1
ATOM 6145 N N . CYS A 1 783 ? 6.689 4.878 18.389 1.00 71.81 783 CYS A N 1
ATOM 6146 C CA . CYS A 1 783 ? 5.466 4.125 18.650 1.00 71.81 783 CYS A CA 1
ATOM 6147 C C . CYS A 1 783 ? 4.215 4.809 18.069 1.00 71.81 783 CYS A C 1
ATOM 6149 O O . CYS A 1 783 ? 4.126 6.036 18.047 1.00 71.81 783 CYS A O 1
ATOM 6151 N N . PHE A 1 784 ? 3.244 4.015 17.596 1.00 65.50 784 PHE A N 1
ATOM 6152 C CA . PHE A 1 784 ? 2.053 4.517 16.901 1.00 65.50 784 PHE A CA 1
ATOM 6153 C C . PHE A 1 784 ? 0.758 3.838 17.378 1.00 65.50 784 PHE A C 1
ATOM 6155 O O . PHE A 1 784 ? 0.669 2.612 17.470 1.00 65.50 784 PHE A O 1
ATOM 6162 N N . GLY A 1 785 ? -0.277 4.639 17.627 1.00 67.75 785 GLY A N 1
ATOM 6163 C CA . GLY A 1 785 ? -1.561 4.205 18.165 1.00 67.75 785 GLY A CA 1
ATOM 6164 C C . GLY A 1 785 ? -1.436 3.635 19.578 1.00 67.75 785 GLY A C 1
ATOM 6165 O O . GLY A 1 785 ? -0.657 4.129 20.393 1.00 67.75 785 GLY A O 1
ATOM 6166 N N . ALA A 1 786 ? -2.193 2.569 19.838 1.00 61.72 786 ALA A N 1
ATOM 6167 C CA . ALA A 1 786 ? -2.139 1.798 21.080 1.00 61.72 786 ALA A CA 1
ATOM 6168 C C . ALA A 1 786 ? -1.086 0.665 21.047 1.00 61.72 786 ALA A C 1
ATOM 6170 O O . ALA A 1 786 ? -0.947 -0.082 22.011 1.00 61.72 786 ALA A O 1
ATOM 6171 N N . ASN A 1 787 ? -0.335 0.514 19.947 1.00 59.03 787 ASN A N 1
ATOM 6172 C CA . ASN A 1 787 ? 0.627 -0.573 19.763 1.00 59.03 787 ASN A CA 1
ATOM 6173 C C . ASN A 1 787 ? 2.064 -0.058 19.915 1.00 59.03 787 ASN A C 1
ATOM 6175 O O . ASN A 1 787 ? 2.625 0.547 19.001 1.00 59.03 787 ASN A O 1
ATOM 6179 N N . CYS A 1 788 ? 2.690 -0.343 21.056 1.00 72.81 788 CYS A N 1
ATOM 6180 C CA . CYS A 1 788 ? 4.072 0.038 21.330 1.00 72.81 788 CYS A CA 1
ATOM 6181 C C . CYS A 1 788 ? 4.793 -1.087 22.071 1.00 72.81 788 CYS A C 1
ATOM 6183 O O . CYS A 1 788 ? 4.390 -1.450 23.164 1.00 72.81 788 CYS A O 1
ATOM 6185 N N . GLN A 1 789 ? 5.878 -1.633 21.510 1.00 73.31 789 GLN A N 1
ATOM 6186 C CA . GLN A 1 789 ? 6.639 -2.706 22.180 1.00 73.31 789 GLN A CA 1
ATOM 6187 C C . GLN A 1 789 ? 7.371 -2.239 23.444 1.00 73.31 789 GLN A C 1
ATOM 6189 O O . GLN A 1 789 ? 7.764 -3.070 24.255 1.00 73.31 789 GLN A O 1
ATOM 6194 N N . GLN A 1 790 ? 7.590 -0.930 23.586 1.00 81.19 790 GLN A N 1
ATOM 6195 C CA . GLN A 1 790 ? 8.256 -0.340 24.750 1.00 81.19 790 GLN A CA 1
ATOM 6196 C C . GLN A 1 790 ? 7.307 -0.117 25.934 1.00 81.19 790 GLN A C 1
ATOM 6198 O O . GLN A 1 790 ? 7.779 0.277 27.002 1.00 81.19 790 GLN A O 1
ATOM 6203 N N . LEU A 1 791 ? 6.001 -0.326 25.727 1.00 88.25 791 LEU A N 1
ATOM 6204 C CA . LEU A 1 791 ? 4.935 -0.050 26.683 1.00 88.25 791 LEU A CA 1
ATOM 6205 C C . LEU A 1 791 ? 4.038 -1.276 26.853 1.00 88.25 791 LEU A C 1
ATOM 6207 O O . LEU A 1 791 ? 3.870 -2.085 25.939 1.00 88.25 791 LEU A O 1
ATOM 6211 N N . THR A 1 792 ? 3.414 -1.380 28.014 1.00 91.56 792 THR A N 1
ATOM 6212 C CA . THR A 1 792 ? 2.501 -2.459 28.367 1.00 91.56 792 THR A CA 1
ATOM 6213 C C . THR A 1 792 ? 1.072 -1.944 28.297 1.00 91.56 792 THR A C 1
ATOM 6215 O O . THR A 1 792 ? 0.744 -0.899 28.859 1.00 91.56 792 THR A O 1
ATOM 6218 N N . THR A 1 793 ? 0.200 -2.679 27.609 1.00 89.25 793 THR A N 1
ATOM 6219 C CA . THR A 1 793 ? -1.219 -2.331 27.497 1.00 89.25 793 THR A CA 1
ATOM 6220 C C . THR A 1 793 ? -2.089 -3.166 28.432 1.00 89.25 793 THR A C 1
ATOM 6222 O O . THR A 1 793 ? -1.794 -4.330 28.705 1.00 89.25 793 THR A O 1
ATOM 6225 N N . GLN A 1 794 ? -3.182 -2.571 28.905 1.00 91.25 794 GLN A N 1
ATOM 6226 C CA . GLN A 1 794 ? -4.253 -3.232 29.649 1.00 91.25 794 GLN A CA 1
ATOM 6227 C C . GLN A 1 794 ? -5.589 -3.099 28.906 1.00 91.25 794 GLN A C 1
ATOM 6229 O O . GLN A 1 794 ? -5.803 -2.152 28.148 1.00 91.25 794 GLN A O 1
ATOM 6234 N N . SER A 1 795 ? -6.500 -4.051 29.119 1.00 91.44 795 SER A N 1
ATOM 6235 C CA . SER A 1 795 ? -7.877 -3.955 28.621 1.00 91.44 795 SER A CA 1
ATOM 6236 C C . SER A 1 795 ? -8.657 -2.879 29.374 1.00 91.44 795 SER A C 1
ATOM 6238 O O . SER A 1 795 ? -8.413 -2.667 30.562 1.00 91.44 795 SER A O 1
ATOM 6240 N N . PHE A 1 796 ? -9.671 -2.283 28.741 1.00 91.06 796 PHE A N 1
ATOM 6241 C CA . PHE A 1 796 ? -10.562 -1.353 29.443 1.00 91.06 796 PHE A CA 1
ATOM 6242 C C . PHE A 1 796 ? -11.279 -2.003 30.632 1.00 91.06 796 PHE A C 1
ATOM 6244 O O . PHE A 1 796 ? -11.426 -1.354 31.655 1.00 91.06 796 PHE A O 1
ATOM 6251 N N . ASP A 1 797 ? -11.595 -3.301 30.586 1.00 92.31 797 ASP A N 1
ATOM 6252 C CA . ASP A 1 797 ? -12.127 -4.030 31.750 1.00 92.31 797 ASP A CA 1
ATOM 6253 C C . ASP A 1 797 ? -11.209 -3.980 32.983 1.00 92.31 797 ASP A C 1
ATOM 6255 O O . ASP A 1 797 ? -11.691 -4.046 34.112 1.00 92.31 797 ASP A O 1
ATOM 6259 N N . GLU A 1 798 ? -9.891 -3.884 32.784 1.00 95.00 798 GLU A N 1
ATOM 6260 C CA . GLU A 1 798 ? -8.924 -3.743 33.876 1.00 95.00 798 GLU A CA 1
ATOM 6261 C C . GLU A 1 798 ? -8.764 -2.271 34.256 1.00 95.00 798 GLU A C 1
ATOM 6263 O O . GLU A 1 798 ? -8.882 -1.924 35.429 1.00 95.00 798 GLU A O 1
ATOM 6268 N N . ALA A 1 799 ? -8.608 -1.396 33.260 1.00 94.56 799 ALA A N 1
ATOM 6269 C CA . ALA A 1 799 ? -8.471 0.042 33.465 1.00 94.56 799 ALA A CA 1
ATOM 6270 C C . ALA A 1 799 ? -9.673 0.643 34.226 1.00 94.56 799 ALA A C 1
ATOM 6272 O O . ALA A 1 799 ? -9.497 1.454 35.133 1.00 94.56 799 ALA A O 1
ATOM 6273 N N . ASN A 1 800 ? -10.891 0.176 33.929 1.00 95.75 800 ASN A N 1
ATOM 6274 C CA . ASN A 1 800 ? -12.148 0.590 34.560 1.00 95.75 800 ASN A CA 1
ATOM 6275 C C . ASN A 1 800 ? -12.268 0.166 36.037 1.00 95.75 800 ASN A C 1
ATOM 6277 O O . ASN A 1 800 ? -13.174 0.625 36.729 1.00 95.75 800 ASN A O 1
ATOM 6281 N N . LYS A 1 801 ? -11.383 -0.705 36.545 1.00 95.88 801 LYS A N 1
ATOM 6282 C CA . LYS A 1 801 ? -11.312 -1.038 37.981 1.00 95.88 801 LYS A CA 1
ATOM 6283 C C . LYS A 1 801 ? -10.549 0.016 38.777 1.00 95.88 801 LYS A C 1
ATOM 6285 O O . LYS A 1 801 ? -10.677 0.063 40.002 1.00 95.88 801 LYS A O 1
ATOM 6290 N N . CYS A 1 802 ? -9.736 0.831 38.107 1.00 97.31 802 CYS A N 1
ATOM 6291 C CA . CYS A 1 802 ? -9.022 1.915 38.754 1.00 97.31 802 CYS A CA 1
ATOM 6292 C C . CYS A 1 802 ? -10.003 3.023 39.142 1.00 97.31 802 CYS A C 1
ATOM 6294 O O . CYS A 1 802 ? -10.822 3.454 38.336 1.00 97.31 802 CYS A O 1
ATOM 6296 N N . SER A 1 803 ? -9.941 3.471 40.394 1.00 94.31 803 SER A N 1
ATOM 6297 C CA . SER A 1 803 ? -10.880 4.457 40.928 1.00 94.31 803 SER A CA 1
ATOM 6298 C C . SER A 1 803 ? -10.226 5.313 42.006 1.00 94.31 803 SER A C 1
ATOM 6300 O O . SER A 1 803 ? -9.253 4.897 42.643 1.00 94.31 803 SER A O 1
ATOM 6302 N N . VAL A 1 804 ? -10.788 6.501 42.219 1.00 94.62 804 VAL A N 1
ATOM 6303 C CA . VAL A 1 804 ? -10.470 7.395 43.337 1.00 94.62 804 VAL A CA 1
ATOM 6304 C C . VAL A 1 804 ? -11.746 7.631 44.137 1.00 94.62 804 VAL A C 1
ATOM 6306 O O . VAL A 1 804 ? -12.849 7.677 43.594 1.00 94.62 804 VAL A O 1
ATOM 6309 N N . GLN A 1 805 ? -11.609 7.766 45.454 1.00 91.31 805 GLN A N 1
ATOM 6310 C CA . GLN A 1 805 ? -12.739 8.112 46.305 1.00 91.31 805 GLN A CA 1
ATOM 6311 C C . GLN A 1 805 ? -13.113 9.586 46.103 1.00 91.31 805 GLN A C 1
ATOM 6313 O O . GLN A 1 805 ? -12.346 10.462 46.503 1.00 91.31 805 GLN A O 1
ATOM 6318 N N . LYS A 1 806 ? -14.317 9.838 45.572 1.00 91.62 806 LYS A N 1
ATOM 6319 C CA . LYS A 1 806 ? -14.908 11.182 45.466 1.00 91.62 806 LYS A CA 1
ATOM 6320 C C . LYS A 1 806 ? -14.869 11.892 46.827 1.00 91.62 806 LYS A C 1
ATOM 6322 O O . LYS A 1 806 ? -15.269 11.309 47.840 1.00 91.62 806 LYS A O 1
ATOM 6327 N N . LYS A 1 807 ? -14.381 13.134 46.860 1.00 93.38 807 LYS A N 1
ATOM 6328 C CA . LYS A 1 807 ? -14.237 13.946 48.083 1.00 93.38 807 LYS A CA 1
ATOM 6329 C C . LYS A 1 807 ? -15.333 14.988 48.226 1.00 93.38 807 LYS A C 1
ATOM 6331 O O . LYS A 1 807 ? -15.717 15.311 49.348 1.00 93.38 807 LYS A O 1
ATOM 6336 N N . VAL A 1 808 ? -15.821 15.516 47.109 1.00 92.56 808 VAL A N 1
ATOM 6337 C CA . VAL A 1 808 ? -16.879 16.529 47.103 1.00 92.56 808 VAL A CA 1
ATOM 6338 C C . VAL A 1 808 ? -18.246 15.850 47.025 1.00 92.56 808 VAL A C 1
ATOM 6340 O O . VAL A 1 808 ? -18.608 15.278 45.996 1.00 92.56 808 VAL A O 1
ATOM 6343 N N . ASP A 1 809 ? -19.025 15.940 48.103 1.00 89.94 809 ASP A N 1
ATOM 6344 C CA . ASP A 1 809 ? -20.429 15.511 48.126 1.00 89.94 809 ASP A CA 1
ATOM 6345 C C . ASP A 1 809 ? -21.328 16.589 47.493 1.00 89.94 809 ASP A C 1
ATOM 6347 O O . ASP A 1 809 ? -21.959 17.400 48.170 1.00 89.94 809 ASP A O 1
ATOM 6351 N N . GLU A 1 810 ? -21.300 16.657 46.161 1.00 90.44 810 GLU A N 1
ATOM 6352 C CA . GLU A 1 810 ? -22.141 17.535 45.344 1.00 90.44 810 GLU A CA 1
ATOM 6353 C C . GLU A 1 810 ? -22.739 16.737 44.174 1.00 90.44 810 GLU A C 1
ATOM 6355 O O . GLU A 1 810 ? -22.052 15.931 43.528 1.00 90.44 810 GLU A O 1
ATOM 6360 N N . GLU A 1 811 ? -24.032 16.955 43.925 1.00 91.75 811 GLU A N 1
ATOM 6361 C CA . GLU A 1 811 ? -24.764 16.384 42.793 1.00 91.75 811 GLU A CA 1
ATOM 6362 C C . GLU A 1 811 ? -24.323 17.078 41.497 1.00 91.75 811 GLU A C 1
ATOM 6364 O O . GLU A 1 811 ? -24.388 18.303 41.386 1.00 91.75 811 GLU A O 1
ATOM 6369 N N . VAL A 1 812 ? -23.859 16.289 40.526 1.00 93.06 812 VAL A N 1
ATOM 6370 C CA . VAL A 1 812 ? -23.300 16.784 39.254 1.00 93.06 812 VAL A CA 1
ATOM 6371 C C . VAL A 1 812 ? -23.972 16.167 38.029 1.00 93.06 812 VAL A C 1
ATOM 6373 O O . VAL A 1 812 ? -23.755 16.652 36.922 1.00 93.06 812 VAL A O 1
ATOM 6376 N N . ASP A 1 813 ? -24.797 15.132 38.203 1.00 91.56 813 ASP A N 1
ATOM 6377 C CA . ASP A 1 813 ? -25.386 14.365 37.104 1.00 91.56 813 ASP A CA 1
ATOM 6378 C C . ASP A 1 813 ? -26.870 14.657 36.922 1.00 91.56 813 ASP A C 1
ATOM 6380 O O . ASP A 1 813 ? -27.369 14.597 35.800 1.00 91.56 813 ASP A O 1
ATOM 6384 N N . GLY A 1 814 ? -27.595 14.962 37.999 1.00 92.69 814 GLY A N 1
ATOM 6385 C CA . GLY A 1 814 ? -29.017 15.302 37.965 1.00 92.69 814 GLY A CA 1
ATOM 6386 C C . GLY A 1 814 ? -29.363 16.530 37.109 1.00 92.69 814 GLY A C 1
ATOM 6387 O O . GLY A 1 814 ? -28.507 17.197 36.532 1.00 92.69 814 GLY A O 1
ATOM 6388 N N . TRP A 1 815 ? -30.659 16.840 37.027 1.00 95.62 815 TRP A N 1
ATOM 6389 C CA . TRP A 1 815 ? -31.090 18.171 36.592 1.00 95.62 815 TRP A CA 1
ATOM 6390 C C . TRP A 1 815 ? -30.870 19.152 37.744 1.00 95.62 815 TRP A C 1
ATOM 6392 O O . TRP A 1 815 ? -31.400 18.950 38.835 1.00 95.62 815 TRP A O 1
ATOM 6402 N N . LEU A 1 816 ? -30.073 20.187 37.504 1.00 96.06 816 LEU A N 1
ATOM 6403 C CA . LEU A 1 816 ? -29.588 21.118 38.517 1.00 96.06 816 LEU A CA 1
ATOM 6404 C C . LEU A 1 816 ? -30.199 22.502 38.307 1.00 96.06 816 LEU A C 1
ATOM 6406 O O . LEU A 1 816 ? -30.212 23.017 37.193 1.00 96.06 816 LEU A O 1
ATOM 6410 N N . ASP A 1 817 ? -30.616 23.169 39.380 1.00 94.06 817 ASP A N 1
ATOM 6411 C CA . ASP A 1 817 ? -31.117 24.552 39.296 1.00 94.06 817 ASP A CA 1
ATOM 6412 C C . ASP A 1 817 ? -30.013 25.572 38.955 1.00 94.06 817 ASP A C 1
ATOM 6414 O O . ASP A 1 817 ? -30.285 26.715 38.591 1.00 94.06 817 ASP A O 1
ATOM 6418 N N . ARG A 1 818 ? -28.745 25.177 39.108 1.00 91.75 818 ARG A N 1
ATOM 6419 C CA . ARG A 1 818 ? -27.557 25.992 38.835 1.00 91.75 818 ARG A CA 1
ATOM 6420 C C . ARG A 1 818 ? -26.360 25.105 38.514 1.00 91.75 818 ARG A C 1
ATOM 6422 O O . ARG A 1 818 ? -26.323 23.953 38.936 1.00 91.75 818 ARG A O 1
ATOM 6429 N N . LEU A 1 819 ? -25.364 25.668 37.835 1.00 94.31 819 LEU A N 1
ATOM 6430 C CA . LEU A 1 819 ? -24.073 25.003 37.676 1.00 94.31 819 LEU A CA 1
ATOM 6431 C C . LEU A 1 819 ? -23.405 24.809 39.053 1.00 94.31 819 LEU A C 1
ATOM 6433 O O . LEU A 1 819 ? -23.396 25.757 39.854 1.00 94.31 819 LEU A O 1
ATOM 6437 N N . PRO A 1 820 ? -22.844 23.620 39.339 1.00 93.56 820 PRO A N 1
ATOM 6438 C CA . PRO A 1 820 ? -22.081 23.384 40.560 1.00 93.56 820 PRO A CA 1
ATOM 6439 C C . PRO A 1 820 ? -20.965 24.426 40.723 1.00 93.56 820 PRO A C 1
ATOM 6441 O O . PRO A 1 820 ? -20.238 24.724 39.778 1.00 93.56 820 PRO A O 1
ATOM 6444 N N . GLY A 1 821 ? -20.847 25.007 41.918 1.00 85.94 821 GLY A N 1
ATOM 6445 C CA . GLY A 1 821 ? -19.862 26.059 42.222 1.00 85.94 821 GLY A CA 1
ATOM 6446 C C . GLY A 1 821 ? -20.255 27.506 41.942 1.00 85.94 821 GLY A C 1
ATOM 6447 O O . GLY A 1 821 ? -19.569 28.406 42.425 1.00 85.94 821 GLY A O 1
ATOM 6448 N N . MET A 1 822 ? -21.385 27.776 41.283 1.00 82.62 822 MET A N 1
ATOM 6449 C CA . MET A 1 822 ? -21.858 29.153 41.068 1.00 82.62 822 MET A CA 1
ATOM 6450 C C . MET A 1 822 ? -22.834 29.614 42.173 1.00 82.62 822 MET A C 1
ATOM 6452 O O . MET A 1 822 ? -23.753 28.884 42.549 1.00 82.62 822 MET A O 1
ATOM 6456 N N . SER A 1 823 ? -22.666 30.835 42.705 1.00 62.25 823 SER A N 1
ATOM 6457 C CA . SER A 1 823 ? -23.556 31.426 43.727 1.00 62.25 823 SER A CA 1
ATOM 6458 C C . SER A 1 823 ? -24.723 32.226 43.111 1.00 62.25 823 SER A C 1
ATOM 6460 O O . SER A 1 823 ? -24.632 32.707 41.986 1.00 62.25 823 SER A O 1
ATOM 6462 N N . MET A 1 824 ? -25.833 32.406 43.848 1.00 48.59 824 MET A N 1
ATOM 6463 C CA . MET A 1 824 ? -27.063 33.085 43.372 1.00 48.59 824 MET A CA 1
ATOM 6464 C C . MET A 1 824 ? -26.904 34.581 43.006 1.00 48.59 824 MET A C 1
ATOM 6466 O O . MET A 1 824 ? -27.842 35.169 42.475 1.00 48.59 824 MET A O 1
ATOM 6470 N N . GLN A 1 825 ? -25.773 35.231 43.302 1.00 39.66 825 GLN A N 1
ATOM 6471 C CA . GLN A 1 825 ? -25.664 36.700 43.263 1.00 39.66 825 GLN A CA 1
ATOM 6472 C C . GLN A 1 825 ? -25.143 37.308 41.949 1.00 39.66 825 GLN A C 1
ATOM 6474 O O . GLN A 1 825 ? -25.112 38.530 41.840 1.00 39.66 825 GLN A O 1
ATOM 6479 N N . SER A 1 826 ? -24.761 36.521 40.938 1.00 37.34 826 SER A N 1
ATOM 6480 C CA . SER A 1 826 ? -24.128 37.056 39.715 1.00 37.34 826 SER A CA 1
ATOM 6481 C C . SER A 1 826 ? -25.048 37.214 38.492 1.00 37.34 826 SER A C 1
ATOM 6483 O O . SER A 1 826 ? -24.581 37.647 37.442 1.00 37.34 826 SER A O 1
ATOM 6485 N N . MET A 1 827 ? -26.356 36.940 38.599 1.00 36.50 827 MET A N 1
ATOM 6486 C CA . MET A 1 827 ? -27.324 37.131 37.497 1.00 36.50 827 MET A CA 1
ATOM 6487 C C . MET A 1 827 ? -28.008 38.511 37.499 1.00 36.50 827 MET A C 1
ATOM 6489 O O . MET A 1 827 ? -29.202 38.626 37.234 1.00 36.50 827 MET A O 1
ATOM 6493 N N . THR A 1 828 ? -27.261 39.582 37.761 1.00 31.95 828 THR A N 1
ATOM 6494 C CA . THR A 1 828 ? -27.674 40.939 37.371 1.00 31.95 828 THR A CA 1
ATOM 6495 C C . THR A 1 828 ? -26.656 41.494 36.392 1.00 31.95 828 THR A C 1
ATOM 6497 O O . THR A 1 828 ? -25.737 42.211 36.781 1.00 31.95 828 THR A O 1
ATOM 6500 N N . TRP A 1 829 ? -26.828 41.162 35.116 1.00 37.28 829 TRP A N 1
ATOM 6501 C CA . TRP A 1 829 ? -26.280 41.976 34.040 1.00 37.28 829 TRP A CA 1
ATOM 6502 C C . TRP A 1 829 ? -27.366 42.971 33.643 1.00 37.28 829 TRP A C 1
ATOM 6504 O O . TRP A 1 829 ? -28.449 42.593 33.199 1.00 37.28 829 TRP A O 1
ATOM 6514 N N . THR A 1 830 ? -27.103 44.243 33.928 1.00 35.38 830 THR A N 1
ATOM 6515 C CA . THR A 1 830 ? -27.883 45.382 33.445 1.00 35.38 830 THR A CA 1
ATOM 6516 C C . THR A 1 830 ? -27.974 45.347 31.920 1.00 35.38 830 THR A C 1
ATOM 6518 O O . THR A 1 830 ? -26.969 45.081 31.263 1.00 35.38 830 THR A O 1
ATOM 6521 N N . SER A 1 831 ? -29.190 45.618 31.440 1.00 33.94 831 SER A N 1
ATOM 6522 C CA . SER A 1 831 ? -29.646 45.801 30.051 1.00 33.94 831 SER A CA 1
ATOM 6523 C C . SER A 1 831 ? -28.643 46.377 29.061 1.00 33.94 831 SER A C 1
ATOM 6525 O O . SER A 1 831 ? -27.992 47.378 29.448 1.00 33.94 831 SER A O 1
#

Foldseek 3Di:
DVVVVPPCVPVVVVVVVVVLVVLLCCQCPPQPCNPFAFDSVQSSACVQVLCCLAVVVNCVLVVVVVRCVVRNQWHRRHVFAIEGLDLVCQCVQFAADAWKFFDLLLLLLLVQDLALLNPGGRVSSLQNCVLQQVCQDLVNCQLQLVQLQVLLVLLLVLVVVCVVVVHDADVLLSLLLSLLQSLCCSALVDGPPLNVDPNSLVLLVLLLLCVSSLSSVCSVVVVPLVVLQPDFVVVLVVLADPSLVVLQVVLVVLLLSLLVLLVCVVPDPPVDPNSDHSSNSNVPDPDDVVSNDSSSSSSHSVVSSSLRRVLLSLLLVLLVCVLLVDVVLLVVVLVLLVPDDPVCLSRLVVLVPRQLLVLSSLLSLLQRQSDQDWGWIFNQPAWDDDPPDTHDHRGTYTYGLNSLSQPCVLPPVSNDSDSVCRNDVVSVVVCVSNSQSQRHYPSGHSNPSVSSSSSSSSSSSDSNSDNDDDDPDDPCVNGPDRDDDPVNSSSRSSHNDQDFFAKEKWWWAFQDWAQADQQPQQQDVRHQWIKGKFAFQCDDSHRPFLASLVVGDAGSIFFGLFRKMKMWFWKWFQFPVRWIATFFWDDDPPHPLGHQGKMKIWTGFSDPDDADEADRNAKAKFAALPDQDADDSLHLQFKKKFQQQAAPSPDDDDDPSPDPVGIDSWDDLAFRHHFMKMKGKDAFFAQVPDSADPVRHPRGHAAPDDHRNVVGARDPNGRGTYTIIMIITTTPCNVVNPQNRPDPVSGGRMAGLSGHSTNNSIMMIIRGHRHDCLVVVSSVSSHYYSDGPSTDGDRSVRSVVNHYDDDHPDDRRDTGSDRPNDDPPPPDDDD

Secondary structure (DSSP, 8-state):
-HHHHSS-HHHHHHHHHHHHHHHHHIIIIISTTTTS-S-HHHHH-THHHHIIIIITTTTHHHHHHHHHHHH-SEEE-SSS-EEE--GGGHHHHS-SSS--EE-HHHHGGGS-TTSTTT--SHHHHHHHHHHHTGGGSHHHHHHTHHHHHHHHHHHHHHHHHHHHTT----HHHHHHHHHHHHHHHHHHS----GGGSTT-SHHHHHHHHHHHHHHHHHTT-TTHHHHHHTS-HHHHHHH--HHHHHHHHHHHHHHHHHHHHHHHHTT-----SSS--HHHHHHHSS--GGGSSHHHHHHHHHHHHHHHHHHHHHHHHHHHHHHHT-HHHHHHHHHHHTTS-TTTTT-HHHHTT-HHHHHHHHHHHHHS-S--S---EE-SSSPEEETTEEEPTT-EEE--HHHHHT-TTTSSSTTS--THHHHSHHHHHHHHTT--TT--GGG--SSHHHHHHHHHHHHHHHHHH-----SS--GGGTS-PPPP--TTGGGTTT----PPPPEEEEEE-EEEEES--TTTSTT-SS-SS-EEEEEBTT--SS--SS-GGGT-S-BSBSBTTB--EEEEEPEEEE-TTS-EEEPPEEPPTT-TT--S-EEEEEE--SSS---PPP-TT-EEEEE-TT--SSSSSSSTTTEEEEE-SSSTTTT--SPTT--TTTEESS--SS--TT-EEEEEE---EE-SS-S--TTSSTTEE--SSS-TTTTPPPPTTS-EE--EEEEEEEE--GGG--GGGS-TT----EEETTTBSSSTT-EEEEE--B-TTHHHHHHHTT-EETB-TTS-B--HHHHTT-----------SS-BSS-TT--TT------

pLDDT: mean 86.47, std 14.16, range [28.84, 98.62]

Sequence (831 aa):
MEFLSRFPWKPLLGAVVAYLASLIFYRLYLHPLAKFPGPKLAAISRYYEAYYDVVCNGQYTFKIAELHRIYGPIIRISPYELHINDPSFYEKLYRQDGRWNKYEWSYKAFSAPDSAICTPDHDLHKQRRAATAPFFSKASVTRKQGIIHSLADKLCDHIGKSVDSKTSMNIGTAISAFTRDVATQFILGKDYRNLDTEDFNAGMTAVLQSSGAIWRVTKHVPWLGPTMKSLPPSFMERIADDATKSFLIFLKDCELTARAAISAHATKDVDDKDSRTIIDEILRSDLPSSEKTLKHVNDEVGTITGAAFETTAQALRQVLYQIYSNKAILSRLRAELSTLPSADDQNLAALERLPYLTAILMEALRLSPGVATRLARIAPDRDLVYGKWSIPSGTPVGMTALLMHKNESLYPDPEKFDPERWMDIEARKRADKTFAPFSRGTRICLGMHLAWAELYIATASLVRRFDLELDNAGPKDVVPELAELSFLCAFALLAPGIYANAVLRFGCSTIVVERLDPLVTPGEIPSPHVHQIVGGNAFAERIPESDVSLLANCTTCSFTEDLSNYWTANLYFKARNGTYKRVEQIPNRFLDGEIGGMTVYYTGPYDDSKVTAFTPGFRMLAGDAAQRAPGGINKWNGSCFRCYNAPNFGGDNYAPCSDPSVDTVGLPNKACPGGIRTTVRFPTCWDGKNLDSPDHTSHVSYPASGTFESNGPCPDTHPVKLPQLMYEVIWDTTPFNDPELWPEDGSQPFYLSMGDNTGYGQHGDYMFGWKDDALQRAIDANCFGANCQQLTTQSFDEANKCSVQKKVDEEVDGWLDRLPGMSMQSMTWTS

Radius of gyration: 32.44 Å; chains: 1; bounding box: 65×80×90 Å